Protein AF-0000000084839692 (afdb_homodimer)

Sequence (1144 aa):
ICRISVSCASGGKNDVKRHPESKNHLSNRKAAENSQSLKNVFVTEKEAFSVIKAETMFANFVAQHNLPFAIADHFTKMVPIMFPDSSIAKKYASRKTKTTQLVKGGLTPNLDDEVAEKCRNQPFGLMCDESNDQGNDKDFVLLVRLYNEEEMAVKTRFLDMLTCNIGSAENLFNCLDESFRKRGISWNNVVAYNSDNASVVKGRKNSVYSRIVQRQPNVVDMGCICHLANLTVGAALKTFLLPVEDLLVDIYHNFHHSAKRKEEYKEFQKFTNIDPLKILKHCLTRWLSLQKCIGRTLQQWPALQAYFNSHEDMEKMGQLLADPEMRLYFKFLQFILVPLAPFNTAFQSEDIKLATMHSNTVDIQGDLNIGNDARVLLITHETGRHFFKSVRRFFETVTKKMLRTFPIEDQLLNDIDHIVSKGKAQTVINVAKRFPQVIQEKELDKLIEEFTDYQLTEPGELPSKEKLDLYWGKVSQMKAAGEPRFPTLSSLMKTLLVIPHSNASSERTFSMIRQIDTDFRGDLGKDTIHSLLSCKINNDRCCHDTMLSTKALRDCKSPIWSYNQNHSSKACICRISVSCASGGKNDVKRHPESKNHLSNRKAAENSQSLKNVFVTEKEAFSVIKAETMFANFVAQHNLPFAIADHFTKMVPIMFPDSSIAKKYASRKTKTTQLVKGGLTPNLDDEVAEKCRNQPFGLMCDESNDQGNDKDFVLLVRLYNEEEMAVKTRFLDMLTCNIGSAENLFNCLDESFRKRGISWNNVVAYNSDNASVVKGRKNSVYSRIVQRQPNVVDMGCICHLANLTVGAALKTFLLPVEDLLVDIYHNFHHSAKRKEEYKEFQKFTNIDPLKILKHCLTRWLSLQKCIGRTLQQWPALQAYFNSHEDMEKMGQLLADPEMRLYFKFLQFILVPLAPFNTAFQSEDIKLATMHSNTVDIQGDLNIGNDARVLLITHETGRHFFKSVRRFFETVTKKMLRTFPIEDQLLNDIDHIVSKGKAQTVINVAKRFPQVIQEKELDKLIEEFTDYQLTEPGELPSKEKLDLYWGKVSQMKAAGEPRFPTLSSLMKTLLVIPHSNASSERTFSMIRQIDTDFRGDLGKDTIHSLLSCKINNDRCCHDTMLSTKALRDCKSPIWSYNQNHSSKAC

Structure (mmCIF, N/CA/C/O backbone):
data_AF-0000000084839692-model_v1
#
loop_
_entity.id
_entity.type
_entity.pdbx_description
1 polymer 'HAT C-terminal dimerisation domain-containing protein'
#
loop_
_atom_site.group_PDB
_atom_site.id
_atom_site.type_symbol
_atom_site.label_atom_id
_atom_site.label_alt_id
_atom_site.label_comp_id
_atom_site.label_asym_id
_atom_site.label_entity_id
_atom_site.label_seq_id
_atom_site.pdbx_PDB_ins_code
_atom_site.Cartn_x
_atom_site.Cartn_y
_atom_site.Cartn_z
_atom_site.occupancy
_atom_site.B_iso_or_equiv
_atom_site.auth_seq_id
_atom_site.auth_comp_id
_atom_site.auth_asym_id
_atom_site.auth_atom_id
_atom_site.pdbx_PDB_model_num
ATOM 1 N N . ILE A 1 1 ? -59.438 -18.062 18.125 1 54.31 1 ILE A N 1
ATOM 2 C CA . ILE A 1 1 ? -58.531 -19.172 18.344 1 54.31 1 ILE A CA 1
ATOM 3 C C . ILE A 1 1 ? -59.156 -20.484 17.875 1 54.31 1 ILE A C 1
ATOM 5 O O . ILE A 1 1 ? -58.562 -21.25 17.141 1 54.31 1 ILE A O 1
ATOM 9 N N . CYS A 1 2 ? -60.281 -20.906 18.25 1 55.62 2 CYS A N 1
ATOM 10 C CA . CYS A 1 2 ? -60.938 -22.156 17.859 1 55.62 2 CYS A CA 1
ATOM 11 C C . CYS A 1 2 ? -61.906 -21.922 16.703 1 55.62 2 CYS A C 1
ATOM 13 O O . CYS A 1 2 ? -62.406 -22.875 16.094 1 55.62 2 CYS A O 1
ATOM 15 N N . ARG A 1 3 ? -61.938 -20.828 15.891 1 56.88 3 ARG A N 1
ATOM 16 C CA . ARG A 1 3 ? -62.844 -20.438 14.797 1 56.88 3 ARG A CA 1
ATOM 17 C C . ARG A 1 3 ? -64.188 -21.172 14.875 1 56.88 3 ARG A C 1
ATOM 19 O O . ARG A 1 3 ? -64.75 -21.531 13.844 1 56.88 3 ARG A O 1
ATOM 26 N N . ILE A 1 4 ? -64.438 -21.844 15.844 1 53.62 4 ILE A N 1
ATOM 27 C CA . ILE A 1 4 ? -65.75 -22.531 15.961 1 53.62 4 ILE A CA 1
ATOM 28 C C . ILE A 1 4 ? -66.75 -21.547 16.469 1 53.62 4 ILE A C 1
ATOM 30 O O . ILE A 1 4 ? -66.5 -20.688 17.312 1 53.62 4 ILE A O 1
ATOM 34 N N . SER A 1 5 ? -67.812 -21.234 15.703 1 57.06 5 SER A N 1
ATOM 35 C CA . SER A 1 5 ? -69 -20.5 16.156 1 57.06 5 SER A CA 1
ATOM 36 C C . SER A 1 5 ? -69.75 -21.281 17.203 1 57.06 5 SER A C 1
ATOM 38 O O . SER A 1 5 ? -70.188 -22.406 16.969 1 57.06 5 SER A O 1
ATOM 40 N N . VAL A 1 6 ? -69.5 -21.062 18.469 1 53.25 6 VAL A N 1
ATOM 41 C CA . VAL A 1 6 ? -70.25 -21.719 19.547 1 53.25 6 VAL A CA 1
ATOM 42 C C . VAL A 1 6 ? -71.625 -21.078 19.703 1 53.25 6 VAL A C 1
ATOM 44 O O . VAL A 1 6 ? -71.75 -19.859 19.812 1 53.25 6 VAL A O 1
ATOM 47 N N . SER A 1 7 ? -72.688 -21.656 19.078 1 51.97 7 SER A N 1
ATOM 48 C CA . SER A 1 7 ? -74.062 -21.156 19.156 1 51.97 7 SER A CA 1
ATOM 49 C C . SER A 1 7 ? -74.625 -21.328 20.562 1 51.97 7 SER A C 1
ATOM 51 O O . SER A 1 7 ? -74.312 -22.328 21.234 1 51.97 7 SER A O 1
ATOM 53 N N . CYS A 1 8 ? -75 -20.25 21.234 1 50.56 8 CYS A N 1
ATOM 54 C CA . CYS A 1 8 ? -75.688 -20.219 22.531 1 50.56 8 CYS A CA 1
ATOM 55 C C . CYS A 1 8 ? -77 -20.969 22.469 1 50.56 8 CYS A C 1
ATOM 57 O O . CYS A 1 8 ? -77.812 -20.875 23.406 1 50.56 8 CYS A O 1
ATOM 59 N N . ALA A 1 9 ? -77.438 -21.469 21.328 1 50.19 9 ALA A N 1
ATOM 60 C CA . ALA A 1 9 ? -78.812 -21.953 21.297 1 50.19 9 ALA A CA 1
ATOM 61 C C . ALA A 1 9 ? -79.062 -22.969 22.406 1 50.19 9 ALA A C 1
ATOM 63 O O . ALA A 1 9 ? -80.188 -23.016 23 1 50.19 9 ALA A O 1
ATOM 64 N N . SER A 1 10 ? -78.438 -24.156 22.344 1 48.09 10 SER A N 1
ATOM 65 C CA . SER A 1 10 ? -78.938 -25.156 23.297 1 48.09 10 SER A CA 1
ATOM 66 C C . SER A 1 10 ? -78.375 -24.875 24.703 1 48.09 10 SER A C 1
ATOM 68 O O . SER A 1 10 ? -79.188 -24.922 25.672 1 48.09 10 SER A O 1
ATOM 70 N N . GLY A 1 11 ? -77.25 -24.938 25.031 1 51.41 11 GLY A N 1
ATOM 71 C CA . GLY A 1 11 ? -76.75 -25.016 26.406 1 51.41 11 GLY A CA 1
ATOM 72 C C . GLY A 1 11 ? -76.312 -23.672 26.969 1 51.41 11 GLY A C 1
ATOM 73 O O . GLY A 1 11 ? -75.688 -23.594 28.031 1 51.41 11 GLY A O 1
ATOM 74 N N . GLY A 1 12 ? -77.062 -22.547 26.531 1 52.5 12 GLY A N 1
ATOM 75 C CA . GLY A 1 12 ? -77.062 -21.172 27.016 1 52.5 12 GLY A CA 1
ATOM 76 C C . GLY A 1 12 ? -75.688 -20.547 27.094 1 52.5 12 GLY A C 1
ATOM 77 O O . GLY A 1 12 ? -74.75 -21 26.406 1 52.5 12 GLY A O 1
ATOM 78 N N . LYS A 1 13 ? -75.688 -19.375 28.016 1 59.34 13 LYS A N 1
ATOM 79 C CA . LYS A 1 13 ? -74.5 -18.531 28.234 1 59.34 13 LYS A CA 1
ATOM 80 C C . LYS A 1 13 ? -73.312 -19.344 28.766 1 59.34 13 LYS A C 1
ATOM 82 O O . LYS A 1 13 ? -72.188 -18.938 28.625 1 59.34 13 LYS A O 1
ATOM 87 N N . ASN A 1 14 ? -73.688 -20.406 29.422 1 59.31 14 ASN A N 1
ATOM 88 C CA . ASN A 1 14 ? -72.625 -21.188 30.062 1 59.31 14 ASN A CA 1
ATOM 89 C C . ASN A 1 14 ? -71.75 -21.859 29.016 1 59.31 14 ASN A C 1
ATOM 91 O O . ASN A 1 14 ? -70.562 -22.047 29.25 1 59.31 14 ASN A O 1
ATOM 95 N N . ASP A 1 15 ? -72.312 -22.203 27.891 1 57.97 15 ASP A N 1
ATOM 96 C CA . ASP A 1 15 ? -71.5 -22.859 26.859 1 57.97 15 ASP A CA 1
ATOM 97 C C . ASP A 1 15 ? -70.438 -21.875 26.266 1 57.97 15 ASP A C 1
ATOM 99 O O . ASP A 1 15 ? -69.312 -22.266 25.984 1 57.97 15 ASP A O 1
ATOM 103 N N . VAL A 1 16 ? -70.875 -20.594 26.234 1 60.28 16 VAL A N 1
ATOM 104 C CA . VAL A 1 16 ? -70 -19.578 25.734 1 60.28 16 VAL A CA 1
ATOM 105 C C . VAL A 1 16 ? -68.875 -19.328 26.75 1 60.28 16 VAL A C 1
ATOM 107 O O . VAL A 1 16 ? -67.688 -19.172 26.391 1 60.28 16 VAL A O 1
ATOM 110 N N . LYS A 1 17 ? -69.25 -19.375 28.047 1 65.56 17 LYS A N 1
ATOM 111 C CA . LYS A 1 17 ? -68.25 -19.094 29.094 1 65.56 17 LYS A CA 1
ATOM 112 C C . LYS A 1 17 ? -67.25 -20.25 29.234 1 65.56 17 LYS A C 1
ATOM 114 O O . LYS A 1 17 ? -66.125 -20.047 29.594 1 65.56 17 LYS A O 1
ATOM 119 N N . ARG A 1 18 ? -67.688 -21.5 28.969 1 65 18 ARG A N 1
ATOM 120 C CA . ARG A 1 18 ? -66.875 -22.656 29.188 1 65 18 ARG A CA 1
ATOM 121 C C . ARG A 1 18 ? -66 -22.922 27.969 1 65 18 ARG A C 1
ATOM 123 O O . ARG A 1 18 ? -65 -23.656 28.047 1 65 18 ARG A O 1
ATOM 130 N N . HIS A 1 19 ? -66.375 -22.328 26.844 1 66.75 19 HIS A N 1
ATOM 131 C CA . HIS A 1 19 ? -65.625 -22.609 25.625 1 66.75 19 HIS A CA 1
ATOM 132 C C . HIS A 1 19 ? -64.188 -22.188 25.781 1 66.75 19 HIS A C 1
ATOM 134 O O . HIS A 1 19 ? -63.281 -22.938 25.375 1 66.75 19 HIS A O 1
ATOM 140 N N . PRO A 1 20 ? -64 -21.016 26.453 1 69.81 20 PRO A N 1
ATOM 141 C CA . PRO A 1 20 ? -62.594 -20.625 26.594 1 69.81 20 PRO A CA 1
ATOM 142 C C . PRO A 1 20 ? -61.781 -21.578 27.484 1 69.81 20 PRO A C 1
ATOM 144 O O . PRO A 1 20 ? -60.562 -21.688 27.344 1 69.81 20 PRO A O 1
ATOM 147 N N . GLU A 1 21 ? -62.469 -22.391 28.328 1 68.12 21 GLU A N 1
ATOM 148 C CA . GLU A 1 21 ? -61.812 -23.344 29.234 1 68.12 21 GLU A CA 1
ATOM 149 C C . GLU A 1 21 ? -61.812 -24.75 28.656 1 68.12 21 GLU A C 1
ATOM 151 O O . GLU A 1 21 ? -61.312 -25.688 29.281 1 68.12 21 GLU A O 1
ATOM 156 N N . SER A 1 22 ? -62.531 -24.938 27.578 1 68.44 22 SER A N 1
ATOM 157 C CA . SER A 1 22 ? -62.594 -26.281 27 1 68.44 22 SER A CA 1
ATOM 158 C C . SER A 1 22 ? -61.25 -26.719 26.453 1 68.44 22 SER A C 1
ATOM 160 O O . SER A 1 22 ? -60.406 -25.875 26.078 1 68.44 22 SER A O 1
ATOM 162 N N . LYS A 1 23 ? -61 -28.094 26.453 1 66.5 23 LYS A N 1
ATOM 163 C CA . LYS A 1 23 ? -59.719 -28.703 26.031 1 66.5 23 LYS A CA 1
ATOM 164 C C . LYS A 1 23 ? -59.406 -28.344 24.594 1 66.5 23 LYS A C 1
ATOM 166 O O . LYS A 1 23 ? -58.25 -28.062 24.266 1 66.5 23 LYS A O 1
ATOM 171 N N . ASN A 1 24 ? -60.469 -28.328 23.828 1 64.06 24 ASN A N 1
ATOM 172 C CA . ASN A 1 24 ? -60.219 -28.016 22.422 1 64.06 24 ASN A CA 1
ATOM 173 C C . ASN A 1 24 ? -59.781 -26.562 22.234 1 64.06 24 ASN A C 1
ATOM 175 O O . ASN A 1 24 ? -58.906 -26.25 21.438 1 64.06 24 ASN A O 1
ATOM 179 N N . HIS A 1 25 ? -60.406 -25.578 22.938 1 64.75 25 HIS A N 1
ATOM 180 C CA . HIS A 1 25 ? -60.031 -24.188 22.859 1 64.75 25 HIS A CA 1
ATOM 181 C C . HIS A 1 25 ? -58.625 -23.969 23.438 1 64.75 25 HIS A C 1
ATOM 183 O O . HIS A 1 25 ? -57.812 -23.266 22.844 1 64.75 25 HIS A O 1
ATOM 189 N N . LEU A 1 26 ? -58.406 -24.625 24.609 1 66.94 26 LEU A N 1
ATOM 190 C CA . LEU A 1 26 ? -57.094 -24.516 25.234 1 66.94 26 LEU A CA 1
ATOM 191 C C . LEU A 1 26 ? -56.031 -25.172 24.359 1 66.94 26 LEU A C 1
ATOM 193 O O . LEU A 1 26 ? -54.906 -24.641 24.219 1 66.94 26 LEU A O 1
ATOM 197 N N . SER A 1 27 ? -56.375 -26.297 23.734 1 66.31 27 SER A N 1
ATOM 198 C CA . SER A 1 27 ? -55.469 -26.938 22.797 1 66.31 27 SER A CA 1
ATOM 199 C C . SER A 1 27 ? -55.25 -26.094 21.547 1 66.31 27 SER A C 1
ATOM 201 O O . SER A 1 27 ? -54.125 -25.953 21.078 1 66.31 27 SER A O 1
ATOM 203 N N . ASN A 1 28 ? -56.344 -25.5 21.031 1 63.16 28 ASN A N 1
ATOM 204 C CA . ASN A 1 28 ? -56.188 -24.625 19.875 1 63.16 28 ASN A CA 1
ATOM 205 C C . ASN A 1 28 ? -55.469 -23.328 20.219 1 63.16 28 ASN A C 1
ATOM 207 O O . ASN A 1 28 ? -54.688 -22.812 19.422 1 63.16 28 ASN A O 1
ATOM 211 N N . ARG A 1 29 ? -55.719 -22.766 21.422 1 61.16 29 ARG A N 1
ATOM 212 C CA . ARG A 1 29 ? -54.938 -21.625 21.906 1 61.16 29 ARG A CA 1
ATOM 213 C C . ARG A 1 29 ? -53.469 -22.016 22.078 1 61.16 29 ARG A C 1
ATOM 215 O O . ARG A 1 29 ? -52.594 -21.25 21.703 1 61.16 29 ARG A O 1
ATOM 222 N N . LYS A 1 30 ? -53.25 -23.156 22.719 1 60.5 30 LYS A N 1
ATOM 223 C CA . LYS A 1 30 ? -51.875 -23.625 22.844 1 60.5 30 LYS A CA 1
ATOM 224 C C . LYS A 1 30 ? -51.281 -23.922 21.484 1 60.5 30 LYS A C 1
ATOM 226 O O . LYS A 1 30 ? -50.094 -23.594 21.234 1 60.5 30 LYS A O 1
ATOM 231 N N . ALA A 1 31 ? -52.031 -24.484 20.641 1 58.72 31 ALA A N 1
ATOM 232 C CA . ALA A 1 31 ? -51.562 -24.719 19.281 1 58.72 31 ALA A CA 1
ATOM 233 C C . ALA A 1 31 ? -51.344 -23.406 18.531 1 58.72 31 ALA A C 1
ATOM 235 O O . ALA A 1 31 ? -50.375 -23.234 17.812 1 58.72 31 ALA A O 1
ATOM 236 N N . ALA A 1 32 ? -52.25 -22.5 18.656 1 56.28 32 ALA A N 1
ATOM 237 C CA . ALA A 1 32 ? -52.094 -21.172 18.078 1 56.28 32 ALA A CA 1
ATOM 238 C C . ALA A 1 32 ? -50.969 -20.406 18.734 1 56.28 32 ALA A C 1
ATOM 240 O O . ALA A 1 32 ? -50.188 -19.734 18.062 1 56.28 32 ALA A O 1
ATOM 241 N N . GLU A 1 33 ? -50.844 -20.484 20.016 1 55.38 33 GLU A N 1
ATOM 242 C CA . GLU A 1 33 ? -49.719 -19.922 20.719 1 55.38 33 GLU A CA 1
ATOM 243 C C . GLU A 1 33 ? -48.438 -20.656 20.359 1 55.38 33 GLU A C 1
ATOM 245 O O . GLU A 1 33 ? -47.375 -20.031 20.156 1 55.38 33 GLU A O 1
ATOM 250 N N . ASN A 1 34 ? -48.562 -21.953 20.328 1 53.19 34 ASN A N 1
ATOM 251 C CA . ASN A 1 34 ? -47.406 -22.734 19.891 1 53.19 34 ASN A CA 1
ATOM 252 C C . ASN A 1 34 ? -47.156 -22.531 18.391 1 53.19 34 ASN A C 1
ATOM 254 O O . ASN A 1 34 ? -46 -22.484 17.969 1 53.19 34 ASN A O 1
ATOM 258 N N . SER A 1 35 ? -48.156 -22.453 17.578 1 52.62 35 SER A N 1
ATOM 259 C CA . SER A 1 35 ? -47.969 -22.125 16.172 1 52.62 35 SER A CA 1
ATOM 260 C C . SER A 1 35 ? -47.469 -20.688 15.992 1 52.62 35 SER A C 1
ATOM 262 O O . SER A 1 35 ? -46.656 -20.422 15.117 1 52.62 35 SER A O 1
ATOM 264 N N . GLN A 1 36 ? -48.062 -19.766 16.734 1 50.25 36 GLN A N 1
ATOM 265 C CA . GLN A 1 36 ? -47.469 -18.422 16.734 1 50.25 36 GLN A CA 1
ATOM 266 C C . GLN A 1 36 ? -46.062 -18.422 17.312 1 50.25 36 GLN A C 1
ATOM 268 O O . GLN A 1 36 ? -45.188 -17.734 16.797 1 50.25 36 GLN A O 1
ATOM 273 N N . SER A 1 37 ? -45.875 -19.188 18.344 1 48.88 37 SER A N 1
ATOM 274 C CA . SER A 1 37 ? -44.531 -19.359 18.891 1 48.88 37 SER A CA 1
ATOM 275 C C . SER A 1 37 ? -43.625 -20.078 17.906 1 48.88 37 SER A C 1
ATOM 277 O O . SER A 1 37 ? -42.469 -19.703 17.703 1 48.88 37 SER A O 1
ATOM 279 N N . LEU A 1 38 ? -44.125 -21.109 17.281 1 46.72 38 LEU A N 1
ATOM 280 C CA . LEU A 1 38 ? -43.375 -21.797 16.25 1 46.72 38 LEU A CA 1
ATOM 281 C C . LEU A 1 38 ? -43.156 -20.891 15.039 1 46.72 38 LEU A C 1
ATOM 283 O O . LEU A 1 38 ? -42.094 -20.859 14.445 1 46.72 38 LEU A O 1
ATOM 287 N N . LYS A 1 39 ? -44.156 -20.203 14.547 1 45.62 39 LYS A N 1
ATOM 288 C CA . LYS A 1 39 ? -44 -19.188 13.5 1 45.62 39 LYS A CA 1
ATOM 289 C C . LYS A 1 39 ? -43.031 -18.094 13.938 1 45.62 39 LYS A C 1
ATOM 291 O O . LYS A 1 39 ? -42.219 -17.625 13.148 1 45.62 39 LYS A O 1
ATOM 296 N N . ASN A 1 40 ? -43.219 -17.625 15.141 1 45.62 40 ASN A N 1
ATOM 297 C CA . ASN A 1 40 ? -42.312 -16.641 15.695 1 45.62 40 ASN A CA 1
ATOM 298 C C . ASN A 1 40 ? -40.875 -17.203 15.797 1 45.62 40 ASN A C 1
ATOM 300 O O . ASN A 1 40 ? -39.906 -16.5 15.531 1 45.62 40 ASN A O 1
ATOM 304 N N . VAL A 1 41 ? -40.844 -18.469 16.188 1 44.28 41 VAL A N 1
ATOM 305 C CA . VAL A 1 41 ? -3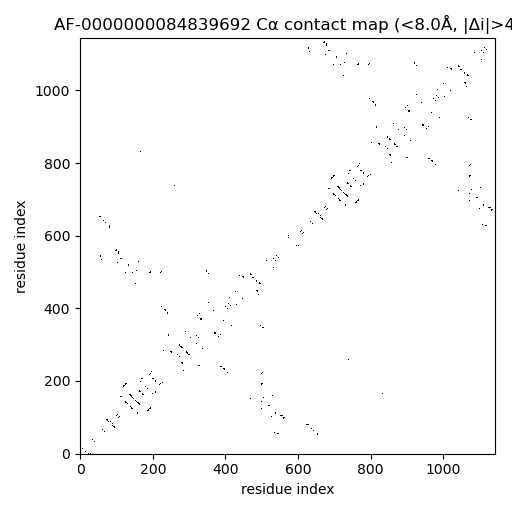9.531 -19.141 16.266 1 44.28 41 VAL A CA 1
ATOM 306 C C . VAL A 1 41 ? -39 -19.344 14.852 1 44.28 41 VAL A C 1
ATOM 308 O O . VAL A 1 41 ? -37.812 -19.141 14.602 1 44.28 41 VAL A O 1
ATOM 311 N N . PHE A 1 42 ? -39.906 -19.781 13.953 1 45.19 42 PHE A N 1
ATOM 312 C CA . PHE A 1 42 ? -39.5 -19.969 12.57 1 45.19 42 PHE A CA 1
ATOM 313 C C . PHE A 1 42 ? -39.156 -18.625 11.914 1 45.19 42 PHE A C 1
ATOM 315 O O . PHE A 1 42 ? -38.219 -18.516 11.141 1 45.19 42 PHE A O 1
ATOM 322 N N . VAL A 1 43 ? -40.094 -17.656 12.109 1 49.16 43 VAL A N 1
ATOM 323 C CA . VAL A 1 43 ? -39.844 -16.312 11.609 1 49.16 43 VAL A CA 1
ATOM 324 C C . VAL A 1 43 ? -38.531 -15.797 12.219 1 49.16 43 VAL A C 1
ATOM 326 O O . VAL A 1 43 ? -37.719 -15.195 11.516 1 49.16 43 VAL A O 1
ATOM 329 N N . THR A 1 44 ? -38.375 -16.125 13.484 1 57.56 44 THR A N 1
ATOM 330 C CA . THR A 1 44 ? -37.188 -15.688 14.188 1 57.56 44 THR A CA 1
ATOM 331 C C . THR A 1 44 ? -35.938 -16.391 13.641 1 57.56 44 THR A C 1
ATOM 333 O O . THR A 1 44 ? -34.875 -15.773 13.477 1 57.56 44 THR A O 1
ATOM 336 N N . GLU A 1 45 ? -36.219 -17.656 13.25 1 63.16 45 GLU A N 1
ATOM 337 C CA . GLU A 1 45 ? -35.062 -18.391 12.727 1 63.16 45 GLU A CA 1
ATOM 338 C C . GLU A 1 45 ? -34.719 -17.938 11.312 1 63.16 45 GLU A C 1
ATOM 340 O O . GLU A 1 45 ? -33.531 -17.812 10.969 1 63.16 45 GLU A O 1
ATOM 345 N N . LYS A 1 46 ? -35.844 -17.75 10.508 1 72 46 LYS A N 1
ATOM 346 C CA . LYS A 1 46 ? -35.625 -17.266 9.148 1 72 46 LYS A CA 1
ATOM 347 C C . LYS A 1 46 ? -34.938 -15.891 9.156 1 72 46 LYS A C 1
ATOM 349 O O . LYS A 1 46 ? -34.062 -15.625 8.344 1 72 46 LYS A O 1
ATOM 354 N N . GLU A 1 47 ? -35.469 -15.141 10.078 1 77.06 47 GLU A N 1
ATOM 355 C CA . GLU A 1 47 ? -34.906 -13.812 10.188 1 77.06 47 GLU A CA 1
ATOM 356 C C . GLU A 1 47 ? -33.438 -13.883 10.625 1 77.06 47 GLU A C 1
ATOM 358 O O . GLU A 1 47 ? -32.594 -13.133 10.125 1 77.06 47 GLU A O 1
ATOM 363 N N . ALA A 1 48 ? -33.25 -14.75 11.5 1 79.56 48 ALA A N 1
ATOM 364 C CA . ALA A 1 48 ? -31.875 -14.93 11.977 1 79.56 48 ALA A CA 1
ATOM 365 C C . ALA A 1 48 ? -30.953 -15.383 10.852 1 79.56 48 ALA A C 1
ATOM 367 O O . ALA A 1 48 ? -29.812 -14.938 10.766 1 79.56 48 ALA A O 1
ATOM 368 N N . PHE A 1 49 ? -31.516 -16.109 10.016 1 84.5 49 PHE A N 1
ATOM 369 C CA . PHE A 1 49 ? -30.734 -16.594 8.883 1 84.5 49 PHE A CA 1
ATOM 370 C C . PHE A 1 49 ? -30.5 -15.469 7.879 1 84.5 49 PHE A C 1
ATOM 372 O O . PHE A 1 49 ? -29.438 -15.406 7.254 1 84.5 49 PHE A O 1
ATOM 379 N N . SER A 1 50 ? -31.484 -14.656 7.785 1 89.06 50 SER A N 1
ATOM 380 C CA . SER A 1 50 ? -31.328 -13.539 6.859 1 89.06 50 SER A CA 1
ATOM 381 C C . SER A 1 50 ? -30.281 -12.547 7.355 1 89.06 50 SER A C 1
ATOM 383 O O . SER A 1 50 ? -29.547 -11.961 6.559 1 89.06 50 SER A O 1
ATOM 385 N N . VAL A 1 51 ? -30.25 -12.391 8.633 1 92.69 51 VAL A N 1
ATOM 386 C CA . VAL A 1 51 ? -29.266 -11.484 9.219 1 92.69 51 VAL A CA 1
ATOM 387 C C . VAL A 1 51 ? -27.859 -12.055 9.039 1 92.69 51 VAL A C 1
ATOM 389 O O . VAL A 1 51 ? -26.953 -11.352 8.602 1 92.69 51 VAL A O 1
ATOM 392 N N . ILE A 1 52 ? -27.719 -13.32 9.289 1 90.5 52 ILE A N 1
ATOM 393 C CA . ILE A 1 52 ? -26.406 -13.953 9.172 1 90.5 52 ILE A CA 1
ATOM 394 C C . ILE A 1 52 ? -25.984 -13.977 7.703 1 90.5 52 ILE A C 1
ATOM 396 O O . ILE A 1 52 ? -24.797 -13.852 7.395 1 90.5 52 ILE A O 1
ATOM 400 N N . LYS A 1 53 ? -26.922 -14.156 6.891 1 91.94 53 LYS A N 1
ATOM 401 C CA . LYS A 1 53 ? -26.625 -14.117 5.461 1 91.94 53 LYS A CA 1
ATOM 402 C C . LYS A 1 53 ? -26.062 -12.75 5.051 1 91.94 53 LYS A C 1
ATOM 404 O O . LYS A 1 53 ? -25.078 -12.68 4.328 1 91.94 53 LYS A O 1
ATOM 409 N N . ALA A 1 54 ? -26.703 -11.703 5.512 1 94.31 54 ALA A N 1
ATOM 410 C CA . ALA A 1 54 ? -26.25 -10.352 5.211 1 94.31 54 ALA A CA 1
ATOM 411 C C . ALA A 1 54 ? -24.844 -10.109 5.766 1 94.31 54 ALA A C 1
ATOM 413 O O . ALA A 1 54 ? -23.984 -9.562 5.078 1 94.31 54 ALA A O 1
ATOM 414 N N . GLU A 1 55 ? -24.609 -10.562 6.953 1 94.75 55 GLU A N 1
ATOM 415 C CA . GLU A 1 55 ? -23.312 -10.398 7.605 1 94.75 55 GLU A CA 1
ATOM 416 C C . GLU A 1 55 ? -22.219 -11.188 6.879 1 94.75 55 GLU A C 1
ATOM 418 O O . GLU A 1 55 ? -21.109 -10.688 6.684 1 94.75 55 GLU A O 1
ATOM 423 N N . THR A 1 56 ? -22.531 -12.375 6.457 1 92.81 56 THR A N 1
ATOM 424 C CA . THR A 1 56 ? -21.562 -13.234 5.77 1 92.81 56 THR A CA 1
ATOM 425 C C . THR A 1 56 ? -21.25 -12.68 4.383 1 92.81 56 THR A C 1
ATOM 427 O O . THR A 1 56 ? -20.109 -12.758 3.93 1 92.81 56 THR A O 1
ATOM 430 N N . MET A 1 57 ? -22.234 -12.156 3.789 1 93.75 57 MET A N 1
ATOM 431 C CA . MET A 1 57 ? -22.016 -11.562 2.475 1 93.75 57 MET A CA 1
ATOM 432 C C . MET A 1 57 ? -21.062 -10.375 2.566 1 93.75 57 MET A C 1
ATOM 434 O O . MET A 1 57 ? -20.156 -10.227 1.737 1 93.75 57 MET A O 1
ATOM 438 N N . PHE A 1 58 ? -21.281 -9.555 3.572 1 95.75 58 PHE A N 1
ATOM 439 C CA . PHE A 1 58 ? -20.375 -8.43 3.76 1 95.75 58 PHE A CA 1
ATOM 440 C C . PHE A 1 58 ? -18.969 -8.914 4.09 1 95.75 58 PHE A C 1
ATOM 442 O O . PHE A 1 58 ? -17.984 -8.344 3.623 1 95.75 58 PHE A O 1
ATOM 449 N N . ALA A 1 59 ? -18.891 -9.961 4.895 1 95.06 59 ALA A N 1
ATOM 450 C CA . ALA A 1 59 ? -17.594 -10.539 5.227 1 95.06 59 ALA A CA 1
ATOM 451 C C . ALA A 1 59 ? -16.875 -11.023 3.971 1 95.06 59 ALA A C 1
ATOM 453 O O . ALA A 1 59 ? -15.672 -10.797 3.805 1 95.06 59 ALA A O 1
ATOM 454 N N . ASN A 1 60 ? -17.562 -11.664 3.111 1 94.56 60 ASN A N 1
ATOM 455 C CA . ASN A 1 60 ? -17 -12.125 1.846 1 94.56 60 ASN A CA 1
ATOM 456 C C . ASN A 1 60 ? -16.578 -10.953 0.966 1 94.56 60 ASN A C 1
ATOM 458 O O . ASN A 1 60 ? -15.555 -11.031 0.279 1 94.56 60 ASN A O 1
ATOM 462 N N . PHE A 1 61 ? -17.391 -9.906 1.027 1 96 61 PHE A N 1
ATOM 463 C CA . PHE A 1 61 ? -17.078 -8.672 0.311 1 96 61 PHE A CA 1
ATOM 464 C C . PHE A 1 61 ? -15.75 -8.094 0.786 1 96 61 PHE A C 1
ATOM 466 O O . PHE A 1 61 ? -14.906 -7.727 -0.028 1 96 61 PHE A O 1
ATOM 473 N N . VAL A 1 62 ? -15.555 -8.055 2.064 1 96.69 62 VAL A N 1
ATOM 474 C CA . VAL A 1 62 ? -14.336 -7.547 2.684 1 96.69 62 VAL A CA 1
ATOM 475 C C . VAL A 1 62 ? -13.141 -8.406 2.266 1 96.69 62 VAL A C 1
ATOM 477 O O . VAL A 1 62 ? -12.086 -7.883 1.897 1 96.69 62 VAL A O 1
ATOM 480 N N . ALA A 1 63 ? -13.289 -9.648 2.229 1 95.38 63 ALA A N 1
ATOM 481 C CA . ALA A 1 63 ? -12.227 -10.594 1.894 1 95.38 63 ALA A CA 1
ATOM 482 C C . ALA A 1 63 ? -11.836 -10.484 0.422 1 95.38 63 ALA A C 1
ATOM 484 O O . ALA A 1 63 ? -10.656 -10.352 0.093 1 95.38 63 ALA A O 1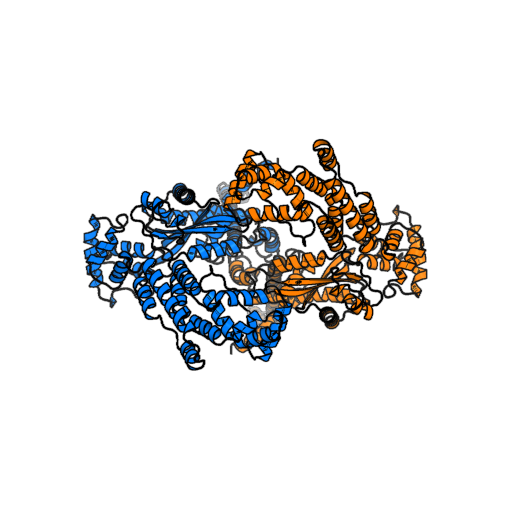
ATOM 485 N N . GLN A 1 64 ? -12.773 -10.453 -0.425 1 94.69 64 GLN A N 1
ATOM 486 C CA . GLN A 1 64 ? -12.516 -10.5 -1.86 1 94.69 64 GLN A CA 1
ATOM 487 C C . GLN A 1 64 ? -11.891 -9.195 -2.35 1 94.69 64 GLN A C 1
ATOM 489 O O . GLN A 1 64 ? -11.125 -9.195 -3.312 1 94.69 64 GLN A O 1
ATOM 494 N N . HIS A 1 65 ? -12.188 -8.148 -1.688 1 95.19 65 HIS A N 1
ATOM 495 C CA . HIS A 1 65 ? -11.672 -6.859 -2.135 1 95.19 65 HIS A CA 1
ATOM 496 C C . HIS A 1 65 ? -10.484 -6.418 -1.291 1 95.19 65 HIS A C 1
ATOM 498 O O . HIS A 1 65 ? -10.016 -5.281 -1.418 1 95.19 65 HIS A O 1
ATOM 504 N N . ASN A 1 66 ? -10.047 -7.262 -0.405 1 94 66 ASN A N 1
ATOM 505 C CA . ASN A 1 66 ? -8.875 -7 0.436 1 94 66 ASN A CA 1
ATOM 506 C C . ASN A 1 66 ? -9.086 -5.781 1.325 1 94 66 ASN A C 1
ATOM 508 O O . ASN A 1 66 ? -8.188 -4.957 1.481 1 94 66 ASN A O 1
ATOM 512 N N . LEU A 1 67 ? -10.281 -5.59 1.854 1 95.75 67 LEU A N 1
ATOM 513 C CA . LEU A 1 67 ? -10.562 -4.441 2.711 1 95.75 67 LEU A CA 1
ATOM 514 C C . LEU A 1 67 ? -10.141 -4.727 4.148 1 95.75 67 LEU A C 1
ATOM 516 O O . LEU A 1 67 ? -10.148 -5.879 4.586 1 95.75 67 LEU A O 1
ATOM 520 N N . PRO A 1 68 ? -9.711 -3.652 4.879 1 94.5 68 PRO A N 1
ATOM 521 C CA . PRO A 1 68 ? -9.445 -3.873 6.305 1 94.5 68 PRO A CA 1
ATOM 522 C C . PRO A 1 68 ? -10.695 -4.305 7.074 1 94.5 68 PRO A C 1
ATOM 524 O O . PRO A 1 68 ? -11.781 -3.768 6.844 1 94.5 68 PRO A O 1
ATOM 527 N N . PHE A 1 69 ? -10.547 -5.203 8.008 1 95.38 69 PHE A N 1
ATOM 528 C CA . PHE A 1 69 ? -11.68 -5.676 8.797 1 95.38 69 PHE A CA 1
ATOM 529 C C . PHE A 1 69 ? -12.227 -4.566 9.688 1 95.38 69 PHE A C 1
ATOM 531 O O . PHE A 1 69 ? -13.398 -4.582 10.062 1 95.38 69 PHE A O 1
ATOM 538 N N . ALA A 1 70 ? -11.438 -3.588 9.984 1 94.69 70 ALA A N 1
ATOM 539 C CA . ALA A 1 70 ? -11.789 -2.502 10.891 1 94.69 70 ALA A CA 1
ATOM 540 C C . ALA A 1 70 ? -12.945 -1.676 10.344 1 94.69 70 ALA A C 1
ATOM 542 O O . ALA A 1 70 ? -13.656 -1.013 11.094 1 94.69 70 ALA A O 1
ATOM 543 N N . ILE A 1 71 ? -13.148 -1.682 9.031 1 96.31 71 ILE A N 1
ATOM 544 C CA . ILE A 1 71 ? -14.211 -0.875 8.445 1 96.31 71 ILE A CA 1
ATOM 545 C C . ILE A 1 71 ? -15.57 -1.39 8.906 1 96.31 71 ILE A C 1
ATOM 547 O O . ILE A 1 71 ? -16.562 -0.663 8.859 1 96.31 71 ILE A O 1
ATOM 551 N N . ALA A 1 72 ? -15.586 -2.676 9.312 1 97 72 ALA A N 1
ATOM 552 C CA . ALA A 1 72 ? -16.828 -3.295 9.75 1 97 72 ALA A CA 1
ATOM 553 C C . ALA A 1 72 ? -17.391 -2.592 10.984 1 97 72 ALA A C 1
ATOM 555 O O . ALA A 1 72 ? -18.609 -2.588 11.211 1 97 72 ALA A O 1
ATOM 556 N N . ASP A 1 73 ? -16.516 -1.986 11.789 1 96.5 73 ASP A N 1
ATOM 557 C CA . ASP A 1 73 ? -16.938 -1.27 12.992 1 96.5 73 ASP A CA 1
ATOM 558 C C . ASP A 1 73 ? -17.828 -0.079 12.633 1 96.5 73 ASP A C 1
ATOM 560 O O . ASP A 1 73 ? -18.734 0.272 13.391 1 96.5 73 ASP A O 1
ATOM 564 N N . HIS A 1 74 ? -17.547 0.563 11.578 1 96.38 74 HIS A N 1
ATOM 565 C CA . HIS A 1 74 ? -18.344 1.698 11.125 1 96.38 74 HIS A CA 1
ATOM 566 C C . HIS A 1 74 ? -19.531 1.238 10.289 1 96.38 74 HIS A C 1
ATOM 568 O O . HIS A 1 74 ? -20.625 1.792 10.398 1 96.38 74 HIS A O 1
ATOM 574 N N . PHE A 1 75 ? -19.312 0.18 9.477 1 97.12 75 PHE A N 1
ATOM 575 C CA . PHE A 1 75 ? -20.359 -0.293 8.586 1 97.12 75 PHE A CA 1
ATOM 576 C C . PHE A 1 75 ? -21.578 -0.774 9.391 1 97.12 75 PHE A C 1
ATOM 578 O O . PHE A 1 75 ? -22.719 -0.508 9.016 1 97.12 75 PHE A O 1
ATOM 585 N N . THR A 1 76 ? -21.25 -1.463 10.469 1 96.75 76 THR A N 1
ATOM 586 C CA . THR A 1 76 ? -22.312 -1.993 11.32 1 96.75 76 THR A CA 1
ATOM 587 C C . THR A 1 76 ? -23.203 -0.869 11.836 1 96.75 76 THR A C 1
ATOM 589 O O . THR A 1 76 ? -24.406 -1.051 11.992 1 96.75 76 THR A O 1
ATOM 592 N N . LYS A 1 77 ? -22.672 0.274 12.125 1 95.19 77 LYS A N 1
ATOM 593 C CA . LYS A 1 77 ? -23.422 1.424 12.625 1 95.19 77 LYS A CA 1
ATOM 594 C C . LYS A 1 77 ? -24.156 2.135 11.5 1 95.19 77 LYS A C 1
ATOM 596 O O . LYS A 1 77 ? -25.219 2.715 11.727 1 95.19 77 LYS A O 1
ATOM 601 N N . MET A 1 78 ? -23.719 2.014 10.297 1 95.31 78 MET A N 1
ATOM 602 C CA . MET A 1 78 ? -24.25 2.742 9.148 1 95.31 78 MET A CA 1
ATOM 603 C C . MET A 1 78 ? -25.453 2.018 8.562 1 95.31 78 MET A C 1
ATOM 605 O O . MET A 1 78 ? -26.375 2.654 8.031 1 95.31 78 MET A O 1
ATOM 609 N N . VAL A 1 79 ? -25.453 0.68 8.68 1 96.62 79 VAL A N 1
ATOM 610 C CA . VAL A 1 79 ? -26.422 -0.163 7.988 1 96.62 79 VAL A CA 1
ATOM 611 C C . VAL A 1 79 ? -27.844 0.232 8.398 1 96.62 79 VAL A C 1
ATOM 613 O O . VAL A 1 79 ? -28.688 0.527 7.551 1 96.62 79 VAL A O 1
ATOM 616 N N . PRO A 1 80 ? -28.172 0.409 9.711 1 95.5 80 PRO A N 1
ATOM 617 C CA . PRO A 1 80 ? -29.547 0.772 10.086 1 95.5 80 PRO A CA 1
ATOM 618 C C . PRO A 1 80 ? -29.906 2.193 9.664 1 95.5 80 PRO A C 1
ATOM 620 O O . PRO A 1 80 ? -31.094 2.502 9.492 1 95.5 80 PRO A O 1
ATOM 623 N N . ILE A 1 81 ? -28.922 3.012 9.492 1 93.94 81 ILE A N 1
ATOM 624 C CA . ILE A 1 81 ? -29.156 4.391 9.086 1 93.94 81 ILE A CA 1
ATOM 625 C C . ILE A 1 81 ? -29.438 4.441 7.582 1 93.94 81 ILE A C 1
ATOM 627 O O . ILE A 1 81 ? -30.297 5.199 7.129 1 93.94 81 ILE A O 1
ATOM 631 N N . MET A 1 82 ? -28.766 3.607 6.816 1 94.44 82 MET A N 1
ATOM 632 C CA . MET A 1 82 ? -28.922 3.568 5.363 1 94.44 82 MET A CA 1
ATOM 633 C C . MET A 1 82 ? -30.25 2.932 4.973 1 94.44 82 MET A C 1
ATOM 635 O O . MET A 1 82 ? -30.875 3.35 4.004 1 94.44 82 MET A O 1
ATOM 639 N N . PHE A 1 83 ? -30.625 1.888 5.777 1 96.25 83 PHE A N 1
ATOM 640 C CA . PHE A 1 83 ? -31.828 1.134 5.457 1 96.25 83 PHE A CA 1
ATOM 641 C C . PHE A 1 83 ? -32.75 1.011 6.676 1 96.25 83 PHE A C 1
ATOM 643 O O . PHE A 1 83 ? -33 -0.096 7.156 1 96.25 83 PHE A O 1
ATOM 650 N N . PRO A 1 84 ? -33.344 2.123 7.051 1 94.25 84 PRO A N 1
ATOM 651 C CA . PRO A 1 84 ? -34.156 2.121 8.258 1 94.25 84 PRO A CA 1
ATOM 652 C C . PRO A 1 84 ? -35.438 1.313 8.094 1 94.25 84 PRO A C 1
ATOM 654 O O . PRO A 1 84 ? -36.062 0.932 9.086 1 94.25 84 PRO A O 1
ATOM 657 N N . ASP A 1 85 ? -35.844 0.998 6.895 1 94.88 85 ASP A N 1
ATOM 658 C CA . ASP A 1 85 ? -37.094 0.287 6.609 1 94.88 85 ASP A CA 1
ATOM 659 C C . ASP A 1 85 ? -36.875 -1.225 6.629 1 94.88 85 ASP A C 1
ATOM 661 O O . ASP A 1 85 ? -37.812 -1.991 6.352 1 94.88 85 ASP A O 1
ATOM 665 N N . SER A 1 86 ? -35.656 -1.669 6.922 1 95.81 86 SER A N 1
ATOM 666 C CA . SER A 1 86 ? -35.344 -3.09 6.918 1 95.81 86 SER A CA 1
ATOM 667 C C . SER A 1 86 ? -35.188 -3.629 8.336 1 95.81 86 SER A C 1
ATOM 669 O O . SER A 1 86 ? -34.406 -3.1 9.133 1 95.81 86 SER A O 1
ATOM 671 N N . SER A 1 87 ? -35.875 -4.688 8.586 1 95.5 87 SER A N 1
ATOM 672 C CA . SER A 1 87 ? -35.719 -5.363 9.867 1 95.5 87 SER A CA 1
ATOM 673 C C . SER A 1 87 ? -34.375 -6.074 9.953 1 95.5 87 SER A C 1
ATOM 675 O O . SER A 1 87 ? -33.75 -6.141 11.023 1 95.5 87 SER A O 1
ATOM 677 N N . ILE A 1 88 ? -33.906 -6.562 8.852 1 95.94 88 ILE A N 1
ATOM 678 C CA . ILE A 1 88 ? -32.594 -7.219 8.781 1 95.94 88 ILE A CA 1
ATOM 679 C C . ILE A 1 88 ? -31.5 -6.215 9.102 1 95.94 88 ILE A C 1
ATOM 681 O O . ILE A 1 88 ? -30.594 -6.504 9.891 1 95.94 88 ILE A O 1
ATOM 685 N N . ALA A 1 89 ? -31.641 -5.027 8.555 1 97 89 ALA A N 1
ATOM 686 C CA . ALA A 1 89 ? -30.641 -3.975 8.758 1 97 89 ALA A CA 1
ATOM 687 C C . ALA A 1 89 ? -30.594 -3.539 10.219 1 97 89 ALA A C 1
ATOM 689 O O . ALA A 1 89 ? -29.516 -3.264 10.75 1 97 89 ALA A O 1
ATOM 690 N N . LYS A 1 90 ? -31.703 -3.475 10.836 1 95.94 90 LYS A N 1
ATOM 691 C CA . LYS A 1 90 ? -31.781 -3.043 12.234 1 95.94 90 LYS A CA 1
ATOM 692 C C . LYS A 1 90 ? -31.094 -4.043 13.156 1 95.94 90 LYS A C 1
ATOM 694 O O . LYS A 1 90 ? -30.547 -3.66 14.195 1 95.94 90 LYS A O 1
ATOM 699 N N . LYS A 1 91 ? -31.109 -5.25 12.703 1 95.31 91 LYS A N 1
ATOM 700 C CA . LYS A 1 91 ? -30.531 -6.305 13.539 1 95.31 91 LYS A CA 1
ATOM 701 C C . LYS A 1 91 ? -29.109 -6.637 13.109 1 95.31 91 LYS A C 1
ATOM 703 O O . LYS A 1 91 ? -28.438 -7.445 13.75 1 95.31 91 LYS A O 1
ATOM 708 N N . TYR A 1 92 ? -28.672 -6.055 12.031 1 95.81 92 TYR A N 1
ATOM 709 C CA . TYR A 1 92 ? -27.312 -6.281 11.531 1 95.81 92 TYR A CA 1
ATOM 710 C C . TYR A 1 92 ? -26.281 -5.891 12.578 1 95.81 92 TYR A C 1
ATOM 712 O O . TYR A 1 92 ? -26.312 -4.777 13.109 1 95.81 92 TYR A O 1
ATOM 720 N N . ALA A 1 93 ? -25.406 -6.785 12.93 1 93.81 93 ALA A N 1
ATOM 721 C CA . ALA A 1 93 ? -24.359 -6.523 13.914 1 93.81 93 ALA A CA 1
ATOM 722 C C . ALA A 1 93 ? -23.109 -7.34 13.617 1 93.81 93 ALA A C 1
ATOM 724 O O . ALA A 1 93 ? -23.016 -8.5 14.016 1 93.81 93 ALA A O 1
ATOM 725 N N . SER A 1 94 ? -22.234 -6.805 12.938 1 94.62 94 SER A N 1
ATOM 726 C CA . SER A 1 94 ? -20.969 -7.465 12.602 1 94.62 94 SER A CA 1
ATOM 727 C C . SER A 1 94 ? -19.812 -6.484 12.633 1 94.62 94 SER A C 1
ATOM 729 O O . SER A 1 94 ? -19.469 -5.883 11.617 1 94.62 94 SER A O 1
ATOM 731 N N . ARG A 1 95 ? -19.188 -6.457 13.734 1 95.06 95 ARG A N 1
ATOM 732 C CA . ARG A 1 95 ? -18.031 -5.594 13.891 1 95.06 95 ARG A CA 1
ATOM 733 C C . ARG A 1 95 ? -16.766 -6.293 13.406 1 95.06 95 ARG A C 1
ATOM 735 O O . ARG A 1 95 ? -16.828 -7.273 12.664 1 95.06 95 ARG A O 1
ATOM 742 N N . LYS A 1 96 ? -15.68 -5.785 13.703 1 94.94 96 LYS A N 1
ATOM 743 C CA . LYS A 1 96 ? -14.383 -6.254 13.203 1 94.94 96 LYS A CA 1
ATOM 744 C C . LYS A 1 96 ? -14.156 -7.715 13.57 1 94.94 96 LYS A C 1
ATOM 746 O O . LYS A 1 96 ? -13.859 -8.539 12.695 1 94.94 96 LYS A O 1
ATOM 751 N N . THR A 1 97 ? -14.312 -8.031 14.789 1 92.12 97 THR A N 1
ATOM 752 C CA . THR A 1 97 ? -14 -9.367 15.289 1 92.12 97 THR A CA 1
ATOM 753 C C . THR A 1 97 ? -14.938 -10.406 14.68 1 92.12 97 THR A C 1
ATOM 755 O O . THR A 1 97 ? -14.492 -11.453 14.211 1 92.12 97 THR A O 1
ATOM 758 N N . LYS A 1 98 ? -16.234 -10.102 14.75 1 92.81 98 LYS A N 1
ATOM 759 C CA . LYS A 1 98 ? -17.203 -11.039 14.188 1 92.81 98 LYS A CA 1
ATOM 760 C C . LYS A 1 98 ? -16.969 -11.227 12.695 1 92.81 98 LYS A C 1
ATOM 762 O O . LYS A 1 98 ? -17.016 -12.352 12.188 1 92.81 98 LYS A O 1
ATOM 767 N N . THR A 1 99 ? -16.781 -10.156 11.938 1 95.12 99 THR A N 1
ATOM 768 C CA . THR A 1 99 ? -16.531 -10.227 10.508 1 95.12 99 THR A CA 1
ATOM 769 C C . THR A 1 99 ? -15.289 -11.078 10.219 1 95.12 99 THR A C 1
ATOM 771 O O . THR A 1 99 ? -15.297 -11.891 9.289 1 95.12 99 THR A O 1
ATOM 774 N N . THR A 1 100 ? -14.25 -10.914 10.992 1 94 100 THR A N 1
ATOM 775 C CA . THR A 1 100 ? -13.031 -11.703 10.852 1 94 100 THR A CA 1
ATOM 776 C C . THR A 1 100 ? -13.32 -13.188 11.055 1 94 100 THR A C 1
ATOM 778 O O . THR A 1 100 ? -12.836 -14.031 10.297 1 94 100 THR A O 1
ATOM 781 N N . GLN A 1 101 ? -14.148 -13.477 12.016 1 91.88 101 GLN A N 1
ATOM 782 C CA . GLN A 1 101 ? -14.461 -14.867 12.328 1 91.88 101 GLN A CA 1
ATOM 783 C C . GLN A 1 101 ? -15.344 -15.484 11.25 1 91.88 101 GLN A C 1
ATOM 785 O O . GLN A 1 101 ? -15.227 -16.672 10.945 1 91.88 101 GLN A O 1
ATOM 790 N N . LEU A 1 102 ? -16.234 -14.711 10.695 1 93.06 102 LEU A N 1
ATOM 791 C CA . LEU A 1 102 ? -17.031 -15.203 9.594 1 93.06 102 LEU A CA 1
ATOM 792 C C . LEU A 1 102 ? -16.156 -15.648 8.43 1 93.06 102 LEU A C 1
ATOM 794 O O . LEU A 1 102 ? -16.422 -16.672 7.789 1 93.06 102 LEU A O 1
ATOM 798 N N . VAL A 1 103 ? -15.086 -14.914 8.195 1 93.56 103 VAL A N 1
ATOM 799 C CA . VAL A 1 103 ? -14.172 -15.258 7.105 1 93.56 103 VAL A CA 1
ATOM 800 C C . VAL A 1 103 ? -13.32 -16.453 7.504 1 93.56 103 VAL A C 1
ATOM 802 O O . VAL A 1 103 ? -13.305 -17.469 6.805 1 93.56 103 VAL A O 1
ATOM 805 N N . LYS A 1 104 ? -12.672 -16.422 8.664 1 93.06 104 LYS A N 1
ATOM 806 C CA . LYS A 1 104 ? -11.688 -17.422 9.086 1 93.06 104 LYS A CA 1
ATOM 807 C C . LYS A 1 104 ? -12.359 -18.719 9.508 1 93.06 104 LYS A C 1
ATOM 809 O O . LYS A 1 104 ? -11.867 -19.812 9.203 1 93.06 104 LYS A O 1
ATOM 814 N N . GLY A 1 105 ? -13.398 -18.562 10.258 1 89.38 105 GLY A N 1
ATOM 815 C CA . GLY A 1 105 ? -14.047 -19.719 10.852 1 89.38 105 GLY A CA 1
ATOM 816 C C . GLY A 1 105 ? -15.25 -20.203 10.062 1 89.38 105 GLY A C 1
ATOM 817 O O . GLY A 1 105 ? -15.68 -21.359 10.211 1 89.38 105 GLY A O 1
ATOM 818 N N . GLY A 1 106 ? -15.805 -19.391 9.312 1 89.06 106 GLY A N 1
ATOM 819 C CA . GLY A 1 106 ? -17 -19.75 8.562 1 89.06 106 GLY A CA 1
ATOM 820 C C . GLY A 1 106 ? -16.719 -20.078 7.113 1 89.06 106 GLY A C 1
ATOM 821 O O . GLY A 1 106 ? -16.766 -21.25 6.719 1 89.06 106 GLY A O 1
ATOM 822 N N . LEU A 1 107 ? -16.25 -19.156 6.328 1 90.62 107 LEU A N 1
ATOM 823 C CA . LEU A 1 107 ? -16.078 -19.297 4.887 1 90.62 107 LEU A CA 1
ATOM 824 C C . LEU A 1 107 ? -14.867 -20.156 4.562 1 90.62 107 LEU A C 1
ATOM 826 O O . LEU A 1 107 ? -14.953 -21.109 3.771 1 90.62 107 LEU A O 1
ATOM 830 N N . THR A 1 108 ? -13.75 -19.938 5.156 1 93.38 108 THR A N 1
ATOM 831 C CA . THR A 1 108 ? -12.445 -20.5 4.797 1 93.38 108 THR A CA 1
ATOM 832 C C . THR A 1 108 ? -12.438 -22.016 4.996 1 93.38 108 THR A C 1
ATOM 834 O O . THR A 1 108 ? -12.031 -22.766 4.102 1 93.38 108 THR A O 1
ATOM 837 N N . PRO A 1 109 ? -12.922 -22.5 6.16 1 91.69 109 PRO A N 1
ATOM 838 C CA . PRO A 1 109 ? -12.859 -23.953 6.348 1 91.69 109 PRO A CA 1
ATOM 839 C C . PRO A 1 109 ? -13.609 -24.719 5.262 1 91.69 109 PRO A C 1
ATOM 841 O O . PRO A 1 109 ? -13.148 -25.766 4.812 1 91.69 109 PRO A O 1
ATOM 844 N N . ASN A 1 110 ? -14.672 -24.203 4.824 1 89.56 110 ASN A N 1
ATOM 845 C CA . ASN A 1 110 ? -15.445 -24.859 3.775 1 89.56 110 ASN A CA 1
ATOM 846 C C . ASN A 1 110 ? -14.695 -24.859 2.445 1 89.56 110 ASN A C 1
ATOM 848 O O . ASN A 1 110 ? -14.672 -25.859 1.736 1 89.56 110 ASN A O 1
ATOM 852 N N . LEU A 1 111 ? -14.148 -23.812 2.148 1 92.62 111 LEU A N 1
ATOM 853 C CA . LEU A 1 111 ? -13.406 -23.672 0.901 1 92.62 111 LEU A CA 1
ATOM 854 C C . LEU A 1 111 ? -12.164 -24.547 0.909 1 92.62 111 LEU A C 1
ATOM 856 O O . LEU A 1 111 ? -11.875 -25.234 -0.078 1 92.62 111 LEU A O 1
ATOM 860 N N . ASP A 1 112 ? -11.477 -24.562 2.008 1 95.19 112 ASP A N 1
ATOM 861 C CA . ASP A 1 112 ? -10.266 -25.359 2.141 1 95.19 112 ASP A CA 1
ATOM 862 C C . ASP A 1 112 ? -10.578 -26.844 2.066 1 95.19 112 ASP A C 1
ATOM 864 O O . ASP A 1 112 ? -9.852 -27.609 1.438 1 95.19 112 ASP A O 1
ATOM 868 N N . ASP A 1 113 ? -11.633 -27.203 2.693 1 94.25 113 ASP A N 1
ATOM 869 C CA . ASP A 1 113 ? -12.023 -28.609 2.719 1 94.25 113 ASP A CA 1
ATOM 870 C C . ASP A 1 113 ? -12.406 -29.094 1.323 1 94.25 113 ASP A C 1
ATOM 872 O O . ASP A 1 113 ? -12.141 -30.25 0.966 1 94.25 113 ASP A O 1
ATOM 876 N N . GLU A 1 114 ? -13.023 -28.281 0.647 1 93.75 114 GLU A N 1
ATOM 877 C CA . GLU A 1 114 ? -13.391 -28.641 -0.72 1 93.75 114 GLU A CA 1
ATOM 878 C C . GLU A 1 114 ? -12.148 -28.922 -1.568 1 93.75 114 GLU A C 1
ATOM 880 O O . GLU A 1 114 ? -12.102 -29.891 -2.322 1 93.75 114 GLU A O 1
ATOM 885 N N . VAL A 1 115 ? -11.156 -28.109 -1.457 1 97.44 115 VAL A N 1
ATOM 886 C CA . VAL A 1 115 ? -9.922 -28.281 -2.213 1 97.44 115 VAL A CA 1
ATOM 887 C C . VAL A 1 115 ? -9.219 -29.562 -1.766 1 97.44 115 VAL A C 1
ATOM 889 O O . VAL A 1 115 ? -8.773 -30.359 -2.598 1 97.44 115 VAL A O 1
ATOM 892 N N . ALA A 1 116 ? -9.148 -29.75 -0.501 1 98 116 ALA A N 1
ATOM 893 C CA . ALA A 1 116 ? -8.492 -30.938 0.039 1 98 116 ALA A CA 1
ATOM 894 C C . ALA A 1 116 ? -9.203 -32.219 -0.428 1 98 116 ALA A C 1
ATOM 896 O O . ALA A 1 116 ? -8.547 -33.188 -0.771 1 98 116 ALA A O 1
ATOM 897 N N . GLU A 1 117 ? -10.484 -32.125 -0.409 1 97.31 117 GLU A N 1
ATOM 898 C CA . GLU A 1 117 ? -11.266 -33.281 -0.843 1 97.31 117 GLU A CA 1
ATOM 899 C C . GLU A 1 117 ? -10.977 -33.625 -2.303 1 97.31 117 GLU A C 1
ATOM 901 O O . GLU A 1 117 ? -10.82 -34.812 -2.648 1 97.31 117 GLU A O 1
ATOM 906 N N . LYS A 1 118 ? -10.914 -32.688 -3.07 1 97.25 118 LYS A N 1
ATOM 907 C CA . LYS A 1 118 ? -10.594 -32.906 -4.477 1 97.25 118 LYS A CA 1
ATOM 908 C C . LYS A 1 118 ? -9.188 -33.5 -4.637 1 97.25 118 LYS A C 1
ATOM 910 O O . LYS A 1 118 ? -8.969 -34.375 -5.465 1 97.25 118 LYS A O 1
ATOM 915 N N . CYS A 1 119 ? -8.266 -33.062 -3.879 1 97.94 119 CYS A N 1
ATOM 916 C CA . CYS A 1 119 ? -6.891 -33.531 -3.941 1 97.94 119 CYS A CA 1
ATOM 917 C C . CYS A 1 119 ? -6.805 -35 -3.457 1 97.94 119 CYS A C 1
ATOM 919 O O . CYS A 1 119 ? -5.93 -35.75 -3.891 1 97.94 119 CYS A O 1
ATOM 921 N N . ARG A 1 120 ? -7.73 -35.375 -2.57 1 97.62 120 ARG A N 1
ATOM 922 C CA . ARG A 1 120 ? -7.738 -36.719 -2.047 1 97.62 120 ARG A CA 1
ATOM 923 C C . ARG A 1 120 ? -8.312 -37.688 -3.068 1 97.62 120 ARG A C 1
ATOM 925 O O . ARG A 1 120 ? -7.953 -38.875 -3.074 1 97.62 120 ARG A O 1
ATOM 932 N N . ASN A 1 121 ? -9.062 -37.156 -4.02 1 96.12 121 ASN A N 1
ATOM 933 C CA . ASN A 1 121 ? -9.883 -38.094 -4.801 1 96.12 121 ASN A CA 1
ATOM 934 C C . ASN A 1 121 ? -9.492 -38.062 -6.277 1 96.12 121 ASN A C 1
ATOM 936 O O . ASN A 1 121 ? -10.078 -38.781 -7.086 1 96.12 121 ASN A O 1
ATOM 940 N N . GLN A 1 122 ? -8.562 -37.25 -6.656 1 96.5 122 GLN A N 1
ATOM 941 C CA . GLN A 1 122 ? -8.172 -37.188 -8.062 1 96.5 122 GLN A CA 1
ATOM 942 C C . GLN A 1 122 ? -6.727 -36.75 -8.211 1 96.5 122 GLN A C 1
ATOM 944 O O . GLN A 1 122 ? -6.16 -36.125 -7.301 1 96.5 122 GLN A O 1
ATOM 949 N N . PRO A 1 123 ? -6.125 -37.031 -9.359 1 97.06 123 PRO A N 1
ATOM 950 C CA . PRO A 1 123 ? -4.773 -36.531 -9.633 1 97.06 123 PRO A CA 1
ATOM 951 C C . PRO A 1 123 ? -4.723 -35 -9.789 1 97.06 123 PRO A C 1
ATOM 953 O O . PRO A 1 123 ? -5.684 -34.406 -10.273 1 97.06 123 PRO A O 1
ATOM 956 N N . PHE A 1 124 ? -3.633 -34.406 -9.406 1 97.69 124 PHE A N 1
ATOM 957 C CA . PHE A 1 124 ? -3.506 -32.969 -9.523 1 97.69 124 PHE A CA 1
ATOM 958 C C . PHE A 1 124 ? -2.049 -32.562 -9.711 1 97.69 124 PHE A C 1
ATOM 960 O O . PHE A 1 124 ? -1.143 -33.375 -9.5 1 97.69 124 PHE A O 1
ATOM 967 N N . GLY A 1 125 ? -1.849 -31.406 -10.281 1 96.94 125 GLY A N 1
ATOM 968 C CA . GLY A 1 125 ? -0.529 -30.797 -10.352 1 96.94 125 GLY A CA 1
ATOM 969 C C . GLY A 1 125 ? -0.229 -29.891 -9.172 1 96.94 125 GLY A C 1
ATOM 970 O O . GLY A 1 125 ? -1.103 -29.156 -8.711 1 96.94 125 GLY A O 1
ATOM 971 N N . LEU A 1 126 ? 0.991 -29.984 -8.688 1 97.5 126 LEU A N 1
ATOM 972 C CA . LEU A 1 126 ? 1.427 -29.188 -7.543 1 97.5 126 LEU A CA 1
ATOM 973 C C . LEU A 1 126 ? 2.322 -28.031 -7.996 1 97.5 126 LEU A C 1
ATOM 975 O O . LEU A 1 126 ? 3.258 -28.234 -8.773 1 97.5 126 LEU A O 1
ATOM 979 N N . MET A 1 127 ? 2.002 -26.859 -7.555 1 95.94 127 MET A N 1
ATOM 980 C CA . MET A 1 127 ? 2.826 -25.688 -7.797 1 95.94 127 MET A CA 1
ATOM 981 C C . MET A 1 127 ? 3.217 -25.016 -6.484 1 95.94 127 MET A C 1
ATOM 983 O O . MET A 1 127 ? 2.387 -24.859 -5.586 1 95.94 127 MET A O 1
ATOM 987 N N . CYS A 1 128 ? 4.438 -24.672 -6.34 1 94.69 128 CYS A N 1
ATOM 988 C CA . CYS A 1 128 ? 4.852 -23.984 -5.117 1 94.69 128 CYS A CA 1
ATOM 989 C C . CYS A 1 128 ? 5.973 -23 -5.402 1 94.69 128 CYS A C 1
ATOM 991 O O . CYS A 1 128 ? 6.688 -23.125 -6.395 1 94.69 128 CYS A O 1
ATOM 993 N N . ASP A 1 129 ? 6.059 -22 -4.645 1 93.44 129 ASP A N 1
ATOM 994 C CA . ASP A 1 129 ? 7.102 -20.984 -4.719 1 93.44 129 ASP A CA 1
ATOM 995 C C . ASP A 1 129 ? 7.219 -20.219 -3.402 1 93.44 129 ASP A C 1
ATOM 997 O O . ASP A 1 129 ? 6.352 -20.328 -2.533 1 93.44 129 ASP A O 1
ATOM 1001 N N . GLU A 1 130 ? 8.359 -19.562 -3.264 1 92.5 130 GLU A N 1
ATOM 1002 C CA . GLU A 1 130 ? 8.609 -18.781 -2.059 1 92.5 130 GLU A CA 1
ATOM 1003 C C . GLU A 1 130 ? 8.773 -17.297 -2.387 1 92.5 130 GLU A C 1
ATOM 1005 O O . GLU A 1 130 ? 9.227 -16.953 -3.477 1 92.5 130 GLU A O 1
ATOM 1010 N N . SER A 1 131 ? 8.336 -16.484 -1.497 1 90.38 131 SER A N 1
ATOM 1011 C CA . SER A 1 131 ? 8.562 -15.047 -1.627 1 90.38 131 SER A CA 1
ATOM 1012 C C . SER A 1 131 ? 8.57 -14.359 -0.264 1 90.38 131 SER A C 1
ATOM 1014 O O . SER A 1 131 ? 7.938 -14.836 0.68 1 90.38 131 SER A O 1
ATOM 1016 N N . ASN A 1 132 ? 9.297 -13.344 -0.152 1 87.5 132 ASN A N 1
ATOM 1017 C CA . ASN A 1 132 ? 9.312 -12.547 1.071 1 87.5 132 ASN A CA 1
ATOM 1018 C C . ASN A 1 132 ? 8.047 -11.703 1.205 1 87.5 132 ASN A C 1
ATOM 1020 O O . ASN A 1 132 ? 7.539 -11.172 0.215 1 87.5 132 ASN A O 1
ATOM 1024 N N . ASP A 1 133 ? 7.629 -11.641 2.354 1 84.62 133 ASP A N 1
ATOM 1025 C CA . ASP A 1 133 ? 6.496 -10.75 2.607 1 84.62 133 ASP A CA 1
ATOM 1026 C C . ASP A 1 133 ? 6.965 -9.414 3.17 1 84.62 133 ASP A C 1
ATOM 1028 O O . ASP A 1 133 ? 8.156 -9.109 3.158 1 84.62 133 ASP A O 1
ATOM 1032 N N . GLN A 1 134 ? 6.016 -8.562 3.549 1 77.38 134 GLN A N 1
ATOM 1033 C CA . GLN A 1 134 ? 6.32 -7.215 4.027 1 77.38 134 GLN A CA 1
ATOM 1034 C C . GLN A 1 134 ? 7.121 -7.262 5.324 1 77.38 134 GLN A C 1
ATOM 1036 O O . GLN A 1 134 ? 7.934 -6.375 5.594 1 77.38 134 GLN A O 1
ATOM 1041 N N . GLY A 1 135 ? 6.906 -8.258 6.168 1 74.12 135 GLY A N 1
ATOM 1042 C CA . GLY A 1 135 ? 7.645 -8.414 7.406 1 74.12 135 GLY A CA 1
ATOM 1043 C C . GLY A 1 135 ? 8.961 -9.141 7.227 1 74.12 135 GLY A C 1
ATOM 1044 O O . GLY A 1 135 ? 9.656 -9.445 8.203 1 74.12 135 GLY A O 1
ATOM 1045 N N . ASN A 1 136 ? 9.219 -9.484 5.961 1 75.94 136 ASN A N 1
ATOM 1046 C CA . ASN A 1 136 ? 10.445 -10.148 5.551 1 75.94 136 ASN A CA 1
ATOM 1047 C C . ASN A 1 136 ? 10.461 -11.617 5.98 1 75.94 136 ASN A C 1
ATOM 1049 O O . ASN A 1 136 ? 11.516 -12.164 6.297 1 75.94 136 ASN A O 1
ATOM 1053 N N . ASP A 1 137 ? 9.359 -12.086 6.191 1 86.81 137 ASP A N 1
ATOM 1054 C CA . ASP A 1 137 ? 9.211 -13.539 6.27 1 86.81 137 ASP A CA 1
ATOM 1055 C C . ASP A 1 137 ? 9.055 -14.148 4.879 1 86.81 137 ASP A C 1
ATOM 1057 O O . ASP A 1 137 ? 8.555 -13.492 3.959 1 86.81 137 ASP A O 1
ATOM 1061 N N . LYS A 1 138 ? 9.516 -15.312 4.766 1 91.69 138 LYS A N 1
ATOM 1062 C CA . LYS A 1 138 ? 9.383 -16 3.482 1 91.69 138 LYS A CA 1
ATOM 1063 C C . LYS A 1 138 ? 8.133 -16.875 3.453 1 91.69 138 LYS A C 1
ATOM 1065 O O . LYS A 1 138 ? 8.039 -17.859 4.195 1 91.69 138 LYS A O 1
ATOM 1070 N N . ASP A 1 139 ? 7.285 -16.469 2.654 1 93.31 139 ASP A N 1
ATOM 1071 C CA . ASP A 1 139 ? 6.055 -17.219 2.469 1 93.31 139 ASP A CA 1
ATOM 1072 C C . ASP A 1 139 ? 6.242 -18.328 1.43 1 93.31 139 ASP A C 1
ATOM 1074 O O . ASP A 1 139 ? 6.891 -18.125 0.403 1 93.31 139 ASP A O 1
ATOM 1078 N N . PHE A 1 140 ? 5.816 -19.5 1.763 1 95.88 140 PHE A N 1
ATOM 1079 C CA . PHE A 1 140 ? 5.809 -20.656 0.871 1 95.88 140 PHE A CA 1
ATOM 1080 C C . PHE A 1 140 ? 4.387 -21.016 0.474 1 95.88 140 PHE A C 1
ATOM 1082 O O . PHE A 1 140 ? 3.641 -21.594 1.273 1 95.88 140 PHE A O 1
ATOM 1089 N N . VAL A 1 141 ? 4.047 -20.703 -0.781 1 97.06 141 VAL A N 1
ATOM 1090 C CA . VAL A 1 141 ? 2.672 -20.875 -1.24 1 97.06 141 VAL A CA 1
ATOM 1091 C C . VAL A 1 141 ? 2.537 -22.203 -1.974 1 97.06 141 VAL A C 1
ATOM 1093 O O . VAL A 1 141 ? 3.414 -22.578 -2.754 1 97.06 141 VAL A O 1
ATOM 1096 N N . LEU A 1 142 ? 1.483 -22.891 -1.671 1 97.94 142 LEU A N 1
ATOM 1097 C CA . LEU A 1 142 ? 1.147 -24.156 -2.312 1 97.94 142 LEU A CA 1
ATOM 1098 C C . LEU A 1 142 ? -0.146 -24.031 -3.109 1 97.94 142 LEU A C 1
ATOM 1100 O O . LEU A 1 142 ? -1.197 -23.719 -2.551 1 97.94 142 LEU A O 1
ATOM 1104 N N . LEU A 1 143 ? -0.05 -24.281 -4.379 1 98.12 143 LEU A N 1
ATOM 1105 C CA . LEU A 1 143 ? -1.208 -24.297 -5.266 1 98.12 143 LEU A CA 1
ATOM 1106 C C . LEU A 1 143 ? -1.392 -25.656 -5.902 1 98.12 143 LEU A C 1
ATOM 1108 O O . LEU A 1 143 ? -0.426 -26.422 -6.055 1 98.12 143 LEU A O 1
ATOM 1112 N N . VAL A 1 144 ? -2.582 -25.938 -6.227 1 98.19 144 VAL A N 1
ATOM 1113 C CA . VAL A 1 144 ? -2.879 -27.203 -6.887 1 98.19 144 VAL A CA 1
ATOM 1114 C C . VAL A 1 144 ? -3.691 -26.953 -8.156 1 98.19 144 VAL A C 1
ATOM 1116 O O . VAL A 1 144 ? -4.551 -26.062 -8.18 1 98.19 144 VAL A O 1
ATOM 1119 N N . ARG A 1 145 ? -3.334 -27.609 -9.141 1 96.44 145 ARG A N 1
ATOM 1120 C CA . ARG A 1 145 ? -4.059 -27.562 -10.406 1 96.44 145 ARG A CA 1
ATOM 1121 C C . ARG A 1 145 ? -4.895 -28.828 -10.594 1 96.44 145 ARG A C 1
ATOM 1123 O O . ARG A 1 145 ? -4.355 -29.938 -10.609 1 96.44 145 ARG A O 1
ATOM 1130 N N . LEU A 1 146 ? -6.238 -28.641 -10.734 1 96.12 146 LEU A N 1
ATOM 1131 C CA . LEU A 1 146 ? -7.184 -29.75 -10.742 1 96.12 146 LEU A CA 1
ATOM 1132 C C . LEU A 1 146 ? -8.164 -29.609 -11.906 1 96.12 146 LEU A C 1
ATOM 1134 O O . LEU A 1 146 ? -8.406 -28.516 -12.391 1 96.12 146 LEU A O 1
ATOM 1138 N N . TYR A 1 147 ? -8.625 -30.781 -12.281 1 96.19 147 TYR A N 1
ATOM 1139 C CA . TYR A 1 147 ? -9.727 -30.766 -13.234 1 96.19 147 TYR A CA 1
ATOM 1140 C C . TYR A 1 147 ? -11.07 -30.719 -12.516 1 96.19 147 TYR A C 1
ATOM 1142 O O . TYR A 1 147 ? -11.375 -31.594 -11.703 1 96.19 147 TYR A O 1
ATOM 1150 N N . ASN A 1 148 ? -11.805 -29.719 -12.742 1 94.06 148 ASN A N 1
ATOM 1151 C CA . ASN A 1 148 ? -13.141 -29.578 -12.172 1 94.06 148 ASN A CA 1
ATOM 1152 C C . ASN A 1 148 ? -14.203 -30.188 -13.086 1 94.06 148 ASN A C 1
ATOM 1154 O O . ASN A 1 148 ? -14.5 -29.641 -14.148 1 94.06 148 ASN A O 1
ATOM 1158 N N . GLU A 1 149 ? -14.812 -31.219 -12.641 1 92.62 149 GLU A N 1
ATOM 1159 C CA . GLU A 1 149 ? -15.766 -31.953 -13.461 1 92.62 149 GLU A CA 1
ATOM 1160 C C . GLU A 1 149 ? -17.031 -31.156 -13.703 1 92.62 149 GLU A C 1
ATOM 1162 O O . GLU A 1 149 ? -17.625 -31.219 -14.781 1 92.62 149 GLU A O 1
ATOM 1167 N N . GLU A 1 150 ? -17.422 -30.391 -12.711 1 88.19 150 GLU A N 1
ATOM 1168 C CA . GLU A 1 150 ? -18.656 -29.625 -12.812 1 88.19 150 GLU A CA 1
ATOM 1169 C C . GLU A 1 150 ? -18.562 -28.547 -13.883 1 88.19 150 GLU A C 1
ATOM 1171 O O . GLU A 1 150 ? -19.469 -28.359 -14.688 1 88.19 150 GLU A O 1
ATOM 1176 N N . GLU A 1 151 ? -17.484 -27.984 -13.922 1 90 151 GLU A N 1
ATOM 1177 C CA . GLU A 1 151 ? -17.297 -26.875 -14.859 1 90 151 GLU A CA 1
ATOM 1178 C C . GLU A 1 151 ? -16.547 -27.328 -16.109 1 90 151 GLU A C 1
ATOM 1180 O O . GLU A 1 151 ? -16.438 -26.578 -17.078 1 90 151 GLU A O 1
ATOM 1185 N N . MET A 1 152 ? -16 -28.516 -16.125 1 92.81 152 MET A N 1
ATOM 1186 C CA . MET A 1 152 ? -15.219 -29.094 -17.219 1 92.81 152 MET A CA 1
ATOM 1187 C C . MET A 1 152 ? -14.062 -28.188 -17.594 1 92.81 152 MET A C 1
ATOM 1189 O O . MET A 1 152 ? -13.891 -27.828 -18.766 1 92.81 152 MET A O 1
ATOM 1193 N N . ALA A 1 153 ? -13.367 -27.828 -16.578 1 93.31 153 ALA A N 1
ATOM 1194 C CA . ALA A 1 153 ? -12.25 -26.906 -16.766 1 93.31 153 ALA A CA 1
ATOM 1195 C C . ALA A 1 153 ? -11.133 -27.188 -15.766 1 93.31 153 ALA A C 1
ATOM 1197 O O . ALA A 1 153 ? -11.375 -27.703 -14.672 1 93.31 153 ALA A O 1
ATOM 1198 N N . VAL A 1 154 ? -9.961 -26.875 -16.172 1 94.56 154 VAL A N 1
ATOM 1199 C CA . VAL A 1 154 ? -8.828 -26.922 -15.25 1 94.56 154 VAL A CA 1
ATOM 1200 C C . VAL A 1 154 ? -8.805 -25.672 -14.375 1 94.56 154 VAL A C 1
ATOM 1202 O O . VAL A 1 154 ? -8.961 -24.562 -14.875 1 94.56 154 VAL A O 1
ATOM 1205 N N . LYS A 1 155 ? -8.711 -25.906 -13.102 1 94.12 155 LYS A N 1
ATOM 1206 C CA . LYS A 1 155 ? -8.695 -24.781 -12.156 1 94.12 155 LYS A CA 1
ATOM 1207 C C . LYS A 1 155 ? -7.477 -24.875 -11.234 1 94.12 155 LYS A C 1
ATOM 1209 O O . LYS A 1 155 ? -7.102 -25.953 -10.789 1 94.12 155 LYS A O 1
ATOM 1214 N N . THR A 1 156 ? -6.883 -23.734 -11.039 1 95.94 156 THR A N 1
ATOM 1215 C CA . THR A 1 156 ? -5.84 -23.625 -10.023 1 95.94 156 THR A CA 1
ATOM 1216 C C . THR A 1 156 ? -6.422 -23.172 -8.695 1 95.94 156 THR A C 1
ATOM 1218 O O . THR A 1 156 ? -7.176 -22.188 -8.641 1 95.94 156 THR A O 1
ATOM 1221 N N . ARG A 1 157 ? -6.141 -23.906 -7.648 1 97.81 157 ARG A N 1
ATOM 1222 C CA . ARG A 1 157 ? -6.676 -23.625 -6.32 1 97.81 157 ARG A CA 1
ATOM 1223 C C . ARG A 1 157 ? -5.555 -23.406 -5.312 1 97.81 157 ARG A C 1
ATOM 1225 O O . ARG A 1 157 ? -4.434 -23.891 -5.508 1 97.81 157 ARG A O 1
ATOM 1232 N N . PHE A 1 158 ? -5.93 -22.688 -4.328 1 98.12 158 PHE A N 1
ATOM 1233 C CA . PHE A 1 158 ? -5.027 -22.422 -3.215 1 98.12 158 PHE A CA 1
ATOM 1234 C C . PHE A 1 158 ? -5.148 -23.5 -2.146 1 98.12 158 PHE A C 1
ATOM 1236 O O . PHE A 1 158 ? -6.238 -23.75 -1.622 1 98.12 158 PHE A O 1
ATOM 1243 N N . LEU A 1 159 ? -4 -24.062 -1.818 1 98.38 159 LEU A N 1
ATOM 1244 C CA . LEU A 1 159 ? -4.027 -25.125 -0.824 1 98.38 159 LEU A CA 1
ATOM 1245 C C . LEU A 1 159 ? -3.543 -24.625 0.531 1 98.38 159 LEU A C 1
ATOM 1247 O O . LEU A 1 159 ? -4.188 -24.859 1.555 1 98.38 159 LEU A O 1
ATOM 1251 N N . ASP A 1 160 ? -2.383 -23.938 0.488 1 97.69 160 ASP A N 1
ATOM 1252 C CA . ASP A 1 160 ? -1.784 -23.547 1.763 1 97.69 160 ASP A CA 1
ATOM 1253 C C . ASP A 1 160 ? -0.736 -22.453 1.568 1 97.69 160 ASP A C 1
ATOM 1255 O O . ASP A 1 160 ? -0.317 -22.172 0.441 1 97.69 160 ASP A O 1
ATOM 1259 N N . MET A 1 161 ? -0.42 -21.844 2.619 1 96.38 161 MET A N 1
ATOM 1260 C CA . MET A 1 161 ? 0.693 -20.906 2.711 1 96.38 161 MET A CA 1
ATOM 1261 C C . MET A 1 161 ? 1.443 -21.078 4.027 1 96.38 161 MET A C 1
ATOM 1263 O O . MET A 1 161 ? 0.878 -20.859 5.102 1 96.38 161 MET A O 1
ATOM 1267 N N . LEU A 1 162 ? 2.645 -21.406 3.939 1 95.12 162 LEU A N 1
ATOM 1268 C CA . LEU A 1 162 ? 3.457 -21.656 5.125 1 95.12 162 LEU A CA 1
ATOM 1269 C C . LEU A 1 162 ? 4.637 -20.688 5.188 1 95.12 162 LEU A C 1
ATOM 1271 O O . LEU A 1 162 ? 5.004 -20.078 4.18 1 95.12 162 LEU A O 1
ATOM 1275 N N . THR A 1 163 ? 5.102 -20.484 6.367 1 92.69 163 THR A N 1
ATOM 1276 C CA . THR A 1 163 ? 6.305 -19.688 6.547 1 92.69 163 THR A CA 1
ATOM 1277 C C . THR A 1 163 ? 7.547 -20.578 6.59 1 92.69 163 THR A C 1
ATOM 1279 O O . THR A 1 163 ? 7.629 -21.484 7.406 1 92.69 163 THR A O 1
ATOM 1282 N N . CYS A 1 164 ? 8.398 -20.375 5.625 1 93.06 164 CYS A N 1
ATOM 1283 C CA . CYS A 1 164 ? 9.672 -21.094 5.586 1 93.06 164 CYS A CA 1
ATOM 1284 C C . CYS A 1 164 ? 10.828 -20.125 5.402 1 93.06 164 CYS A C 1
ATOM 1286 O O . CYS A 1 164 ? 11.312 -19.922 4.281 1 93.06 164 CYS A O 1
ATOM 1288 N N . ASN A 1 165 ? 11.359 -19.625 6.465 1 90.25 165 ASN A N 1
ATOM 1289 C CA . ASN A 1 165 ? 12.375 -18.578 6.414 1 90.25 165 ASN A CA 1
ATOM 1290 C C . ASN A 1 165 ? 13.734 -19.125 5.996 1 90.25 165 ASN A C 1
ATOM 1292 O O . ASN A 1 165 ? 14.562 -18.406 5.445 1 90.25 165 ASN A O 1
ATOM 1296 N N . ILE A 1 166 ? 13.977 -20.391 6.422 1 90.12 166 ILE A N 1
ATOM 1297 C CA . ILE A 1 166 ? 15.148 -21.094 5.902 1 90.12 166 ILE A CA 1
ATOM 1298 C C . ILE A 1 166 ? 14.75 -21.953 4.711 1 90.12 166 ILE A C 1
ATOM 1300 O O . ILE A 1 166 ? 14.25 -23.062 4.883 1 90.12 166 ILE A O 1
ATOM 1304 N N . GLY A 1 167 ? 15.016 -21.516 3.568 1 88.81 167 GLY A N 1
ATOM 1305 C CA . GLY A 1 167 ? 14.516 -22.094 2.332 1 88.81 167 GLY A CA 1
ATOM 1306 C C . GLY A 1 167 ? 15.375 -23.219 1.812 1 88.81 167 GLY A C 1
ATOM 1307 O O . GLY A 1 167 ? 15.758 -23.234 0.638 1 88.81 167 GLY A O 1
ATOM 1308 N N . SER A 1 168 ? 15.773 -24.156 2.736 1 91.06 168 SER A N 1
ATOM 1309 C CA . SER A 1 168 ? 16.469 -25.344 2.277 1 91.06 168 SER A CA 1
ATOM 1310 C C . SER A 1 168 ? 15.508 -26.344 1.662 1 91.06 168 SER A C 1
ATOM 1312 O O . SER A 1 168 ? 14.305 -26.312 1.931 1 91.06 168 SER A O 1
ATOM 1314 N N . ALA A 1 169 ? 16.078 -27.25 0.846 1 94.06 169 ALA A N 1
ATOM 1315 C CA . ALA A 1 169 ? 15.266 -28.281 0.203 1 94.06 169 ALA A CA 1
ATOM 1316 C C . ALA A 1 169 ? 14.5 -29.109 1.238 1 94.06 169 ALA A C 1
ATOM 1318 O O . ALA A 1 169 ? 13.32 -29.406 1.059 1 94.06 169 ALA A O 1
ATOM 1319 N N . GLU A 1 170 ? 15.156 -29.375 2.281 1 94.88 170 GLU A N 1
ATOM 1320 C CA . GLU A 1 170 ? 14.57 -30.203 3.334 1 94.88 170 GLU A CA 1
ATOM 1321 C C . GLU A 1 170 ? 13.414 -29.484 4.02 1 94.88 170 GLU A C 1
ATOM 1323 O O . GLU A 1 170 ? 12.336 -30.062 4.195 1 94.88 170 GLU A O 1
ATOM 1328 N N . ASN A 1 171 ? 13.648 -28.266 4.371 1 94.94 171 ASN A N 1
ATOM 1329 C CA . ASN A 1 171 ? 12.625 -27.5 5.082 1 94.94 171 ASN A CA 1
ATOM 1330 C C . ASN A 1 171 ? 11.398 -27.266 4.207 1 94.94 171 ASN A C 1
ATOM 1332 O O . ASN A 1 171 ? 10.266 -27.375 4.684 1 94.94 171 ASN A O 1
ATOM 1336 N N . LEU A 1 172 ? 11.625 -26.984 2.982 1 95.75 172 LEU A N 1
ATOM 1337 C CA . LEU A 1 172 ? 10.523 -26.75 2.053 1 95.75 172 LEU A CA 1
ATOM 1338 C C . LEU A 1 172 ? 9.703 -28.016 1.859 1 95.75 172 LEU A C 1
ATOM 1340 O O . LEU A 1 172 ? 8.477 -27.984 1.879 1 95.75 172 LEU A O 1
ATOM 1344 N N . PHE A 1 173 ? 10.391 -29.094 1.68 1 96.69 173 PHE A N 1
ATOM 1345 C CA . PHE A 1 173 ? 9.695 -30.359 1.522 1 96.69 173 PHE A CA 1
ATOM 1346 C C . PHE A 1 173 ? 8.898 -30.703 2.777 1 96.69 173 PHE A C 1
ATOM 1348 O O . PHE A 1 173 ? 7.777 -31.203 2.689 1 96.69 173 PHE A O 1
ATOM 1355 N N . ASN A 1 174 ? 9.5 -30.469 3.92 1 96.44 174 ASN A N 1
ATOM 1356 C CA . ASN A 1 174 ? 8.805 -30.75 5.172 1 96.44 174 ASN A CA 1
ATOM 1357 C C . ASN A 1 174 ? 7.516 -29.938 5.281 1 96.44 174 ASN A C 1
ATOM 1359 O O . ASN A 1 174 ? 6.512 -30.438 5.801 1 96.44 174 ASN A O 1
ATOM 1363 N N . CYS A 1 175 ? 7.602 -28.734 4.855 1 95.56 175 CYS A N 1
ATOM 1364 C CA . CYS A 1 175 ? 6.402 -27.906 4.832 1 95.56 175 CYS A CA 1
ATOM 1365 C C . CYS A 1 175 ? 5.324 -28.531 3.949 1 95.56 175 CYS A C 1
ATOM 1367 O O . CYS A 1 175 ? 4.156 -28.594 4.336 1 95.56 175 CYS A O 1
ATOM 1369 N N . LEU A 1 176 ? 5.715 -28.984 2.766 1 96.38 176 LEU A N 1
ATOM 1370 C CA . LEU A 1 176 ? 4.801 -29.641 1.835 1 96.38 176 LEU A CA 1
ATOM 1371 C C . LEU A 1 176 ? 4.188 -30.891 2.465 1 96.38 176 LEU A C 1
ATOM 1373 O O . LEU A 1 176 ? 2.967 -31.062 2.432 1 96.38 176 LEU A O 1
ATOM 1377 N N . ASP A 1 177 ? 5.051 -31.672 3.004 1 97.12 177 ASP A N 1
ATOM 1378 C CA . ASP A 1 177 ? 4.629 -32.938 3.588 1 97.12 177 ASP A CA 1
ATOM 1379 C C . ASP A 1 177 ? 3.662 -32.719 4.75 1 97.12 177 ASP A C 1
ATOM 1381 O O . ASP A 1 177 ? 2.688 -33.438 4.906 1 97.12 177 ASP A O 1
ATOM 1385 N N . GLU A 1 178 ? 3.998 -31.719 5.504 1 96.38 178 GLU A N 1
ATOM 1386 C CA . GLU A 1 178 ? 3.135 -31.375 6.633 1 96.38 178 GLU A CA 1
ATOM 1387 C C . GLU A 1 178 ? 1.75 -30.938 6.156 1 96.38 178 GLU A C 1
ATOM 1389 O O . GLU A 1 178 ? 0.736 -31.359 6.723 1 96.38 178 GLU A O 1
ATOM 1394 N N . SER A 1 179 ? 1.713 -30.141 5.176 1 97 179 SER A N 1
ATOM 1395 C CA . SER A 1 179 ? 0.443 -29.672 4.633 1 97 179 SER A CA 1
ATOM 1396 C C . SER A 1 179 ? -0.402 -30.828 4.113 1 97 179 SER A C 1
ATOM 1398 O O . SER A 1 179 ? -1.613 -30.875 4.34 1 97 179 SER A O 1
ATOM 1400 N N . PHE A 1 180 ? 0.208 -31.828 3.438 1 98 180 PHE A N 1
ATOM 1401 C CA . PHE A 1 180 ? -0.485 -33 2.914 1 98 180 PHE A CA 1
ATOM 1402 C C . PHE A 1 180 ? -1.002 -33.875 4.051 1 98 180 PHE A C 1
ATOM 1404 O O . PHE A 1 180 ? -2.162 -34.281 4.039 1 98 180 PHE A O 1
ATOM 1411 N N . ARG A 1 181 ? -0.165 -34.031 5.039 1 97.19 181 ARG A N 1
ATOM 1412 C CA . ARG A 1 181 ? -0.529 -34.875 6.168 1 97.19 181 ARG A CA 1
ATOM 1413 C C . ARG A 1 181 ? -1.723 -34.312 6.922 1 97.19 181 ARG A C 1
ATOM 1415 O O . ARG A 1 181 ? -2.672 -35.031 7.234 1 97.19 181 ARG A O 1
ATOM 1422 N N . LYS A 1 182 ? -1.687 -33.094 7.148 1 95.81 182 LYS A N 1
ATOM 1423 C CA . LYS A 1 182 ? -2.752 -32.406 7.883 1 95.81 182 LYS A CA 1
ATOM 1424 C C . LYS A 1 182 ? -4.086 -32.531 7.152 1 95.81 182 LYS A C 1
ATOM 1426 O O . LYS A 1 182 ? -5.145 -32.531 7.785 1 95.81 182 LYS A O 1
ATOM 1431 N N . ARG A 1 183 ? -4.051 -32.719 5.859 1 96.94 183 ARG A N 1
ATOM 1432 C CA . ARG A 1 183 ? -5.262 -32.688 5.047 1 96.94 183 ARG A CA 1
ATOM 1433 C C . ARG A 1 183 ? -5.598 -34.094 4.512 1 96.94 183 ARG A C 1
ATOM 1435 O O . ARG A 1 183 ? -6.582 -34.25 3.789 1 96.94 183 ARG A O 1
ATOM 1442 N N . GLY A 1 184 ? -4.758 -35 4.793 1 97.06 184 GLY A N 1
ATOM 1443 C CA . GLY A 1 184 ? -4.984 -36.375 4.367 1 97.06 184 GLY A CA 1
ATOM 1444 C C . GLY A 1 184 ? -4.785 -36.562 2.877 1 97.06 184 GLY A C 1
ATOM 1445 O O . GLY A 1 184 ? -5.477 -37.375 2.258 1 97.06 184 GLY A O 1
ATOM 1446 N N . ILE A 1 185 ? -3.951 -35.844 2.299 1 98.19 185 ILE A N 1
ATOM 1447 C CA . ILE A 1 185 ? -3.705 -35.938 0.864 1 98.19 185 ILE A CA 1
ATOM 1448 C C . ILE A 1 185 ? -2.549 -36.906 0.598 1 98.19 185 ILE A C 1
ATOM 1450 O O . ILE A 1 185 ? -1.486 -36.781 1.213 1 98.19 185 ILE A O 1
ATOM 1454 N N . SER A 1 186 ? -2.779 -37.75 -0.277 1 97.25 186 SER A N 1
ATOM 1455 C CA . SER A 1 186 ? -1.757 -38.75 -0.619 1 97.25 186 SER A CA 1
ATOM 1456 C C . SER A 1 186 ? -0.815 -38.219 -1.694 1 97.25 186 SER A C 1
ATOM 1458 O O . SER A 1 186 ? -1.256 -37.562 -2.652 1 97.25 186 SER A O 1
ATOM 1460 N N . TRP A 1 187 ? 0.448 -38.531 -1.567 1 97.44 187 TRP A N 1
ATOM 1461 C CA . TRP A 1 187 ? 1.432 -38.156 -2.582 1 97.44 187 TRP A CA 1
ATOM 1462 C C . TRP A 1 187 ? 1.149 -38.875 -3.898 1 97.44 187 TRP A C 1
ATOM 1464 O O . TRP A 1 187 ? 1.566 -38.406 -4.965 1 97.44 187 TRP A O 1
ATOM 1474 N N . ASN A 1 188 ? 0.444 -39.969 -3.877 1 95.69 188 ASN A N 1
ATOM 1475 C CA . ASN A 1 188 ? 0.136 -40.75 -5.062 1 95.69 188 ASN A CA 1
ATOM 1476 C C . ASN A 1 188 ? -0.712 -39.969 -6.059 1 95.69 188 ASN A C 1
ATOM 1478 O O . ASN A 1 188 ? -0.719 -40.25 -7.254 1 95.69 188 ASN A O 1
ATOM 1482 N N . ASN A 1 189 ? -1.367 -38.938 -5.559 1 97.19 189 ASN A N 1
ATOM 1483 C CA . ASN A 1 189 ? -2.26 -38.188 -6.418 1 97.19 189 ASN A CA 1
ATOM 1484 C C . ASN A 1 189 ? -1.531 -37.031 -7.094 1 97.19 189 ASN A C 1
ATOM 1486 O O . ASN A 1 189 ? -2.098 -36.344 -7.953 1 97.19 189 ASN A O 1
ATOM 1490 N N . VAL A 1 190 ? -0.253 -36.812 -6.746 1 97.94 190 VAL A N 1
ATOM 1491 C CA . VAL A 1 190 ? 0.545 -35.75 -7.383 1 97.94 190 VAL A CA 1
ATOM 1492 C C . VAL A 1 190 ? 1.127 -36.281 -8.695 1 97.94 190 VAL A C 1
ATOM 1494 O O . VAL A 1 190 ? 1.945 -37.219 -8.695 1 97.94 190 VAL A O 1
ATOM 1497 N N . VAL A 1 191 ? 0.747 -35.688 -9.766 1 97.06 191 VAL A N 1
ATOM 1498 C CA . VAL A 1 191 ? 1.197 -36.188 -11.055 1 97.06 191 VAL A CA 1
ATOM 1499 C C . VAL A 1 191 ? 2.266 -35.281 -11.633 1 97.06 191 VAL A C 1
ATOM 1501 O O . VAL A 1 191 ? 3.033 -35.688 -12.508 1 97.06 191 VAL A O 1
ATOM 1504 N N . ALA A 1 192 ? 2.238 -34.062 -11.141 1 95.5 192 ALA A N 1
ATOM 1505 C CA . ALA A 1 192 ? 3.197 -33.094 -11.664 1 95.5 192 ALA A CA 1
ATOM 1506 C C . ALA A 1 192 ? 3.605 -32.094 -10.586 1 95.5 192 ALA A C 1
ATOM 1508 O O . ALA A 1 192 ? 2.873 -31.859 -9.617 1 95.5 192 ALA A O 1
ATOM 1509 N N . TYR A 1 193 ? 4.777 -31.578 -10.758 1 94.19 193 TYR A N 1
ATOM 1510 C CA . TYR A 1 193 ? 5.355 -30.594 -9.852 1 94.19 193 TYR A CA 1
ATOM 1511 C C . TYR A 1 193 ? 5.961 -29.438 -10.633 1 94.19 193 TYR A C 1
ATOM 1513 O O . TYR A 1 193 ? 6.574 -29.625 -11.688 1 94.19 193 TYR A O 1
ATOM 1521 N N . ASN A 1 194 ? 5.648 -28.234 -10.133 1 91.94 194 ASN A N 1
ATOM 1522 C CA . ASN A 1 194 ? 6.199 -27.047 -10.781 1 91.94 194 ASN A CA 1
ATOM 1523 C C . ASN A 1 194 ? 6.672 -26.016 -9.766 1 91.94 194 ASN A C 1
ATOM 1525 O O . ASN A 1 194 ? 6.008 -25.781 -8.75 1 91.94 194 ASN A O 1
ATOM 1529 N N . SER A 1 195 ? 7.828 -25.469 -9.93 1 90.44 195 SER A N 1
ATOM 1530 C CA . SER A 1 195 ? 8.422 -24.391 -9.156 1 90.44 195 SER A CA 1
ATOM 1531 C C . SER A 1 195 ? 9.398 -23.578 -10 1 90.44 195 SER A C 1
ATOM 1533 O O . SER A 1 195 ? 9.516 -23.797 -11.203 1 90.44 195 SER A O 1
ATOM 1535 N N . ASP A 1 196 ? 9.914 -22.625 -9.383 1 83.38 196 ASP A N 1
ATOM 1536 C CA . ASP A 1 196 ? 10.938 -21.891 -10.141 1 83.38 196 ASP A CA 1
ATOM 1537 C C . ASP A 1 196 ? 12.141 -22.797 -10.43 1 83.38 196 ASP A C 1
ATOM 1539 O O . ASP A 1 196 ? 12.148 -23.969 -10.062 1 83.38 196 ASP A O 1
ATOM 1543 N N . ASN A 1 197 ? 13.086 -22.406 -11.133 1 77 197 ASN A N 1
ATOM 1544 C CA . ASN A 1 197 ? 14.148 -23.281 -11.625 1 77 197 ASN A CA 1
ATOM 1545 C C . ASN A 1 197 ? 15.383 -23.234 -10.727 1 77 197 ASN A C 1
ATOM 1547 O O . ASN A 1 197 ? 16.469 -23.672 -11.125 1 77 197 ASN A O 1
ATOM 1551 N N . ALA A 1 198 ? 15.227 -22.797 -9.492 1 80.88 198 ALA A N 1
ATOM 1552 C CA . ALA A 1 198 ? 16.359 -22.734 -8.578 1 80.88 198 ALA A CA 1
ATOM 1553 C C . ALA A 1 198 ? 16.828 -24.125 -8.18 1 80.88 198 ALA A C 1
ATOM 1555 O O . ALA A 1 198 ? 16.047 -25.078 -8.164 1 80.88 198 ALA A O 1
ATOM 1556 N N . SER A 1 199 ? 18.047 -24.266 -7.887 1 82.94 199 SER A N 1
ATOM 1557 C CA . SER A 1 199 ? 18.656 -25.562 -7.582 1 82.94 199 SER A CA 1
ATOM 1558 C C . SER A 1 199 ? 18.047 -26.188 -6.332 1 82.94 199 SER A C 1
ATOM 1560 O O . SER A 1 199 ? 17.906 -27.406 -6.246 1 82.94 199 SER A O 1
ATOM 1562 N N . VAL A 1 200 ? 17.625 -25.375 -5.453 1 88.38 200 VAL A N 1
ATOM 1563 C CA . VAL A 1 200 ? 17.078 -25.844 -4.188 1 88.38 200 VAL A CA 1
ATOM 1564 C C . VAL A 1 200 ? 15.758 -26.562 -4.43 1 88.38 200 VAL A C 1
ATOM 1566 O O . VAL A 1 200 ? 15.438 -27.531 -3.738 1 88.38 200 VAL A O 1
ATOM 1569 N N . VAL A 1 201 ? 15.047 -26.141 -5.426 1 88.94 201 VAL A N 1
ATOM 1570 C CA . VAL A 1 201 ? 13.695 -26.672 -5.613 1 88.94 201 VAL A CA 1
ATOM 1571 C C . VAL A 1 201 ? 13.695 -27.688 -6.742 1 88.94 201 VAL A C 1
ATOM 1573 O O . VAL A 1 201 ? 12.852 -28.594 -6.766 1 88.94 201 VAL A O 1
ATOM 1576 N N . LYS A 1 202 ? 14.664 -27.578 -7.715 1 85.25 202 LYS A N 1
ATOM 1577 C CA . LYS A 1 202 ? 14.586 -28.453 -8.883 1 85.25 202 LYS A CA 1
ATOM 1578 C C . LYS A 1 202 ? 15.891 -29.219 -9.078 1 85.25 202 LYS A C 1
ATOM 1580 O O . LYS A 1 202 ? 16.016 -30.031 -10 1 85.25 202 LYS A O 1
ATOM 1585 N N . GLY A 1 203 ? 16.75 -29.062 -8.25 1 79.56 203 GLY A N 1
ATOM 1586 C CA . GLY A 1 203 ? 18.016 -29.734 -8.414 1 79.56 203 GLY A CA 1
ATOM 1587 C C . GLY A 1 203 ? 17.891 -31.25 -8.414 1 79.56 203 GLY A C 1
ATOM 1588 O O . GLY A 1 203 ? 16.922 -31.797 -7.883 1 79.56 203 GLY A O 1
ATOM 1589 N N . ARG A 1 204 ? 18.797 -31.953 -8.977 1 77.69 204 ARG A N 1
ATOM 1590 C CA . ARG A 1 204 ? 18.719 -33.406 -9.172 1 77.69 204 ARG A CA 1
ATOM 1591 C C . ARG A 1 204 ? 19.125 -34.125 -7.898 1 77.69 204 ARG A C 1
ATOM 1593 O O . ARG A 1 204 ? 18.594 -35.219 -7.613 1 77.69 204 ARG A O 1
ATOM 1600 N N . LYS A 1 205 ? 19.938 -33.562 -7.121 1 82.81 205 LYS A N 1
ATOM 1601 C CA . LYS A 1 205 ? 20.5 -34.312 -6.02 1 82.81 205 LYS A CA 1
ATOM 1602 C C . LYS A 1 205 ? 19.812 -33.969 -4.699 1 82.81 205 LYS A C 1
ATOM 1604 O O . LYS A 1 205 ? 19.312 -34.875 -4.012 1 82.81 205 LYS A O 1
ATOM 1609 N N . ASN A 1 206 ? 19.828 -32.812 -4.324 1 88.75 206 ASN A N 1
ATOM 1610 C CA . ASN A 1 206 ? 19.266 -32.375 -3.053 1 88.75 206 ASN A CA 1
ATOM 1611 C C . ASN A 1 206 ? 18.312 -31.188 -3.232 1 88.75 206 ASN A C 1
ATOM 1613 O O . ASN A 1 206 ? 18.656 -30.047 -2.885 1 88.75 206 ASN A O 1
ATOM 1617 N N . SER A 1 207 ? 17.141 -31.578 -3.725 1 93.06 207 SER A N 1
ATOM 1618 C CA . SER A 1 207 ? 16.141 -30.547 -3.984 1 93.06 207 SER A CA 1
ATOM 1619 C C . SER A 1 207 ? 14.758 -30.969 -3.49 1 93.06 207 SER A C 1
ATOM 1621 O O . SER A 1 207 ? 14.578 -32.094 -3.035 1 93.06 207 SER A O 1
ATOM 1623 N N . VAL A 1 208 ? 13.883 -30.078 -3.482 1 94.69 208 VAL A N 1
ATOM 1624 C CA . VAL A 1 208 ? 12.5 -30.406 -3.146 1 94.69 208 VAL A CA 1
ATOM 1625 C C . VAL A 1 208 ? 11.969 -31.484 -4.098 1 94.69 208 VAL A C 1
ATOM 1627 O O . VAL A 1 208 ? 11.32 -32.438 -3.67 1 94.69 208 VAL A O 1
ATOM 1630 N N . TYR A 1 209 ? 12.289 -31.344 -5.359 1 93.56 209 TYR A N 1
ATOM 1631 C CA . TYR A 1 209 ? 11.859 -32.312 -6.379 1 93.56 209 TYR A CA 1
ATOM 1632 C C . TYR A 1 209 ? 12.398 -33.688 -6.09 1 93.56 209 TYR A C 1
ATOM 1634 O O . TYR A 1 209 ? 11.664 -34.688 -6.172 1 93.56 209 TYR A O 1
ATOM 1642 N N . SER A 1 210 ? 13.703 -33.781 -5.777 1 94.5 210 SER A N 1
ATOM 1643 C CA . SER A 1 210 ? 14.289 -35.062 -5.504 1 94.5 210 SER A CA 1
ATOM 1644 C C . SER A 1 210 ? 13.594 -35.75 -4.328 1 94.5 210 SER A C 1
ATOM 1646 O O . SER A 1 210 ? 13.445 -36.969 -4.316 1 94.5 210 SER A O 1
ATOM 1648 N N . ARG A 1 211 ? 13.172 -35.031 -3.436 1 95.75 211 ARG A N 1
ATOM 1649 C CA . ARG A 1 211 ? 12.469 -35.562 -2.277 1 95.75 211 ARG A CA 1
ATOM 1650 C C . ARG A 1 211 ? 11.047 -35.969 -2.641 1 95.75 211 ARG A C 1
ATOM 1652 O O . ARG A 1 211 ? 10.516 -36.969 -2.119 1 95.75 211 ARG A O 1
ATOM 1659 N N . ILE A 1 212 ? 10.414 -35.219 -3.473 1 95.81 212 ILE A N 1
ATOM 1660 C CA . ILE A 1 212 ? 9.078 -35.594 -3.963 1 95.81 212 ILE A CA 1
ATOM 1661 C C . ILE A 1 212 ? 9.141 -36.906 -4.723 1 95.81 212 ILE A C 1
ATOM 1663 O O . ILE A 1 212 ? 8.273 -37.75 -4.559 1 95.81 212 ILE A O 1
ATOM 1667 N N . VAL A 1 213 ? 10.172 -37.094 -5.508 1 94.81 213 VAL A N 1
ATOM 1668 C CA . VAL A 1 213 ? 10.344 -38.281 -6.32 1 94.81 213 VAL A CA 1
ATOM 1669 C C . VAL A 1 213 ? 10.492 -39.5 -5.422 1 94.81 213 VAL A C 1
ATOM 1671 O O . VAL A 1 213 ? 10.07 -40.594 -5.781 1 94.81 213 VAL A O 1
ATOM 1674 N N . GLN A 1 214 ? 11.039 -39.312 -4.266 1 94.56 214 GLN A N 1
ATOM 1675 C CA . GLN A 1 214 ? 11.156 -40.406 -3.309 1 94.56 214 GLN A CA 1
ATOM 1676 C C . GLN A 1 214 ? 9.781 -40.844 -2.822 1 94.56 214 GLN A C 1
ATOM 1678 O O . GLN A 1 214 ? 9.578 -42.031 -2.523 1 94.56 214 GLN A O 1
ATOM 1683 N N . ARG A 1 215 ? 8.844 -39.938 -2.787 1 94.69 215 ARG A N 1
ATOM 1684 C CA . ARG A 1 215 ? 7.492 -40.25 -2.344 1 94.69 215 ARG A CA 1
ATOM 1685 C C . ARG A 1 215 ? 6.621 -40.688 -3.516 1 94.69 215 ARG A C 1
ATOM 1687 O O . ARG A 1 215 ? 5.738 -41.531 -3.352 1 94.69 215 ARG A O 1
ATOM 1694 N N . GLN A 1 216 ? 6.852 -40.062 -4.617 1 95.12 216 GLN A N 1
ATOM 1695 C CA . GLN A 1 216 ? 6.125 -40.344 -5.855 1 95.12 216 GLN A CA 1
ATOM 1696 C C . GLN A 1 216 ? 7.066 -40.312 -7.059 1 95.12 216 GLN A C 1
ATOM 1698 O O . GLN A 1 216 ? 7.203 -39.281 -7.73 1 95.12 216 GLN A O 1
ATOM 1703 N N . PRO A 1 217 ? 7.512 -41.406 -7.453 1 93.69 217 PRO A N 1
ATOM 1704 C CA . PRO A 1 217 ? 8.586 -41.5 -8.445 1 93.69 217 PRO A CA 1
ATOM 1705 C C . PRO A 1 217 ? 8.133 -41.062 -9.844 1 93.69 217 PRO A C 1
ATOM 1707 O O . PRO A 1 217 ? 8.969 -40.75 -10.688 1 93.69 217 PRO A O 1
ATOM 1710 N N . ASN A 1 218 ? 6.871 -41.031 -10.117 1 92.81 218 ASN A N 1
ATOM 1711 C CA . ASN A 1 218 ? 6.402 -40.781 -11.477 1 92.81 218 ASN A CA 1
ATOM 1712 C C . ASN A 1 218 ? 5.949 -39.344 -11.664 1 92.81 218 ASN A C 1
ATOM 1714 O O . ASN A 1 218 ? 5.309 -39 -12.656 1 92.81 218 ASN A O 1
ATOM 1718 N N . VAL A 1 219 ? 6.324 -38.5 -10.711 1 94.69 219 VAL A N 1
ATOM 1719 C CA . VAL A 1 219 ? 5.934 -37.094 -10.797 1 94.69 219 VAL A CA 1
ATOM 1720 C C . VAL A 1 219 ? 6.684 -36.406 -11.938 1 94.69 219 VAL A C 1
ATOM 1722 O O . VAL A 1 219 ? 7.879 -36.656 -12.133 1 94.69 219 VAL A O 1
ATOM 1725 N N . VAL A 1 220 ? 5.984 -35.625 -12.727 1 91.12 220 VAL A N 1
ATOM 1726 C CA . VAL A 1 220 ? 6.574 -34.938 -13.875 1 91.12 220 VAL A CA 1
ATOM 1727 C C . VAL A 1 220 ? 6.941 -33.531 -13.492 1 91.12 220 VAL A C 1
ATOM 1729 O O . VAL A 1 220 ? 6.172 -32.844 -12.812 1 91.12 220 VAL A O 1
ATOM 1732 N N . ASP A 1 221 ? 8.102 -33.094 -13.852 1 88.81 221 ASP A N 1
ATOM 1733 C CA . ASP A 1 221 ? 8.555 -31.703 -13.664 1 88.81 221 ASP A CA 1
ATOM 1734 C C . ASP A 1 221 ? 8.914 -31.062 -15 1 88.81 221 ASP A C 1
ATOM 1736 O O . ASP A 1 221 ? 9.883 -31.469 -15.648 1 88.81 221 ASP A O 1
ATOM 1740 N N . MET A 1 222 ? 8.195 -30.078 -15.383 1 79 222 MET A N 1
ATOM 1741 C CA . MET A 1 222 ? 8.469 -29.406 -16.656 1 79 222 MET A CA 1
ATOM 1742 C C . MET A 1 222 ? 9.242 -28.125 -16.453 1 79 222 MET A C 1
ATOM 1744 O O . MET A 1 222 ? 9.664 -27.484 -17.422 1 79 222 MET A O 1
ATOM 1748 N N . GLY A 1 223 ? 9.438 -27.812 -15.141 1 79.75 223 GLY A N 1
ATOM 1749 C CA . GLY A 1 223 ? 10.094 -26.531 -14.883 1 79.75 223 GLY A CA 1
ATOM 1750 C C . GLY A 1 223 ? 9.258 -25.344 -15.273 1 79.75 223 GLY A C 1
ATOM 1751 O O . GLY A 1 223 ? 8.109 -25.484 -15.711 1 79.75 223 GLY A O 1
ATOM 1752 N N . CYS A 1 224 ? 9.852 -24.109 -15.094 1 84.94 224 CYS A N 1
ATOM 1753 C CA . CYS A 1 224 ? 9.133 -22.906 -15.469 1 84.94 224 CYS A CA 1
ATOM 1754 C C . CYS A 1 224 ? 9.734 -22.281 -16.719 1 84.94 224 CYS A C 1
ATOM 1756 O O . CYS A 1 224 ? 10.773 -21.625 -16.672 1 84.94 224 CYS A O 1
ATOM 1758 N N . ILE A 1 225 ? 9.023 -22.375 -17.734 1 78.5 225 ILE A N 1
ATOM 1759 C CA . ILE A 1 225 ? 9.477 -21.938 -19.047 1 78.5 225 ILE A CA 1
ATOM 1760 C C . ILE A 1 225 ? 9.602 -20.406 -19.078 1 78.5 225 ILE A C 1
ATOM 1762 O O . ILE A 1 225 ? 10.484 -19.859 -19.734 1 78.5 225 ILE A O 1
ATOM 1766 N N . CYS A 1 226 ? 8.742 -19.781 -18.359 1 81.25 226 CYS A N 1
ATOM 1767 C CA . CYS A 1 226 ? 8.781 -18.328 -18.312 1 81.25 226 CYS A CA 1
ATOM 1768 C C . CYS A 1 226 ? 10.086 -17.828 -17.703 1 81.25 226 CYS A C 1
ATOM 1770 O O . CYS A 1 226 ? 10.703 -16.906 -18.219 1 81.25 226 CYS A O 1
ATOM 1772 N N . HIS A 1 227 ? 10.539 -18.438 -16.672 1 81.94 227 HIS A N 1
ATOM 1773 C CA . HIS A 1 227 ? 11.805 -18.062 -16.031 1 81.94 227 HIS A CA 1
ATOM 1774 C C . HIS A 1 227 ? 12.984 -18.391 -16.938 1 81.94 227 HIS A C 1
ATOM 1776 O O . HIS A 1 227 ? 13.953 -17.625 -17.016 1 81.94 227 HIS A O 1
ATOM 1782 N N . LEU A 1 228 ? 12.922 -19.531 -17.578 1 81.94 228 LEU A N 1
ATOM 1783 C CA . LEU A 1 228 ? 14 -19.938 -18.469 1 81.94 228 LEU A CA 1
ATOM 1784 C C . LEU A 1 228 ? 14.156 -18.953 -19.625 1 81.94 228 LEU A C 1
ATOM 1786 O O . LEU A 1 228 ? 15.281 -18.594 -19.984 1 81.94 228 LEU A O 1
ATOM 1790 N N . ALA A 1 229 ? 13.008 -18.547 -20.141 1 80.5 229 ALA A N 1
ATOM 1791 C CA . ALA A 1 229 ? 13.039 -17.578 -21.234 1 80.5 229 ALA A CA 1
ATOM 1792 C C . ALA A 1 229 ? 13.688 -16.266 -20.781 1 80.5 229 ALA A C 1
ATOM 1794 O O . ALA A 1 229 ? 14.523 -15.711 -21.5 1 80.5 229 ALA A O 1
ATOM 1795 N N . ASN A 1 230 ? 13.328 -15.828 -19.656 1 82.38 230 ASN A N 1
ATOM 1796 C CA . ASN A 1 230 ? 13.867 -14.578 -19.125 1 82.38 230 ASN A CA 1
ATOM 1797 C C . ASN A 1 230 ? 15.367 -14.688 -18.859 1 82.38 230 ASN A C 1
ATOM 1799 O O . ASN A 1 230 ? 16.125 -13.75 -19.141 1 82.38 230 ASN A O 1
ATOM 1803 N N . LEU A 1 231 ? 15.758 -15.75 -18.312 1 83.06 231 LEU A N 1
ATOM 1804 C CA . LEU A 1 231 ? 17.172 -15.969 -18.016 1 83.06 231 LEU A CA 1
ATOM 1805 C C . LEU A 1 231 ? 17.984 -16.031 -19.297 1 83.06 231 LEU A C 1
ATOM 1807 O O . LEU A 1 231 ? 19.141 -15.562 -19.328 1 83.06 231 LEU A O 1
ATOM 1811 N N . THR A 1 232 ? 17.453 -16.594 -20.25 1 84.69 232 THR A N 1
ATOM 1812 C CA . THR A 1 232 ? 18.109 -16.703 -21.547 1 84.69 232 THR A CA 1
ATOM 1813 C C . THR A 1 232 ? 18.359 -15.328 -22.141 1 84.69 232 THR A C 1
ATOM 1815 O O . THR A 1 232 ? 19.469 -15.031 -22.594 1 84.69 232 THR A O 1
ATOM 1818 N N . VAL A 1 233 ? 17.359 -14.531 -22.078 1 84.25 233 VAL A N 1
ATOM 1819 C CA . VAL A 1 233 ? 17.484 -13.172 -22.594 1 84.25 233 VAL A CA 1
ATOM 1820 C C . VAL A 1 233 ? 18.5 -12.391 -21.781 1 84.25 233 VAL A C 1
ATOM 1822 O O . VAL A 1 233 ? 19.328 -11.656 -22.328 1 84.25 233 VAL A O 1
ATOM 1825 N N . GLY A 1 234 ? 18.406 -12.539 -20.469 1 86.62 234 GLY A N 1
ATOM 1826 C CA . GLY A 1 234 ? 19.359 -11.867 -19.609 1 86.62 234 GLY A CA 1
ATOM 1827 C C . GLY A 1 234 ? 20.797 -12.242 -19.891 1 86.62 234 GLY A C 1
ATOM 1828 O O . GLY A 1 234 ? 21.688 -11.383 -19.906 1 86.62 234 GLY A O 1
ATOM 1829 N N . ALA A 1 235 ? 21.031 -13.484 -20.156 1 89.06 235 ALA A N 1
ATOM 1830 C CA . ALA A 1 235 ? 22.375 -13.961 -20.469 1 89.06 235 ALA A CA 1
ATOM 1831 C C . ALA A 1 235 ? 22.859 -13.414 -21.812 1 89.06 235 ALA A C 1
ATOM 1833 O O . ALA A 1 235 ? 24.031 -13.07 -21.969 1 89.06 235 ALA A O 1
ATOM 1834 N N . ALA A 1 236 ? 22 -13.375 -22.75 1 89.56 236 ALA A N 1
ATOM 1835 C CA . ALA A 1 236 ? 22.344 -12.906 -24.078 1 89.56 236 ALA A CA 1
ATOM 1836 C C . ALA A 1 236 ? 22.672 -11.414 -24.062 1 89.56 236 ALA A C 1
ATOM 1838 O O . ALA A 1 236 ? 23.594 -10.969 -24.75 1 89.56 236 ALA A O 1
ATOM 1839 N N . LEU A 1 237 ? 21.969 -10.656 -23.281 1 89.25 237 LEU A N 1
ATOM 1840 C CA . LEU A 1 237 ? 22.172 -9.211 -23.188 1 89.25 237 LEU A CA 1
ATOM 1841 C C . LEU A 1 237 ? 23.562 -8.891 -22.656 1 89.25 237 LEU A C 1
ATOM 1843 O O . LEU A 1 237 ? 24.156 -7.887 -23.047 1 89.25 237 LEU A O 1
ATOM 1847 N N . LYS A 1 238 ? 24.047 -9.727 -21.812 1 90.38 238 LYS A N 1
ATOM 1848 C CA . LYS A 1 238 ? 25.344 -9.508 -21.188 1 90.38 238 LYS A CA 1
ATOM 1849 C C . LYS A 1 238 ? 26.484 -9.633 -22.203 1 90.38 238 LYS A C 1
ATOM 1851 O O . LYS A 1 238 ? 27.594 -9.188 -21.953 1 90.38 238 LYS A O 1
ATOM 1856 N N . THR A 1 239 ? 26.219 -10.195 -23.344 1 91.75 239 THR A N 1
ATOM 1857 C CA . THR A 1 239 ? 27.25 -10.398 -24.359 1 91.75 239 THR A CA 1
ATOM 1858 C C . THR A 1 239 ? 27.422 -9.148 -25.203 1 91.75 239 THR A C 1
ATOM 1860 O O . THR A 1 239 ? 28.375 -9.055 -25.984 1 91.75 239 THR A O 1
ATOM 1863 N N . PHE A 1 240 ? 26.578 -8.148 -25.094 1 92.38 240 PHE A N 1
ATOM 1864 C CA . PHE A 1 240 ? 26.656 -6.926 -25.891 1 92.38 240 PHE A CA 1
ATOM 1865 C C . PHE A 1 240 ? 27.906 -6.145 -25.562 1 92.38 240 PHE A C 1
ATOM 1867 O O . PHE A 1 240 ? 28.328 -6.086 -24.406 1 92.38 240 PHE A O 1
ATOM 1874 N N . LEU A 1 241 ? 28.453 -5.594 -26.562 1 91.81 241 LEU A N 1
ATOM 1875 C CA . LEU A 1 241 ? 29.672 -4.797 -26.375 1 91.81 241 LEU A CA 1
ATOM 1876 C C . LEU A 1 241 ? 29.328 -3.418 -25.812 1 91.81 241 LEU A C 1
ATOM 1878 O O . LEU A 1 241 ? 30.156 -2.787 -25.172 1 91.81 241 LEU A O 1
ATOM 1882 N N . LEU A 1 242 ? 28.125 -2.904 -26.094 1 92.56 242 LEU A N 1
ATOM 1883 C CA . LEU A 1 242 ? 27.656 -1.636 -25.531 1 92.56 242 LEU A CA 1
ATOM 1884 C C . LEU A 1 242 ? 26.734 -1.865 -24.344 1 92.56 242 LEU A C 1
ATOM 1886 O O . LEU A 1 242 ? 26.016 -2.859 -24.297 1 92.56 242 LEU A O 1
ATOM 1890 N N . PRO A 1 243 ? 26.734 -0.958 -23.344 1 92.94 243 PRO A N 1
ATOM 1891 C CA . PRO A 1 243 ? 26 -1.155 -22.094 1 92.94 243 PRO A CA 1
ATOM 1892 C C . PRO A 1 243 ? 24.516 -0.763 -22.234 1 92.94 243 PRO A C 1
ATOM 1894 O O . PRO A 1 243 ? 24.062 0.167 -21.562 1 92.94 243 PRO A O 1
ATOM 1897 N N . VAL A 1 244 ? 23.797 -1.529 -22.938 1 92.44 244 VAL A N 1
ATOM 1898 C CA . VAL A 1 244 ? 22.391 -1.228 -23.219 1 92.44 244 VAL A CA 1
ATOM 1899 C C . VAL A 1 244 ? 21.578 -1.247 -21.938 1 92.44 244 VAL A C 1
ATOM 1901 O O . VAL A 1 244 ? 20.812 -0.32 -21.656 1 92.44 244 VAL A O 1
ATOM 1904 N N . GLU A 1 245 ? 21.75 -2.254 -21.109 1 90.94 245 GLU A N 1
ATOM 1905 C CA . GLU A 1 245 ? 20.984 -2.395 -19.875 1 90.94 245 GLU A CA 1
ATOM 1906 C C . GLU A 1 245 ? 21.328 -1.286 -18.875 1 90.94 245 GLU A C 1
ATOM 1908 O O . GLU A 1 245 ? 20.438 -0.741 -18.219 1 90.94 245 GLU A O 1
ATOM 1913 N N . ASP A 1 246 ? 22.531 -0.96 -18.828 1 92.19 246 ASP A N 1
ATOM 1914 C CA . ASP A 1 246 ? 22.969 0.099 -17.922 1 92.19 246 ASP A CA 1
ATOM 1915 C C . ASP A 1 246 ? 22.359 1.442 -18.312 1 92.19 246 ASP A C 1
ATOM 1917 O O . ASP A 1 246 ? 21.969 2.229 -17.453 1 92.19 246 ASP A O 1
ATOM 1921 N N . LEU A 1 247 ? 22.359 1.637 -19.594 1 94.69 247 LEU A N 1
ATOM 1922 C CA . LEU A 1 247 ? 21.781 2.887 -20.078 1 94.69 247 LEU A CA 1
ATOM 1923 C C . LEU A 1 247 ? 20.297 2.984 -19.688 1 94.69 247 LEU A C 1
ATOM 1925 O O . LEU A 1 247 ? 19.844 4.043 -19.25 1 94.69 247 LEU A O 1
ATOM 1929 N N . LEU A 1 248 ? 19.578 1.855 -19.828 1 94.44 248 LEU A N 1
ATOM 1930 C CA . LEU A 1 248 ? 18.172 1.819 -19.453 1 94.44 248 LEU A CA 1
ATOM 1931 C C . LEU A 1 248 ? 18 2.148 -17.969 1 94.44 248 LEU A C 1
ATOM 1933 O O . LEU A 1 248 ? 17.125 2.947 -17.609 1 94.44 248 LEU A O 1
ATOM 1937 N N . VAL A 1 249 ? 18.797 1.583 -17.141 1 93 249 VAL A N 1
ATOM 1938 C CA . VAL A 1 249 ? 18.719 1.756 -15.703 1 93 249 VAL A CA 1
ATOM 1939 C C . VAL A 1 249 ? 19.078 3.191 -15.328 1 93 249 VAL A C 1
ATOM 1941 O O . VAL A 1 249 ? 18.406 3.82 -14.516 1 93 249 VAL A O 1
ATOM 1944 N N . ASP A 1 250 ? 20.109 3.711 -15.961 1 94.19 250 ASP A N 1
ATOM 1945 C CA . ASP A 1 250 ? 20.594 5.059 -15.672 1 94.19 250 ASP A CA 1
ATOM 1946 C C . ASP A 1 250 ? 19.547 6.105 -16.047 1 94.19 250 ASP A C 1
ATOM 1948 O O . ASP A 1 250 ? 19.328 7.07 -15.32 1 94.19 250 ASP A O 1
ATOM 1952 N N . ILE A 1 251 ? 18.938 5.875 -17.188 1 94.88 251 ILE A N 1
ATOM 1953 C CA . ILE A 1 251 ? 17.906 6.809 -17.641 1 94.88 251 ILE A CA 1
ATOM 1954 C C . ILE A 1 251 ? 16.766 6.844 -16.625 1 94.88 251 ILE A C 1
ATOM 1956 O O . ILE A 1 251 ? 16.297 7.922 -16.234 1 94.88 251 ILE A O 1
ATOM 1960 N N . TYR A 1 252 ? 16.312 5.715 -16.203 1 93.81 252 TYR A N 1
ATOM 1961 C CA . TYR A 1 252 ? 15.211 5.652 -15.25 1 93.81 252 TYR A CA 1
ATOM 1962 C C . TYR A 1 252 ? 15.578 6.359 -13.945 1 93.81 252 TYR A C 1
ATOM 1964 O O . TYR A 1 252 ? 14.797 7.164 -13.43 1 93.81 252 TYR A O 1
ATOM 1972 N N . HIS A 1 253 ? 16.734 6.16 -13.516 1 92.81 253 HIS A N 1
ATOM 1973 C CA . HIS A 1 253 ? 17.125 6.664 -12.203 1 92.81 253 HIS A CA 1
ATOM 1974 C C . HIS A 1 253 ? 17.391 8.164 -12.25 1 92.81 253 HIS A C 1
ATOM 1976 O O . HIS A 1 253 ? 17.328 8.836 -11.219 1 92.81 253 HIS A O 1
ATOM 1982 N N . ASN A 1 254 ? 17.766 8.625 -13.438 1 93.44 254 ASN A N 1
ATOM 1983 C CA . ASN A 1 254 ? 17.906 10.07 -13.578 1 93.44 254 ASN A CA 1
ATOM 1984 C C . ASN A 1 254 ? 16.609 10.797 -13.258 1 93.44 254 ASN A C 1
ATOM 1986 O O . ASN A 1 254 ? 16.641 11.914 -12.727 1 93.44 254 ASN A O 1
ATOM 1990 N N . PHE A 1 255 ? 15.57 10.18 -13.57 1 91.75 255 PHE A N 1
ATOM 1991 C CA . PHE A 1 255 ? 14.289 10.859 -13.43 1 91.75 255 PHE A CA 1
ATOM 1992 C C . PHE A 1 255 ? 13.555 10.375 -12.188 1 91.75 255 PHE A C 1
ATOM 1994 O O . PHE A 1 255 ? 12.695 11.078 -11.648 1 91.75 255 PHE A O 1
ATOM 2001 N N . HIS A 1 256 ? 13.984 9.156 -11.766 1 88.31 256 HIS A N 1
ATOM 2002 C CA . HIS A 1 256 ? 13.281 8.539 -10.656 1 88.31 256 HIS A CA 1
ATOM 2003 C C . HIS A 1 256 ? 13.43 9.352 -9.375 1 88.31 256 HIS A C 1
ATOM 2005 O O . HIS A 1 256 ? 14.547 9.711 -9 1 88.31 256 HIS A O 1
ATOM 2011 N N . HIS A 1 257 ? 12.414 9.812 -8.734 1 80.75 257 HIS A N 1
ATOM 2012 C CA . HIS A 1 257 ? 12.281 10.516 -7.457 1 80.75 257 HIS A CA 1
ATOM 2013 C C . HIS A 1 257 ? 12.625 11.992 -7.605 1 80.75 257 HIS A C 1
ATOM 2015 O O . HIS A 1 257 ? 12.836 12.688 -6.609 1 80.75 257 HIS A O 1
ATOM 2021 N N . SER A 1 258 ? 12.906 12.477 -8.859 1 86.81 258 SER A N 1
ATOM 2022 C CA . SER A 1 258 ? 13.133 13.906 -9.078 1 86.81 258 SER A CA 1
ATOM 2023 C C . SER A 1 258 ? 11.969 14.547 -9.828 1 86.81 258 SER A C 1
ATOM 2025 O O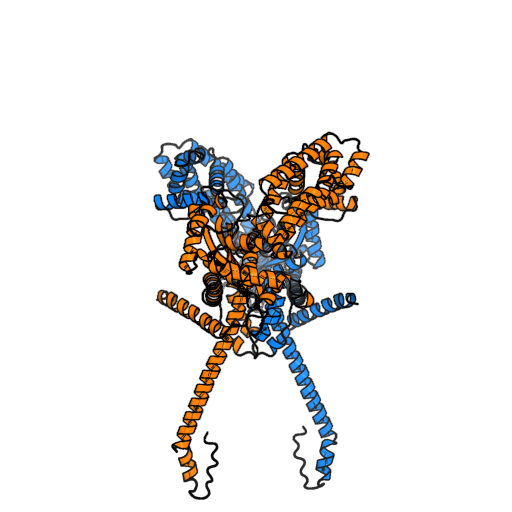 . SER A 1 258 ? 11.961 14.578 -11.062 1 86.81 258 SER A O 1
ATOM 2027 N N . ALA A 1 259 ? 11.164 15.117 -9.031 1 86.5 259 ALA A N 1
ATOM 2028 C CA . ALA A 1 259 ? 10.016 15.797 -9.617 1 86.5 259 ALA A CA 1
ATOM 2029 C C . ALA A 1 259 ? 10.461 16.922 -10.539 1 86.5 259 ALA A C 1
ATOM 2031 O O . ALA A 1 259 ? 9.852 17.156 -11.586 1 86.5 259 ALA A O 1
ATOM 2032 N N . LYS A 1 260 ? 11.508 17.594 -10.219 1 87.06 260 LYS A N 1
ATOM 2033 C CA . LYS A 1 260 ? 12.039 18.703 -11.008 1 87.06 260 LYS A CA 1
ATOM 2034 C C . LYS A 1 260 ? 12.508 18.219 -12.383 1 87.06 260 LYS A C 1
ATOM 2036 O O . LYS A 1 260 ? 12.141 18.812 -13.406 1 87.06 260 LYS A O 1
ATOM 2041 N N . ARG A 1 261 ? 13.281 17.141 -12.422 1 90.69 261 ARG A N 1
ATOM 2042 C CA . ARG A 1 261 ? 13.82 16.625 -13.672 1 90.69 261 ARG A CA 1
ATOM 2043 C C . ARG A 1 261 ? 12.703 16.109 -14.578 1 90.69 261 ARG A C 1
ATOM 2045 O O . ARG A 1 261 ? 12.766 16.25 -15.797 1 90.69 261 ARG A O 1
ATOM 2052 N N . LYS A 1 262 ? 11.719 15.562 -13.938 1 90.31 262 LYS A N 1
ATOM 2053 C CA . LYS A 1 262 ? 10.57 15.086 -14.711 1 90.31 262 LYS A CA 1
ATOM 2054 C C . LYS A 1 262 ? 9.844 16.25 -15.383 1 90.31 262 LYS A C 1
ATOM 2056 O O . LYS A 1 262 ? 9.43 16.141 -16.531 1 90.31 262 LYS A O 1
ATOM 2061 N N . GLU A 1 263 ? 9.695 17.266 -14.562 1 89.38 263 GLU A N 1
ATOM 2062 C CA . GLU A 1 263 ? 9.008 18.438 -15.102 1 89.38 263 GLU A CA 1
ATOM 2063 C C . GLU A 1 263 ? 9.797 19.062 -16.234 1 89.38 263 GLU A C 1
ATOM 2065 O O . GLU A 1 263 ? 9.227 19.453 -17.266 1 89.38 263 GLU A O 1
ATOM 2070 N N . GLU A 1 264 ? 11.055 19.156 -16.078 1 91.56 264 GLU A N 1
ATOM 2071 C CA . GLU A 1 264 ? 11.914 19.672 -17.141 1 91.56 264 GLU A CA 1
ATOM 2072 C C . GLU A 1 264 ? 11.844 18.797 -18.391 1 91.56 264 GLU A C 1
ATOM 2074 O O . GLU A 1 264 ? 11.828 19.297 -19.516 1 91.56 264 GLU A O 1
ATOM 2079 N N . TYR A 1 265 ? 11.852 17.531 -18.141 1 93.56 265 TYR A N 1
ATOM 2080 C CA . TYR A 1 265 ? 11.82 16.578 -19.25 1 93.56 265 TYR A CA 1
ATOM 2081 C C . TYR A 1 265 ? 10.547 16.734 -20.078 1 93.56 265 TYR A C 1
ATOM 2083 O O . TYR A 1 265 ? 10.57 16.578 -21.297 1 93.56 265 TYR A O 1
ATOM 2091 N N . LYS A 1 266 ? 9.438 17.078 -19.453 1 92.19 266 LYS A N 1
ATOM 2092 C CA . LYS A 1 266 ? 8.188 17.281 -20.156 1 92.19 266 LYS A CA 1
ATOM 2093 C C . LYS A 1 266 ? 8.328 18.391 -21.203 1 92.19 266 LYS A C 1
ATOM 2095 O O . LYS A 1 266 ? 7.715 18.312 -22.281 1 92.19 266 LYS A O 1
ATOM 2100 N N . GLU A 1 267 ? 9.086 19.375 -20.906 1 92.94 267 GLU A N 1
ATOM 2101 C CA . GLU A 1 267 ? 9.32 20.453 -21.859 1 92.94 267 GLU A CA 1
ATOM 2102 C C . GLU A 1 267 ? 10.047 19.953 -23.094 1 92.94 267 GLU A C 1
ATOM 2104 O O . GLU A 1 267 ? 9.766 20.406 -24.203 1 92.94 267 GLU A O 1
ATOM 2109 N N . PHE A 1 268 ? 10.922 19.047 -22.875 1 94.94 268 PHE A N 1
ATOM 2110 C CA . PHE A 1 268 ? 11.656 18.484 -24 1 94.94 268 PHE A CA 1
ATOM 2111 C C . PHE A 1 268 ? 10.758 17.578 -24.828 1 94.94 268 PHE A C 1
ATOM 2113 O O . PHE A 1 268 ? 10.898 17.5 -26.047 1 94.94 268 PHE A O 1
ATOM 2120 N N . GLN A 1 269 ? 9.883 16.875 -24.141 1 95 269 GLN A N 1
ATOM 2121 C CA . GLN A 1 269 ? 8.898 16.078 -24.859 1 95 269 GLN A CA 1
ATOM 2122 C C . GLN A 1 269 ? 8.008 16.938 -25.734 1 95 269 GLN A C 1
ATOM 2124 O O . GLN A 1 269 ? 7.758 16.609 -26.906 1 95 269 GLN A O 1
ATOM 2129 N N . LYS A 1 270 ? 7.59 18.062 -25.234 1 93.5 270 LYS A N 1
ATOM 2130 C CA . LYS A 1 270 ? 6.789 19 -26 1 93.5 270 LYS A CA 1
ATOM 2131 C C . LYS A 1 270 ? 7.59 19.578 -27.156 1 93.5 270 LYS A C 1
ATOM 2133 O O . LYS A 1 270 ? 7.082 19.672 -28.281 1 93.5 270 LYS A O 1
ATOM 2138 N N . PHE A 1 271 ? 8.766 19.953 -26.875 1 93.12 271 PHE A N 1
ATOM 2139 C CA . PHE A 1 271 ? 9.664 20.547 -27.859 1 93.12 271 PHE A CA 1
ATOM 2140 C C . PHE A 1 271 ? 9.883 19.609 -29.031 1 93.12 271 PHE A C 1
ATOM 2142 O O . PHE A 1 271 ? 9.93 20.047 -30.188 1 93.12 271 PHE A O 1
ATOM 2149 N N . THR A 1 272 ? 9.992 18.328 -28.75 1 95.44 272 THR A N 1
ATOM 2150 C CA . THR A 1 272 ? 10.281 17.344 -29.797 1 95.44 272 THR A CA 1
ATOM 2151 C C . THR A 1 272 ? 8.992 16.703 -30.312 1 95.44 272 THR A C 1
ATOM 2153 O O . THR A 1 272 ? 9.031 15.766 -31.109 1 95.44 272 THR A O 1
ATOM 2156 N N . ASN A 1 273 ? 7.867 17.125 -29.812 1 93.88 273 ASN A N 1
ATOM 2157 C CA . ASN A 1 273 ? 6.551 16.656 -30.219 1 93.88 273 ASN A CA 1
ATOM 2158 C C . ASN A 1 273 ? 6.383 15.156 -29.953 1 93.88 273 ASN A C 1
ATOM 2160 O O . ASN A 1 273 ? 5.996 14.406 -30.844 1 93.88 273 ASN A O 1
ATOM 2164 N N . ILE A 1 274 ? 6.832 14.797 -28.781 1 93.19 274 ILE A N 1
ATOM 2165 C CA . ILE A 1 274 ? 6.703 13.406 -28.344 1 93.19 274 ILE A CA 1
ATOM 2166 C C . ILE A 1 274 ? 5.648 13.312 -27.25 1 93.19 274 ILE A C 1
ATOM 2168 O O . ILE A 1 274 ? 5.516 14.227 -26.422 1 93.19 274 ILE A O 1
ATOM 2172 N N . ASP A 1 275 ? 4.867 12.273 -27.25 1 91.81 275 ASP A N 1
ATOM 2173 C CA . ASP A 1 275 ? 3.844 12.062 -26.234 1 91.81 275 ASP A CA 1
ATOM 2174 C C . ASP A 1 275 ? 4.453 12.023 -24.844 1 91.81 275 ASP A C 1
ATOM 2176 O O . ASP A 1 275 ? 5.531 11.461 -24.641 1 91.81 275 ASP A O 1
ATOM 2180 N N . PRO A 1 276 ? 3.822 12.664 -23.922 1 89.88 276 PRO A N 1
ATOM 2181 C CA . PRO A 1 276 ? 4.348 12.719 -22.562 1 89.88 276 PRO A CA 1
ATOM 2182 C C . PRO A 1 276 ? 4.188 11.398 -21.812 1 89.88 276 PRO A C 1
ATOM 2184 O O . PRO A 1 276 ? 3.35 11.289 -20.906 1 89.88 276 PRO A O 1
ATOM 2187 N N . LEU A 1 277 ? 5.062 10.492 -22.078 1 90.44 277 LEU A N 1
ATOM 2188 C CA . LEU A 1 277 ? 5.027 9.18 -21.422 1 90.44 277 LEU A CA 1
ATOM 2189 C C . LEU A 1 277 ? 6.098 9.078 -20.344 1 90.44 277 LEU A C 1
ATOM 2191 O O . LEU A 1 277 ? 7.18 9.656 -20.484 1 90.44 277 LEU A O 1
ATOM 2195 N N . LYS A 1 278 ? 5.82 8.344 -19.375 1 87.69 278 LYS A N 1
ATOM 2196 C CA . LYS A 1 278 ? 6.777 8.117 -18.281 1 87.69 278 LYS A CA 1
ATOM 2197 C C . LYS A 1 278 ? 7.832 7.094 -18.688 1 87.69 278 LYS A C 1
ATOM 2199 O O . LYS A 1 278 ? 7.543 6.164 -19.453 1 87.69 278 LYS A O 1
ATOM 2204 N N . ILE A 1 279 ? 9.016 7.277 -18.156 1 91.69 279 ILE A N 1
ATOM 2205 C CA . ILE A 1 279 ? 10.086 6.316 -18.375 1 91.69 279 ILE A CA 1
ATOM 2206 C C . ILE A 1 279 ? 9.875 5.102 -17.469 1 91.69 279 ILE A C 1
ATOM 2208 O O . ILE A 1 279 ? 9.516 5.246 -16.297 1 91.69 279 ILE A O 1
ATOM 2212 N N . LEU A 1 280 ? 10.109 3.939 -17.984 1 90.75 280 LEU A N 1
ATOM 2213 C CA . LEU A 1 280 ? 9.82 2.707 -17.25 1 90.75 280 LEU A CA 1
ATOM 2214 C C . LEU A 1 280 ? 11.086 2.15 -16.609 1 90.75 280 LEU A C 1
ATOM 2216 O O . LEU A 1 280 ? 12.18 2.289 -17.156 1 90.75 280 LEU A O 1
ATOM 2220 N N . LYS A 1 281 ? 10.883 1.549 -15.453 1 89.44 281 LYS A N 1
ATOM 2221 C CA . LYS A 1 281 ? 11.984 0.903 -14.742 1 89.44 281 LYS A CA 1
ATOM 2222 C C . LYS A 1 281 ? 12.227 -0.508 -15.273 1 89.44 281 LYS A C 1
ATOM 2224 O O . LYS A 1 281 ? 11.305 -1.325 -15.32 1 89.44 281 LYS A O 1
ATOM 2229 N N . HIS A 1 282 ? 13.398 -0.736 -15.68 1 88.06 282 HIS A N 1
ATOM 2230 C CA . HIS A 1 282 ? 13.773 -2.088 -16.078 1 88.06 282 HIS A CA 1
ATOM 2231 C C . HIS A 1 282 ? 14.078 -2.959 -14.859 1 88.06 282 HIS A C 1
ATOM 2233 O O . HIS A 1 282 ? 14.844 -2.559 -13.984 1 88.06 282 HIS A O 1
ATOM 2239 N N . CYS A 1 283 ? 13.344 -4.039 -14.688 1 78.31 283 CYS A N 1
ATOM 2240 C CA . CYS A 1 283 ? 13.586 -5.039 -13.648 1 78.31 283 CYS A CA 1
ATOM 2241 C C . CYS A 1 283 ? 13.914 -6.391 -14.266 1 78.31 283 CYS A C 1
ATOM 2243 O O . CYS A 1 283 ? 13.078 -6.996 -14.938 1 78.31 283 CYS A O 1
ATOM 2245 N N . LEU A 1 284 ? 15.078 -6.809 -14 1 69.62 284 LEU A N 1
ATOM 2246 C CA . LEU A 1 284 ? 15.594 -8.023 -14.625 1 69.62 284 LEU A CA 1
ATOM 2247 C C . LEU A 1 284 ? 14.742 -9.227 -14.25 1 69.62 284 LEU A C 1
ATOM 2249 O O . LEU A 1 284 ? 14.562 -10.141 -15.062 1 69.62 284 LEU A O 1
ATOM 2253 N N . THR A 1 285 ? 14.227 -9.156 -13.086 1 64.81 285 THR A N 1
ATOM 2254 C CA . THR A 1 285 ? 13.516 -10.328 -12.594 1 64.81 285 THR A CA 1
ATOM 2255 C C . THR A 1 285 ? 12.078 -10.352 -13.109 1 64.81 285 THR A C 1
ATOM 2257 O O . THR A 1 285 ? 11.398 -11.375 -13.031 1 64.81 285 THR A O 1
ATOM 2260 N N . ARG A 1 286 ? 11.672 -9.18 -13.617 1 65.56 286 ARG A N 1
ATOM 2261 C CA . ARG A 1 286 ? 10.297 -9.109 -14.109 1 65.56 286 ARG A CA 1
ATOM 2262 C C . ARG A 1 286 ? 10.227 -9.43 -15.602 1 65.56 286 ARG A C 1
ATOM 2264 O O . ARG A 1 286 ? 10.828 -8.727 -16.422 1 65.56 286 ARG A O 1
ATOM 2271 N N . TRP A 1 287 ? 9.391 -10.328 -15.789 1 65.31 287 TRP A N 1
ATOM 2272 C CA . TRP A 1 287 ? 9.188 -10.781 -17.172 1 65.31 287 TRP A CA 1
ATOM 2273 C C . TRP A 1 287 ? 8.703 -9.641 -18.047 1 65.31 287 TRP A C 1
ATOM 2275 O O . TRP A 1 287 ? 7.969 -8.758 -17.594 1 65.31 287 TRP A O 1
ATOM 2285 N N . LEU A 1 288 ? 9.133 -9.438 -19.203 1 70.06 288 LEU A N 1
ATOM 2286 C CA . LEU A 1 288 ? 8.625 -8.555 -20.25 1 70.06 288 LEU A CA 1
ATOM 2287 C C . LEU A 1 288 ? 9.047 -7.109 -19.984 1 70.06 288 LEU A C 1
ATOM 2289 O O . LEU A 1 288 ? 8.766 -6.223 -20.797 1 70.06 288 LEU A O 1
ATOM 2293 N N . SER A 1 289 ? 9.641 -6.859 -18.797 1 81.44 289 SER A N 1
ATOM 2294 C CA . SER A 1 289 ? 10.07 -5.508 -18.453 1 81.44 289 SER A CA 1
ATOM 2295 C C . SER A 1 289 ? 11.008 -4.938 -19.516 1 81.44 289 SER A C 1
ATOM 2297 O O . SER A 1 289 ? 10.875 -3.777 -19.906 1 81.44 289 SER A O 1
ATOM 2299 N N . LEU A 1 290 ? 11.812 -5.75 -20.031 1 86.38 290 LEU A N 1
ATOM 2300 C CA . LEU A 1 290 ? 12.844 -5.285 -20.953 1 86.38 290 LEU A CA 1
ATOM 2301 C C . LEU A 1 290 ? 12.227 -4.781 -22.25 1 86.38 290 LEU A C 1
ATOM 2303 O O . LEU A 1 290 ? 12.57 -3.697 -22.734 1 86.38 290 LEU A O 1
ATOM 2307 N N . GLN A 1 291 ? 11.367 -5.547 -22.766 1 85.88 291 GLN A N 1
ATOM 2308 C CA . GLN A 1 291 ? 10.742 -5.172 -24.031 1 85.88 291 GLN A CA 1
ATOM 2309 C C . GLN A 1 291 ? 9.992 -3.85 -23.906 1 85.88 291 GLN A C 1
ATOM 2311 O O . GLN A 1 291 ? 10.094 -2.986 -24.781 1 85.88 291 GLN A O 1
ATOM 2316 N N . LYS A 1 292 ? 9.273 -3.729 -22.875 1 88.75 292 LYS A N 1
ATOM 2317 C CA . LYS A 1 292 ? 8.516 -2.502 -22.656 1 88.75 292 LYS A CA 1
ATOM 2318 C C . LYS A 1 292 ? 9.445 -1.305 -22.484 1 88.75 292 LYS A C 1
ATOM 2320 O O . LYS A 1 292 ? 9.18 -0.226 -23.016 1 88.75 292 LYS A O 1
ATOM 2325 N N . CYS A 1 293 ? 10.461 -1.547 -21.781 1 93 293 CYS A N 1
ATOM 2326 C CA . CYS A 1 293 ? 11.414 -0.471 -21.531 1 93 293 CYS A CA 1
ATOM 2327 C C . CYS A 1 293 ? 12.117 -0.047 -22.812 1 93 293 CYS A C 1
ATOM 2329 O O . CYS A 1 293 ? 12.32 1.146 -23.047 1 93 293 CYS A O 1
ATOM 2331 N N . ILE A 1 294 ? 12.5 -0.991 -23.625 1 93.25 294 ILE A N 1
ATOM 2332 C CA . ILE A 1 294 ? 13.164 -0.718 -24.891 1 93.25 294 ILE A CA 1
ATOM 2333 C C . ILE A 1 294 ? 12.227 0.074 -25.797 1 93.25 294 ILE A C 1
ATO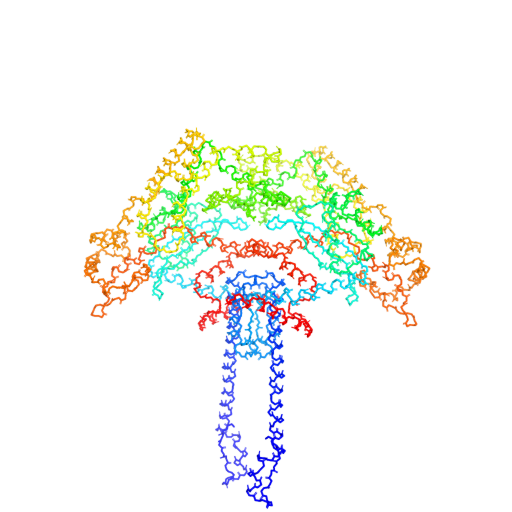M 2335 O O . ILE A 1 294 ? 12.617 1.099 -26.359 1 93.25 294 ILE A O 1
ATOM 2339 N N . GLY A 1 295 ? 11.039 -0.437 -25.891 1 92.56 295 GLY A N 1
ATOM 2340 C CA . GLY A 1 295 ? 10.062 0.252 -26.719 1 92.56 295 GLY A CA 1
ATOM 2341 C C . GLY A 1 295 ? 9.797 1.678 -26.266 1 92.56 295 GLY A C 1
ATOM 2342 O O . GLY A 1 295 ? 9.766 2.596 -27.094 1 92.56 295 GLY A O 1
ATOM 2343 N N . ARG A 1 296 ? 9.641 1.87 -25 1 95 296 ARG A N 1
ATOM 2344 C CA . ARG A 1 296 ? 9.391 3.193 -24.438 1 95 296 ARG A CA 1
ATOM 2345 C C . ARG A 1 296 ? 10.578 4.121 -24.688 1 95 296 ARG A C 1
ATOM 2347 O O . ARG A 1 296 ? 10.398 5.289 -25.031 1 95 296 ARG A O 1
ATOM 2354 N N . THR A 1 297 ? 11.766 3.637 -24.5 1 96.06 297 THR A N 1
ATOM 2355 C CA . THR A 1 297 ? 12.969 4.441 -24.688 1 96.06 297 THR A CA 1
ATOM 2356 C C . THR A 1 297 ? 13.117 4.871 -26.141 1 96.06 297 THR A C 1
ATOM 2358 O O . THR A 1 297 ? 13.469 6.023 -26.422 1 96.06 297 THR A O 1
ATOM 2361 N N . LEU A 1 298 ? 12.836 3.986 -27.047 1 95.31 298 LEU A N 1
ATOM 2362 C CA . LEU A 1 298 ? 12.922 4.309 -28.469 1 95.31 298 LEU A CA 1
ATOM 2363 C C . LEU A 1 298 ? 11.898 5.375 -28.844 1 95.31 298 LEU A C 1
ATOM 2365 O O . LEU A 1 298 ? 12.203 6.285 -29.609 1 95.31 298 LEU A O 1
ATOM 2369 N N . GLN A 1 299 ? 10.727 5.234 -28.281 1 95.69 299 GLN A N 1
ATOM 2370 C CA . GLN A 1 299 ? 9.688 6.227 -28.516 1 95.69 299 GLN A CA 1
ATOM 2371 C C . GLN A 1 299 ? 10.094 7.598 -27.984 1 95.69 299 GLN A C 1
ATOM 2373 O O . GLN A 1 299 ? 9.758 8.625 -28.578 1 95.69 299 GLN A O 1
ATOM 2378 N N . GLN A 1 300 ? 10.805 7.59 -26.938 1 97.19 300 GLN A N 1
ATOM 2379 C CA . GLN A 1 300 ? 11.172 8.828 -26.25 1 97.19 300 GLN A CA 1
ATOM 2380 C C . GLN A 1 300 ? 12.562 9.289 -26.672 1 97.19 300 GLN A C 1
ATOM 2382 O O . GLN A 1 300 ? 13.086 10.273 -26.125 1 97.19 300 GLN A O 1
ATOM 2387 N N . TRP A 1 301 ? 13.195 8.641 -27.625 1 96.25 301 TRP A N 1
ATOM 2388 C CA . TRP A 1 301 ? 14.609 8.797 -27.953 1 96.25 301 TRP A CA 1
ATOM 2389 C C . TRP A 1 301 ? 14.93 10.25 -28.281 1 96.25 301 TRP A C 1
ATOM 2391 O O . TRP A 1 301 ? 15.883 10.82 -27.75 1 96.25 301 TRP A O 1
ATOM 2401 N N . PRO A 1 302 ? 14.094 10.961 -29.094 1 95.31 302 PRO A N 1
ATOM 2402 C CA . PRO A 1 302 ? 14.43 12.344 -29.438 1 95.31 302 PRO A CA 1
ATOM 2403 C C . PRO A 1 302 ? 14.414 13.266 -28.219 1 95.31 302 PRO A C 1
ATOM 2405 O O . PRO A 1 302 ? 15.305 14.102 -28.062 1 95.31 302 PRO A O 1
ATOM 2408 N N . ALA A 1 303 ? 13.469 13.07 -27.375 1 96.44 303 ALA A N 1
ATOM 2409 C CA . ALA A 1 303 ? 13.359 13.906 -26.188 1 96.44 303 ALA A CA 1
ATOM 2410 C C . ALA A 1 303 ? 14.492 13.617 -25.203 1 96.44 303 ALA A C 1
ATOM 2412 O O . ALA A 1 303 ? 15.047 14.531 -24.594 1 96.44 303 ALA A O 1
ATOM 2413 N N . LEU A 1 304 ? 14.805 12.359 -25.062 1 97.12 304 LEU A N 1
ATOM 2414 C CA . LEU A 1 304 ? 15.883 11.961 -24.172 1 97.12 304 LEU A CA 1
ATOM 2415 C C . LEU A 1 304 ? 17.219 12.516 -24.656 1 97.12 304 LEU A C 1
ATOM 2417 O O . LEU A 1 304 ? 18 13.039 -23.859 1 97.12 304 LEU A O 1
ATOM 2421 N N . GLN A 1 305 ? 17.453 12.406 -25.906 1 95.19 305 GLN A N 1
ATOM 2422 C CA . GLN A 1 305 ? 18.688 12.914 -26.484 1 95.19 305 GLN A CA 1
ATOM 2423 C C . GLN A 1 305 ? 18.812 14.422 -26.281 1 95.19 305 GLN A C 1
ATOM 2425 O O . GLN A 1 305 ? 19.859 14.922 -25.891 1 95.19 305 GLN A O 1
ATOM 2430 N N . ALA A 1 306 ? 17.734 15.133 -26.547 1 95.06 306 ALA A N 1
ATOM 2431 C CA . ALA A 1 306 ? 17.719 16.578 -26.375 1 95.06 306 ALA A CA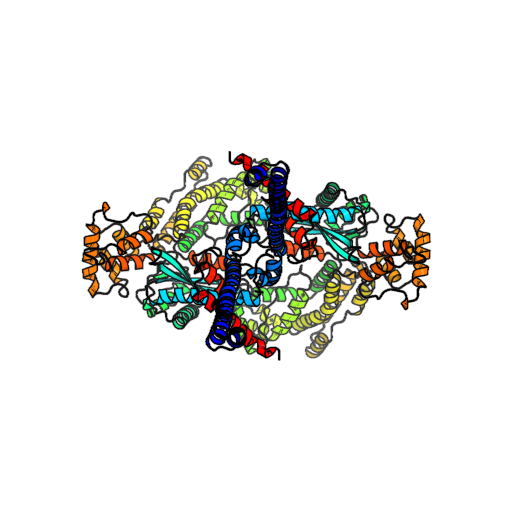 1
ATOM 2432 C C . ALA A 1 306 ? 17.953 16.953 -24.922 1 95.06 306 ALA A C 1
ATOM 2434 O O . ALA A 1 306 ? 18.719 17.875 -24.625 1 95.06 306 ALA A O 1
ATOM 2435 N N . TYR A 1 307 ? 17.312 16.266 -24 1 95.88 307 TYR A N 1
ATOM 2436 C CA . TYR A 1 307 ? 17.422 16.531 -22.562 1 95.88 307 TYR A CA 1
ATOM 2437 C C . TYR A 1 307 ? 18.844 16.312 -22.078 1 95.88 307 TYR A C 1
ATOM 2439 O O . TYR A 1 307 ? 19.438 17.203 -21.453 1 95.88 307 TYR A O 1
ATOM 2447 N N . PHE A 1 308 ? 19.406 15.211 -22.359 1 95.62 308 PHE A N 1
ATOM 2448 C CA . PHE A 1 308 ? 20.719 14.859 -21.828 1 95.62 308 PHE A CA 1
ATOM 2449 C C . PHE A 1 308 ? 21.828 15.648 -22.5 1 95.62 308 PHE A C 1
ATOM 2451 O O . PHE A 1 308 ? 22.859 15.93 -21.906 1 95.62 308 PHE A O 1
ATOM 2458 N N . ASN A 1 309 ? 21.609 16.047 -23.734 1 92.31 309 ASN A N 1
ATOM 2459 C CA . ASN A 1 309 ? 22.562 16.906 -24.422 1 92.31 309 ASN A CA 1
ATOM 2460 C C . ASN A 1 309 ? 22.609 18.297 -23.812 1 92.31 309 ASN A C 1
ATOM 2462 O O . ASN A 1 309 ? 23.625 18.984 -23.906 1 92.31 309 ASN A O 1
ATOM 2466 N N . SER A 1 310 ? 21.516 18.688 -23.25 1 91.69 310 SER A N 1
ATOM 2467 C CA . SER A 1 310 ? 21.406 20.031 -22.703 1 91.69 310 SER A CA 1
ATOM 2468 C C . SER A 1 310 ? 21.938 20.094 -21.266 1 91.69 310 SER A C 1
ATOM 2470 O O . SER A 1 310 ? 22.109 21.172 -20.703 1 91.69 310 SER A O 1
ATOM 2472 N N . HIS A 1 311 ? 22.172 18.969 -20.656 1 90.44 311 HIS A N 1
ATOM 2473 C CA . HIS A 1 311 ? 22.641 18.938 -19.281 1 90.44 311 HIS A CA 1
ATOM 2474 C C . HIS A 1 311 ? 24.094 18.453 -19.203 1 90.44 311 HIS A C 1
ATOM 2476 O O . HIS A 1 311 ? 24.359 17.266 -19.359 1 90.44 311 HIS A O 1
ATOM 2482 N N . GLU A 1 312 ? 24.938 19.266 -18.797 1 84.75 312 GLU A N 1
ATOM 2483 C CA . GLU A 1 312 ? 26.375 19.031 -18.844 1 84.75 312 GLU A CA 1
ATOM 2484 C C . GLU A 1 312 ? 26.781 17.938 -17.859 1 84.75 312 GLU A C 1
ATOM 2486 O O . GLU A 1 312 ? 27.703 17.156 -18.125 1 84.75 312 GLU A O 1
ATOM 2491 N N . ASP A 1 313 ? 26.094 17.844 -16.766 1 84.69 313 ASP A N 1
ATOM 2492 C CA . ASP A 1 313 ? 26.438 16.891 -15.711 1 84.69 313 ASP A CA 1
ATOM 2493 C C . ASP A 1 313 ? 26.078 15.469 -16.109 1 84.69 313 ASP A C 1
ATOM 2495 O O . ASP A 1 313 ? 26.469 14.508 -15.438 1 84.69 313 ASP A O 1
ATOM 2499 N N . MET A 1 314 ? 25.484 15.375 -17.266 1 88.5 314 MET A N 1
ATOM 2500 C CA . MET A 1 314 ? 25.031 14.07 -17.719 1 88.5 314 MET A CA 1
ATOM 2501 C C . MET A 1 314 ? 25.578 13.758 -19.109 1 88.5 314 MET A C 1
ATOM 2503 O O . MET A 1 314 ? 24.891 13.148 -19.938 1 88.5 314 MET A O 1
ATOM 2507 N N . GLU A 1 315 ? 26.719 14.055 -19.344 1 87.56 315 GLU A N 1
ATOM 2508 C CA . GLU A 1 315 ? 27.359 13.984 -20.656 1 87.56 315 GLU A CA 1
ATOM 2509 C C . GLU A 1 315 ? 27.469 12.547 -21.141 1 87.56 315 GLU A C 1
ATOM 2511 O O . GLU A 1 315 ? 27.312 12.273 -22.344 1 87.56 315 GLU A O 1
ATOM 2516 N N . LYS A 1 316 ? 27.719 11.688 -20.219 1 91.19 316 LYS A N 1
ATOM 2517 C CA . LYS A 1 316 ? 27.875 10.289 -20.594 1 91.19 316 LYS A CA 1
ATOM 2518 C C . LYS A 1 316 ? 26.609 9.742 -21.234 1 91.19 316 LYS A C 1
ATOM 2520 O O . LYS A 1 316 ? 26.672 9.078 -22.266 1 91.19 316 LYS A O 1
ATOM 2525 N N . MET A 1 317 ? 25.469 10.031 -20.672 1 93.44 317 MET A N 1
ATOM 2526 C CA . MET A 1 317 ? 24.203 9.57 -21.219 1 93.44 317 MET A CA 1
ATOM 2527 C C . MET A 1 317 ? 23.906 10.242 -22.562 1 93.44 317 MET A C 1
ATOM 2529 O O . MET A 1 317 ? 23.406 9.586 -23.484 1 93.44 317 MET A O 1
ATOM 2533 N N . GLY A 1 318 ? 24.266 11.484 -22.625 1 93.94 318 GLY A N 1
ATOM 2534 C CA . GLY A 1 318 ? 24.094 12.195 -23.875 1 93.94 318 GLY A CA 1
ATOM 2535 C C . GLY A 1 318 ? 24.922 11.602 -25.016 1 93.94 318 GLY A C 1
ATOM 2536 O O . GLY A 1 318 ? 24.422 11.461 -26.125 1 93.94 318 GLY A O 1
ATOM 2537 N N . GLN A 1 319 ? 26.062 11.188 -24.719 1 94.25 319 GLN A N 1
ATOM 2538 C CA . GLN A 1 319 ? 26.953 10.602 -25.703 1 94.25 319 GLN A CA 1
ATOM 2539 C C . GLN A 1 319 ? 26.438 9.25 -26.188 1 94.25 319 GLN A C 1
ATOM 2541 O O . GLN A 1 319 ? 26.469 8.945 -27.375 1 94.25 319 GLN A O 1
ATOM 2546 N N . LEU A 1 320 ? 25.984 8.484 -25.266 1 95 320 LEU A N 1
ATOM 2547 C CA . LEU A 1 320 ? 25.469 7.16 -25.609 1 95 320 LEU A CA 1
ATOM 2548 C C . LEU A 1 320 ? 24.234 7.27 -26.484 1 95 320 LEU A C 1
ATOM 2550 O O . LEU A 1 320 ? 24.062 6.496 -27.438 1 95 320 LEU A O 1
ATOM 2554 N N . LEU A 1 321 ? 23.422 8.195 -26.203 1 95.38 321 LEU A N 1
ATOM 2555 C CA . LEU A 1 321 ? 22.188 8.367 -26.953 1 95.38 321 LEU A CA 1
ATOM 2556 C C . LEU A 1 321 ? 22.453 8.961 -28.328 1 95.38 321 LEU A C 1
ATOM 2558 O O . LEU A 1 321 ? 21.656 8.789 -29.25 1 95.38 321 LEU A O 1
ATOM 2562 N N . ALA A 1 322 ? 23.547 9.648 -28.406 1 92.62 322 ALA A N 1
ATOM 2563 C CA . ALA A 1 322 ? 23.922 10.258 -29.688 1 92.62 322 ALA A CA 1
ATOM 2564 C C . ALA A 1 322 ? 24.625 9.25 -30.578 1 92.62 322 ALA A C 1
ATOM 2566 O O . ALA A 1 322 ? 24.75 9.461 -31.797 1 92.62 322 ALA A O 1
ATOM 2567 N N . ASP A 1 323 ? 25.094 8.148 -30.031 1 90.44 323 ASP A N 1
ATOM 2568 C CA . ASP A 1 323 ? 25.797 7.105 -30.766 1 90.44 323 ASP A CA 1
ATOM 2569 C C . ASP A 1 323 ? 24.828 6.297 -31.625 1 90.44 323 ASP A C 1
ATOM 2571 O O . ASP A 1 323 ? 23.953 5.594 -31.094 1 90.44 323 ASP A O 1
ATOM 2575 N N . PRO A 1 324 ? 24.984 6.305 -32.906 1 88.38 324 PRO A N 1
ATOM 2576 C CA . PRO A 1 324 ? 24.078 5.559 -33.781 1 88.38 324 PRO A CA 1
ATOM 2577 C C . PRO A 1 324 ? 24.125 4.051 -33.531 1 88.38 324 PRO A C 1
ATOM 2579 O O . PRO A 1 324 ? 23.125 3.357 -33.719 1 88.38 324 PRO A O 1
ATOM 2582 N N . GLU A 1 325 ? 25.234 3.643 -33.125 1 88.69 325 GLU A N 1
ATOM 2583 C CA . GLU A 1 325 ? 25.344 2.215 -32.844 1 88.69 325 GLU A CA 1
ATOM 2584 C C . GLU A 1 325 ? 24.469 1.824 -31.656 1 88.69 325 GLU A C 1
ATOM 2586 O O . GLU A 1 325 ? 23.891 0.736 -31.641 1 88.69 325 GLU A O 1
ATOM 2591 N N . MET A 1 326 ? 24.422 2.637 -30.672 1 92.44 326 MET A N 1
ATOM 2592 C CA . MET A 1 326 ? 23.547 2.373 -29.531 1 92.44 326 MET A CA 1
ATOM 2593 C C . MET A 1 326 ? 22.094 2.26 -29.969 1 92.44 326 MET A C 1
ATOM 2595 O O . MET A 1 326 ? 21.375 1.366 -29.531 1 92.44 326 MET A O 1
ATOM 2599 N N . ARG A 1 327 ? 21.75 3.115 -30.828 1 91.31 327 ARG A N 1
ATOM 2600 C CA . ARG A 1 327 ? 20.391 3.096 -31.328 1 91.31 327 ARG A CA 1
ATOM 2601 C C . ARG A 1 327 ? 20.109 1.81 -32.094 1 91.31 327 ARG A C 1
ATOM 2603 O O . ARG A 1 327 ? 18.984 1.288 -32.062 1 91.31 327 ARG A O 1
ATOM 2610 N N . LEU A 1 328 ? 21.125 1.327 -32.75 1 89.5 328 LEU A N 1
ATOM 2611 C CA . LEU A 1 328 ? 21 0.07 -33.469 1 89.5 328 LEU A CA 1
ATOM 2612 C C . LEU A 1 328 ? 20.703 -1.084 -32.531 1 89.5 328 LEU A C 1
ATOM 2614 O O . LEU A 1 328 ? 19.875 -1.95 -32.844 1 89.5 328 LEU A O 1
ATOM 2618 N N . TYR A 1 329 ? 21.391 -1.075 -31.438 1 91.19 329 TYR A N 1
ATOM 2619 C CA . TYR A 1 329 ? 21.141 -2.115 -30.438 1 91.19 329 TYR A CA 1
ATOM 2620 C C . TYR A 1 329 ? 19.703 -2.086 -29.953 1 91.19 329 TYR A C 1
ATOM 2622 O O . TYR A 1 329 ? 19.062 -3.135 -29.828 1 91.19 329 TYR A O 1
ATOM 2630 N N . PHE A 1 330 ? 19.203 -0.918 -29.734 1 93 330 PHE A N 1
ATOM 2631 C CA . PHE A 1 330 ? 17.828 -0.778 -29.266 1 93 330 PHE A CA 1
ATOM 2632 C C . PHE A 1 330 ? 16.844 -1.236 -30.328 1 93 330 PHE A C 1
ATOM 2634 O O . PHE A 1 330 ? 15.859 -1.912 -30.016 1 93 330 PHE A O 1
ATOM 2641 N N . LYS A 1 331 ? 17.062 -0.956 -31.484 1 89.31 331 LYS A N 1
ATOM 2642 C CA . LYS A 1 331 ? 16.188 -1.368 -32.562 1 89.31 331 LYS A CA 1
ATOM 2643 C C . LYS A 1 331 ? 16.219 -2.881 -32.781 1 89.31 331 LYS A C 1
ATOM 2645 O O . LYS A 1 331 ? 15.195 -3.504 -33.062 1 89.31 331 LYS A O 1
ATOM 2650 N N . PHE A 1 332 ? 17.406 -3.393 -32.625 1 88.31 332 PHE A N 1
ATOM 2651 C CA . PHE A 1 332 ? 17.547 -4.84 -32.688 1 88.31 332 PHE A CA 1
ATOM 2652 C C . PHE A 1 332 ? 16.734 -5.527 -31.609 1 88.31 332 PHE A C 1
ATOM 2654 O O . PHE A 1 332 ? 15.992 -6.469 -31.875 1 88.31 332 PHE A O 1
ATOM 2661 N N . LEU A 1 333 ? 16.906 -4.996 -30.422 1 89.38 333 LEU A N 1
ATOM 2662 C CA . LEU A 1 333 ? 16.219 -5.59 -29.281 1 89.38 333 LEU A CA 1
ATOM 2663 C C . LEU A 1 333 ? 14.711 -5.43 -29.422 1 89.38 333 LEU A C 1
ATOM 2665 O O . LEU A 1 333 ? 13.945 -6.309 -29.016 1 89.38 333 LEU A O 1
ATOM 2669 N N . GLN A 1 334 ? 14.242 -4.348 -29.906 1 88.5 334 GLN A N 1
ATOM 2670 C CA . GLN A 1 334 ? 12.82 -4.137 -30.141 1 88.5 334 GLN A CA 1
ATOM 2671 C C . GLN A 1 334 ? 12.25 -5.219 -31.062 1 88.5 334 GLN A C 1
ATOM 2673 O O . GLN A 1 334 ? 11.109 -5.656 -30.875 1 88.5 334 GLN A O 1
ATOM 2678 N N . PHE A 1 335 ? 13.07 -5.598 -31.938 1 83.19 335 PHE A N 1
ATOM 2679 C CA . PHE A 1 335 ? 12.641 -6.586 -32.906 1 83.19 335 PHE A CA 1
ATOM 2680 C C . PHE A 1 335 ? 12.711 -7.992 -32.344 1 83.19 335 PHE A C 1
ATOM 2682 O O . PHE A 1 335 ? 11.742 -8.75 -32.406 1 83.19 335 PHE A O 1
ATOM 2689 N N . ILE A 1 336 ? 13.844 -8.344 -31.781 1 79.81 336 ILE A N 1
ATOM 2690 C CA . ILE A 1 336 ? 14.125 -9.727 -31.422 1 79.81 336 ILE A CA 1
ATOM 2691 C C . ILE A 1 336 ? 13.328 -10.109 -30.188 1 79.81 336 ILE A C 1
ATOM 2693 O O . ILE A 1 336 ? 13.062 -11.297 -29.953 1 79.81 336 ILE A O 1
ATOM 2697 N N . LEU A 1 337 ? 12.977 -9.18 -29.328 1 81.62 337 LEU A N 1
ATOM 2698 C CA . LEU A 1 337 ? 12.25 -9.469 -28.094 1 81.62 337 LEU A CA 1
ATOM 2699 C C . LEU A 1 337 ? 10.781 -9.734 -28.391 1 81.62 337 LEU A C 1
ATOM 2701 O O . LEU A 1 337 ? 10.07 -10.297 -27.547 1 81.62 337 LEU A O 1
ATOM 2705 N N . VAL A 1 338 ? 10.305 -9.43 -29.547 1 71.44 338 VAL A N 1
ATOM 2706 C CA . VAL A 1 338 ? 8.906 -9.609 -29.922 1 71.44 338 VAL A CA 1
ATOM 2707 C C . VAL A 1 338 ? 8.578 -11.094 -29.984 1 71.44 338 VAL A C 1
ATOM 2709 O O . VAL A 1 338 ? 7.582 -11.547 -29.422 1 71.44 338 VAL A O 1
ATOM 2712 N N . PRO A 1 339 ? 9.438 -11.867 -30.594 1 66.06 339 PRO A N 1
ATOM 2713 C CA . PRO A 1 339 ? 9.117 -13.297 -30.609 1 66.06 339 PRO A CA 1
ATOM 2714 C C . PRO A 1 339 ? 9.281 -13.945 -29.234 1 66.06 339 PRO A C 1
ATOM 2716 O O . PRO A 1 339 ? 8.547 -14.883 -28.906 1 66.06 339 PRO A O 1
ATOM 2719 N N . LEU A 1 340 ? 10.086 -13.445 -28.422 1 71.06 340 LEU A N 1
ATOM 2720 C CA . LEU A 1 340 ? 10.359 -14.055 -27.141 1 71.06 340 LEU A CA 1
ATOM 2721 C C . LEU A 1 340 ? 9.32 -13.633 -26.109 1 71.06 340 LEU A C 1
ATOM 2723 O O . LEU A 1 340 ? 8.945 -14.422 -25.234 1 71.06 340 LEU A O 1
ATOM 2727 N N . ALA A 1 341 ? 8.758 -12.461 -26.266 1 72.94 341 ALA A N 1
ATOM 2728 C CA . ALA A 1 341 ? 7.789 -11.922 -25.312 1 72.94 341 ALA A CA 1
ATOM 2729 C C . ALA A 1 341 ? 6.434 -12.602 -25.453 1 72.94 341 ALA A C 1
ATOM 2731 O O . ALA A 1 341 ? 5.84 -13.039 -24.469 1 72.94 341 ALA A O 1
ATOM 2732 N N . PRO A 1 342 ? 6 -12.789 -26.656 1 68.19 342 PRO A N 1
ATOM 2733 C CA . PRO A 1 342 ? 4.742 -13.523 -26.797 1 68.19 342 PRO A CA 1
ATOM 2734 C C . PRO A 1 342 ? 4.832 -14.961 -26.297 1 68.19 342 PRO A C 1
ATOM 2736 O O . PRO A 1 342 ? 3.857 -15.492 -25.75 1 68.19 342 PRO A O 1
ATOM 2739 N N . PHE A 1 343 ? 6.008 -15.508 -26.5 1 72.38 343 PHE A N 1
ATOM 2740 C CA . PHE A 1 343 ? 6.25 -16.844 -25.969 1 72.38 343 PHE A CA 1
ATOM 2741 C C . PHE A 1 343 ? 6.07 -16.875 -24.453 1 72.38 343 PHE A C 1
ATOM 2743 O O . PHE A 1 343 ? 5.359 -17.719 -23.922 1 72.38 343 PHE A O 1
ATOM 2750 N N . ASN A 1 344 ? 6.633 -15.953 -23.828 1 75.62 344 ASN A N 1
ATOM 2751 C CA . ASN A 1 344 ? 6.523 -15.844 -22.375 1 75.62 344 ASN A CA 1
ATOM 2752 C C . ASN A 1 344 ? 5.09 -15.555 -21.938 1 75.62 344 ASN A C 1
ATOM 2754 O O . ASN A 1 344 ? 4.59 -16.172 -21 1 75.62 344 ASN A O 1
ATOM 2758 N N . THR A 1 345 ? 4.414 -14.703 -22.609 1 77.31 345 THR A N 1
ATOM 2759 C CA . THR A 1 345 ? 3.039 -14.336 -22.297 1 77.31 345 THR A CA 1
ATOM 2760 C C . THR A 1 345 ? 2.102 -15.531 -22.484 1 77.31 345 THR A C 1
ATOM 2762 O O . THR A 1 345 ? 1.184 -15.734 -21.688 1 77.31 345 THR A O 1
ATOM 2765 N N . ALA A 1 346 ? 2.373 -16.25 -23.5 1 74.56 346 ALA A N 1
ATOM 2766 C CA . ALA A 1 346 ? 1.554 -17.422 -23.781 1 74.56 346 ALA A CA 1
ATOM 2767 C C . ALA A 1 346 ? 1.634 -18.438 -22.641 1 74.56 346 ALA A C 1
ATOM 2769 O O . ALA A 1 346 ? 0.625 -19.031 -22.266 1 74.56 346 ALA A O 1
ATOM 2770 N N . PHE A 1 347 ? 2.766 -18.484 -22.125 1 76.81 347 PHE A N 1
ATOM 2771 C CA . PHE A 1 347 ? 2.965 -19.516 -21.125 1 76.81 347 PHE A CA 1
ATOM 2772 C C . PHE A 1 347 ? 2.59 -19.016 -19.734 1 76.81 347 PHE A C 1
ATOM 2774 O O . PHE A 1 347 ? 2.555 -19.797 -18.766 1 76.81 347 PHE A O 1
ATOM 2781 N N . GLN A 1 348 ? 2.314 -17.781 -19.641 1 78.38 348 GLN A N 1
ATOM 2782 C CA . GLN A 1 348 ? 1.79 -17.25 -18.375 1 78.38 348 GLN A CA 1
ATOM 2783 C C . GLN A 1 348 ? 0.288 -17.484 -18.266 1 78.38 348 GLN A C 1
ATOM 2785 O O . GLN A 1 348 ? -0.285 -17.359 -17.188 1 78.38 348 GLN A O 1
ATOM 2790 N N . SER A 1 349 ? -0.25 -17.828 -19.359 1 78.31 349 SER A N 1
ATOM 2791 C CA . SER A 1 349 ? -1.688 -18.078 -19.375 1 78.31 349 SER A CA 1
ATOM 2792 C C . SER A 1 349 ? -2.043 -19.344 -18.594 1 78.31 349 SER A C 1
ATOM 2794 O O . SER A 1 349 ? -1.21 -20.234 -18.453 1 78.31 349 SER A O 1
ATOM 2796 N N . GLU A 1 350 ? -3.203 -19.375 -18.156 1 75 350 GLU A N 1
ATOM 2797 C CA . GLU A 1 350 ? -3.699 -20.547 -17.438 1 75 350 GLU A CA 1
ATOM 2798 C C . GLU A 1 350 ? -4.164 -21.625 -18.406 1 75 350 GLU A C 1
ATOM 2800 O O . GLU A 1 350 ? -4.363 -22.781 -18.016 1 75 350 GLU A O 1
ATOM 2805 N N . ASP A 1 351 ? -4.121 -21.188 -19.609 1 75.75 351 ASP A N 1
ATOM 2806 C CA . ASP A 1 351 ? -4.539 -22.156 -20.625 1 75.75 351 ASP A CA 1
ATOM 2807 C C . ASP A 1 351 ? -3.486 -23.25 -20.797 1 75.75 351 ASP A C 1
ATOM 2809 O O . ASP A 1 351 ? -2.297 -23.016 -20.578 1 75.75 351 ASP A O 1
ATOM 2813 N N . ILE A 1 352 ? -4 -24.344 -21.188 1 73.81 352 ILE A N 1
ATOM 2814 C CA . ILE A 1 352 ? -3.123 -25.5 -21.344 1 73.81 352 ILE A CA 1
ATOM 2815 C C . ILE A 1 352 ? -2.295 -25.344 -22.609 1 73.81 352 ILE A C 1
ATOM 2817 O O . ILE A 1 352 ? -2.846 -25.281 -23.719 1 73.81 352 ILE A O 1
ATOM 2821 N N . LYS A 1 353 ? -1.045 -25.141 -22.422 1 73.38 353 LYS A N 1
ATOM 2822 C CA . LYS A 1 353 ? -0.187 -24.953 -23.594 1 73.38 353 LYS A CA 1
ATOM 2823 C C . LYS A 1 353 ? 0.771 -26.125 -23.766 1 73.38 353 LYS A C 1
ATOM 2825 O O . LYS A 1 353 ? 1.681 -26.062 -24.594 1 73.38 353 LYS A O 1
ATOM 2830 N N . LEU A 1 354 ? 0.531 -27.078 -23.047 1 71.12 354 LEU A N 1
ATOM 2831 C CA . LEU A 1 354 ? 1.427 -28.219 -23.078 1 71.12 354 LEU A CA 1
ATOM 2832 C C . LEU A 1 354 ? 1.491 -28.828 -24.469 1 71.12 354 LEU A C 1
ATOM 2834 O O . LEU A 1 354 ? 2.562 -29.25 -24.922 1 71.12 354 LEU A O 1
ATOM 2838 N N . ALA A 1 355 ? 0.319 -28.766 -25.094 1 67.56 355 ALA A N 1
ATOM 2839 C CA . ALA A 1 355 ? 0.208 -29.438 -26.391 1 67.56 355 ALA A CA 1
ATOM 2840 C C . ALA A 1 355 ? 0.974 -28.672 -27.469 1 67.56 355 ALA A C 1
ATOM 2842 O O . ALA A 1 355 ? 1.301 -29.234 -28.516 1 67.56 355 ALA A O 1
ATOM 2843 N N . THR A 1 356 ? 1.258 -27.469 -27.156 1 70.06 356 THR A N 1
ATOM 2844 C CA . THR A 1 356 ? 1.916 -26.656 -28.172 1 70.06 356 THR A CA 1
ATOM 2845 C C . THR A 1 356 ? 3.312 -26.25 -27.719 1 70.06 356 THR A C 1
ATOM 2847 O O . THR A 1 356 ? 3.996 -25.484 -28.422 1 70.06 356 THR A O 1
ATOM 2850 N N . MET A 1 357 ? 3.664 -26.734 -26.656 1 71.06 357 MET A N 1
ATOM 2851 C CA . MET A 1 357 ? 4.926 -26.297 -26.078 1 71.06 357 MET A CA 1
ATOM 2852 C C . MET A 1 357 ? 6.105 -26.703 -26.938 1 71.06 357 MET A C 1
ATOM 2854 O O . MET A 1 357 ? 7.02 -25.922 -27.172 1 71.06 357 MET A O 1
ATOM 2858 N N . HIS A 1 358 ? 6.004 -27.891 -27.359 1 68.06 358 HIS A N 1
ATOM 2859 C CA . HIS A 1 358 ? 7.098 -28.406 -28.172 1 68.06 358 HIS A CA 1
ATOM 2860 C C . HIS A 1 358 ? 7.227 -27.625 -29.484 1 68.06 358 HIS A C 1
ATOM 2862 O O . HIS A 1 358 ? 8.312 -27.141 -29.812 1 68.06 358 HIS A O 1
ATOM 2868 N N . SER A 1 359 ? 6.133 -27.469 -30.094 1 69.81 359 SER A N 1
ATOM 2869 C CA . SER A 1 359 ? 6.141 -26.766 -31.375 1 69.81 359 SER A CA 1
ATOM 2870 C C . SER A 1 359 ? 6.547 -25.297 -31.203 1 69.81 359 SER A C 1
ATOM 2872 O O . SER A 1 359 ? 7.312 -24.766 -32 1 69.81 359 SER A O 1
ATOM 2874 N N . ASN A 1 360 ? 6.129 -24.734 -30.188 1 69.81 360 ASN A N 1
ATOM 2875 C CA . ASN A 1 360 ? 6.441 -23.344 -29.922 1 69.81 360 ASN A CA 1
ATOM 2876 C C . ASN A 1 360 ? 7.926 -23.141 -29.625 1 69.81 360 ASN A C 1
ATOM 2878 O O . ASN A 1 360 ? 8.523 -22.156 -30.047 1 69.81 360 ASN A O 1
ATOM 2882 N N . THR A 1 361 ? 8.469 -24.109 -28.953 1 68.44 361 THR A N 1
ATOM 2883 C CA . THR A 1 361 ? 9.883 -24.016 -28.594 1 68.44 361 THR A CA 1
ATOM 2884 C C . THR A 1 361 ? 10.766 -24.188 -29.828 1 68.44 361 THR A C 1
ATOM 2886 O O . THR A 1 361 ? 11.789 -23.516 -29.969 1 68.44 361 THR A O 1
ATOM 2889 N N . VAL A 1 362 ? 10.258 -24.953 -30.703 1 66.31 362 VAL A N 1
ATOM 2890 C CA . VAL A 1 362 ? 11.008 -25.203 -31.938 1 66.31 362 VAL A CA 1
ATOM 2891 C C . VAL A 1 362 ? 10.891 -24 -32.875 1 66.31 362 VAL A C 1
ATOM 2893 O O . VAL A 1 362 ? 11.867 -23.609 -33.531 1 66.31 362 VAL A O 1
ATOM 2896 N N . ASP A 1 363 ? 9.836 -23.344 -32.844 1 68.56 363 ASP A N 1
ATOM 2897 C CA . ASP A 1 363 ? 9.57 -22.219 -33.719 1 68.56 363 ASP A CA 1
ATOM 2898 C C . ASP A 1 363 ? 10.422 -21.016 -33.312 1 68.56 363 ASP A C 1
ATOM 2900 O O . ASP A 1 363 ? 10.891 -20.266 -34.188 1 68.56 363 ASP A O 1
ATOM 2904 N N . ILE A 1 364 ? 10.688 -20.875 -32.125 1 65.81 364 ILE A N 1
ATOM 2905 C CA . ILE A 1 364 ? 11.445 -19.703 -31.672 1 65.81 364 ILE A CA 1
ATOM 2906 C C . ILE A 1 364 ? 12.859 -19.766 -32.25 1 65.81 364 ILE A C 1
ATOM 2908 O O . ILE A 1 364 ? 13.445 -18.719 -32.562 1 65.81 364 ILE A O 1
ATOM 2912 N N . GLN A 1 365 ? 13.312 -20.891 -32.562 1 63.16 365 GLN A N 1
ATOM 2913 C CA . GLN A 1 365 ? 14.648 -21.031 -33.094 1 63.16 365 GLN A CA 1
ATOM 2914 C C . GLN A 1 365 ? 14.711 -20.516 -34.531 1 63.16 365 GLN A C 1
ATOM 2916 O O . GLN A 1 365 ? 15.727 -19.969 -34.969 1 63.16 365 GLN A O 1
ATOM 2921 N N . GLY A 1 366 ? 13.617 -20.609 -35.125 1 62 366 GLY A N 1
ATOM 2922 C CA . GLY A 1 366 ? 13.586 -20.188 -36.531 1 62 366 GLY A CA 1
ATOM 2923 C C . GLY A 1 366 ? 13.445 -18.688 -36.688 1 62 366 GLY A C 1
ATOM 2924 O O . GLY A 1 366 ? 13.812 -18.141 -37.75 1 62 366 GLY A O 1
ATOM 2925 N N . ASP A 1 367 ? 13 -17.984 -35.812 1 63.88 367 ASP A N 1
ATOM 2926 C CA . ASP A 1 367 ? 12.672 -16.562 -35.938 1 63.88 367 ASP A CA 1
ATOM 2927 C C . ASP A 1 367 ? 13.844 -15.688 -35.5 1 63.88 367 ASP A C 1
ATOM 2929 O O . ASP A 1 367 ? 13.719 -14.469 -35.438 1 63.88 367 ASP A O 1
ATOM 2933 N N . LEU A 1 368 ? 14.977 -16.234 -35.344 1 61.72 368 LEU A N 1
ATOM 2934 C CA . LEU A 1 368 ? 16.125 -15.453 -34.875 1 61.72 368 LEU A CA 1
ATOM 2935 C C . LEU A 1 368 ? 16.797 -14.711 -36 1 61.72 368 LEU A C 1
ATOM 2937 O O . LEU A 1 368 ? 17.516 -15.32 -36.812 1 61.72 368 LEU A O 1
ATOM 2941 N N . ASN A 1 369 ? 16.328 -13.461 -36.25 1 65.88 369 ASN A N 1
ATOM 2942 C CA . ASN A 1 369 ? 16.953 -12.555 -37.219 1 65.88 369 ASN A CA 1
ATOM 2943 C C . ASN A 1 369 ? 17.125 -11.156 -36.656 1 65.88 369 ASN A C 1
ATOM 2945 O O . ASN A 1 369 ? 16.797 -10.914 -35.5 1 65.88 369 ASN A O 1
ATOM 2949 N N . ILE A 1 370 ? 17.781 -10.25 -37.344 1 64.38 370 ILE A N 1
ATOM 2950 C CA . ILE A 1 370 ? 18.156 -8.953 -36.812 1 64.38 370 ILE A CA 1
ATOM 2951 C C . ILE A 1 370 ? 17.031 -7.953 -37.031 1 64.38 370 ILE A C 1
ATOM 2953 O O . ILE A 1 370 ? 17.031 -6.871 -36.438 1 64.38 370 ILE A O 1
ATOM 2957 N N . GLY A 1 371 ? 15.914 -8.156 -37.656 1 62.44 371 GLY A N 1
ATOM 2958 C CA . GLY A 1 371 ? 14.773 -7.27 -37.875 1 62.44 371 GLY A CA 1
ATOM 2959 C C . GLY A 1 371 ? 15.031 -6.215 -38.938 1 62.44 371 GLY A C 1
ATOM 2960 O O . GLY A 1 371 ? 16.188 -5.855 -39.188 1 62.44 371 GLY A O 1
ATOM 2961 N N . ASN A 1 372 ? 14.047 -5.668 -39.5 1 65.38 372 ASN A N 1
ATOM 2962 C CA . ASN A 1 372 ? 14.148 -4.734 -40.594 1 65.38 372 ASN A CA 1
ATOM 2963 C C . ASN A 1 372 ? 14.688 -3.379 -40.156 1 65.38 372 ASN A C 1
ATOM 2965 O O . ASN A 1 372 ? 15.539 -2.795 -40.844 1 65.38 372 ASN A O 1
ATOM 2969 N N . ASP A 1 373 ? 14.234 -2.891 -39.094 1 66.62 373 ASP A N 1
ATOM 2970 C CA . ASP A 1 373 ? 14.633 -1.559 -38.656 1 66.62 373 ASP A CA 1
ATOM 2971 C C . ASP A 1 373 ? 16.125 -1.497 -38.344 1 66.62 373 ASP A C 1
ATOM 2973 O O . ASP A 1 373 ? 16.797 -0.518 -38.688 1 66.62 373 ASP A O 1
ATOM 2977 N N . ALA A 1 374 ? 16.625 -2.49 -37.719 1 68.62 374 ALA A N 1
ATOM 2978 C CA . ALA A 1 374 ? 18.062 -2.553 -37.438 1 68.62 374 ALA A CA 1
ATOM 2979 C C . ALA A 1 374 ? 18.859 -2.627 -38.75 1 68.62 374 ALA A C 1
ATOM 2981 O O . ALA A 1 374 ? 19.922 -2.006 -38.875 1 68.62 374 ALA A O 1
ATOM 2982 N N . ARG A 1 375 ? 18.375 -3.301 -39.688 1 67.38 375 ARG A N 1
ATOM 2983 C CA . ARG A 1 375 ? 19.047 -3.434 -40.969 1 67.38 375 ARG A CA 1
ATOM 2984 C C . ARG A 1 375 ? 19.188 -2.078 -41.656 1 67.38 375 ARG A C 1
ATOM 2986 O O . ARG A 1 375 ? 20.234 -1.762 -42.219 1 67.38 375 ARG A O 1
ATOM 2993 N N . VAL A 1 376 ? 18.094 -1.365 -41.594 1 65.5 376 VAL A N 1
ATOM 2994 C CA . VAL A 1 376 ? 18.078 -0.044 -42.219 1 65.5 376 VAL A CA 1
ATOM 2995 C C . VAL A 1 376 ? 19.141 0.84 -41.562 1 65.5 376 VAL A C 1
ATOM 2997 O O . VAL A 1 376 ? 19.891 1.535 -42.25 1 65.5 376 VAL A O 1
ATOM 3000 N N . LEU A 1 377 ? 19.156 0.761 -40.344 1 68.06 377 LEU A N 1
ATOM 3001 C CA . LEU A 1 377 ? 20.125 1.586 -39.625 1 68.06 377 LEU A CA 1
ATOM 3002 C C . LEU A 1 377 ? 21.547 1.147 -39.938 1 68.06 377 LEU A C 1
ATOM 3004 O O . LEU A 1 377 ? 22.453 1.98 -40 1 68.06 377 LEU A O 1
ATOM 3008 N N . LEU A 1 378 ? 21.812 -0.054 -40.125 1 67.62 378 LEU A N 1
ATOM 3009 C CA . LEU A 1 378 ? 23.125 -0.616 -40.438 1 67.62 378 LEU A CA 1
ATOM 3010 C C . LEU A 1 378 ? 23.609 -0.096 -41.781 1 67.62 378 LEU A C 1
ATOM 3012 O O . LEU A 1 378 ? 24.797 0.208 -41.938 1 67.62 378 LEU A O 1
ATOM 3016 N N . ILE A 1 379 ? 22.781 0.005 -42.656 1 65.69 379 ILE A N 1
ATOM 3017 C CA . ILE A 1 379 ? 23.125 0.466 -44 1 65.69 379 ILE A CA 1
ATOM 3018 C C . ILE A 1 379 ? 23.469 1.952 -43.938 1 65.69 379 ILE A C 1
ATOM 3020 O O . ILE A 1 379 ? 24.422 2.391 -44.594 1 65.69 379 ILE A O 1
ATOM 3024 N N . THR A 1 380 ? 22.75 2.602 -43.156 1 64.56 380 THR A N 1
ATOM 3025 C CA . THR A 1 380 ? 22.891 4.055 -43.156 1 64.56 380 THR A CA 1
ATOM 3026 C C . THR A 1 380 ? 24.172 4.473 -42.438 1 64.56 380 THR A C 1
ATOM 3028 O O . THR A 1 380 ? 24.797 5.461 -42.812 1 64.56 380 THR A O 1
ATOM 3031 N N . HIS A 1 381 ? 24.609 3.865 -41.375 1 63.72 381 HIS A N 1
ATOM 3032 C CA . HIS A 1 381 ? 25.703 4.391 -40.562 1 63.72 381 HIS A CA 1
ATOM 3033 C C . HIS A 1 381 ? 26.969 3.543 -40.719 1 63.72 381 HIS A C 1
ATOM 3035 O O . HIS A 1 381 ? 28 3.846 -40.125 1 63.72 381 HIS A O 1
ATOM 3041 N N . GLU A 1 382 ? 27.188 2.836 -41.688 1 55.84 382 GLU A N 1
ATOM 3042 C CA . GLU A 1 382 ? 28.344 2.016 -42 1 55.84 382 GLU A CA 1
ATOM 3043 C C . GLU A 1 382 ? 28.953 1.413 -40.75 1 55.84 382 GLU A C 1
ATOM 3045 O O . GLU A 1 382 ? 30.172 1.237 -40.656 1 55.84 382 GLU A O 1
ATOM 3050 N N . THR A 1 383 ? 28.422 1.542 -39.594 1 61.44 383 THR A N 1
ATOM 3051 C CA . THR A 1 383 ? 28.984 1.123 -38.312 1 61.44 383 THR A CA 1
ATOM 3052 C C . THR A 1 383 ? 28.422 -0.233 -37.875 1 61.44 383 THR A C 1
ATOM 3054 O O . THR A 1 383 ? 27.203 -0.395 -37.75 1 61.44 383 THR A O 1
ATOM 3057 N N . GLY A 1 384 ? 29.078 -1.327 -38.5 1 66.31 384 GLY A N 1
ATOM 3058 C CA . GLY A 1 384 ? 28.234 -2.496 -38.312 1 66.31 384 GLY A CA 1
ATOM 3059 C C . GLY A 1 384 ? 29.016 -3.697 -37.781 1 66.31 384 GLY A C 1
ATOM 3060 O O . GLY A 1 384 ? 28.406 -4.68 -37.344 1 66.31 384 GLY A O 1
ATOM 3061 N N . ARG A 1 385 ? 30.297 -3.455 -37.75 1 73.81 385 ARG A N 1
ATOM 3062 C CA . ARG A 1 385 ? 31.031 -4.676 -37.438 1 73.81 385 ARG A CA 1
ATOM 3063 C C . ARG A 1 385 ? 30.844 -5.078 -35.969 1 73.81 385 ARG A C 1
ATOM 3065 O O . ARG A 1 385 ? 30.594 -6.25 -35.656 1 73.81 385 ARG A O 1
ATOM 3072 N N . HIS A 1 386 ? 31.016 -4.09 -35.094 1 83.31 386 HIS A N 1
ATOM 3073 C CA . HIS A 1 386 ? 30.828 -4.371 -33.656 1 83.31 386 HIS A CA 1
ATOM 3074 C C . HIS A 1 386 ? 29.406 -4.809 -33.375 1 83.31 386 HIS A C 1
ATOM 3076 O O . HIS A 1 386 ? 29.188 -5.719 -32.562 1 83.31 386 HIS A O 1
ATOM 3082 N N . PHE A 1 387 ? 28.547 -4.289 -34.031 1 87.19 387 PHE A N 1
ATOM 3083 C CA . PHE A 1 387 ? 27.141 -4.621 -33.844 1 87.19 387 PHE A CA 1
ATOM 3084 C C . PHE A 1 387 ? 26.859 -6.051 -34.281 1 87.19 387 PHE A C 1
ATOM 3086 O O . PHE A 1 387 ? 26.219 -6.816 -33.562 1 87.19 387 PHE A O 1
ATOM 3093 N N . PHE A 1 388 ? 27.469 -6.379 -35.438 1 84.88 388 PHE A N 1
ATOM 3094 C CA . PHE A 1 388 ? 27.234 -7.719 -35.969 1 84.88 388 PHE A CA 1
ATOM 3095 C C . PHE A 1 388 ? 27.859 -8.773 -35.062 1 84.88 388 PHE A C 1
ATOM 3097 O O . PHE A 1 388 ? 27.297 -9.859 -34.875 1 84.88 388 PHE A O 1
ATOM 3104 N N . LYS A 1 389 ? 28.969 -8.406 -34.562 1 86.44 389 LYS A N 1
ATOM 3105 C CA . LYS A 1 389 ? 29.609 -9.312 -33.594 1 86.44 389 LYS A CA 1
ATOM 3106 C C . LYS A 1 389 ? 28.734 -9.516 -32.375 1 86.44 389 LYS A C 1
ATOM 3108 O O . LYS A 1 389 ? 28.594 -10.641 -31.891 1 86.44 389 LYS A O 1
ATOM 3113 N N . SER A 1 390 ? 28.172 -8.539 -31.875 1 89.94 390 SER A N 1
ATOM 3114 C CA . SER A 1 390 ? 27.281 -8.609 -30.719 1 89.94 390 SER A CA 1
ATOM 3115 C C . SER A 1 390 ? 26.047 -9.43 -31.031 1 89.94 390 SER A C 1
ATOM 3117 O O . SER A 1 390 ? 25.625 -10.25 -30.203 1 89.94 390 SER A O 1
ATOM 3119 N N . VAL A 1 391 ? 25.5 -9.227 -32.156 1 87.06 391 VAL A N 1
ATOM 3120 C CA . VAL A 1 391 ? 24.266 -9.906 -32.562 1 87.06 391 VAL A CA 1
ATOM 3121 C C . VAL A 1 391 ? 24.531 -11.406 -32.688 1 87.06 391 VAL A C 1
ATOM 3123 O O . VAL A 1 391 ? 23.719 -12.227 -32.281 1 87.06 391 VAL A O 1
ATOM 3126 N N . ARG A 1 392 ? 25.625 -11.672 -33.281 1 85.81 392 ARG A N 1
ATOM 3127 C CA . ARG A 1 392 ? 26 -13.078 -33.406 1 85.81 392 ARG A CA 1
ATOM 3128 C C . ARG A 1 392 ? 26.156 -13.75 -32.062 1 85.81 392 ARG A C 1
ATOM 3130 O O . ARG A 1 392 ? 25.641 -14.852 -31.844 1 85.81 392 ARG A O 1
ATOM 3137 N N . ARG A 1 393 ? 26.844 -13.117 -31.25 1 90.06 393 ARG A N 1
ATOM 3138 C CA . ARG A 1 393 ? 27.031 -13.656 -29.906 1 90.06 393 ARG A CA 1
ATOM 3139 C C . ARG A 1 393 ? 25.703 -13.797 -29.172 1 90.06 393 ARG A C 1
ATOM 3141 O O . ARG A 1 393 ? 25.5 -14.742 -28.406 1 90.06 393 ARG A O 1
ATOM 3148 N N . PHE A 1 394 ? 24.875 -12.836 -29.391 1 90.56 394 PHE A N 1
ATOM 3149 C CA . PHE A 1 394 ? 23.531 -12.867 -28.812 1 90.56 394 PHE A CA 1
ATOM 3150 C C . PHE A 1 394 ? 22.781 -14.117 -29.25 1 90.56 394 PHE A C 1
ATOM 3152 O O . PHE A 1 394 ? 22.281 -14.867 -28.422 1 90.56 394 PHE A O 1
ATOM 3159 N N . PHE A 1 395 ? 22.812 -14.43 -30.5 1 84.5 395 PHE A N 1
ATOM 3160 C CA . PHE A 1 395 ? 22.094 -15.578 -31.047 1 84.5 395 PHE A CA 1
ATOM 3161 C C . PHE A 1 395 ? 22.734 -16.891 -30.578 1 84.5 395 PHE A C 1
ATOM 3163 O O . PHE A 1 395 ? 22.031 -17.844 -30.266 1 84.5 395 PHE A O 1
ATOM 3170 N N . GLU A 1 396 ? 23.938 -16.891 -30.562 1 86.94 396 GLU A N 1
ATOM 3171 C CA . GLU A 1 396 ? 24.641 -18.078 -30.109 1 86.94 396 GLU A CA 1
ATOM 3172 C C . GLU A 1 396 ? 24.297 -18.406 -28.656 1 86.94 396 GLU A C 1
ATOM 3174 O O . GLU A 1 396 ? 24.031 -19.562 -28.312 1 86.94 396 GLU A O 1
ATOM 3179 N N . THR A 1 397 ? 24.266 -17.422 -27.906 1 90.81 397 THR A N 1
ATOM 3180 C CA . THR A 1 397 ? 23.984 -17.609 -26.484 1 90.81 397 THR A CA 1
ATOM 3181 C C . THR A 1 397 ? 22.531 -18.047 -26.281 1 90.81 397 THR A C 1
ATOM 3183 O O . THR A 1 397 ? 22.266 -18.953 -25.484 1 90.81 397 THR A O 1
ATOM 3186 N N . VAL A 1 398 ? 21.625 -17.453 -26.969 1 85.44 398 VAL A N 1
ATOM 3187 C CA . VAL A 1 398 ? 20.219 -17.797 -26.875 1 85.44 398 VAL A CA 1
ATOM 3188 C C . VAL A 1 398 ? 20.016 -19.266 -27.281 1 85.44 398 VAL A C 1
ATOM 3190 O O . VAL A 1 398 ? 19.375 -20.031 -26.562 1 85.44 398 VAL A O 1
ATOM 3193 N N . THR A 1 399 ? 20.578 -19.578 -28.344 1 82.56 399 THR A N 1
ATOM 3194 C CA . THR A 1 399 ? 20.406 -20.922 -28.875 1 82.56 399 THR A CA 1
ATOM 3195 C C . THR A 1 399 ? 21.031 -21.953 -27.938 1 82.56 399 THR A C 1
ATOM 3197 O O . THR A 1 399 ? 20.406 -22.969 -27.625 1 82.56 399 THR A O 1
ATOM 3200 N N . LYS A 1 400 ? 22.188 -21.688 -27.547 1 86 400 LYS A N 1
ATOM 3201 C CA . LYS A 1 400 ? 22.891 -22.609 -26.656 1 86 400 LYS A CA 1
ATOM 3202 C C . LYS A 1 400 ? 22.109 -22.797 -25.344 1 86 400 LYS A C 1
ATOM 3204 O O . LYS A 1 400 ? 21.969 -23.922 -24.875 1 86 400 LYS A O 1
ATOM 3209 N N . LYS A 1 401 ? 21.672 -21.75 -24.797 1 86.88 401 LYS A N 1
ATOM 3210 C CA . LYS A 1 401 ? 20.953 -21.828 -23.531 1 86.88 401 LYS A CA 1
ATOM 3211 C C . LYS A 1 401 ? 19.594 -22.516 -23.688 1 86.88 401 LYS A C 1
ATOM 3213 O O . LYS A 1 401 ? 19.188 -23.297 -22.828 1 86.88 401 LYS A O 1
ATOM 3218 N N . MET A 1 402 ? 18.906 -22.281 -24.719 1 81.19 402 MET A N 1
ATOM 3219 C CA . MET A 1 402 ? 17.625 -22.922 -24.984 1 81.19 402 MET A CA 1
ATOM 3220 C C . MET A 1 402 ? 17.797 -24.422 -25.156 1 81.19 402 MET A C 1
ATOM 3222 O O . MET A 1 402 ? 17.047 -25.203 -24.562 1 81.19 402 MET A O 1
ATOM 3226 N N . LEU A 1 403 ? 18.75 -24.766 -25.891 1 79.38 403 LEU A N 1
ATOM 3227 C CA . LEU A 1 403 ? 19 -26.188 -26.156 1 79.38 403 LEU A CA 1
ATOM 3228 C C . LEU A 1 403 ? 19.375 -26.906 -24.875 1 79.38 403 LEU A C 1
ATOM 3230 O O . LEU A 1 403 ? 19.031 -28.078 -24.688 1 79.38 403 LEU A O 1
ATOM 3234 N N . ARG A 1 404 ? 19.922 -26.188 -24.062 1 82.56 404 ARG A N 1
ATOM 3235 C CA . ARG A 1 404 ? 20.438 -26.797 -22.844 1 82.56 404 ARG A CA 1
ATOM 3236 C C . ARG A 1 404 ? 19.344 -26.875 -21.781 1 82.56 404 ARG A C 1
ATOM 3238 O O . ARG A 1 404 ? 19.281 -27.828 -21 1 82.56 404 ARG A O 1
ATOM 3245 N N . THR A 1 405 ? 18.531 -25.891 -21.766 1 81.94 405 THR A N 1
ATOM 3246 C CA . THR A 1 405 ? 17.703 -25.766 -20.562 1 81.94 405 THR A CA 1
ATOM 3247 C C . THR A 1 405 ? 16.234 -26 -20.891 1 81.94 405 THR A C 1
ATOM 3249 O O . THR A 1 405 ? 15.461 -26.391 -20.016 1 81.94 405 THR A O 1
ATOM 3252 N N . PHE A 1 406 ? 15.781 -25.781 -22.125 1 78.5 406 PHE A N 1
ATOM 3253 C CA . PHE A 1 406 ? 14.375 -25.938 -22.484 1 78.5 406 PHE A CA 1
ATOM 3254 C C . PHE A 1 406 ? 14.039 -27.406 -22.719 1 78.5 406 PHE A C 1
ATOM 3256 O O . PHE A 1 406 ? 14.906 -28.188 -23.109 1 78.5 406 PHE A O 1
ATOM 3263 N N . PRO A 1 407 ? 12.805 -27.766 -22.391 1 77.56 407 PRO A N 1
ATOM 3264 C CA . PRO A 1 407 ? 12.414 -29.172 -22.594 1 77.56 407 PRO A CA 1
ATOM 3265 C C . PRO A 1 407 ? 12.094 -29.484 -24.062 1 77.56 407 PRO A C 1
ATOM 3267 O O . PRO A 1 407 ? 11.039 -30.031 -24.359 1 77.56 407 PRO A O 1
ATOM 3270 N N . ILE A 1 408 ? 13.008 -29.234 -24.922 1 72.06 408 ILE A N 1
ATOM 3271 C CA . ILE A 1 408 ? 12.828 -29.406 -26.359 1 72.06 408 ILE A CA 1
ATOM 3272 C C . ILE A 1 408 ? 12.828 -30.906 -26.703 1 72.06 408 ILE A C 1
ATOM 3274 O O . ILE A 1 408 ? 12.039 -31.344 -27.547 1 72.06 408 ILE A O 1
ATOM 3278 N N . GLU A 1 409 ? 13.586 -31.609 -26.031 1 72.56 409 GLU A N 1
ATOM 3279 C CA . GLU A 1 409 ? 13.711 -33.031 -26.359 1 72.56 409 GLU A CA 1
ATOM 3280 C C . GLU A 1 409 ? 12.969 -33.906 -25.344 1 72.56 409 GLU A C 1
ATOM 3282 O O . GLU A 1 409 ? 13.219 -35.094 -25.234 1 72.56 409 GLU A O 1
ATOM 3287 N N . ASP A 1 410 ? 12.062 -33.25 -24.734 1 78.5 410 ASP A N 1
ATOM 3288 C CA . ASP A 1 410 ? 11.312 -34 -23.734 1 78.5 410 ASP A CA 1
ATOM 3289 C C . ASP A 1 410 ? 10.336 -34.969 -24.406 1 78.5 410 ASP A C 1
ATOM 3291 O O . ASP A 1 410 ? 9.469 -34.562 -25.172 1 78.5 410 ASP A O 1
ATOM 3295 N N . GLN A 1 411 ? 10.406 -36.156 -24.141 1 80.88 411 GLN A N 1
ATOM 3296 C CA . GLN A 1 411 ? 9.625 -37.188 -24.781 1 80.88 411 GLN A CA 1
ATOM 3297 C C . GLN A 1 411 ? 8.148 -37.094 -24.422 1 80.88 411 GLN A C 1
ATOM 3299 O O . GLN A 1 411 ? 7.277 -37.312 -25.266 1 80.88 411 GLN A O 1
ATOM 3304 N N . LEU A 1 412 ? 7.934 -36.781 -23.266 1 83.56 412 LEU A N 1
ATOM 3305 C CA . LEU A 1 412 ? 6.543 -36.656 -22.828 1 83.56 412 LEU A CA 1
ATOM 3306 C C . LEU A 1 412 ? 5.824 -35.562 -23.609 1 83.56 412 LEU A C 1
ATOM 3308 O O . LEU A 1 412 ? 4.707 -35.75 -24.094 1 83.56 412 LEU A O 1
ATOM 3312 N N . LEU A 1 413 ? 6.473 -34.469 -23.75 1 81.56 413 LEU A N 1
ATOM 3313 C CA . LEU A 1 413 ? 5.875 -33.344 -24.469 1 81.56 413 LEU A CA 1
ATOM 3314 C C . LEU A 1 413 ? 5.652 -33.719 -25.938 1 81.56 413 LEU A C 1
ATOM 3316 O O . LEU A 1 413 ? 4.621 -33.375 -26.516 1 81.56 413 LEU A O 1
ATOM 3320 N N . ASN A 1 414 ? 6.559 -34.344 -26.406 1 79.69 414 ASN A N 1
ATOM 3321 C CA . ASN A 1 414 ? 6.434 -34.812 -27.797 1 79.69 414 ASN A CA 1
ATOM 3322 C C . ASN A 1 414 ? 5.273 -35.781 -27.953 1 79.69 414 ASN A C 1
ATOM 3324 O O . ASN A 1 414 ? 4.523 -35.719 -28.938 1 79.69 414 ASN A O 1
ATOM 3328 N N . ASP A 1 415 ? 5.191 -36.656 -27.062 1 83 415 ASP A N 1
ATOM 3329 C CA . ASP A 1 415 ? 4.125 -37.625 -27.125 1 83 415 ASP A CA 1
ATOM 3330 C C . ASP A 1 415 ? 2.754 -36.969 -26.953 1 83 415 ASP A C 1
ATOM 3332 O O . ASP A 1 415 ? 1.787 -37.375 -27.609 1 83 415 ASP A O 1
ATOM 3336 N N . ILE A 1 416 ? 2.691 -36.031 -26.125 1 81.94 416 ILE A N 1
ATOM 3337 C CA . ILE A 1 416 ? 1.434 -35.344 -25.891 1 81.94 416 ILE A CA 1
ATOM 3338 C C . ILE A 1 416 ? 0.993 -34.625 -27.172 1 81.94 416 ILE A C 1
ATOM 3340 O O . ILE A 1 416 ? -0.185 -34.688 -27.531 1 81.94 416 ILE A O 1
ATOM 3344 N N . ASP A 1 417 ? 1.912 -34.031 -27.797 1 77.75 417 ASP A N 1
ATOM 3345 C CA . ASP A 1 417 ? 1.621 -33.375 -29.062 1 77.75 417 ASP A CA 1
ATOM 3346 C C . ASP A 1 417 ? 1.056 -34.375 -30.078 1 77.75 417 ASP A C 1
ATOM 3348 O O . ASP A 1 417 ? 0.122 -34.062 -30.812 1 77.75 417 ASP A O 1
ATOM 3352 N N . HIS A 1 418 ? 1.524 -35.531 -30.047 1 77.56 418 HIS A N 1
ATOM 3353 C CA . HIS A 1 418 ? 1.094 -36.562 -30.984 1 77.56 418 HIS A CA 1
ATOM 3354 C C . HIS A 1 418 ? -0.305 -37.062 -30.625 1 77.56 418 HIS A C 1
ATOM 3356 O O . HIS A 1 418 ? -1.088 -37.406 -31.531 1 77.56 418 HIS A O 1
ATOM 3362 N N . ILE A 1 419 ? -0.568 -37.156 -29.422 1 79.44 419 ILE A N 1
ATOM 3363 C CA . ILE A 1 419 ? -1.886 -37.594 -29 1 79.44 419 ILE A CA 1
ATOM 3364 C C . ILE A 1 419 ? -2.949 -36.594 -29.438 1 79.44 419 ILE A C 1
ATOM 3366 O O . ILE A 1 419 ? -3.996 -36.969 -29.969 1 79.44 419 ILE A O 1
ATOM 3370 N N . VAL A 1 420 ? -2.639 -35.406 -29.281 1 75.94 420 VAL A N 1
ATOM 3371 C CA . VAL A 1 420 ? -3.594 -34.375 -29.609 1 75.94 420 VAL A CA 1
ATOM 3372 C C . VAL A 1 420 ? -3.785 -34.312 -31.125 1 75.94 420 VAL A C 1
ATOM 3374 O O . VAL A 1 420 ? -4.887 -34.031 -31.609 1 75.94 420 VAL A O 1
ATOM 3377 N N . SER A 1 421 ? -2.725 -34.688 -31.797 1 74.38 421 SER A N 1
ATOM 3378 C CA . SER A 1 421 ? -2.783 -34.688 -33.25 1 74.38 421 SER A CA 1
ATOM 3379 C C . SER A 1 421 ? -3.246 -36 -33.812 1 74.38 421 SER A C 1
ATOM 3381 O O . SER A 1 421 ? -3.205 -36.25 -35.031 1 74.38 421 SER A O 1
ATOM 3383 N N . LYS A 1 422 ? -3.713 -36.938 -32.969 1 73.88 422 LYS A N 1
ATOM 3384 C CA . LYS A 1 422 ? -4.207 -38.25 -33.312 1 73.88 422 LYS A CA 1
ATOM 3385 C C . LYS A 1 422 ? -3.133 -39.062 -34.031 1 73.88 422 LYS A C 1
ATOM 3387 O O . LYS A 1 422 ? -3.396 -39.688 -35.062 1 73.88 422 LYS A O 1
ATOM 3392 N N . GLY A 1 423 ? -1.992 -39.031 -33.406 1 74.62 423 GLY A N 1
ATOM 3393 C CA . GLY A 1 423 ? -0.875 -39.75 -34 1 74.62 423 GLY A CA 1
ATOM 3394 C C . GLY A 1 423 ? -0.933 -41.25 -33.719 1 74.62 423 GLY A C 1
ATOM 3395 O O . GLY A 1 423 ? -2.016 -41.844 -33.656 1 74.62 423 GLY A O 1
ATOM 3396 N N . LYS A 1 424 ? 0.184 -41.906 -33.531 1 78.62 424 LYS A N 1
ATOM 3397 C CA . LYS A 1 424 ? 0.292 -43.344 -33.406 1 78.62 424 LYS A CA 1
ATOM 3398 C C . LYS A 1 424 ? -0.259 -43.812 -32.062 1 78.62 424 LYS A C 1
ATOM 3400 O O . LYS A 1 424 ? -0.033 -43.156 -31.031 1 78.62 424 LYS A O 1
ATOM 3405 N N . ALA A 1 425 ? -0.925 -44.875 -32.156 1 80.38 425 ALA A N 1
ATOM 3406 C CA . ALA A 1 425 ? -1.581 -45.438 -30.969 1 80.38 425 ALA A CA 1
ATOM 3407 C C . ALA A 1 425 ? -0.563 -45.781 -29.891 1 80.38 425 ALA A C 1
ATOM 3409 O O . ALA A 1 425 ? -0.857 -45.688 -28.688 1 80.38 425 ALA A O 1
ATOM 3410 N N . GLN A 1 426 ? 0.594 -46.031 -30.344 1 83.19 426 GLN A N 1
ATOM 3411 C CA . GLN A 1 426 ? 1.628 -46.438 -29.391 1 83.19 426 GLN A CA 1
ATOM 3412 C C . GLN A 1 426 ? 2.025 -45.281 -28.5 1 83.19 426 GLN A C 1
ATOM 3414 O O . GLN A 1 426 ? 2.447 -45.5 -27.359 1 83.19 426 GLN A O 1
ATOM 3419 N N . THR A 1 427 ? 1.852 -44.125 -28.938 1 87.19 427 THR A N 1
ATOM 3420 C CA . THR A 1 427 ? 2.229 -42.938 -28.203 1 87.19 427 THR A CA 1
ATOM 3421 C C . THR A 1 427 ? 1.395 -42.812 -26.922 1 87.19 427 THR A C 1
ATOM 3423 O O . THR A 1 427 ? 1.898 -42.375 -25.891 1 87.19 427 THR A O 1
ATOM 3426 N N . VAL A 1 428 ? 0.193 -43.25 -26.969 1 91.25 428 VAL A N 1
ATOM 3427 C CA . VAL A 1 428 ? -0.701 -43.125 -25.828 1 91.25 428 VAL A CA 1
ATOM 3428 C C . VAL A 1 428 ? -0.256 -44.062 -24.719 1 91.25 428 VAL A C 1
ATOM 3430 O O . VAL A 1 428 ? -0.354 -43.75 -23.531 1 91.25 428 VAL A O 1
ATOM 3433 N N . ILE A 1 429 ? 0.266 -45.188 -25.125 1 90.94 429 ILE A N 1
ATOM 3434 C CA . ILE A 1 429 ? 0.75 -46.156 -24.156 1 90.94 429 ILE A CA 1
ATOM 3435 C C . ILE A 1 429 ? 1.994 -45.625 -23.453 1 90.94 429 ILE A C 1
ATOM 3437 O O . ILE A 1 429 ? 2.133 -45.75 -22.234 1 90.94 429 ILE A O 1
ATOM 3441 N N . ASN A 1 430 ? 2.838 -45.062 -24.25 1 90.44 430 ASN A N 1
ATOM 3442 C CA . ASN A 1 430 ? 4.055 -44.469 -23.688 1 90.44 430 ASN A CA 1
ATOM 3443 C C . ASN A 1 430 ? 3.742 -43.406 -22.641 1 90.44 430 ASN A C 1
ATOM 3445 O O . ASN A 1 430 ? 4.387 -43.375 -21.594 1 90.44 430 ASN A O 1
ATOM 3449 N N . VAL A 1 431 ? 2.783 -42.625 -22.891 1 92.12 431 VAL A N 1
ATOM 3450 C CA . VAL A 1 431 ? 2.393 -41.562 -21.984 1 92.12 431 VAL A CA 1
ATOM 3451 C C . VAL A 1 431 ? 1.746 -42.156 -20.734 1 92.12 431 VAL A C 1
ATOM 3453 O O . VAL A 1 431 ? 2.039 -41.75 -19.609 1 92.12 431 VAL A O 1
ATOM 3456 N N . ALA A 1 432 ? 0.896 -43.125 -20.938 1 94.56 432 ALA A N 1
ATOM 3457 C CA . ALA A 1 432 ? 0.193 -43.781 -19.828 1 94.56 432 ALA A CA 1
ATOM 3458 C C . ALA A 1 432 ? 1.175 -44.438 -18.859 1 94.56 432 ALA A C 1
ATOM 3460 O O . ALA A 1 432 ? 0.957 -44.438 -17.641 1 94.56 432 ALA A O 1
ATOM 3461 N N . LYS A 1 433 ? 2.209 -44.938 -19.391 1 92.44 433 LYS A N 1
ATOM 3462 C CA . LYS A 1 433 ? 3.207 -45.625 -18.578 1 92.44 433 LYS A CA 1
ATOM 3463 C C . LYS A 1 433 ? 3.92 -44.656 -17.641 1 92.44 433 LYS A C 1
ATOM 3465 O O . LYS A 1 433 ? 4.496 -45.062 -16.625 1 92.44 433 LYS A O 1
ATOM 3470 N N . ARG A 1 434 ? 3.854 -43.438 -17.953 1 92.69 434 ARG A N 1
ATOM 3471 C CA . ARG A 1 434 ? 4.461 -42.406 -17.094 1 92.69 434 ARG A CA 1
ATOM 3472 C C . ARG A 1 434 ? 3.58 -42.125 -15.891 1 92.69 434 ARG A C 1
ATOM 3474 O O . ARG A 1 434 ? 4.039 -41.5 -14.914 1 92.69 434 ARG A O 1
ATOM 3481 N N . PHE A 1 435 ? 2.352 -42.562 -15.969 1 95.69 435 PHE A N 1
ATOM 3482 C CA . PHE A 1 435 ? 1.402 -42.312 -14.891 1 95.69 435 PHE A CA 1
ATOM 3483 C C . PHE A 1 435 ? 0.722 -43.594 -14.438 1 95.69 435 PHE A C 1
ATOM 3485 O O . PHE A 1 435 ? -0.504 -43.688 -14.492 1 95.69 435 PHE A O 1
ATOM 3492 N N . PRO A 1 436 ? 1.435 -44.469 -13.883 1 94.38 436 PRO A N 1
ATOM 3493 C CA . PRO A 1 436 ? 0.859 -45.75 -13.484 1 94.38 436 PRO A CA 1
ATOM 3494 C C . PRO A 1 436 ? -0.172 -45.594 -12.367 1 94.38 436 PRO A C 1
ATOM 3496 O O . PRO A 1 436 ? -1.015 -46.5 -12.188 1 94.38 436 PRO A O 1
ATOM 3499 N N . GLN A 1 437 ? -0.097 -44.562 -11.664 1 91.94 437 GLN A N 1
ATOM 3500 C CA . GLN A 1 437 ? -1.046 -44.344 -10.578 1 91.94 437 GLN A CA 1
ATOM 3501 C C . GLN A 1 437 ? -2.422 -43.969 -11.117 1 91.94 437 GLN A C 1
ATOM 3503 O O . GLN A 1 437 ? -3.422 -44.062 -10.406 1 91.94 437 GLN A O 1
ATOM 3508 N N . VAL A 1 438 ? -2.473 -43.531 -12.359 1 94.88 438 VAL A N 1
ATOM 3509 C CA . VAL A 1 438 ? -3.723 -43.125 -12.977 1 94.88 438 VAL A CA 1
ATOM 3510 C C . VAL A 1 438 ? -4.254 -44.219 -13.891 1 94.88 438 VAL A C 1
ATOM 3512 O O . VAL A 1 438 ? -5.441 -44.562 -13.836 1 94.88 438 VAL A O 1
ATOM 3515 N N . ILE A 1 439 ? -3.338 -44.719 -14.703 1 95.44 439 ILE A N 1
ATOM 3516 C CA . ILE A 1 439 ? -3.674 -45.812 -15.609 1 95.44 439 ILE A CA 1
ATOM 3517 C C . ILE A 1 439 ? -2.859 -47.062 -15.234 1 95.44 439 ILE A C 1
ATOM 3519 O O . ILE A 1 439 ? -1.658 -47.125 -15.508 1 95.44 439 ILE A O 1
ATOM 3523 N N . GLN A 1 440 ? -3.564 -48.031 -14.852 1 93.5 440 GLN A N 1
ATOM 3524 C CA . GLN A 1 440 ? -2.895 -49.25 -14.453 1 93.5 440 GLN A CA 1
ATOM 3525 C C . GLN A 1 440 ? -2.518 -50.094 -15.68 1 93.5 440 GLN A C 1
ATOM 3527 O O . GLN A 1 440 ? -3.086 -49.906 -16.75 1 93.5 440 GLN A O 1
ATOM 3532 N N . GLU A 1 441 ? -1.644 -50.969 -15.43 1 92.88 441 GLU A N 1
ATOM 3533 C CA . GLU A 1 441 ? -1.133 -51.812 -16.516 1 92.88 441 GLU A CA 1
ATOM 3534 C C . GLU A 1 441 ? -2.252 -52.625 -17.156 1 92.88 441 GLU A C 1
ATOM 3536 O O . GLU A 1 441 ? -2.271 -52.781 -18.375 1 92.88 441 GLU A O 1
ATOM 3541 N N . LYS A 1 442 ? -3.197 -53.031 -16.422 1 93.19 442 LYS A N 1
ATOM 3542 C CA . LYS A 1 442 ? -4.289 -53.875 -16.891 1 93.19 442 LYS A CA 1
ATOM 3543 C C . LYS A 1 442 ? -5.234 -53.094 -17.797 1 93.19 442 LYS A C 1
ATOM 3545 O O . LYS A 1 442 ? -5.984 -53.656 -18.578 1 93.19 442 LYS A O 1
ATOM 3550 N N . GLU A 1 443 ? -5.082 -51.781 -17.703 1 94.62 443 GLU A N 1
ATOM 3551 C CA . GLU A 1 443 ? -6.016 -50.938 -18.438 1 94.62 443 GLU A CA 1
ATOM 3552 C C . GLU A 1 443 ? -5.406 -50.469 -19.766 1 94.62 443 GLU A C 1
ATOM 3554 O O . GLU A 1 443 ? -6.07 -49.781 -20.547 1 94.62 443 GLU A O 1
ATOM 3559 N N . LEU A 1 444 ? -4.23 -50.844 -20.078 1 94.81 444 LEU A N 1
ATOM 3560 C CA . LEU A 1 444 ? -3.514 -50.344 -21.234 1 94.81 444 LEU A CA 1
ATOM 3561 C C . LEU A 1 444 ? -4.168 -50.812 -22.531 1 94.81 444 LEU A C 1
ATOM 3563 O O . LEU A 1 444 ? -4.246 -50.062 -23.5 1 94.81 444 LEU A O 1
ATOM 3567 N N . ASP A 1 445 ? -4.633 -52.031 -22.484 1 94.31 445 ASP A N 1
ATOM 3568 C CA . ASP A 1 445 ? -5.305 -52.562 -23.672 1 94.31 445 ASP A CA 1
ATOM 3569 C C . ASP A 1 445 ? -6.594 -51.781 -23.953 1 94.31 445 ASP A C 1
ATOM 3571 O O . ASP A 1 445 ? -6.879 -51.438 -25.109 1 94.31 445 ASP A O 1
ATOM 3575 N N . LYS A 1 446 ? -7.203 -51.625 -22.938 1 94.62 446 LYS A N 1
ATOM 3576 C CA . LYS A 1 446 ? -8.438 -50.875 -23.047 1 94.62 446 LYS A CA 1
ATOM 3577 C C . LYS A 1 446 ? -8.156 -49.438 -23.562 1 94.62 446 LYS A C 1
ATOM 3579 O O . LYS A 1 446 ? -8.922 -48.906 -24.359 1 94.62 446 LYS A O 1
ATOM 3584 N N . LEU A 1 447 ? -7.113 -48.875 -23.109 1 95.94 447 LEU A N 1
ATOM 3585 C CA . LEU A 1 447 ? -6.711 -47.531 -23.516 1 95.94 447 LEU A CA 1
ATOM 3586 C C . LEU A 1 447 ? -6.445 -47.5 -25.016 1 95.94 447 LEU A C 1
ATOM 3588 O O . LEU A 1 447 ? -6.875 -46.562 -25.703 1 95.94 447 LEU A O 1
ATOM 3592 N N . ILE A 1 448 ? -5.82 -48.469 -25.547 1 93.5 448 ILE A N 1
ATOM 3593 C CA . ILE A 1 448 ? -5.5 -48.531 -26.969 1 93.5 448 ILE A CA 1
ATOM 3594 C C . ILE A 1 448 ? -6.781 -48.656 -27.781 1 93.5 448 ILE A C 1
ATOM 3596 O O . ILE A 1 448 ? -6.922 -48.031 -28.844 1 93.5 448 ILE A O 1
ATOM 3600 N N . GLU A 1 449 ? -7.637 -49.5 -27.297 1 94.25 449 GLU A N 1
ATOM 3601 C CA . GLU A 1 449 ? -8.914 -49.656 -27.969 1 94.25 449 GLU A CA 1
ATOM 3602 C C . GLU A 1 449 ? -9.703 -48.344 -28.031 1 94.25 449 GLU A C 1
ATOM 3604 O O . GLU A 1 449 ? -10.234 -48 -29.078 1 94.25 449 GLU A O 1
ATOM 3609 N N . GLU A 1 450 ? -9.68 -47.75 -26.891 1 94.62 450 GLU A N 1
ATOM 3610 C CA . GLU A 1 450 ? -10.406 -46.5 -26.828 1 94.62 450 GLU A CA 1
ATOM 3611 C C . GLU A 1 450 ? -9.766 -45.438 -27.734 1 94.62 450 GLU A C 1
ATOM 3613 O O . GLU A 1 450 ? -10.461 -44.688 -28.391 1 94.62 450 GLU A O 1
ATOM 3618 N N . PHE A 1 451 ? -8.492 -45.406 -27.75 1 94.81 451 PHE A N 1
ATOM 3619 C CA . PHE A 1 451 ? -7.789 -44.406 -28.562 1 94.81 451 PHE A CA 1
ATOM 3620 C C . PHE A 1 451 ? -8.016 -44.688 -30.047 1 94.81 451 PHE A C 1
ATOM 3622 O O . PHE A 1 451 ? -8.203 -43.75 -30.812 1 94.81 451 PHE A O 1
ATOM 3629 N N . THR A 1 452 ? -7.996 -45.875 -30.406 1 92.81 452 THR A N 1
ATOM 3630 C CA . THR A 1 452 ? -8.273 -46.25 -31.797 1 92.81 452 THR A CA 1
ATOM 3631 C C . THR A 1 452 ? -9.688 -45.844 -32.188 1 92.81 452 THR A C 1
ATOM 3633 O O . THR A 1 452 ? -9.906 -45.312 -33.281 1 92.81 452 THR A O 1
ATOM 3636 N N . ASP A 1 453 ? -10.539 -46.156 -31.312 1 92.81 453 ASP A N 1
ATOM 3637 C CA . ASP A 1 453 ? -11.922 -45.75 -31.547 1 92.81 453 ASP A CA 1
ATOM 3638 C C . ASP A 1 453 ? -12.023 -44.25 -31.688 1 92.81 453 ASP A C 1
ATOM 3640 O O . ASP A 1 453 ? -12.75 -43.75 -32.531 1 92.81 453 ASP A O 1
ATOM 3644 N N . TYR A 1 454 ? -11.359 -43.562 -30.844 1 93.06 454 TYR A N 1
ATOM 3645 C CA . TYR A 1 454 ? -11.328 -42.094 -30.875 1 93.06 454 TYR A CA 1
ATOM 3646 C C . TYR A 1 454 ? -10.789 -41.594 -32.219 1 93.06 454 TYR A C 1
ATOM 3648 O O . TYR A 1 454 ? -11.344 -40.656 -32.781 1 93.06 454 TYR A O 1
ATOM 3656 N N . GLN A 1 455 ? -9.773 -42.188 -32.75 1 90.62 455 GLN A N 1
ATOM 3657 C CA . GLN A 1 455 ? -9.156 -41.812 -34 1 90.62 455 GLN A CA 1
ATOM 3658 C C . GLN A 1 455 ? -10.117 -42.031 -35.188 1 90.62 455 GLN A C 1
ATOM 3660 O O . GLN A 1 455 ? -10.109 -41.281 -36.156 1 90.62 455 GLN A O 1
ATOM 3665 N N . LEU A 1 456 ? -10.891 -43.031 -35 1 89.69 456 LEU A N 1
ATOM 3666 C CA . LEU A 1 456 ? -11.773 -43.438 -36.094 1 89.69 456 LEU A CA 1
ATOM 3667 C C . LEU A 1 456 ? -13.102 -42.688 -36.031 1 89.69 456 LEU A C 1
ATOM 3669 O O . LEU A 1 456 ? -13.867 -42.656 -36.969 1 89.69 456 LEU A O 1
ATOM 3673 N N . THR A 1 457 ? -13.312 -42.094 -34.906 1 90.56 457 THR A N 1
ATOM 3674 C CA . THR A 1 457 ? -14.57 -41.375 -34.75 1 90.56 457 THR A CA 1
ATOM 3675 C C . THR A 1 457 ? -14.648 -40.188 -35.719 1 90.56 457 THR A C 1
ATOM 3677 O O . THR A 1 457 ? -13.695 -39.406 -35.844 1 90.56 457 THR A O 1
ATOM 3680 N N . GLU A 1 458 ? -15.758 -40 -36.344 1 88.94 458 GLU A N 1
ATOM 3681 C CA . GLU A 1 458 ? -15.961 -38.906 -37.281 1 88.94 458 GLU A CA 1
ATOM 3682 C C . GLU A 1 458 ? -15.883 -37.531 -36.594 1 88.94 458 GLU A C 1
ATOM 3684 O O . GLU A 1 458 ? -16.391 -37.375 -35.5 1 88.94 458 GLU A O 1
ATOM 3689 N N . PRO A 1 459 ? -15.266 -36.656 -37.219 1 85.25 459 PRO A N 1
ATOM 3690 C CA . PRO A 1 459 ? -15.109 -35.312 -36.625 1 85.25 459 PRO A CA 1
ATOM 3691 C C . PRO A 1 459 ? -16.438 -34.688 -36.281 1 85.25 459 PRO A C 1
ATOM 3693 O O . PRO A 1 459 ? -16.516 -33.906 -35.281 1 85.25 459 PRO A O 1
ATOM 3696 N N . GLY A 1 460 ? -17.406 -34.969 -36.969 1 86.88 460 GLY A N 1
ATOM 3697 C CA . GLY A 1 460 ? -18.719 -34.406 -36.688 1 86.88 460 GLY A CA 1
ATOM 3698 C C . GLY A 1 460 ? -19.328 -34.938 -35.406 1 86.88 460 GLY A C 1
ATOM 3699 O O . GLY A 1 460 ? -20.203 -34.281 -34.844 1 86.88 460 GLY A O 1
ATOM 3700 N N . GLU A 1 461 ? -18.828 -36.062 -34.938 1 89.69 461 GLU A N 1
ATOM 3701 C CA . GLU A 1 461 ? -19.359 -36.688 -33.719 1 89.69 461 GLU A CA 1
ATOM 3702 C C . GLU A 1 461 ? -18.625 -36.156 -32.469 1 89.69 461 GLU A C 1
ATOM 3704 O O . GLU A 1 461 ? -19.125 -36.281 -31.359 1 89.69 461 GLU A O 1
ATOM 3709 N N . LEU A 1 462 ? -17.531 -35.656 -32.719 1 90.62 462 LEU A N 1
ATOM 3710 C CA . LEU A 1 462 ? -16.734 -35.125 -31.609 1 90.62 462 LEU A CA 1
ATOM 3711 C C . LEU A 1 462 ? -17.141 -33.688 -31.281 1 90.62 462 LEU A C 1
ATOM 3713 O O . LEU A 1 462 ? -17.625 -32.969 -32.156 1 90.62 462 LEU A O 1
ATOM 3717 N N . PRO A 1 463 ? -16.938 -33.344 -29.984 1 90.69 463 PRO A N 1
ATOM 3718 C CA . PRO A 1 463 ? -17.266 -31.953 -29.594 1 90.69 463 PRO A CA 1
ATOM 3719 C C . PRO A 1 463 ? -16.391 -30.922 -30.297 1 90.69 463 PRO A C 1
ATOM 3721 O O . PRO A 1 463 ? -15.344 -31.281 -30.859 1 90.69 463 PRO A O 1
ATOM 3724 N N . SER A 1 464 ? -16.812 -29.609 -30.297 1 84.88 464 SER A N 1
ATOM 3725 C CA . SER A 1 464 ? -16.031 -28.516 -30.859 1 84.88 464 SER A CA 1
ATOM 3726 C C . SER A 1 464 ? -14.773 -28.25 -30.031 1 84.88 464 SER A C 1
ATOM 3728 O O . SER A 1 464 ? -14.812 -28.312 -28.812 1 84.88 464 SER A O 1
ATOM 3730 N N . LYS A 1 465 ? -13.711 -27.984 -30.828 1 75.06 465 LYS A N 1
ATOM 3731 C CA . LYS A 1 465 ? -12.422 -27.781 -30.172 1 75.06 465 LYS A CA 1
ATOM 3732 C C . LYS A 1 465 ? -12.242 -26.328 -29.75 1 75.06 465 LYS A C 1
ATOM 3734 O O . LYS A 1 465 ? -11.602 -25.547 -30.453 1 75.06 465 LYS A O 1
ATOM 3739 N N . GLU A 1 466 ? -12.922 -25.859 -28.812 1 77.31 466 GLU A N 1
ATOM 3740 C CA . GLU A 1 466 ? -12.766 -24.484 -28.328 1 77.31 466 GLU A CA 1
ATOM 3741 C C . GLU A 1 466 ? -11.633 -24.391 -27.312 1 77.31 466 GLU A C 1
ATOM 3743 O O . GLU A 1 466 ? -10.586 -23.797 -27.609 1 77.31 466 GLU A O 1
ATOM 3748 N N . LYS A 1 467 ? -11.766 -25 -26.219 1 85.25 467 LYS A N 1
ATOM 3749 C CA . LYS A 1 467 ? -10.773 -25.125 -25.156 1 85.25 467 LYS A CA 1
ATOM 3750 C C . LYS A 1 467 ? -10.484 -26.578 -24.844 1 85.25 467 LYS A C 1
ATOM 3752 O O . LYS A 1 467 ? -11.398 -27.406 -24.766 1 85.25 467 LYS A O 1
ATOM 3757 N N . LEU A 1 468 ? -9.211 -26.875 -24.75 1 86.69 468 LEU A N 1
ATOM 3758 C CA . LEU A 1 468 ? -8.797 -28.281 -24.625 1 86.69 468 LEU A CA 1
ATOM 3759 C C . LEU A 1 468 ? -9.438 -28.922 -23.422 1 86.69 468 LEU A C 1
ATOM 3761 O O . LEU A 1 468 ? -9.805 -30.109 -23.453 1 86.69 468 LEU A O 1
ATOM 3765 N N . ASP A 1 469 ? -9.516 -28.172 -22.297 1 90.62 469 ASP A N 1
ATOM 3766 C CA . ASP A 1 469 ? -10.109 -28.75 -21.094 1 90.62 469 ASP A CA 1
ATOM 3767 C C . ASP A 1 469 ? -11.602 -29 -21.281 1 90.62 469 ASP A C 1
ATOM 3769 O O . ASP A 1 469 ? -12.109 -30.078 -20.953 1 90.62 469 ASP A O 1
ATOM 3773 N N . LEU A 1 470 ? -12.266 -28.062 -21.844 1 91.94 470 LEU A N 1
ATOM 3774 C CA . LEU A 1 470 ? -13.68 -28.234 -22.141 1 91.94 470 LEU A CA 1
ATOM 3775 C C . LEU A 1 470 ? -13.906 -29.375 -23.109 1 91.94 470 LEU A C 1
ATOM 3777 O O . LEU A 1 470 ? -14.852 -30.156 -22.969 1 91.94 470 LEU A O 1
ATOM 3781 N N . TYR A 1 471 ? -13.047 -29.469 -24.109 1 91.44 471 TYR A N 1
ATOM 3782 C CA . TYR A 1 471 ? -13.133 -30.516 -25.125 1 91.44 471 TYR A CA 1
ATOM 3783 C C . TYR A 1 471 ? -13.078 -31.906 -24.469 1 91.44 471 TYR A C 1
ATOM 3785 O O . TYR A 1 471 ? -13.945 -32.75 -24.719 1 91.44 471 TYR A O 1
ATOM 3793 N N . TRP A 1 472 ? -12.188 -32.094 -23.672 1 92.25 472 TRP A N 1
ATOM 3794 C CA . TRP A 1 472 ? -12.016 -33.406 -23.094 1 92.25 472 TRP A CA 1
ATOM 3795 C C . TRP A 1 472 ? -13.062 -33.688 -22.016 1 92.25 472 TRP A C 1
ATOM 3797 O O . TRP A 1 472 ? -13.359 -34.844 -21.719 1 92.25 472 TRP A O 1
ATOM 3807 N N . GLY A 1 473 ? -13.555 -32.562 -21.422 1 93.5 473 GLY A N 1
ATOM 3808 C CA . GLY A 1 473 ? -14.719 -32.75 -20.562 1 93.5 473 GLY A CA 1
ATOM 3809 C C . GLY A 1 473 ? -15.922 -33.281 -21.297 1 93.5 473 GLY A C 1
ATOM 3810 O O . GLY A 1 473 ? -16.594 -34.188 -20.812 1 93.5 473 GLY A O 1
ATOM 3811 N N . LYS A 1 474 ? -16.172 -32.812 -22.453 1 94.38 474 LYS A N 1
ATOM 3812 C CA . LYS A 1 474 ? -17.297 -33.25 -23.281 1 94.38 474 LYS A CA 1
ATOM 3813 C C . LYS A 1 474 ? -17.078 -34.688 -23.797 1 94.38 474 LYS A C 1
ATOM 3815 O O . LYS A 1 474 ? -18.016 -35.469 -23.859 1 94.38 474 LYS A O 1
ATOM 3820 N N . VAL A 1 475 ? -15.852 -34.938 -24.172 1 93.94 475 VAL A N 1
ATOM 3821 C CA . VAL A 1 475 ? -15.523 -36.281 -24.656 1 93.94 475 VAL A CA 1
ATOM 3822 C C . VAL A 1 475 ? -15.75 -37.312 -23.547 1 93.94 475 VAL A C 1
ATOM 3824 O O . VAL A 1 475 ? -16.234 -38.406 -23.812 1 93.94 475 VAL A O 1
ATOM 3827 N N . SER A 1 476 ? -15.445 -36.906 -22.375 1 94.81 476 SER A N 1
ATOM 3828 C CA . SER A 1 476 ? -15.594 -37.812 -21.234 1 94.81 476 SER A CA 1
ATOM 3829 C C . SER A 1 476 ? -17.062 -38.125 -20.969 1 94.81 476 SER A C 1
ATOM 3831 O O . SER A 1 476 ? -17.375 -39.156 -20.344 1 94.81 476 SER A O 1
ATOM 3833 N N . GLN A 1 477 ? -17.922 -37.344 -21.438 1 93.81 477 GLN A N 1
ATOM 3834 C CA . GLN A 1 477 ? -19.344 -37.531 -21.203 1 93.81 477 GLN A CA 1
ATOM 3835 C C . GLN A 1 477 ? -20 -38.312 -22.344 1 93.81 477 GLN A C 1
ATOM 3837 O O . GLN A 1 477 ? -21.156 -38.719 -22.25 1 93.81 477 GLN A O 1
ATOM 3842 N N . MET A 1 478 ? -19.266 -38.562 -23.375 1 94.44 478 MET A N 1
ATOM 3843 C CA . MET A 1 478 ? -19.797 -39.312 -24.5 1 94.44 478 MET A CA 1
ATOM 3844 C C . MET A 1 478 ? -20.125 -40.75 -24.062 1 94.44 478 MET A C 1
ATOM 3846 O O . MET A 1 478 ? -19.391 -41.344 -23.297 1 94.44 478 MET A O 1
ATOM 3850 N N . LYS A 1 479 ? -21.234 -41.219 -24.578 1 93.25 479 LYS A N 1
ATOM 3851 C CA . LYS A 1 479 ? -21.688 -42.562 -24.219 1 93.25 479 LYS A CA 1
ATOM 3852 C C . LYS A 1 479 ? -21.938 -43.406 -25.453 1 93.25 479 LYS A C 1
ATOM 3854 O O . LYS A 1 479 ? -22.297 -42.875 -26.516 1 93.25 479 LYS A O 1
ATOM 3859 N N . ALA A 1 480 ? -21.547 -44.625 -25.344 1 89.5 480 ALA A N 1
ATOM 3860 C CA . ALA A 1 480 ? -21.906 -45.656 -26.312 1 89.5 480 ALA A CA 1
ATOM 3861 C C . ALA A 1 480 ? -22.703 -46.781 -25.656 1 89.5 480 ALA A C 1
ATOM 3863 O O . ALA A 1 480 ? -22.188 -47.469 -24.75 1 89.5 480 ALA A O 1
ATOM 3864 N N . ALA A 1 481 ? -23.938 -47 -26.062 1 90.69 481 ALA A N 1
ATOM 3865 C CA . ALA A 1 481 ? -24.828 -48 -25.484 1 90.69 481 ALA A CA 1
ATOM 3866 C C . ALA A 1 481 ? -25 -47.781 -23.984 1 90.69 481 ALA A C 1
ATOM 3868 O O . ALA A 1 481 ? -24.922 -48.75 -23.219 1 90.69 481 ALA A O 1
ATOM 3869 N N . GLY A 1 482 ? -25 -46.531 -23.469 1 90.06 482 GLY A N 1
ATOM 3870 C CA . GLY A 1 482 ? -25.312 -46.188 -22.094 1 90.06 482 GLY A CA 1
ATOM 3871 C C . GLY A 1 482 ? -24.078 -46.125 -21.203 1 90.06 482 GLY A C 1
ATOM 3872 O O . GLY A 1 482 ? -24.172 -45.719 -20.047 1 90.06 482 GLY A O 1
ATOM 3873 N N . GLU A 1 483 ? -22.984 -46.562 -21.734 1 92.31 483 GLU A N 1
ATOM 3874 C CA . GLU A 1 483 ? -21.75 -46.531 -20.953 1 92.31 483 GLU A CA 1
ATOM 3875 C C . GLU A 1 483 ? -20.766 -45.5 -21.5 1 92.31 483 GLU A C 1
ATOM 3877 O O . GLU A 1 483 ? -20.812 -45.156 -22.688 1 92.31 483 GLU A O 1
ATOM 3882 N N . PRO A 1 484 ? -19.906 -45.125 -20.609 1 94 484 PRO A N 1
ATOM 3883 C CA . PRO A 1 484 ? -18.906 -44.188 -21.109 1 94 484 PRO A CA 1
ATOM 3884 C C . PRO A 1 484 ? -18.078 -44.75 -22.25 1 94 484 PRO A C 1
ATOM 3886 O O . PRO A 1 484 ? -17.578 -45.875 -22.141 1 94 484 PRO A O 1
ATOM 3889 N N . ARG A 1 485 ? -17.922 -44 -23.25 1 95.81 485 ARG A N 1
ATOM 3890 C CA . ARG A 1 485 ? -17.281 -44.469 -24.484 1 95.81 485 ARG A CA 1
ATOM 3891 C C . ARG A 1 485 ? -15.766 -44.469 -24.344 1 95.81 485 ARG A C 1
ATOM 3893 O O . ARG A 1 485 ? -15.078 -45.375 -24.828 1 95.81 485 ARG A O 1
ATOM 3900 N N . PHE A 1 486 ? -15.242 -43.344 -23.688 1 95.69 486 PHE A N 1
ATOM 3901 C CA . PHE A 1 486 ? -13.797 -43.156 -23.609 1 95.69 486 PHE A CA 1
ATOM 3902 C C . PHE A 1 486 ? -13.359 -42.906 -22.172 1 95.69 486 PHE A C 1
ATOM 3904 O O . PHE A 1 486 ? -12.641 -41.938 -21.906 1 95.69 486 PHE A O 1
ATOM 3911 N N . PRO A 1 487 ? -13.617 -43.75 -21.188 1 95.5 487 PRO A N 1
ATOM 3912 C CA . PRO A 1 487 ? -13.32 -43.438 -19.781 1 95.5 487 PRO A CA 1
ATOM 3913 C C . PRO A 1 487 ? -11.82 -43.438 -19.484 1 95.5 487 PRO A C 1
ATOM 3915 O O . PRO A 1 487 ? -11.328 -42.531 -18.797 1 95.5 487 PRO A O 1
ATOM 3918 N N . THR A 1 488 ? -11.109 -44.375 -20 1 96.19 488 THR A N 1
ATOM 3919 C CA . THR A 1 488 ? -9.68 -44.5 -19.719 1 96.19 488 THR A CA 1
ATOM 3920 C C . THR A 1 488 ? -8.898 -43.406 -20.438 1 96.19 488 THR A C 1
ATOM 3922 O O . THR A 1 488 ? -8 -42.781 -19.859 1 96.19 488 THR A O 1
ATOM 3925 N N . LEU A 1 489 ? -9.273 -43.156 -21.672 1 94.94 489 LEU A N 1
ATOM 3926 C CA . LEU A 1 489 ? -8.625 -42.125 -22.469 1 94.94 489 LEU A CA 1
ATOM 3927 C C . LEU A 1 489 ? -8.859 -40.75 -21.844 1 94.94 489 LEU A C 1
ATOM 3929 O O . LEU A 1 489 ? -7.93 -39.938 -21.75 1 94.94 489 LEU A O 1
ATOM 3933 N N . SER A 1 490 ? -10.062 -40.531 -21.406 1 95.12 490 SER A N 1
ATOM 3934 C CA . SER A 1 490 ? -10.398 -39.25 -20.797 1 95.12 490 SER A CA 1
ATOM 3935 C C . SER A 1 490 ? -9.641 -39.031 -19.484 1 95.12 490 SER A C 1
ATOM 3937 O O . SER A 1 490 ? -9.219 -37.938 -19.188 1 95.12 490 SER A O 1
ATOM 3939 N N . SER A 1 491 ? -9.5 -40.062 -18.766 1 95.69 491 SER A N 1
ATOM 3940 C CA . SER A 1 491 ? -8.75 -40 -17.516 1 95.69 491 SER A CA 1
ATOM 3941 C C . SER A 1 491 ? -7.297 -39.625 -17.75 1 95.69 491 SER A C 1
ATOM 3943 O O . SER A 1 491 ? -6.742 -38.781 -17.047 1 95.69 491 SER A O 1
ATOM 3945 N N . LEU A 1 492 ? -6.73 -40.188 -18.75 1 95.12 492 LEU A N 1
ATOM 3946 C CA . LEU A 1 492 ? -5.348 -39.875 -19.109 1 95.12 492 LEU A CA 1
ATOM 3947 C C . LEU A 1 492 ? -5.219 -38.438 -19.562 1 95.12 492 LEU A C 1
ATOM 3949 O O . LEU A 1 492 ? -4.332 -37.719 -19.109 1 95.12 492 LEU A O 1
ATOM 3953 N N . MET A 1 493 ? -6.141 -38.031 -20.406 1 92.88 493 MET A N 1
ATOM 3954 C CA . MET A 1 493 ? -6.062 -36.688 -20.953 1 92.88 493 MET A CA 1
ATOM 3955 C C . MET A 1 493 ? -6.262 -35.656 -19.859 1 92.88 493 MET A C 1
ATOM 3957 O O . MET A 1 493 ? -5.57 -34.625 -19.844 1 92.88 493 MET A O 1
ATOM 3961 N N . LYS A 1 494 ? -7.191 -35.844 -18.984 1 94.38 494 LYS A N 1
ATOM 3962 C CA . LYS A 1 494 ? -7.422 -34.938 -17.875 1 94.38 494 LYS A CA 1
ATOM 3963 C C . LYS A 1 494 ? -6.191 -34.844 -16.984 1 94.38 494 LYS A C 1
ATOM 3965 O O . LYS A 1 494 ? -5.891 -33.781 -16.438 1 94.38 494 LYS A O 1
ATOM 3970 N N . THR A 1 495 ? -5.512 -35.906 -16.859 1 95.06 495 THR A N 1
ATOM 3971 C CA . THR A 1 495 ? -4.277 -35.938 -16.078 1 95.06 495 THR A CA 1
ATOM 3972 C C . THR A 1 495 ? -3.217 -35.062 -16.734 1 95.06 495 THR A C 1
ATOM 3974 O O . THR A 1 495 ? -2.512 -34.312 -16.047 1 95.06 495 THR A O 1
ATOM 3977 N N . LEU A 1 496 ? -3.148 -35.125 -18 1 92.19 496 LEU A N 1
ATOM 3978 C CA . LEU A 1 496 ? -2.176 -34.312 -18.734 1 92.19 496 LEU A CA 1
ATOM 3979 C C . LEU A 1 496 ? -2.516 -32.812 -18.641 1 92.19 496 LEU A C 1
ATOM 3981 O O . LEU A 1 496 ? -1.619 -31.984 -18.609 1 92.19 496 LEU A O 1
ATOM 3985 N N . LEU A 1 497 ? -3.785 -32.531 -18.547 1 92.12 497 LEU A N 1
ATOM 3986 C CA . LEU A 1 497 ? -4.254 -31.156 -18.547 1 92.12 497 LEU A CA 1
ATOM 3987 C C . LEU A 1 497 ? -3.869 -30.453 -17.25 1 92.12 497 LEU A C 1
ATOM 3989 O O . LEU A 1 497 ? -3.775 -29.219 -17.219 1 92.12 497 LEU A O 1
ATOM 3993 N N . VAL A 1 498 ? -3.627 -31.125 -16.188 1 94.75 498 VAL A N 1
ATOM 3994 C CA . VAL A 1 498 ? -3.398 -30.5 -14.891 1 94.75 498 VAL A CA 1
ATOM 3995 C C . VAL A 1 498 ? -1.9 -30.312 -14.656 1 94.75 498 VAL A C 1
ATOM 3997 O O . VAL A 1 498 ? -1.483 -29.828 -13.602 1 94.75 498 VAL A O 1
ATOM 4000 N N . ILE A 1 499 ? -1.067 -30.672 -15.625 1 92.19 499 ILE A N 1
ATOM 4001 C CA . ILE A 1 499 ? 0.372 -30.453 -15.539 1 92.19 499 ILE A CA 1
ATOM 4002 C C . ILE A 1 499 ? 0.682 -28.969 -15.742 1 92.19 499 ILE A C 1
ATOM 4004 O O . ILE A 1 499 ? 0.413 -28.422 -16.812 1 92.19 499 ILE A O 1
ATOM 4008 N N . PRO A 1 500 ? 1.269 -28.328 -14.727 1 90.44 500 PRO A N 1
ATOM 4009 C CA . PRO A 1 500 ? 1.594 -26.906 -14.891 1 90.44 500 PRO A CA 1
ATOM 4010 C C . PRO A 1 500 ? 2.814 -26.688 -15.781 1 90.44 500 PRO A C 1
ATOM 4012 O O . PRO A 1 500 ? 3.768 -27.469 -15.734 1 90.44 500 PRO A O 1
ATOM 4015 N N . HIS A 1 501 ? 2.77 -25.609 -16.562 1 81.69 501 HIS A N 1
ATOM 4016 C CA . HIS A 1 501 ? 3.887 -25.344 -17.453 1 81.69 501 HIS A CA 1
ATOM 4017 C C . HIS A 1 501 ? 4.621 -24.078 -17.062 1 81.69 501 HIS A C 1
ATOM 4019 O O . HIS A 1 501 ? 5.59 -23.688 -17.719 1 81.69 501 HIS A O 1
ATOM 4025 N N . SER A 1 502 ? 4.086 -23.422 -16.047 1 85.19 502 SER A N 1
ATOM 4026 C CA . SER A 1 502 ? 4.758 -22.219 -15.586 1 85.19 502 SER A CA 1
ATOM 4027 C C . SER A 1 502 ? 4.441 -21.938 -14.125 1 85.19 502 SER A C 1
ATOM 4029 O O . SER A 1 502 ? 3.523 -22.531 -13.555 1 85.19 502 SER A O 1
ATOM 4031 N N . ASN A 1 503 ? 5.234 -21.047 -13.617 1 87.06 503 ASN A N 1
ATOM 4032 C CA . ASN A 1 503 ? 5.062 -20.625 -12.234 1 87.06 503 ASN A CA 1
ATOM 4033 C C . ASN A 1 503 ? 4.258 -19.344 -12.125 1 87.06 503 ASN A C 1
ATOM 4035 O O . ASN A 1 503 ? 4.301 -18.656 -11.102 1 87.06 503 ASN A O 1
ATOM 4039 N N . ALA A 1 504 ? 3.5 -18.984 -13.117 1 88.38 504 ALA A N 1
ATOM 4040 C CA . ALA A 1 504 ? 2.77 -17.719 -13.195 1 88.38 504 ALA A CA 1
ATOM 4041 C C . ALA A 1 504 ? 1.702 -17.641 -12.109 1 88.38 504 ALA A C 1
ATOM 4043 O O . ALA A 1 504 ? 1.444 -16.562 -11.57 1 88.38 504 ALA A O 1
ATOM 4044 N N . SER A 1 505 ? 1.075 -18.766 -11.797 1 92.62 505 SER A N 1
ATOM 4045 C CA . SER A 1 505 ? 0.026 -18.781 -10.781 1 92.62 505 SER A CA 1
ATOM 4046 C C . SER A 1 505 ? 0.583 -18.422 -9.406 1 92.62 505 SER A C 1
ATOM 4048 O O . SER A 1 505 ? -0.064 -17.703 -8.641 1 92.62 505 SER A O 1
ATOM 4050 N N . SER A 1 506 ? 1.753 -18.922 -9.125 1 92.94 506 SER A N 1
ATOM 4051 C CA . SER A 1 506 ? 2.396 -18.578 -7.863 1 92.94 506 SER A CA 1
ATOM 4052 C C . SER A 1 506 ? 2.719 -17.078 -7.797 1 92.94 506 SER A C 1
ATOM 4054 O O . SER A 1 506 ? 2.496 -16.438 -6.773 1 92.94 506 SER A O 1
ATOM 4056 N N . GLU A 1 507 ? 3.225 -16.547 -8.867 1 90.12 507 GLU A N 1
ATOM 4057 C CA . GLU A 1 507 ? 3.545 -15.133 -8.922 1 90.12 507 GLU A CA 1
ATOM 4058 C C . GLU A 1 507 ? 2.293 -14.273 -8.742 1 90.12 507 GLU A C 1
ATOM 4060 O O . GLU A 1 507 ? 2.334 -13.234 -8.078 1 90.12 507 GLU A O 1
ATOM 4065 N N . ARG A 1 508 ? 1.251 -14.734 -9.375 1 92 508 ARG A N 1
ATOM 4066 C CA . ARG A 1 508 ? -0.016 -14.031 -9.203 1 92 508 ARG A CA 1
ATOM 4067 C C . ARG A 1 508 ? -0.467 -14.062 -7.746 1 92 508 ARG A C 1
ATOM 4069 O O . ARG A 1 508 ? -1.016 -13.078 -7.242 1 92 508 ARG A O 1
ATOM 4076 N N . THR A 1 509 ? -0.299 -15.164 -7.16 1 95.75 509 THR A N 1
ATOM 4077 C CA . THR A 1 509 ? -0.672 -15.289 -5.758 1 95.75 509 THR A CA 1
ATOM 4078 C C . THR A 1 509 ? 0.156 -14.344 -4.891 1 95.75 509 THR A C 1
ATOM 4080 O O . THR A 1 509 ? -0.369 -13.719 -3.969 1 95.75 509 THR A O 1
ATOM 4083 N N . PHE A 1 510 ? 1.462 -14.25 -5.188 1 93.62 510 PHE A N 1
ATOM 4084 C CA . PHE A 1 510 ? 2.305 -13.32 -4.441 1 93.62 510 PHE A CA 1
ATOM 4085 C C . PHE A 1 510 ? 1.839 -11.883 -4.648 1 93.62 510 PHE A C 1
ATOM 4087 O O . PHE A 1 510 ? 1.909 -11.062 -3.73 1 93.62 510 PHE A O 1
ATOM 4094 N N . SER A 1 511 ? 1.389 -11.617 -5.824 1 91.62 511 SER A N 1
ATOM 4095 C CA . SER A 1 511 ? 0.806 -10.305 -6.074 1 91.62 511 SER A CA 1
ATOM 4096 C C . SER A 1 511 ? -0.419 -10.062 -5.199 1 91.62 511 SER A C 1
ATOM 4098 O O . SER A 1 511 ? -0.609 -8.969 -4.672 1 91.62 511 SER A O 1
ATOM 4100 N N . MET A 1 512 ? -1.198 -11.078 -5.043 1 94.94 512 MET A N 1
ATOM 4101 C CA . MET A 1 512 ? -2.371 -10.992 -4.176 1 94.94 512 MET A CA 1
ATOM 4102 C C . MET A 1 512 ? -1.958 -10.758 -2.727 1 94.94 512 MET A C 1
ATOM 4104 O O . MET A 1 512 ? -2.584 -9.961 -2.018 1 94.94 512 MET A O 1
ATOM 4108 N N . ILE A 1 513 ? -0.969 -11.453 -2.346 1 95 513 ILE A N 1
ATOM 4109 C CA . ILE A 1 513 ? -0.486 -11.305 -0.977 1 95 513 ILE A CA 1
ATOM 4110 C C . ILE A 1 513 ? -0.022 -9.875 -0.742 1 95 513 ILE A C 1
ATOM 4112 O O . ILE A 1 513 ? -0.325 -9.281 0.296 1 95 513 ILE A O 1
ATOM 4116 N N . ARG A 1 514 ? 0.621 -9.312 -1.7 1 91.69 514 ARG A N 1
ATOM 4117 C CA . ARG A 1 514 ? 1.098 -7.938 -1.592 1 91.69 514 ARG A CA 1
ATOM 4118 C C . ARG A 1 514 ? -0.069 -6.961 -1.466 1 91.69 514 ARG A C 1
ATOM 4120 O O . ARG A 1 514 ? 0.047 -5.93 -0.802 1 91.69 514 ARG A O 1
ATOM 4127 N N . GLN A 1 515 ? -1.106 -7.289 -2.062 1 92.38 515 GLN A N 1
ATOM 4128 C CA . GLN A 1 515 ? -2.295 -6.445 -2.004 1 92.38 515 GLN A CA 1
ATOM 4129 C C . GLN A 1 515 ? -2.994 -6.574 -0.654 1 92.38 515 GLN A C 1
ATOM 4131 O O . GLN A 1 515 ? -3.65 -5.637 -0.194 1 92.38 515 GLN A O 1
ATOM 4136 N N . ILE A 1 516 ? -2.877 -7.715 -0.107 1 93.88 516 ILE A N 1
ATOM 4137 C CA . ILE A 1 516 ? -3.514 -7.996 1.175 1 93.88 516 ILE A CA 1
ATOM 4138 C C . ILE A 1 516 ? -2.656 -7.441 2.311 1 93.88 516 ILE A C 1
ATOM 4140 O O . ILE A 1 516 ? -3.154 -6.715 3.174 1 93.88 516 ILE A O 1
ATOM 4144 N N . ASP A 1 517 ? -1.428 -7.816 2.227 1 91.19 517 ASP A N 1
ATOM 4145 C CA . ASP A 1 517 ? -0.469 -7.453 3.264 1 91.19 517 ASP A CA 1
ATOM 4146 C C . ASP A 1 517 ? 0.269 -6.164 2.904 1 91.19 517 ASP A C 1
ATOM 4148 O O . ASP A 1 517 ? 1.432 -6.203 2.496 1 91.19 517 ASP A O 1
ATOM 4152 N N . THR A 1 518 ? -0.386 -5.109 3.154 1 86.69 518 THR A N 1
ATOM 4153 C CA . THR A 1 518 ? 0.183 -3.809 2.828 1 86.69 518 THR A CA 1
ATOM 4154 C C . THR A 1 518 ? 0.922 -3.225 4.031 1 86.69 518 THR A C 1
ATOM 4156 O O . THR A 1 518 ? 0.835 -3.76 5.137 1 86.69 518 THR A O 1
ATOM 4159 N N . ASP A 1 519 ? 1.563 -2.096 3.865 1 80.31 519 ASP A N 1
ATOM 4160 C CA . ASP A 1 519 ? 2.301 -1.411 4.922 1 80.31 519 ASP A CA 1
ATOM 4161 C C . ASP A 1 519 ? 1.364 -0.943 6.035 1 80.31 519 ASP A C 1
ATOM 4163 O O . ASP A 1 519 ? 1.791 -0.75 7.172 1 80.31 519 ASP A O 1
ATOM 4167 N N . PHE A 1 520 ? 0.175 -0.861 5.684 1 80.81 520 PHE A N 1
ATOM 4168 C CA . PHE A 1 520 ? -0.777 -0.302 6.637 1 80.81 520 PHE A CA 1
ATOM 4169 C C . PHE A 1 520 ? -1.503 -1.409 7.391 1 80.81 520 PHE A C 1
ATOM 4171 O O . PHE A 1 520 ? -2.297 -1.136 8.297 1 80.81 520 PHE A O 1
ATOM 4178 N N . ARG A 1 521 ? -1.172 -2.654 6.973 1 82.44 521 ARG A N 1
ATOM 4179 C CA . ARG A 1 521 ? -1.769 -3.811 7.633 1 82.44 521 ARG A CA 1
ATOM 4180 C C . ARG A 1 521 ? -0.695 -4.738 8.195 1 82.44 521 ARG A C 1
ATOM 4182 O O . ARG A 1 521 ? -0.759 -5.953 8.008 1 82.44 521 ARG A O 1
ATOM 4189 N N . GLY A 1 522 ? 0.258 -4.191 8.773 1 71.94 522 GLY A N 1
ATOM 4190 C CA . GLY A 1 522 ? 1.419 -4.941 9.227 1 71.94 522 GLY A CA 1
ATOM 4191 C C . GLY A 1 522 ? 1.094 -5.945 10.32 1 71.94 522 GLY A C 1
ATOM 4192 O O . GLY A 1 522 ? 1.846 -6.898 10.539 1 71.94 522 GLY A O 1
ATOM 4193 N N . ASP A 1 523 ? -0.057 -5.82 10.883 1 75.5 523 ASP A N 1
ATOM 4194 C CA . ASP A 1 523 ? -0.39 -6.676 12.016 1 75.5 523 ASP A CA 1
ATOM 4195 C C . ASP A 1 523 ? -1.251 -7.859 11.578 1 75.5 523 ASP A C 1
ATOM 4197 O O . ASP A 1 523 ? -1.729 -8.625 12.414 1 75.5 523 ASP A O 1
ATOM 4201 N N . LEU A 1 524 ? -1.42 -7.996 10.344 1 86.94 524 LEU A N 1
ATOM 4202 C CA . LEU A 1 524 ? -2.24 -9.094 9.852 1 86.94 524 LEU A CA 1
ATOM 4203 C C . LEU A 1 524 ? -1.539 -10.43 10.047 1 86.94 524 LEU A C 1
ATOM 4205 O O . LEU A 1 524 ? -0.404 -10.617 9.602 1 86.94 524 LEU A O 1
ATOM 4209 N N . GLY A 1 525 ? -2.193 -11.297 10.703 1 89.31 525 GLY A N 1
ATOM 4210 C CA . GLY A 1 525 ? -1.628 -12.617 10.938 1 89.31 525 GLY A CA 1
ATOM 4211 C C . GLY A 1 525 ? -1.61 -13.484 9.688 1 89.31 525 GLY A C 1
ATOM 4212 O O . GLY A 1 525 ? -2.428 -13.297 8.789 1 89.31 525 GLY A O 1
ATOM 4213 N N . LYS A 1 526 ? -0.718 -14.461 9.656 1 91.81 526 LYS A N 1
ATOM 4214 C CA . LYS A 1 526 ? -0.573 -15.367 8.516 1 91.81 526 LYS A CA 1
ATOM 4215 C C . LYS A 1 526 ? -1.844 -16.172 8.297 1 91.81 526 LYS A C 1
ATOM 4217 O O . LYS A 1 526 ? -2.197 -16.484 7.156 1 91.81 526 LYS A O 1
ATOM 4222 N N . ASP A 1 527 ? -2.506 -16.484 9.367 1 93.38 527 ASP A N 1
ATOM 4223 C CA . ASP A 1 527 ? -3.75 -17.234 9.258 1 93.38 527 ASP A CA 1
ATOM 4224 C C . ASP A 1 527 ? -4.832 -16.406 8.562 1 93.38 527 ASP A C 1
ATOM 4226 O O . ASP A 1 527 ? -5.652 -16.953 7.82 1 93.38 527 ASP A O 1
ATOM 4230 N N . THR A 1 528 ? -4.836 -15.164 8.898 1 94.69 528 THR A N 1
ATOM 4231 C CA . THR A 1 528 ? -5.801 -14.281 8.25 1 94.69 528 THR A CA 1
ATOM 4232 C C . THR A 1 528 ? -5.492 -14.141 6.762 1 94.69 528 THR A C 1
ATOM 4234 O O . THR A 1 528 ? -6.398 -14.172 5.93 1 94.69 528 THR A O 1
ATOM 4237 N N . ILE A 1 529 ? -4.238 -14.023 6.418 1 95.81 529 ILE A N 1
ATOM 4238 C CA . ILE A 1 529 ? -3.83 -13.922 5.023 1 95.81 529 ILE A CA 1
ATOM 4239 C C . ILE A 1 529 ? -4.23 -15.195 4.273 1 95.81 529 ILE A C 1
ATOM 4241 O O . ILE A 1 529 ? -4.75 -15.125 3.158 1 95.81 529 ILE A O 1
ATOM 4245 N N . HIS A 1 530 ? -3.973 -16.312 4.902 1 96.88 530 HIS A N 1
ATOM 4246 C CA . HIS A 1 530 ? -4.402 -17.594 4.336 1 96.88 530 HIS A CA 1
ATOM 4247 C C . HIS A 1 530 ? -5.891 -17.578 4.012 1 96.88 530 HIS A C 1
ATOM 4249 O O . HIS A 1 530 ? -6.297 -17.984 2.92 1 96.88 530 HIS A O 1
ATOM 4255 N N . SER A 1 531 ? -6.66 -17.141 4.98 1 96.88 531 SER A N 1
ATOM 4256 C CA . SER A 1 531 ? -8.109 -17.125 4.82 1 96.88 531 SER A CA 1
ATOM 4257 C C . SER A 1 531 ? -8.539 -16.219 3.674 1 96.88 531 SER A C 1
ATOM 4259 O O . SER A 1 531 ? -9.422 -16.562 2.895 1 96.88 531 SER A O 1
ATOM 4261 N N . LEU A 1 532 ? -7.957 -15.086 3.639 1 97.12 532 LEU A N 1
ATOM 4262 C CA . LEU A 1 532 ? -8.289 -14.133 2.584 1 97.12 532 LEU A CA 1
ATOM 4263 C C . LEU A 1 532 ? -7.934 -14.703 1.212 1 97.12 532 LEU A C 1
ATOM 4265 O O . LEU A 1 532 ? -8.703 -14.555 0.257 1 97.12 532 LEU A O 1
ATOM 4269 N N . LEU A 1 533 ? -6.816 -15.359 1.048 1 97.5 533 LEU A N 1
ATOM 4270 C CA . LEU A 1 533 ? -6.41 -15.992 -0.202 1 97.5 533 LEU A CA 1
ATOM 4271 C C . LEU A 1 533 ? -7.383 -17.094 -0.593 1 97.5 533 LEU A C 1
ATOM 4273 O O . LEU A 1 533 ? -7.742 -17.234 -1.766 1 97.5 533 LEU A O 1
ATOM 4277 N N . SER A 1 534 ? -7.754 -17.891 0.42 1 97.12 534 SER A N 1
ATOM 4278 C CA . SER A 1 534 ? -8.719 -18.953 0.17 1 97.12 534 SER A CA 1
ATOM 4279 C C . SER A 1 534 ? -10.016 -18.406 -0.406 1 97.12 534 SER A C 1
ATOM 4281 O O . SER A 1 534 ? -10.547 -18.938 -1.383 1 97.12 534 SER A O 1
ATOM 4283 N N . CYS A 1 535 ? -10.484 -17.344 0.194 1 94.81 535 CYS A N 1
ATOM 4284 C CA . CYS A 1 535 ? -11.727 -16.719 -0.26 1 94.81 535 CYS A CA 1
ATOM 4285 C C . CYS A 1 535 ? -11.578 -16.172 -1.671 1 94.81 535 CYS A C 1
ATOM 4287 O O . CYS A 1 535 ? -12.531 -16.172 -2.451 1 94.81 535 CYS A O 1
ATOM 4289 N N . LYS A 1 536 ? -10.453 -15.773 -2.041 1 95.12 536 LYS A N 1
ATOM 4290 C CA . LYS A 1 536 ? -10.219 -15.133 -3.332 1 95.12 536 LYS A CA 1
ATOM 4291 C C . LYS A 1 536 ? -9.969 -16.156 -4.426 1 95.12 536 LYS A C 1
ATOM 4293 O O . LYS A 1 536 ? -10.445 -16.016 -5.551 1 95.12 536 LYS A O 1
ATOM 4298 N N . ILE A 1 537 ? -9.195 -17.172 -4.113 1 96.19 537 ILE A N 1
ATOM 4299 C CA . ILE A 1 537 ? -8.727 -18.094 -5.148 1 96.19 537 ILE A CA 1
ATOM 4300 C C . ILE A 1 537 ? -9.656 -19.297 -5.227 1 96.19 537 ILE A C 1
ATOM 4302 O O . ILE A 1 537 ? -9.914 -19.828 -6.312 1 96.19 537 ILE A O 1
ATOM 4306 N N . ASN A 1 538 ? -10.164 -19.734 -4.09 1 95.69 538 ASN A N 1
ATOM 4307 C CA . ASN A 1 538 ? -10.914 -20.984 -4.043 1 95.69 538 ASN A CA 1
ATOM 4308 C C . ASN A 1 538 ? -12.406 -20.766 -4.258 1 95.69 538 ASN A C 1
ATOM 4310 O O . ASN A 1 538 ? -13.18 -21.719 -4.34 1 95.69 538 ASN A O 1
ATOM 4314 N N . ASN A 1 539 ? -12.734 -19.469 -4.246 1 88.44 539 ASN A N 1
ATOM 4315 C CA . ASN A 1 539 ? -14.117 -19.125 -4.535 1 88.44 539 ASN A CA 1
ATOM 4316 C C . ASN A 1 539 ? -14.281 -18.594 -5.953 1 88.44 539 ASN A C 1
ATOM 4318 O O . ASN A 1 539 ? -13.859 -17.469 -6.254 1 88.44 539 ASN A O 1
ATOM 4322 N N . ASP A 1 540 ? -14.914 -19.328 -6.773 1 85.12 540 ASP A N 1
ATOM 4323 C CA . ASP A 1 540 ? -15.07 -18.953 -8.172 1 85.12 540 ASP A CA 1
ATOM 4324 C C . ASP A 1 540 ? -16.172 -17.906 -8.344 1 85.12 540 ASP A C 1
ATOM 4326 O O . ASP A 1 540 ? -16.281 -17.281 -9.398 1 85.12 540 ASP A O 1
ATOM 4330 N N . ARG A 1 541 ? -16.906 -17.734 -7.289 1 84.44 541 ARG A N 1
ATOM 4331 C CA . ARG A 1 541 ? -18.016 -16.797 -7.383 1 84.44 541 ARG A CA 1
ATOM 4332 C C . ARG A 1 541 ? -17.641 -15.438 -6.82 1 84.44 541 ARG A C 1
ATOM 4334 O O . ARG A 1 541 ? -16.859 -15.352 -5.871 1 84.44 541 ARG A O 1
ATOM 4341 N N . CYS A 1 542 ? -18.312 -14.484 -7.395 1 87 542 CYS A N 1
ATOM 4342 C CA . CYS A 1 542 ? -18.125 -13.117 -6.918 1 87 542 CYS A CA 1
ATOM 4343 C C . CYS A 1 542 ? -18.844 -12.891 -5.594 1 87 542 CYS A C 1
ATOM 4345 O O . CYS A 1 542 ? -19.75 -13.648 -5.242 1 87 542 CYS A O 1
ATOM 4347 N N . CYS A 1 543 ? -18.484 -11.914 -4.887 1 85.69 543 CYS A N 1
ATOM 4348 C CA . CYS A 1 543 ? -19.016 -11.648 -3.555 1 85.69 543 CYS A CA 1
ATOM 4349 C C . CYS A 1 543 ? -20.516 -11.414 -3.605 1 85.69 543 CYS A C 1
ATOM 4351 O O . CYS A 1 543 ? -21.219 -11.711 -2.645 1 85.69 543 CYS A O 1
ATOM 4353 N N . HIS A 1 544 ? -21.062 -10.914 -4.719 1 85.44 544 HIS A N 1
ATOM 4354 C CA . HIS A 1 544 ? -22.484 -10.625 -4.789 1 85.44 544 HIS A CA 1
ATOM 4355 C C . HIS A 1 544 ? -23.266 -11.82 -5.328 1 85.44 544 HIS A C 1
ATOM 4357 O O . HIS A 1 544 ? -24.5 -11.828 -5.301 1 85.44 544 HIS A O 1
ATOM 4363 N N . ASP A 1 545 ? -22.562 -12.82 -5.77 1 78.06 545 ASP A N 1
ATOM 4364 C CA . ASP A 1 545 ? -23.203 -14.008 -6.328 1 78.06 545 ASP A CA 1
ATOM 4365 C C . ASP A 1 545 ? -23.047 -15.211 -5.391 1 78.06 545 ASP A C 1
ATOM 4367 O O . ASP A 1 545 ? -23.328 -16.344 -5.773 1 78.06 545 ASP A O 1
ATOM 4371 N N . THR A 1 546 ? -22.594 -14.969 -4.293 1 67.69 546 THR A N 1
ATOM 4372 C CA . THR A 1 546 ? -22.266 -16.094 -3.424 1 67.69 546 THR A CA 1
ATOM 4373 C C . THR A 1 546 ? -23.547 -16.75 -2.893 1 67.69 546 THR A C 1
ATOM 4375 O O . THR A 1 546 ? -24.406 -16.078 -2.318 1 67.69 546 THR A O 1
ATOM 4378 N N . MET A 1 547 ? -23.766 -17.859 -3.48 1 65.5 547 MET A N 1
ATOM 4379 C CA . MET A 1 547 ? -24.844 -18.688 -2.939 1 65.5 547 MET A CA 1
ATOM 4380 C C . MET A 1 547 ? -24.359 -19.484 -1.721 1 65.5 547 MET A C 1
ATOM 4382 O O . MET A 1 547 ? -23.516 -20.359 -1.841 1 65.5 547 MET A O 1
ATOM 4386 N N . LEU A 1 548 ? -24.688 -18.922 -0.634 1 73.25 548 LEU A N 1
ATOM 4387 C CA . LEU A 1 548 ? -24.266 -19.609 0.58 1 73.25 548 LEU A CA 1
ATOM 4388 C C . LEU A 1 548 ? -25.266 -20.719 0.941 1 73.25 548 LEU A C 1
ATOM 4390 O O . LEU A 1 548 ? -26.453 -20.453 1.124 1 73.25 548 LEU A O 1
ATOM 4394 N N . SER A 1 549 ? -24.734 -21.828 0.86 1 70.38 549 SER A N 1
ATOM 4395 C CA . SER A 1 549 ? -25.578 -22.953 1.263 1 70.38 549 SER A CA 1
ATOM 4396 C C . SER A 1 549 ? -26 -22.828 2.723 1 70.38 549 SER A C 1
ATOM 4398 O O . SER A 1 549 ? -25.391 -22.078 3.492 1 70.38 549 SER A O 1
ATOM 4400 N N . THR A 1 550 ? -27.094 -23.406 3.025 1 70.25 550 THR A N 1
ATOM 4401 C CA . THR A 1 550 ? -27.578 -23.422 4.398 1 70.25 550 THR A CA 1
ATOM 4402 C C . THR A 1 550 ? -26.516 -23.953 5.348 1 70.25 550 THR A C 1
ATOM 4404 O O . THR A 1 550 ? -26.359 -23.453 6.461 1 70.25 550 THR A O 1
ATOM 4407 N N . LYS A 1 551 ? -25.828 -24.859 4.82 1 71.75 551 LYS A N 1
ATOM 4408 C CA . LYS A 1 551 ? -24.766 -25.438 5.629 1 71.75 551 LYS A CA 1
ATOM 4409 C C . LYS A 1 551 ? -23.656 -24.406 5.895 1 71.75 551 LYS A C 1
ATOM 4411 O O . LYS A 1 551 ? -23.203 -24.266 7.027 1 71.75 551 LYS A O 1
ATOM 4416 N N . ALA A 1 552 ? -23.375 -23.75 4.859 1 75.06 552 ALA A N 1
ATOM 4417 C CA . ALA A 1 552 ? -22.328 -22.75 4.984 1 75.06 552 ALA A CA 1
ATOM 4418 C C . ALA A 1 552 ? -22.719 -21.656 5.965 1 75.06 552 ALA A C 1
ATOM 4420 O O . ALA A 1 552 ? -21.891 -21.188 6.758 1 75.06 552 ALA A O 1
ATOM 4421 N N . LEU A 1 553 ? -23.953 -21.359 5.992 1 78.62 553 LEU A N 1
ATOM 4422 C CA . LEU A 1 553 ? -24.453 -20.312 6.871 1 78.62 553 LEU A CA 1
ATOM 4423 C C . LEU A 1 553 ? -24.453 -20.766 8.328 1 78.62 553 LEU A C 1
ATOM 4425 O O . LEU A 1 553 ? -24.141 -19.984 9.227 1 78.62 553 LEU A O 1
ATOM 4429 N N . ARG A 1 554 ? -24.781 -22 8.438 1 77.12 554 ARG A N 1
ATOM 4430 C CA . ARG A 1 554 ? -24.75 -22.562 9.781 1 77.12 554 ARG A CA 1
ATOM 4431 C C . ARG A 1 554 ? -23.328 -22.594 10.328 1 77.12 554 ARG A C 1
ATOM 4433 O O . ARG A 1 554 ? -23.094 -22.312 11.508 1 77.12 554 ARG A O 1
ATOM 4440 N N . ASP A 1 555 ? -22.453 -22.875 9.477 1 78.25 555 ASP A N 1
ATOM 4441 C CA . ASP A 1 555 ? -21.047 -22.938 9.867 1 78.25 555 ASP A CA 1
ATOM 4442 C C . ASP A 1 555 ? -20.516 -21.547 10.219 1 78.25 555 ASP A C 1
ATOM 4444 O O . ASP A 1 555 ? -19.578 -21.422 11.008 1 78.25 555 ASP A O 1
ATOM 4448 N N . CYS A 1 556 ? -21.125 -20.609 9.641 1 78.5 556 CYS A N 1
ATOM 4449 C CA . CYS A 1 556 ? -20.688 -19.234 9.898 1 78.5 556 CYS A CA 1
ATOM 4450 C C . CYS A 1 556 ? -21.234 -18.734 11.227 1 78.5 556 CYS A C 1
ATOM 4452 O O . CYS A 1 556 ? -20.672 -17.812 11.828 1 78.5 556 CYS A O 1
ATOM 4454 N N . LYS A 1 557 ? -22.25 -19.266 11.641 1 74.75 557 LYS A N 1
ATOM 4455 C CA . LYS A 1 557 ? -22.828 -18.859 12.922 1 74.75 557 LYS A CA 1
ATOM 4456 C C . LYS A 1 557 ? -22.031 -19.438 14.086 1 74.75 557 LYS A C 1
ATOM 4458 O O . LYS A 1 557 ? -21.891 -18.797 15.133 1 74.75 557 LYS A O 1
ATOM 4463 N N . SER A 1 558 ? -21.359 -20.562 13.867 1 69.12 558 SER A N 1
ATOM 4464 C CA . SER A 1 558 ? -20.719 -21.344 14.93 1 69.12 558 SER A CA 1
ATOM 4465 C C . SER A 1 558 ? -19.438 -20.672 15.406 1 69.12 558 SER A C 1
ATOM 4467 O O . SER A 1 558 ? -19.219 -20.516 16.609 1 69.12 558 SER A O 1
ATOM 4469 N N . PRO A 1 559 ? -18.594 -20.281 14.555 1 61.94 559 PRO A N 1
ATOM 4470 C CA . PRO A 1 559 ? -17.297 -19.766 15.023 1 61.94 559 PRO A CA 1
ATOM 4471 C C . PRO A 1 559 ? -17.453 -18.531 15.914 1 61.94 559 PRO A C 1
ATOM 4473 O O . PRO A 1 559 ? -16.625 -18.297 16.812 1 61.94 559 PRO A O 1
ATOM 4476 N N . ILE A 1 560 ? -18.406 -17.844 15.703 1 65.06 560 ILE A N 1
ATOM 4477 C CA . ILE A 1 560 ? -18.688 -16.672 16.516 1 65.06 560 ILE A CA 1
ATOM 4478 C C . ILE A 1 560 ? -18.938 -17.078 17.969 1 65.06 560 ILE A C 1
ATOM 4480 O O . ILE A 1 560 ? -18.438 -16.438 18.891 1 65.06 560 ILE A O 1
ATOM 4484 N N . TRP A 1 561 ? -19.625 -18.172 17.891 1 55.38 561 TRP A N 1
ATOM 4485 C CA . TRP A 1 561 ? -19.953 -18.688 19.219 1 55.38 561 TRP A CA 1
ATOM 4486 C C . TRP A 1 561 ? -18.703 -19.172 19.938 1 55.38 561 TRP A C 1
ATOM 4488 O O . TRP A 1 561 ? -18.484 -18.844 21.109 1 55.38 561 TRP A O 1
ATOM 4498 N N . SER A 1 562 ? -17.906 -19.875 19.203 1 57.91 562 SER A N 1
ATOM 4499 C CA . SER A 1 562 ? -16.688 -20.406 19.797 1 57.91 562 SER A CA 1
ATOM 4500 C C . SER A 1 562 ? -15.742 -19.281 20.219 1 57.91 562 SER A C 1
ATOM 4502 O O . SER A 1 562 ? -15.117 -19.344 21.281 1 57.91 562 SER A O 1
ATOM 4504 N N . TYR A 1 563 ? -15.641 -18.359 19.422 1 61.19 563 TYR A N 1
ATOM 4505 C CA . TYR A 1 563 ? -14.797 -17.219 19.75 1 61.19 563 TYR A CA 1
ATOM 4506 C C . TYR A 1 563 ? -15.297 -16.531 21.016 1 61.19 563 TYR A C 1
ATOM 4508 O O . TYR A 1 563 ? -14.5 -16.203 21.906 1 61.19 563 TYR A O 1
ATOM 4516 N N . ASN A 1 564 ? -16.562 -16.297 21.141 1 58.75 564 ASN A N 1
ATOM 4517 C CA . ASN A 1 564 ? -17.156 -15.617 22.281 1 58.75 564 ASN A CA 1
ATOM 4518 C C . ASN A 1 564 ? -16.969 -16.438 23.562 1 58.75 564 ASN A C 1
ATOM 4520 O O . ASN A 1 564 ? -16.734 -15.875 24.641 1 58.75 564 ASN A O 1
ATOM 4524 N N . GLN A 1 565 ? -17.078 -17.719 23.406 1 53.59 565 GLN A N 1
ATOM 4525 C CA . GLN A 1 565 ? -16.891 -18.594 24.547 1 53.59 565 GLN A CA 1
ATOM 4526 C C . GLN A 1 565 ? -15.445 -18.531 25.062 1 53.59 565 GLN A C 1
ATOM 4528 O O . GLN A 1 565 ? -15.219 -18.516 26.281 1 53.59 565 GLN A O 1
ATOM 4533 N N . ASN A 1 566 ? -14.594 -18.5 24.125 1 55.47 566 ASN A N 1
ATOM 4534 C CA . ASN A 1 566 ? -13.18 -18.5 24.516 1 55.47 566 ASN A CA 1
ATOM 4535 C C . ASN A 1 566 ? -12.75 -17.141 25.062 1 55.47 566 ASN A C 1
ATOM 4537 O O . ASN A 1 566 ? -11.82 -17.062 25.859 1 55.47 566 ASN A O 1
ATOM 4541 N N . HIS A 1 567 ? -13.32 -16.125 24.719 1 59.09 567 HIS A N 1
ATOM 4542 C CA . HIS A 1 567 ? -12.898 -14.805 25.172 1 59.09 567 HIS A CA 1
ATOM 4543 C C . HIS A 1 567 ? -13.852 -14.25 26.234 1 59.09 567 HIS A C 1
ATOM 4545 O O . HIS A 1 567 ? -13.641 -13.148 26.75 1 59.09 567 HIS A O 1
ATOM 4551 N N . SER A 1 568 ? -14.992 -14.727 26.484 1 50.28 568 SER A N 1
ATOM 4552 C CA . SER A 1 568 ? -15.836 -14.32 27.609 1 50.28 568 SER A CA 1
ATOM 4553 C C . SER A 1 568 ? -15.148 -14.602 28.938 1 50.28 568 SER A C 1
ATOM 4555 O O . SER A 1 568 ? -15.43 -13.945 29.953 1 50.28 568 SER A O 1
ATOM 4557 N N . SER A 1 569 ? -14.414 -15.641 29.109 1 41.94 569 SER A N 1
ATOM 4558 C CA . SER A 1 569 ? -13.93 -15.914 30.453 1 41.94 569 SER A CA 1
ATOM 4559 C C . SER A 1 569 ? -12.977 -14.82 30.938 1 41.94 569 SER A C 1
ATOM 4561 O O . SER A 1 569 ? -12.562 -14.805 32.094 1 41.94 569 SER A O 1
ATOM 4563 N N . LYS A 1 570 ? -12.172 -14.258 30.125 1 35.25 570 LYS A N 1
ATOM 4564 C CA . LYS A 1 570 ? -11.133 -13.438 30.75 1 35.25 570 LYS A CA 1
ATOM 4565 C C . LYS A 1 570 ? -11.711 -12.133 31.281 1 35.25 570 LYS A C 1
ATOM 4567 O O . LYS A 1 570 ? -10.969 -11.281 31.781 1 35.25 570 LYS A O 1
ATOM 4572 N N . ALA A 1 571 ? -12.844 -11.828 30.859 1 33.53 571 ALA A N 1
ATOM 4573 C CA . ALA A 1 571 ? -13.336 -10.602 31.469 1 33.53 571 ALA A CA 1
ATOM 4574 C C . ALA A 1 571 ? -13.797 -10.844 32.906 1 33.53 571 ALA A C 1
ATOM 4576 O O . ALA A 1 571 ? -14.352 -9.945 33.531 1 33.53 571 ALA A O 1
ATOM 4577 N N . CYS A 1 572 ? -13.68 -12.094 33.344 1 24.47 572 CYS A N 1
ATOM 4578 C CA . CYS A 1 572 ? -13.875 -12.062 34.812 1 24.47 572 CYS A CA 1
ATOM 4579 C C . CYS A 1 572 ? -12.562 -11.758 35.531 1 24.47 572 CYS A C 1
ATOM 4581 O O . CYS A 1 572 ? -11.523 -12.328 35.188 1 24.47 572 CYS A O 1
ATOM 4583 N N . ILE B 1 1 ? -64.25 6.484 -1.771 1 53.91 1 ILE B N 1
ATOM 4584 C CA . ILE B 1 1 ? -63.656 7.738 -2.26 1 53.91 1 ILE B CA 1
ATOM 4585 C C . ILE B 1 1 ? -64.375 8.914 -1.643 1 53.91 1 ILE B C 1
ATOM 4587 O O . ILE B 1 1 ? -63.781 9.852 -1.131 1 53.91 1 ILE B O 1
ATOM 4591 N N . CYS B 1 2 ? -65.688 9.055 -1.673 1 55.12 2 CYS B N 1
ATOM 4592 C CA . CYS B 1 2 ? -66.438 10.172 -1.12 1 55.12 2 CYS B CA 1
ATOM 4593 C C . CYS B 1 2 ? -66.938 9.836 0.272 1 55.12 2 CYS B C 1
ATOM 4595 O O . CYS B 1 2 ? -67.438 10.719 0.989 1 55.12 2 CYS B O 1
ATOM 4597 N N . ARG B 1 3 ? -66.562 8.781 1.066 1 56.94 3 ARG B N 1
ATOM 4598 C CA . ARG B 1 3 ? -67 8.305 2.375 1 56.94 3 ARG B CA 1
ATOM 4599 C C . ARG B 1 3 ? -68.375 8.766 2.686 1 56.94 3 ARG B C 1
ATOM 4601 O O . ARG B 1 3 ? -68.688 9.094 3.832 1 56.94 3 ARG B O 1
ATOM 4608 N N . ILE B 1 4 ? -69.062 9.273 1.827 1 52.84 4 ILE B N 1
ATOM 4609 C CA . ILE B 1 4 ? -70.438 9.672 2.088 1 52.84 4 ILE B CA 1
ATOM 4610 C C . ILE B 1 4 ? -71.375 8.469 1.917 1 52.84 4 ILE B C 1
ATOM 4612 O O . ILE B 1 4 ? -71.125 7.641 1.031 1 52.84 4 ILE B O 1
ATOM 4616 N N . SER B 1 5 ? -72 8.008 2.992 1 56.62 5 SER B N 1
ATOM 4617 C CA . SER B 1 5 ? -73.125 7.027 2.92 1 56.62 5 SER B CA 1
ATOM 4618 C C . SER B 1 5 ? -74.312 7.57 2.152 1 56.62 5 SER B C 1
ATOM 4620 O O . SER B 1 5 ? -74.875 8.602 2.52 1 56.62 5 SER B O 1
ATOM 4622 N N . VAL B 1 6 ? -74.375 7.332 0.882 1 52.31 6 VAL B N 1
ATOM 4623 C CA . VAL B 1 6 ? -75.562 7.758 0.084 1 52.31 6 VAL B CA 1
ATOM 4624 C C . VAL B 1 6 ? -76.75 6.84 0.354 1 52.31 6 VAL B C 1
ATOM 4626 O O . VAL B 1 6 ? -76.625 5.617 0.256 1 52.31 6 VAL B O 1
ATOM 4629 N N . SER B 1 7 ? -77.625 7.211 1.294 1 50.72 7 SER B N 1
ATOM 4630 C CA . SER B 1 7 ? -78.812 6.434 1.611 1 50.72 7 SER B CA 1
ATOM 4631 C C . SER B 1 7 ? -79.75 6.383 0.427 1 50.72 7 SER B C 1
ATOM 4633 O O . SER B 1 7 ? -79.938 7.383 -0.27 1 50.72 7 SER B O 1
ATOM 4635 N N . CYS B 1 8 ? -80 5.203 -0.096 1 49.34 8 CYS B N 1
ATOM 4636 C CA . CYS B 1 8 ? -81 4.93 -1.142 1 49.34 8 CYS B CA 1
ATOM 4637 C C . CYS B 1 8 ? -82.375 5.332 -0.696 1 49.34 8 CYS B C 1
ATOM 4639 O O . CYS B 1 8 ? -83.375 4.98 -1.342 1 49.34 8 CYS B O 1
ATOM 4641 N N . ALA B 1 9 ? -82.562 5.855 0.547 1 48.5 9 ALA B N 1
ATOM 4642 C CA . ALA B 1 9 ? -84 5.992 0.959 1 48.5 9 ALA B CA 1
ATOM 4643 C C . ALA B 1 9 ? -84.75 6.812 -0.056 1 48.5 9 ALA B C 1
ATOM 4645 O O . ALA B 1 9 ? -85.938 6.527 -0.31 1 48.5 9 ALA B O 1
ATOM 4646 N N . SER B 1 10 ? -84.375 8.102 -0.189 1 47.44 10 SER B N 1
ATOM 4647 C CA . SER B 1 10 ? -85.375 8.891 -0.956 1 47.44 10 SER B CA 1
ATOM 4648 C C . SER B 1 10 ? -85.25 8.594 -2.447 1 47.44 10 SER B C 1
ATOM 4650 O O . SER B 1 10 ? -86.25 8.375 -3.121 1 47.44 10 SER B O 1
ATOM 4652 N N . GLY B 1 11 ? -84.25 8.945 -3.137 1 51.09 11 GLY B N 1
ATOM 4653 C CA . GLY B 1 11 ? -84.25 9.039 -4.59 1 51.09 11 GLY B CA 1
ATOM 4654 C C . GLY B 1 11 ? -83.75 7.789 -5.27 1 51.09 11 GLY B C 1
ATOM 4655 O O . GLY B 1 11 ? -83.5 7.797 -6.473 1 51.09 11 GLY B O 1
ATOM 4656 N N . GLY B 1 12 ? -84.062 6.535 -4.617 1 51.53 12 GLY B N 1
ATOM 4657 C CA . GLY B 1 12 ? -83.875 5.168 -5.094 1 51.53 12 GLY B CA 1
ATOM 4658 C C . GLY B 1 12 ? -82.5 4.867 -5.598 1 51.53 12 GLY B C 1
ATOM 4659 O O . GLY B 1 12 ? -81.5 5.543 -5.227 1 51.53 12 GLY B O 1
ATOM 4660 N N . LYS B 1 13 ? -82.438 3.699 -6.488 1 58.84 13 LYS B N 1
ATOM 4661 C CA . LYS B 1 13 ? -81.188 3.115 -7.047 1 58.84 13 LYS B CA 1
ATOM 4662 C C . LYS B 1 13 ? -80.438 4.125 -7.91 1 58.84 13 LYS B C 1
ATOM 4664 O O . LYS B 1 13 ? -79.25 3.984 -8.133 1 58.84 13 LYS B O 1
ATOM 4669 N N . ASN B 1 14 ? -81.188 5.059 -8.422 1 59.38 14 ASN B N 1
ATOM 4670 C CA . ASN B 1 14 ? -80.625 6.008 -9.336 1 59.38 14 ASN B CA 1
ATOM 4671 C C . ASN B 1 14 ? -79.625 6.93 -8.617 1 59.38 14 ASN B C 1
ATOM 4673 O O . ASN B 1 14 ? -78.625 7.355 -9.203 1 59.38 14 ASN B O 1
ATOM 4677 N N . ASP B 1 15 ? -79.875 7.215 -7.363 1 57.59 15 ASP B N 1
ATOM 4678 C CA . ASP B 1 15 ? -78.938 8.086 -6.625 1 57.59 15 ASP B CA 1
ATOM 4679 C C . ASP B 1 15 ? -77.625 7.41 -6.379 1 57.59 15 ASP B C 1
ATOM 4681 O O . ASP B 1 15 ? -76.562 8.055 -6.438 1 57.59 15 ASP B O 1
ATOM 4685 N N . VAL B 1 16 ? -77.688 6.066 -6.254 1 59.75 16 VAL B N 1
ATOM 4686 C CA . VAL B 1 16 ? -76.5 5.309 -6.043 1 59.75 16 VAL B CA 1
ATOM 4687 C C . VAL B 1 16 ? -75.688 5.25 -7.34 1 59.75 16 VAL B C 1
ATOM 4689 O O . VAL B 1 16 ? -74.438 5.359 -7.324 1 59.75 16 VAL B O 1
ATOM 4692 N N . LYS B 1 17 ? -76.375 5.141 -8.484 1 64.81 17 LYS B N 1
ATOM 4693 C CA . LYS B 1 17 ? -75.688 5.023 -9.773 1 64.81 17 LYS B CA 1
ATOM 4694 C C . LYS B 1 17 ? -75.125 6.355 -10.188 1 64.81 17 LYS B C 1
ATOM 4696 O O . LYS B 1 17 ? -74.062 6.383 -10.852 1 64.81 17 LYS B O 1
ATOM 4701 N N . ARG B 1 18 ? -75.688 7.508 -9.758 1 64.81 18 ARG B N 1
ATOM 4702 C CA . ARG B 1 18 ? -75.25 8.812 -10.211 1 64.81 18 ARG B CA 1
ATOM 4703 C C . ARG B 1 18 ? -74.125 9.336 -9.297 1 64.81 18 ARG B C 1
ATOM 4705 O O . ARG B 1 18 ? -73.438 10.273 -9.648 1 64.81 18 ARG B O 1
ATOM 4712 N N . HIS B 1 19 ? -74.062 8.719 -8.117 1 66.12 19 HIS B N 1
ATOM 4713 C CA . HIS B 1 19 ? -73.062 9.227 -7.168 1 66.12 19 HIS B CA 1
ATOM 4714 C C . HIS B 1 19 ? -71.625 9.125 -7.734 1 66.12 19 HIS B C 1
ATOM 4716 O O . HIS B 1 19 ? -70.875 10.062 -7.602 1 66.12 19 HIS B O 1
ATOM 4722 N N . PRO B 1 20 ? -71.375 7.984 -8.461 1 69.56 20 PRO B N 1
ATOM 4723 C CA . PRO B 1 20 ? -70 7.898 -9 1 69.56 20 PRO B CA 1
ATOM 4724 C C . PRO B 1 20 ? -69.75 8.953 -10.062 1 69.56 20 PRO B C 1
ATOM 4726 O O . PRO B 1 20 ? -68.562 9.328 -10.281 1 69.56 20 PRO B O 1
ATOM 4729 N N . GLU B 1 21 ? -70.812 9.547 -10.68 1 68.12 21 GLU B N 1
ATOM 4730 C CA . GLU B 1 21 ? -70.688 10.547 -11.727 1 68.12 21 GLU B CA 1
ATOM 4731 C C . GLU B 1 21 ? -70.812 11.961 -11.172 1 68.12 21 GLU B C 1
ATOM 4733 O O . GLU B 1 21 ? -70.688 12.945 -11.906 1 68.12 21 GLU B O 1
ATOM 4738 N N . SER B 1 22 ? -71.188 12.07 -9.93 1 68.25 22 SER B N 1
ATOM 4739 C CA . SER B 1 22 ? -71.375 13.398 -9.352 1 68.25 22 SER B CA 1
ATOM 4740 C C . SER B 1 22 ? -70.062 14.133 -9.211 1 68.25 22 SER B C 1
ATOM 4742 O O . SER B 1 22 ? -69 13.508 -9.102 1 68.25 22 SER B O 1
ATOM 4744 N N . LYS B 1 23 ? -70.125 15.5 -9.258 1 65.69 23 LYS B N 1
ATOM 4745 C CA . LYS B 1 23 ? -68.938 16.375 -9.234 1 65.69 23 LYS B CA 1
ATOM 4746 C C . LYS B 1 23 ? -68.125 16.188 -7.941 1 65.69 23 LYS B C 1
ATOM 4748 O O . LYS B 1 23 ? -66.938 16.172 -7.965 1 65.69 23 LYS B O 1
ATOM 4753 N N . ASN B 1 24 ? -68.938 16 -6.906 1 63.44 24 ASN B N 1
ATOM 4754 C CA . ASN B 1 24 ? -68.188 15.836 -5.637 1 63.44 24 ASN B CA 1
ATOM 4755 C C . ASN B 1 24 ? -67.438 14.508 -5.586 1 63.44 24 ASN B C 1
ATOM 4757 O O . ASN B 1 24 ? -66.312 14.453 -5.09 1 63.44 24 ASN B O 1
ATOM 4761 N N . HIS B 1 25 ? -68 13.398 -6.102 1 64.88 25 HIS B N 1
ATOM 4762 C CA . HIS B 1 25 ? -67.312 12.125 -6.137 1 64.88 25 HIS B CA 1
ATOM 4763 C C . HIS B 1 25 ? -66.125 12.172 -7.09 1 64.88 25 HIS B C 1
ATOM 4765 O O . HIS B 1 25 ? -65.062 11.703 -6.758 1 64.88 25 HIS B O 1
ATOM 4771 N N . LEU B 1 26 ? -66.438 12.812 -8.234 1 67.62 26 LEU B N 1
ATOM 4772 C CA . LEU B 1 26 ? -65.312 12.945 -9.211 1 67.62 26 LEU B CA 1
ATOM 4773 C C . LEU B 1 26 ? -64.25 13.852 -8.68 1 67.62 26 LEU B C 1
ATOM 4775 O O . LEU B 1 26 ? -63.031 13.57 -8.867 1 67.62 26 LEU B O 1
ATOM 4779 N N . SER B 1 27 ? -64.625 14.898 -7.984 1 66.69 27 SER B N 1
ATOM 4780 C CA . SER B 1 27 ? -63.625 15.773 -7.359 1 66.69 27 SER B CA 1
ATOM 4781 C C . SER B 1 27 ? -62.906 15.055 -6.227 1 66.69 27 SER B C 1
ATOM 4783 O O . SER B 1 27 ? -61.688 15.172 -6.094 1 66.69 27 SER B O 1
ATOM 4785 N N . ASN B 1 28 ? -63.625 14.273 -5.41 1 63 28 ASN B N 1
ATOM 4786 C CA . ASN B 1 28 ? -63 13.516 -4.344 1 63 28 ASN B CA 1
ATOM 4787 C C . ASN B 1 28 ? -62.125 12.391 -4.906 1 63 28 ASN B C 1
ATOM 4789 O O . ASN B 1 28 ? -61.062 12.102 -4.363 1 63 28 ASN B O 1
ATOM 4793 N N . ARG B 1 29 ? -62.562 11.734 -5.988 1 61.59 29 ARG B N 1
ATOM 4794 C CA . ARG B 1 29 ? -61.719 10.758 -6.672 1 61.59 29 ARG B CA 1
ATOM 4795 C C . ARG B 1 29 ? -60.469 11.422 -7.25 1 61.59 29 ARG B C 1
ATOM 4797 O O . ARG B 1 29 ? -59.375 10.883 -7.152 1 61.59 29 ARG B O 1
ATOM 4804 N N . LYS B 1 30 ? -60.688 12.562 -7.906 1 60.34 30 LYS B N 1
ATOM 4805 C CA . LYS B 1 30 ? -59.531 13.305 -8.414 1 60.34 30 LYS B CA 1
ATOM 4806 C C . LYS B 1 30 ? -58.656 13.781 -7.273 1 60.34 30 LYS B C 1
ATOM 4808 O O . LYS B 1 30 ? -57.438 13.719 -7.363 1 60.34 30 LYS B O 1
ATOM 4813 N N . ALA B 1 31 ? -59.25 14.242 -6.246 1 58.78 31 ALA B N 1
ATOM 4814 C CA . ALA B 1 31 ? -58.469 14.633 -5.066 1 58.78 31 ALA B CA 1
ATOM 4815 C C . ALA B 1 31 ? -57.812 13.43 -4.418 1 58.78 31 ALA B C 1
ATOM 4817 O O . ALA B 1 31 ? -56.625 13.5 -4.008 1 58.78 31 ALA B O 1
ATOM 4818 N N . ALA B 1 32 ? -58.5 12.32 -4.316 1 56.41 32 ALA B N 1
ATOM 4819 C CA . ALA B 1 32 ? -57.906 11.086 -3.818 1 56.41 32 ALA B CA 1
ATOM 4820 C C . ALA B 1 32 ? -56.844 10.562 -4.781 1 56.41 32 ALA B C 1
ATOM 4822 O O . ALA B 1 32 ? -55.781 10.094 -4.352 1 56.41 32 ALA B O 1
ATOM 4823 N N . GLU B 1 33 ? -57.125 10.609 -6.043 1 55.19 33 GLU B N 1
ATOM 4824 C CA . GLU B 1 33 ? -56.094 10.258 -7.039 1 55.19 33 GLU B CA 1
ATOM 4825 C C . GLU B 1 33 ? -54.969 11.258 -7.039 1 55.19 33 GLU B C 1
ATOM 4827 O O . GLU B 1 33 ? -53.781 10.875 -7.141 1 55.19 33 GLU B O 1
ATOM 4832 N N . ASN B 1 34 ? -55.344 12.523 -6.945 1 52.72 34 ASN B N 1
ATOM 4833 C CA . ASN B 1 34 ? -54.281 13.539 -6.832 1 52.72 34 ASN B CA 1
ATOM 4834 C C . ASN B 1 34 ? -53.562 13.469 -5.484 1 52.72 34 ASN B C 1
ATOM 4836 O O . ASN B 1 34 ? -52.375 13.688 -5.406 1 52.72 34 ASN B O 1
ATOM 4840 N N . SER B 1 35 ? -54.281 13.219 -4.398 1 52.06 35 SER B N 1
ATOM 4841 C CA . SER B 1 35 ? -53.625 13.008 -3.105 1 52.06 35 SER B CA 1
ATOM 4842 C C . SER B 1 35 ? -52.844 11.711 -3.096 1 52.06 35 SER B C 1
ATOM 4844 O O . SER B 1 35 ? -51.75 11.656 -2.498 1 52.06 35 SER B O 1
ATOM 4846 N N . GLN B 1 36 ? -53.375 10.68 -3.699 1 49.72 36 GLN B N 1
ATOM 4847 C CA . GLN B 1 36 ? -52.531 9.484 -3.879 1 49.72 36 GLN B CA 1
ATOM 4848 C C . GLN B 1 36 ? -51.375 9.758 -4.801 1 49.72 36 GLN B C 1
ATOM 4850 O O . GLN B 1 36 ? -50.25 9.273 -4.559 1 49.72 36 GLN B O 1
ATOM 4855 N N . SER B 1 37 ? -51.625 10.523 -5.82 1 48.03 37 SER B N 1
ATOM 4856 C CA . SER B 1 37 ? -50.531 10.93 -6.699 1 48.03 37 SER B CA 1
ATOM 4857 C C . SER B 1 37 ? -49.562 11.852 -5.973 1 48.03 37 SER B C 1
ATOM 4859 O O . SER B 1 37 ? -48.344 11.695 -6.102 1 48.03 37 SER B O 1
ATOM 4861 N N . LEU B 1 38 ? -50.031 12.797 -5.242 1 45.47 38 LEU B N 1
ATOM 4862 C CA . LEU B 1 38 ? -49.156 13.648 -4.434 1 45.47 38 LEU B CA 1
ATOM 4863 C C . LEU B 1 38 ? -48.5 12.836 -3.336 1 45.47 38 LEU B C 1
ATOM 4865 O O . LEU B 1 38 ? -47.312 13.039 -3.051 1 45.47 38 LEU B O 1
ATOM 4869 N N . LYS B 1 39 ? -49.125 12 -2.594 1 44.72 39 LYS B N 1
ATOM 4870 C CA . LYS B 1 39 ? -48.531 11.07 -1.646 1 44.72 39 LYS B CA 1
ATOM 4871 C C . LYS B 1 39 ? -47.531 10.148 -2.342 1 44.72 39 LYS B C 1
ATOM 4873 O O . LYS B 1 39 ? -46.469 9.859 -1.805 1 44.72 39 LYS B O 1
ATOM 4878 N N . ASN B 1 40 ? -47.906 9.664 -3.482 1 45.12 40 ASN B N 1
ATOM 4879 C CA . ASN B 1 40 ? -47 8.859 -4.297 1 45.12 40 ASN B CA 1
ATOM 4880 C C . ASN B 1 40 ? -45.812 9.672 -4.746 1 45.12 40 ASN B C 1
ATOM 4882 O O . ASN B 1 40 ? -44.688 9.164 -4.762 1 45.12 40 ASN B O 1
ATOM 4886 N N . VAL B 1 41 ? -46.094 10.922 -5.102 1 43.97 41 VAL B N 1
ATOM 4887 C CA . VAL B 1 41 ? -45 11.805 -5.496 1 43.97 41 VAL B CA 1
ATOM 4888 C C . VAL B 1 41 ? -44.156 12.156 -4.273 1 43.97 41 VAL B C 1
ATOM 4890 O O . VAL B 1 41 ? -42.938 12.172 -4.348 1 43.97 41 VAL B O 1
ATOM 4893 N N . PHE B 1 42 ? -44.844 12.477 -3.158 1 45 42 PHE B N 1
ATOM 4894 C CA . PHE B 1 42 ? -44.125 12.781 -1.925 1 45 42 PHE B CA 1
ATOM 4895 C C . PHE B 1 42 ? -43.438 11.539 -1.394 1 45 42 PHE B C 1
ATOM 4897 O O . PHE B 1 42 ? -42.312 11.633 -0.886 1 45 42 PHE B O 1
ATOM 4904 N N . VAL B 1 43 ? -44.188 10.422 -1.333 1 49.59 43 VAL B N 1
ATOM 4905 C CA . VAL B 1 43 ? -43.531 9.156 -0.954 1 49.59 43 VAL B CA 1
ATOM 4906 C C . VAL B 1 43 ? -42.375 8.859 -1.888 1 49.59 43 VAL B C 1
ATOM 4908 O O . VAL B 1 43 ? -41.312 8.438 -1.438 1 49.59 43 VAL B O 1
ATOM 4911 N N . THR B 1 44 ? -42.625 9.234 -3.141 1 58.53 44 THR B N 1
ATOM 4912 C CA . THR B 1 44 ? -41.594 8.992 -4.141 1 58.53 44 THR B CA 1
ATOM 4913 C C . THR B 1 44 ? -40.406 9.906 -3.914 1 58.53 44 THR B C 1
ATOM 4915 O O . THR B 1 44 ? -39.25 9.477 -4.043 1 58.53 44 THR B O 1
ATOM 4918 N N . GLU B 1 45 ? -40.781 11.125 -3.416 1 63.78 45 GLU B N 1
ATOM 4919 C CA . GLU B 1 45 ? -39.656 12.055 -3.193 1 63.78 45 GLU B CA 1
ATOM 4920 C C . GLU B 1 45 ? -38.906 11.703 -1.927 1 63.78 45 GLU B C 1
ATOM 4922 O O . GLU B 1 45 ? -37.656 11.773 -1.902 1 63.78 45 GLU B O 1
ATOM 4927 N N . LYS B 1 46 ? -39.719 11.352 -0.878 1 72.5 46 LYS B N 1
ATOM 4928 C CA . LYS B 1 46 ? -39.062 10.945 0.367 1 72.5 46 LYS B CA 1
ATOM 4929 C C . LYS B 1 46 ? -38.219 9.703 0.163 1 72.5 46 LYS B C 1
ATOM 4931 O O . LYS B 1 46 ? -37.125 9.602 0.708 1 72.5 46 LYS B O 1
ATOM 4936 N N . GLU B 1 47 ? -38.844 8.867 -0.605 1 77.5 47 GLU B N 1
ATOM 4937 C CA . GLU B 1 47 ? -38.094 7.641 -0.891 1 77.5 47 GLU B CA 1
ATOM 4938 C C . GLU B 1 47 ? -36.844 7.938 -1.692 1 77.5 47 GLU B C 1
ATOM 4940 O O . GLU B 1 47 ? -35.781 7.352 -1.437 1 77.5 47 GLU B O 1
ATOM 4945 N N . ALA B 1 48 ? -37.031 8.797 -2.562 1 79.75 48 ALA B N 1
ATOM 4946 C CA . ALA B 1 48 ? -35.875 9.195 -3.371 1 79.75 48 ALA B CA 1
ATOM 4947 C C . ALA B 1 48 ? -34.781 9.812 -2.506 1 79.75 48 ALA B C 1
ATOM 4949 O O . ALA B 1 48 ? -33.594 9.57 -2.729 1 79.75 48 ALA B O 1
ATOM 4950 N N . PHE B 1 49 ? -35.219 10.469 -1.548 1 84.38 49 PHE B N 1
ATOM 4951 C CA . PHE B 1 49 ? -34.281 11.094 -0.635 1 84.38 49 PHE B CA 1
ATOM 4952 C C . PHE B 1 49 ? -33.594 10.047 0.244 1 84.38 49 PHE B C 1
ATOM 4954 O O . PHE B 1 49 ? -32.406 10.172 0.571 1 84.38 49 PHE B O 1
ATOM 4961 N N . SER B 1 50 ? -34.375 9.086 0.573 1 88.94 50 SER B N 1
ATOM 4962 C CA . SER B 1 50 ? -33.781 8.031 1.406 1 88.94 50 SER B CA 1
ATOM 4963 C C . SER B 1 50 ? -32.75 7.211 0.637 1 88.94 50 SER B C 1
ATOM 4965 O O . SER B 1 50 ? -31.766 6.77 1.206 1 88.94 50 SER B O 1
ATOM 4967 N N . VAL B 1 51 ? -33.031 7.035 -0.616 1 92.62 51 VAL B N 1
ATOM 4968 C CA . VAL B 1 51 ? -32.094 6.285 -1.452 1 92.62 51 VAL B CA 1
ATOM 4969 C C . VAL B 1 51 ? -30.797 7.074 -1.627 1 92.62 51 VAL B C 1
ATOM 4971 O O . VAL B 1 51 ? -29.703 6.535 -1.452 1 92.62 51 VAL B O 1
ATOM 4974 N N . ILE B 1 52 ? -30.922 8.352 -1.881 1 90.44 52 ILE B N 1
ATOM 4975 C CA . ILE B 1 52 ? -29.75 9.188 -2.086 1 90.44 52 ILE B CA 1
ATOM 4976 C C . ILE B 1 52 ? -28.969 9.312 -0.779 1 90.44 52 ILE B C 1
ATOM 4978 O O . ILE B 1 52 ? -27.734 9.383 -0.788 1 90.44 52 ILE B O 1
ATOM 4982 N N . LYS B 1 53 ? -29.703 9.344 0.256 1 91.88 53 LYS B N 1
ATOM 4983 C CA . LYS B 1 53 ? -29.047 9.383 1.561 1 91.88 53 LYS B CA 1
ATOM 4984 C C . LYS B 1 53 ? -28.188 8.133 1.783 1 91.88 53 LYS B C 1
ATOM 4986 O O . LYS B 1 53 ? -27.047 8.234 2.223 1 91.88 53 LYS B O 1
ATOM 4991 N N . ALA B 1 54 ? -28.75 6.984 1.472 1 94.25 54 ALA B N 1
ATOM 4992 C CA . ALA B 1 54 ? -28.016 5.73 1.612 1 94.25 54 ALA B CA 1
ATOM 4993 C C . ALA B 1 54 ? -26.781 5.711 0.71 1 94.25 54 ALA B C 1
ATOM 4995 O O . ALA B 1 54 ? -25.688 5.324 1.143 1 94.25 54 ALA B O 1
ATOM 4996 N N . GLU B 1 55 ? -26.938 6.164 -0.49 1 94.69 55 GLU B N 1
ATOM 4997 C CA . GLU B 1 55 ? -25.844 6.195 -1.456 1 94.69 55 GLU B CA 1
ATOM 4998 C C . GLU B 1 55 ? -24.734 7.164 -1.018 1 94.69 55 GLU B C 1
ATOM 5000 O O . GLU B 1 55 ? -23.547 6.852 -1.128 1 94.69 55 GLU B O 1
ATOM 5005 N N . THR B 1 56 ? -25.109 8.305 -0.5 1 92.75 56 THR B N 1
ATOM 5006 C CA . THR B 1 56 ? -24.156 9.312 -0.062 1 92.75 56 THR B CA 1
ATOM 5007 C C . THR B 1 56 ? -23.406 8.852 1.182 1 92.75 56 THR B C 1
ATOM 5009 O O . THR B 1 56 ? -22.203 9.117 1.329 1 92.75 56 THR B O 1
ATOM 5012 N N . MET B 1 57 ? -24.109 8.188 2 1 93.69 57 MET B N 1
ATOM 5013 C CA . MET B 1 57 ? -23.469 7.656 3.201 1 93.69 57 MET B CA 1
ATOM 5014 C C . MET B 1 57 ? -22.391 6.637 2.84 1 93.69 57 MET B C 1
ATOM 5016 O O . MET B 1 57 ? -21.297 6.656 3.406 1 93.69 57 MET B O 1
ATOM 5020 N N . PHE B 1 58 ? -22.719 5.777 1.897 1 95.75 58 PHE B N 1
ATOM 5021 C CA . PHE B 1 58 ? -21.734 4.805 1.46 1 95.75 58 PHE B CA 1
ATOM 5022 C C . PHE B 1 58 ? -20.547 5.504 0.787 1 95.75 58 PHE B C 1
ATOM 5024 O O . PHE B 1 58 ? -19.406 5.105 0.972 1 95.75 58 PHE B O 1
ATOM 5031 N N . ALA B 1 59 ? -20.844 6.531 0.012 1 95.06 59 ALA B N 1
ATOM 5032 C CA . ALA B 1 59 ? -19.781 7.305 -0.628 1 95.06 59 ALA B CA 1
ATOM 5033 C C . ALA B 1 59 ? -18.859 7.922 0.412 1 95.06 59 ALA B C 1
ATOM 5035 O O . ALA B 1 59 ? -17.641 7.887 0.256 1 95.06 59 ALA B O 1
ATOM 5036 N N . ASN B 1 60 ? -19.406 8.461 1.445 1 94.5 60 ASN B N 1
ATOM 5037 C CA . ASN B 1 60 ? -18.625 9.023 2.531 1 94.5 60 ASN B CA 1
ATOM 5038 C C . ASN B 1 60 ? -17.797 7.957 3.246 1 94.5 60 ASN B C 1
ATOM 5040 O O . ASN B 1 60 ? -16.656 8.211 3.648 1 94.5 60 ASN B O 1
ATOM 5044 N N . PHE B 1 61 ? -18.422 6.789 3.363 1 96 61 PHE B N 1
ATOM 5045 C CA . PHE B 1 61 ? -17.75 5.637 3.949 1 96 61 PHE B CA 1
ATOM 5046 C C . PHE B 1 61 ? -16.516 5.266 3.135 1 96 61 PHE B C 1
ATOM 5048 O O . PHE B 1 61 ? -15.438 5.051 3.695 1 96 61 PHE B O 1
ATOM 5055 N N . VAL B 1 62 ? -16.641 5.238 1.842 1 96.69 62 VAL B N 1
ATOM 5056 C CA . VAL B 1 62 ? -15.555 4.914 0.917 1 96.69 62 VAL B CA 1
ATOM 5057 C C . VAL B 1 62 ? -14.453 5.961 1.033 1 96.69 62 VAL B C 1
ATOM 5059 O O . VAL B 1 62 ? -13.266 5.613 1.106 1 96.69 62 VAL B O 1
ATOM 5062 N N . ALA B 1 63 ? -14.781 7.168 1.142 1 95.31 63 ALA B N 1
ATOM 5063 C CA . ALA B 1 63 ? -13.82 8.273 1.21 1 95.31 63 ALA B CA 1
ATOM 5064 C C . ALA B 1 63 ? -13.055 8.25 2.529 1 95.31 63 ALA B C 1
ATOM 5066 O O . ALA B 1 63 ? -11.828 8.312 2.541 1 95.31 63 ALA B O 1
ATOM 5067 N N . GLN B 1 64 ? -13.727 8.094 3.584 1 94.69 64 GLN B N 1
ATOM 5068 C CA . GLN B 1 64 ? -13.125 8.203 4.906 1 94.69 64 GLN B CA 1
ATOM 5069 C C . GLN B 1 64 ? -12.195 7.027 5.191 1 94.69 64 GLN B C 1
ATOM 5071 O O . GLN B 1 64 ? -11.211 7.164 5.922 1 94.69 64 GLN B O 1
ATOM 5076 N N . HIS B 1 65 ? -12.484 5.934 4.605 1 95.12 65 HIS B N 1
ATOM 5077 C CA . HIS B 1 65 ? -11.68 4.75 4.875 1 95.12 65 HIS B CA 1
ATOM 5078 C C . HIS B 1 65 ? -10.688 4.484 3.746 1 95.12 65 HIS B C 1
ATOM 5080 O O . HIS B 1 65 ? -10.023 3.443 3.729 1 95.12 65 HIS B O 1
ATOM 5086 N N . ASN B 1 66 ? -10.633 5.363 2.791 1 93.94 66 ASN B N 1
ATOM 5087 C CA . ASN B 1 66 ? -9.703 5.27 1.673 1 93.94 66 ASN B CA 1
ATOM 5088 C C . ASN B 1 66 ? -9.945 4.012 0.843 1 93.94 66 ASN B C 1
ATOM 5090 O O . ASN B 1 66 ? -8.992 3.336 0.445 1 93.94 66 ASN B O 1
ATOM 5094 N N . LEU B 1 67 ? -11.18 3.633 0.641 1 95.69 67 LEU B N 1
ATOM 5095 C CA . LEU B 1 67 ? -11.484 2.438 -0.139 1 95.69 67 LEU B CA 1
ATOM 5096 C C . LEU B 1 67 ? -11.5 2.752 -1.631 1 95.69 67 LEU B C 1
ATOM 5098 O O . LEU B 1 67 ? -11.805 3.877 -2.031 1 95.69 67 LEU B O 1
ATOM 5102 N N . PRO B 1 68 ? -11.109 1.739 -2.473 1 94.5 68 PRO B N 1
ATOM 5103 C CA . PRO B 1 68 ? -11.258 1.966 -3.912 1 94.5 68 PRO B CA 1
ATOM 5104 C C . PRO B 1 68 ? -12.711 2.176 -4.328 1 94.5 68 PRO B C 1
ATOM 5106 O O . PRO B 1 68 ? -13.609 1.479 -3.838 1 94.5 68 PRO B O 1
ATOM 5109 N N . PHE B 1 69 ? -12.961 3.064 -5.246 1 95.38 69 PHE B N 1
ATOM 5110 C CA . PHE B 1 69 ? -14.312 3.34 -5.703 1 95.38 69 PHE B CA 1
ATOM 5111 C C . PHE B 1 69 ? -14.891 2.141 -6.445 1 95.38 69 PHE B C 1
ATOM 5113 O O . PHE B 1 69 ? -16.109 1.967 -6.512 1 95.38 69 PHE B O 1
ATOM 5120 N N . ALA B 1 70 ? -14.055 1.278 -6.957 1 94.69 70 ALA B N 1
ATOM 5121 C CA . ALA B 1 70 ? -14.461 0.134 -7.77 1 94.69 70 ALA B CA 1
ATOM 5122 C C . ALA B 1 70 ? -15.289 -0.851 -6.953 1 94.69 70 ALA B C 1
ATOM 5124 O O . ALA B 1 70 ? -16.062 -1.635 -7.512 1 94.69 70 ALA B O 1
ATOM 5125 N N . ILE B 1 71 ? -15.148 -0.839 -5.645 1 96.19 71 ILE B N 1
ATOM 5126 C CA . ILE B 1 71 ? -15.883 -1.789 -4.816 1 96.19 71 ILE B CA 1
ATOM 5127 C C . ILE B 1 71 ? -17.375 -1.504 -4.906 1 96.19 71 ILE B C 1
ATOM 5129 O O . ILE B 1 71 ? -18.203 -2.377 -4.617 1 96.19 71 ILE B O 1
ATOM 5133 N N . ALA B 1 72 ? -17.703 -0.236 -5.246 1 97 72 ALA B N 1
ATOM 5134 C CA . ALA B 1 72 ? -19.094 0.172 -5.336 1 97 72 ALA B CA 1
ATOM 5135 C C . ALA B 1 72 ? -19.844 -0.633 -6.402 1 97 72 ALA B C 1
ATOM 5137 O O . ALA B 1 72 ? -21.047 -0.832 -6.309 1 97 72 ALA B O 1
ATOM 5138 N N . ASP B 1 73 ? -19.141 -1.117 -7.422 1 96.44 73 ASP B N 1
ATOM 5139 C CA . ASP B 1 73 ? -19.734 -1.916 -8.484 1 96.44 73 ASP B CA 1
ATOM 5140 C C . ASP B 1 73 ? -20.297 -3.225 -7.941 1 96.44 73 ASP B C 1
ATOM 5142 O O . ASP B 1 73 ? -21.312 -3.73 -8.445 1 96.44 73 ASP B O 1
ATOM 5146 N N . HIS B 1 74 ? -19.656 -3.781 -7.016 1 96.38 74 HIS B N 1
ATOM 5147 C CA . HIS B 1 74 ? -20.125 -5.023 -6.402 1 96.38 74 HIS B CA 1
ATOM 5148 C C . HIS B 1 74 ? -21.094 -4.742 -5.27 1 96.38 74 HIS B C 1
ATOM 5150 O O . HIS B 1 74 ? -22.078 -5.469 -5.102 1 96.38 74 HIS B O 1
ATOM 5156 N N . PHE B 1 75 ? -20.828 -3.65 -4.52 1 97.12 75 PHE B N 1
ATOM 5157 C CA . PHE B 1 75 ? -21.688 -3.336 -3.381 1 97.12 75 PHE B CA 1
ATOM 5158 C C . PHE B 1 75 ? -23.125 -3.064 -3.832 1 97.12 75 PHE B C 1
ATOM 5160 O O . PHE B 1 75 ? -24.078 -3.502 -3.186 1 97.12 75 PHE B O 1
ATOM 5167 N N . THR B 1 76 ? -23.203 -2.35 -4.941 1 96.81 76 THR B N 1
ATOM 5168 C CA . THR B 1 76 ? -24.531 -2.006 -5.473 1 96.81 76 THR B CA 1
ATOM 5169 C C . THR B 1 76 ? -25.328 -3.264 -5.766 1 96.81 76 THR B C 1
ATOM 5171 O O . THR B 1 76 ? -26.562 -3.275 -5.594 1 96.81 76 THR B O 1
ATOM 5174 N N . LYS B 1 77 ? -24.719 -4.32 -6.211 1 95.25 77 LYS B N 1
ATOM 5175 C CA . LYS B 1 77 ? -25.391 -5.582 -6.531 1 95.25 77 LYS B CA 1
ATOM 5176 C C . LYS B 1 77 ? -25.688 -6.379 -5.266 1 95.25 77 LYS B C 1
ATOM 5178 O O . LYS B 1 77 ? -26.672 -7.129 -5.215 1 95.25 77 LYS B O 1
ATOM 5183 N N . MET B 1 78 ? -24.969 -6.176 -4.215 1 95.38 78 MET B N 1
ATOM 5184 C CA . MET B 1 78 ? -25.078 -6.961 -2.99 1 95.38 78 MET B CA 1
ATOM 5185 C C . MET B 1 78 ? -26.188 -6.426 -2.088 1 95.38 78 MET B C 1
ATOM 5187 O O . MET B 1 78 ? -26.812 -7.188 -1.359 1 95.38 78 MET B O 1
ATOM 5191 N N . VAL B 1 79 ? -26.406 -5.094 -2.162 1 96.69 79 VAL B N 1
ATOM 5192 C CA . VAL B 1 79 ? -27.297 -4.402 -1.225 1 96.69 79 VAL B CA 1
ATOM 5193 C C . VAL B 1 79 ? -28.688 -5.023 -1.271 1 96.69 79 VAL B C 1
ATOM 5195 O O . VAL B 1 79 ? -29.234 -5.426 -0.24 1 96.69 79 VAL B O 1
ATOM 5198 N N . PRO B 1 80 ? -29.312 -5.285 -2.457 1 95.44 80 PRO B N 1
ATOM 5199 C CA . PRO B 1 80 ? -30.656 -5.863 -2.475 1 95.44 80 PRO B CA 1
ATOM 5200 C C . PRO B 1 80 ? -30.672 -7.316 -2.004 1 95.44 80 PRO B C 1
ATOM 5202 O O . PRO B 1 80 ? -31.719 -7.801 -1.536 1 95.44 80 PRO B O 1
ATOM 5205 N N . ILE B 1 81 ? -29.578 -7.973 -2.105 1 93.94 81 ILE B N 1
ATOM 5206 C CA . ILE B 1 81 ? -29.484 -9.367 -1.676 1 93.94 81 ILE B CA 1
ATOM 5207 C C . ILE B 1 81 ? -29.344 -9.43 -0.157 1 93.94 81 ILE B C 1
ATOM 5209 O O . ILE B 1 81 ? -29.922 -10.305 0.49 1 93.94 81 ILE B O 1
ATOM 5213 N N . MET B 1 82 ? -28.641 -8.477 0.421 1 94.5 82 MET B N 1
ATOM 5214 C CA . MET B 1 82 ? -28.422 -8.43 1.863 1 94.5 82 MET B CA 1
ATOM 5215 C C . MET B 1 82 ? -29.688 -8.008 2.598 1 94.5 82 MET B C 1
ATOM 5217 O O . MET B 1 82 ? -29.969 -8.5 3.688 1 94.5 82 MET B O 1
ATOM 5221 N N . PHE B 1 83 ? -30.406 -7.043 1.947 1 96.31 83 PHE B N 1
ATOM 5222 C CA . PHE B 1 83 ? -31.594 -6.48 2.586 1 96.31 83 PHE B CA 1
ATOM 5223 C C . PHE B 1 83 ? -32.781 -6.527 1.644 1 96.31 83 PHE B C 1
ATOM 5225 O O . PHE B 1 83 ? -33.344 -5.484 1.272 1 96.31 83 PHE B O 1
ATOM 5232 N N . PRO B 1 84 ? -33.281 -7.723 1.413 1 94.31 84 PRO B N 1
ATOM 5233 C CA . PRO B 1 84 ? -34.375 -7.875 0.459 1 94.31 84 PRO B CA 1
ATOM 5234 C C . PRO B 1 84 ? -35.688 -7.281 0.97 1 94.31 84 PRO B C 1
ATOM 5236 O O . PRO B 1 84 ? -36.625 -7.02 0.183 1 94.31 84 PRO B O 1
ATOM 5239 N N . ASP B 1 85 ? -35.812 -7.012 2.24 1 95 85 ASP B N 1
ATOM 5240 C CA . ASP B 1 85 ? -37.031 -6.504 2.857 1 95 85 ASP B CA 1
ATOM 5241 C C . ASP B 1 85 ? -37.062 -4.977 2.814 1 95 85 ASP B C 1
ATOM 5243 O O . ASP B 1 85 ? -38 -4.363 3.338 1 95 85 ASP B O 1
ATOM 5247 N N . SER B 1 86 ? -36.062 -4.355 2.225 1 95.75 86 SER B N 1
ATOM 5248 C CA . SER B 1 86 ? -35.969 -2.902 2.17 1 95.75 86 SER B CA 1
ATOM 5249 C C . SER B 1 86 ? -36.281 -2.379 0.772 1 95.75 86 SER B C 1
ATOM 5251 O O . SER B 1 86 ? -35.656 -2.797 -0.205 1 95.75 86 SER B O 1
ATOM 5253 N N . SER B 1 87 ? -37.156 -1.449 0.729 1 95.5 87 SER B N 1
ATOM 5254 C CA . SER B 1 87 ? -37.438 -0.786 -0.541 1 95.5 87 SER B CA 1
ATOM 5255 C C . SER B 1 87 ? -36.312 0.127 -0.954 1 95.5 87 SER B C 1
ATOM 5257 O O . SER B 1 87 ? -36 0.267 -2.145 1 95.5 87 SER B O 1
ATOM 5259 N N . ILE B 1 88 ? -35.656 0.716 0.008 1 95.94 88 ILE B N 1
ATOM 5260 C CA . ILE B 1 88 ? -34.5 1.57 -0.248 1 95.94 88 ILE B CA 1
ATOM 5261 C C . ILE B 1 88 ? -33.375 0.744 -0.861 1 95.94 88 ILE B C 1
ATOM 5263 O O . ILE B 1 88 ? -32.75 1.154 -1.85 1 95.94 88 ILE B O 1
ATOM 5267 N N . ALA B 1 89 ? -33.188 -0.441 -0.312 1 97 89 ALA B N 1
ATOM 5268 C CA . ALA B 1 89 ? -32.094 -1.327 -0.781 1 97 89 ALA B CA 1
ATOM 5269 C C . ALA B 1 89 ? -32.375 -1.784 -2.213 1 97 89 ALA B C 1
ATOM 5271 O O . ALA B 1 89 ? -31.438 -1.896 -3.014 1 97 89 ALA B O 1
ATOM 5272 N N . LYS B 1 90 ? -33.594 -2.033 -2.533 1 95.94 90 LYS B N 1
ATOM 5273 C CA . LYS B 1 90 ? -33.969 -2.506 -3.865 1 95.94 90 LYS B CA 1
ATOM 5274 C C . LYS B 1 90 ? -33.688 -1.434 -4.918 1 95.94 90 LYS B C 1
ATOM 5276 O O . LYS B 1 90 ? -33.375 -1.75 -6.066 1 95.94 90 LYS B O 1
ATOM 5281 N N . LYS B 1 91 ? -33.781 -0.231 -4.461 1 95.31 91 LYS B N 1
ATOM 5282 C CA . LYS B 1 91 ? -33.625 0.879 -5.395 1 95.31 91 LYS B CA 1
ATOM 5283 C C . LYS B 1 91 ? -32.188 1.444 -5.336 1 95.31 91 LYS B C 1
ATOM 5285 O O . LYS B 1 91 ? -31.844 2.338 -6.109 1 95.31 91 LYS B O 1
ATOM 5290 N N . TYR B 1 92 ? -31.406 0.961 -4.426 1 95.81 92 TYR B N 1
ATOM 5291 C CA . TYR B 1 92 ? -30.031 1.415 -4.293 1 95.81 92 TYR B CA 1
ATOM 5292 C C . TYR B 1 92 ? -29.25 1.174 -5.578 1 95.81 92 TYR B C 1
ATOM 5294 O O . TYR B 1 92 ? -29.234 0.061 -6.109 1 95.81 92 TYR B O 1
ATOM 5302 N N . ALA B 1 93 ? -28.641 2.189 -6.121 1 93.75 93 ALA B N 1
ATOM 5303 C CA . ALA B 1 93 ? -27.875 2.078 -7.355 1 93.75 93 ALA B CA 1
ATOM 5304 C C . ALA B 1 93 ? -26.734 3.09 -7.375 1 93.75 93 ALA B C 1
ATOM 5306 O O . ALA B 1 93 ? -26.922 4.242 -7.77 1 93.75 93 ALA B O 1
ATOM 5307 N N . SER B 1 94 ? -25.641 2.721 -6.945 1 94.56 94 SER B N 1
ATOM 5308 C CA . SER B 1 94 ? -24.453 3.58 -6.938 1 94.56 94 SER B CA 1
ATOM 5309 C C . SER B 1 94 ? -23.188 2.793 -7.289 1 94.56 94 SER B C 1
ATOM 5311 O O . SER B 1 94 ? -22.516 2.281 -6.402 1 94.56 94 SER B O 1
ATOM 5313 N N . ARG B 1 95 ? -22.875 2.84 -8.523 1 95.06 95 ARG B N 1
ATOM 5314 C CA . ARG B 1 95 ? -21.672 2.166 -8.992 1 95.06 95 ARG B CA 1
ATOM 5315 C C . ARG B 1 95 ? -20.438 3.062 -8.836 1 95.06 95 ARG B C 1
ATOM 5317 O O . ARG B 1 95 ? -20.469 4.031 -8.07 1 95.06 95 ARG B O 1
ATOM 5324 N N . LYS B 1 96 ? -19.422 2.713 -9.406 1 94.94 96 LYS B N 1
ATOM 5325 C CA . LYS B 1 96 ? -18.125 3.385 -9.242 1 94.94 96 LYS B CA 1
ATOM 5326 C C . LYS B 1 96 ? -18.234 4.859 -9.625 1 94.94 96 LYS B C 1
ATOM 5328 O O . LYS B 1 96 ? -17.859 5.734 -8.844 1 94.94 96 LYS B O 1
ATOM 5333 N N . THR B 1 97 ? -18.734 5.129 -10.758 1 92.25 97 THR B N 1
ATOM 5334 C CA . THR B 1 97 ? -18.766 6.484 -11.297 1 92.25 97 THR B CA 1
ATOM 5335 C C . THR B 1 97 ? -19.672 7.375 -10.453 1 92.25 97 THR B C 1
ATOM 5337 O O . THR B 1 97 ? -19.297 8.492 -10.094 1 92.25 97 THR B O 1
ATOM 5340 N N . LYS B 1 98 ? -20.875 6.867 -10.195 1 92.81 98 LYS B N 1
ATOM 5341 C CA . LYS B 1 98 ? -21.812 7.652 -9.383 1 92.81 98 LYS B CA 1
ATOM 5342 C C . LYS B 1 98 ? -21.234 7.906 -7.988 1 92.81 98 LYS B C 1
ATOM 5344 O O . LYS B 1 98 ? -21.328 9.023 -7.473 1 92.81 98 LYS B O 1
ATOM 5349 N N . THR B 1 99 ? -20.688 6.902 -7.332 1 95.12 99 THR B N 1
ATOM 5350 C CA . THR B 1 99 ? -20.094 7.043 -6.012 1 95.12 99 THR B CA 1
ATOM 5351 C C . THR B 1 99 ? -18.969 8.078 -6.031 1 95.12 99 THR B C 1
ATOM 5353 O O . THR B 1 99 ? -18.859 8.898 -5.121 1 95.12 99 THR B O 1
ATOM 5356 N N . THR B 1 100 ? -18.141 8.07 -7.059 1 94.06 100 THR B N 1
ATOM 5357 C CA . THR B 1 100 ? -17.062 9.039 -7.223 1 94.06 100 THR B CA 1
ATOM 5358 C C . THR B 1 100 ? -17.625 10.461 -7.312 1 94.06 100 THR B C 1
ATOM 5360 O O . THR B 1 100 ? -17.094 11.383 -6.688 1 94.06 100 THR B O 1
ATOM 5363 N N . GLN B 1 101 ? -18.703 10.594 -8.023 1 91.81 101 GLN B N 1
ATOM 5364 C CA . GLN B 1 101 ? -19.297 11.914 -8.219 1 91.81 101 GLN B CA 1
ATOM 5365 C C . GLN B 1 101 ? -19.969 12.406 -6.934 1 91.81 101 GLN B C 1
ATOM 5367 O O . GLN B 1 101 ? -19.969 13.602 -6.648 1 91.81 101 GLN B O 1
ATOM 5372 N N . LEU B 1 102 ? -20.547 11.516 -6.188 1 93 102 LEU B N 1
ATOM 5373 C CA . LEU B 1 102 ? -21.109 11.898 -4.902 1 93 102 LEU B CA 1
ATOM 5374 C C . LEU B 1 102 ? -20.047 12.5 -3.992 1 93 102 LEU B C 1
ATOM 5376 O O . LEU B 1 102 ? -20.297 13.477 -3.285 1 93 102 LEU B O 1
ATOM 5380 N N . VAL B 1 103 ? -18.844 11.953 -4.066 1 93.56 103 VAL B N 1
ATOM 5381 C CA . VAL B 1 103 ? -17.75 12.453 -3.242 1 93.56 103 VAL B CA 1
ATOM 5382 C C . VAL B 1 103 ? -17.234 13.766 -3.82 1 93.56 103 VAL B C 1
ATOM 5384 O O . VAL B 1 103 ? -17.203 14.789 -3.131 1 93.56 103 VAL B O 1
ATOM 5387 N N . LYS B 1 104 ? -16.906 13.812 -5.109 1 93.06 104 LYS B N 1
ATOM 5388 C CA . LYS B 1 104 ? -16.219 14.938 -5.75 1 93.06 104 LYS B CA 1
ATOM 5389 C C . LYS B 1 104 ? -17.172 16.109 -5.961 1 93.06 104 LYS B C 1
ATOM 5391 O O . LYS B 1 104 ? -16.797 17.266 -5.785 1 93.06 104 LYS B O 1
ATOM 5396 N N . GLY B 1 105 ? -18.359 15.766 -6.398 1 89.44 105 GLY B N 1
ATOM 5397 C CA . GLY B 1 105 ? -19.312 16.797 -6.777 1 89.44 105 GLY B CA 1
ATOM 5398 C C . GLY B 1 105 ? -20.328 17.109 -5.691 1 89.44 105 GLY B C 1
ATOM 5399 O O . GLY B 1 105 ? -20.953 18.172 -5.699 1 89.44 105 GLY B O 1
ATOM 5400 N N . GLY B 1 106 ? -20.531 16.234 -4.852 1 89 106 GLY B N 1
ATOM 5401 C CA . GLY B 1 106 ? -21.531 16.406 -3.812 1 89 106 GLY B CA 1
ATOM 5402 C C . GLY B 1 106 ? -20.938 16.812 -2.475 1 89 106 GLY B C 1
ATOM 5403 O O . GLY B 1 106 ? -21.078 17.953 -2.047 1 89 106 GLY B O 1
ATOM 5404 N N . LEU B 1 107 ? -20.141 16 -1.869 1 90.56 107 LEU B N 1
ATOM 5405 C CA . LEU B 1 107 ? -19.641 16.188 -0.517 1 90.56 107 LEU B CA 1
ATOM 5406 C C . LEU B 1 107 ? -18.531 17.234 -0.499 1 90.56 107 LEU B C 1
ATOM 5408 O O . LEU B 1 107 ? -18.562 18.172 0.308 1 90.56 107 LEU B O 1
ATOM 5412 N N . THR B 1 108 ? -17.562 17.188 -1.356 1 93.31 108 THR B N 1
ATOM 5413 C CA . THR B 1 108 ? -16.328 17.953 -1.332 1 93.31 108 THR B CA 1
ATOM 5414 C C . THR B 1 108 ? -16.609 19.438 -1.501 1 93.31 108 THR B C 1
ATOM 5416 O O . THR B 1 108 ? -16.109 20.266 -0.73 1 93.31 108 THR B O 1
ATOM 5419 N N . PRO B 1 109 ? -17.453 19.828 -2.488 1 91.62 109 PRO B N 1
ATOM 5420 C CA . PRO B 1 109 ? -17.672 21.266 -2.658 1 91.62 109 PRO B CA 1
ATOM 5421 C C . PRO B 1 109 ? -18.234 21.922 -1.401 1 91.62 109 PRO B C 1
ATOM 5423 O O . PRO B 1 109 ? -17.844 23.047 -1.065 1 91.62 109 PRO B O 1
ATOM 5426 N N . ASN B 1 110 ? -19.047 21.25 -0.714 1 89.44 110 ASN B N 1
ATOM 5427 C CA . ASN B 1 110 ? -19.625 21.797 0.51 1 89.44 110 ASN B CA 1
ATOM 5428 C C . ASN B 1 110 ? -18.578 21.938 1.605 1 89.44 110 ASN B C 1
ATOM 5430 O O . ASN B 1 110 ? -18.531 22.953 2.309 1 89.44 110 ASN B O 1
ATOM 5434 N N . LEU B 1 111 ? -17.812 21 1.731 1 92.62 111 LEU B N 1
ATOM 5435 C CA . LEU B 1 111 ? -16.75 21 2.742 1 92.62 111 LEU B CA 1
ATOM 5436 C C . LEU B 1 111 ? -15.711 22.078 2.438 1 92.62 111 LEU B C 1
ATOM 5438 O O . LEU B 1 111 ? -15.289 22.812 3.332 1 92.62 111 LEU B O 1
ATOM 5442 N N . ASP B 1 112 ? -15.344 22.156 1.197 1 95.12 112 ASP B N 1
ATOM 5443 C CA . ASP B 1 112 ? -14.352 23.141 0.775 1 95.12 112 ASP B CA 1
ATOM 5444 C C . ASP B 1 112 ? -14.875 24.562 0.959 1 95.12 112 ASP B C 1
ATOM 5446 O O . ASP B 1 112 ? -14.133 25.453 1.392 1 95.12 112 ASP B O 1
ATOM 5450 N N . ASP B 1 113 ? -16.094 24.734 0.631 1 94.19 113 ASP B N 1
ATOM 5451 C CA . ASP B 1 113 ? -16.703 26.062 0.736 1 94.19 113 ASP B CA 1
ATOM 5452 C C . ASP B 1 113 ? -16.781 26.516 2.193 1 94.19 113 ASP B C 1
ATOM 5454 O O . ASP B 1 113 ? -16.625 27.703 2.492 1 94.19 113 ASP B O 1
ATOM 5458 N N . GLU B 1 114 ? -17.062 25.625 2.986 1 93.75 114 GLU B N 1
ATOM 5459 C CA . GLU B 1 114 ? -17.109 25.953 4.406 1 93.75 114 GLU B CA 1
ATOM 5460 C C . GLU B 1 114 ? -15.75 26.438 4.914 1 93.75 114 GLU B C 1
ATOM 5462 O O . GLU B 1 114 ? -15.672 27.422 5.652 1 93.75 114 GLU B O 1
ATOM 5467 N N . VAL B 1 115 ? -14.711 25.797 4.535 1 97.38 115 VAL B N 1
ATOM 5468 C CA . VAL B 1 115 ? -13.367 26.172 4.949 1 97.38 115 VAL B CA 1
ATOM 5469 C C . VAL B 1 115 ? -13.008 27.531 4.367 1 97.38 115 VAL B C 1
ATOM 5471 O O . VAL B 1 115 ? -12.5 28.406 5.074 1 97.38 115 VAL B O 1
ATOM 5474 N N . ALA B 1 116 ? -13.289 27.719 3.129 1 98 116 ALA B N 1
ATOM 5475 C CA . ALA B 1 116 ? -13 28.984 2.465 1 98 116 ALA B CA 1
ATOM 5476 C C . ALA B 1 116 ? -13.75 30.141 3.123 1 98 116 ALA B C 1
ATOM 5478 O O . ALA B 1 116 ? -13.195 31.234 3.303 1 98 116 ALA B O 1
ATOM 5479 N N . GLU B 1 117 ? -14.961 29.859 3.439 1 97.25 117 GLU B N 1
ATOM 5480 C CA . GLU B 1 117 ? -15.781 30.875 4.086 1 97.25 117 GLU B CA 1
ATOM 5481 C C . GLU B 1 117 ? -15.188 31.297 5.426 1 97.25 117 GLU B C 1
ATOM 5483 O O . GLU B 1 117 ? -15.125 32.5 5.742 1 97.25 117 GLU B O 1
ATOM 5488 N N . LYS B 1 118 ? -14.766 30.391 6.125 1 97.19 118 LYS B N 1
ATOM 5489 C CA . LYS B 1 118 ? -14.133 30.703 7.406 1 97.19 118 LYS B CA 1
ATOM 5490 C C . LYS B 1 118 ? -12.844 31.484 7.215 1 97.19 118 LYS B C 1
ATOM 5492 O O . LYS B 1 118 ? -12.562 32.406 7.977 1 97.19 118 LYS B O 1
ATOM 5497 N N . CYS B 1 119 ? -12.094 31.188 6.23 1 97.94 119 CYS B N 1
ATOM 5498 C CA . CYS B 1 119 ? -10.844 31.891 5.945 1 97.94 119 CYS B CA 1
ATOM 5499 C C . CYS B 1 119 ? -11.117 33.312 5.488 1 97.94 119 CYS B C 1
ATOM 5501 O O . CYS B 1 119 ? -10.297 34.219 5.707 1 97.94 119 CYS B O 1
ATOM 5503 N N . ARG B 1 120 ? -12.289 33.531 4.883 1 97.62 120 ARG B N 1
ATOM 5504 C CA . ARG B 1 120 ? -12.648 34.844 4.41 1 97.62 120 ARG B CA 1
ATOM 5505 C C . ARG B 1 120 ? -13.086 35.75 5.566 1 97.62 120 ARG B C 1
ATOM 5507 O O . ARG B 1 120 ? -12.93 36.969 5.512 1 97.62 120 ARG B O 1
ATOM 5514 N N . ASN B 1 121 ? -13.469 35.094 6.668 1 96.12 121 ASN B N 1
ATOM 5515 C CA . ASN B 1 121 ? -14.195 35.906 7.656 1 96.12 121 ASN B CA 1
ATOM 5516 C C . ASN B 1 121 ? -13.438 35.969 8.984 1 96.12 121 ASN B C 1
ATOM 5518 O O . ASN B 1 121 ? -13.898 36.594 9.93 1 96.12 121 ASN B O 1
ATOM 5522 N N . GLN B 1 122 ? -12.32 35.312 9.094 1 96.5 122 GLN B N 1
ATOM 5523 C CA . GLN B 1 122 ? -11.578 35.375 10.344 1 96.5 122 GLN B CA 1
ATOM 5524 C C . GLN B 1 122 ? -10.086 35.156 10.109 1 96.5 122 GLN B C 1
ATOM 5526 O O . GLN B 1 122 ? -9.688 34.625 9.07 1 96.5 122 GLN B O 1
ATOM 5531 N N . PRO B 1 123 ? -9.266 35.562 11.062 1 97.06 123 PRO B N 1
ATOM 5532 C CA . PRO B 1 123 ? -7.832 35.281 10.969 1 97.06 123 PRO B CA 1
ATOM 5533 C C . PRO B 1 123 ? -7.504 33.781 11.07 1 97.06 123 PRO B C 1
ATOM 5535 O O . PRO B 1 123 ? -8.195 33.062 11.781 1 97.06 123 PRO B O 1
ATOM 5538 N N . PHE B 1 124 ? -6.461 33.375 10.406 1 97.62 124 PHE B N 1
ATOM 5539 C CA . PHE B 1 124 ? -6.078 31.953 10.461 1 97.62 124 PHE B CA 1
ATOM 5540 C C . PHE B 1 124 ? -4.578 31.797 10.25 1 97.62 124 PHE B C 1
ATOM 5542 O O . PHE B 1 124 ? -3.902 32.719 9.82 1 97.62 124 PHE B O 1
ATOM 5549 N N . GLY B 1 125 ? -4.055 30.703 10.719 1 96.81 125 GLY B N 1
ATOM 5550 C CA . GLY B 1 125 ? -2.684 30.328 10.43 1 96.81 125 GLY B CA 1
ATOM 5551 C C . GLY B 1 125 ? -2.559 29.453 9.188 1 96.81 125 GLY B C 1
ATOM 5552 O O . GLY B 1 125 ? -3.396 28.578 8.953 1 96.81 125 GLY B O 1
ATOM 5553 N N . LEU B 1 126 ? -1.546 29.719 8.406 1 97.38 126 LEU B N 1
ATOM 5554 C CA . LEU B 1 126 ? -1.299 28.984 7.172 1 97.38 126 LEU B CA 1
ATOM 5555 C C . LEU B 1 126 ? -0.147 28 7.348 1 97.38 126 LEU B C 1
ATOM 5557 O O . LEU B 1 126 ? 0.916 28.359 7.855 1 97.38 126 LEU B O 1
ATOM 5561 N N . MET B 1 127 ? -0.373 26.781 6.98 1 95.88 127 MET B N 1
ATOM 5562 C CA . MET B 1 127 ? 0.661 25.75 6.98 1 95.88 127 MET B CA 1
ATOM 5563 C C . MET B 1 127 ? 0.8 25.125 5.598 1 95.88 127 MET B C 1
ATOM 5565 O O . MET B 1 127 ? -0.201 24.812 4.945 1 95.88 127 MET B O 1
ATOM 5569 N N . CYS B 1 128 ? 1.967 24.984 5.133 1 94.56 128 CYS B N 1
ATOM 5570 C CA . CYS B 1 128 ? 2.154 24.359 3.832 1 94.56 128 CYS B CA 1
ATOM 5571 C C . CYS B 1 128 ? 3.451 23.562 3.795 1 94.56 128 CYS B C 1
ATOM 5573 O O . CYS B 1 128 ? 4.371 23.828 4.57 1 94.56 128 CYS B O 1
ATOM 5575 N N . ASP B 1 129 ? 3.492 22.562 3.035 1 93.25 129 ASP B N 1
ATOM 5576 C CA . ASP B 1 129 ? 4.664 21.719 2.816 1 93.25 129 ASP B CA 1
ATOM 5577 C C . ASP B 1 129 ? 4.551 20.953 1.499 1 93.25 129 ASP B C 1
ATOM 5579 O O . ASP B 1 129 ? 3.486 20.922 0.88 1 93.25 129 ASP B O 1
ATOM 5583 N N . GLU B 1 130 ? 5.703 20.484 1.06 1 92.38 130 GLU B N 1
ATOM 5584 C CA . GLU B 1 130 ? 5.75 19.734 -0.187 1 92.38 130 GLU B CA 1
ATOM 5585 C C . GLU B 1 130 ? 6.227 18.297 0.056 1 92.38 130 GLU B C 1
ATOM 5587 O O . GLU B 1 130 ? 6.996 18.047 0.984 1 92.38 130 GLU B O 1
ATOM 5592 N N . SER B 1 131 ? 5.711 17.406 -0.707 1 90.06 131 SER B N 1
ATOM 5593 C CA . SER B 1 131 ? 6.18 16.016 -0.67 1 90.06 131 SER B CA 1
ATOM 5594 C C . SER B 1 131 ? 5.941 15.32 -2.004 1 90.06 131 SER B C 1
ATOM 5596 O O . SER B 1 131 ? 5.02 15.672 -2.74 1 90.06 131 SER B O 1
ATOM 5598 N N . ASN B 1 132 ? 6.773 14.414 -2.32 1 87.25 132 ASN B N 1
ATOM 5599 C CA . ASN B 1 132 ? 6.59 13.609 -3.523 1 87.25 132 ASN B CA 1
ATOM 5600 C C . ASN B 1 132 ? 5.488 12.57 -3.342 1 87.25 132 ASN B C 1
ATOM 5602 O O . ASN B 1 132 ? 5.352 11.984 -2.266 1 87.25 132 ASN B O 1
ATOM 5606 N N . ASP B 1 133 ? 4.789 12.43 -4.344 1 83.94 133 ASP B N 1
ATOM 5607 C CA . ASP B 1 133 ? 3.789 11.367 -4.316 1 83.94 133 ASP B CA 1
ATOM 5608 C C . ASP B 1 133 ? 4.305 10.102 -5 1 83.94 133 ASP B C 1
ATOM 5610 O O . ASP B 1 133 ? 5.496 9.992 -5.297 1 83.94 133 ASP B O 1
ATOM 5614 N N . GLN B 1 134 ? 3.449 9.109 -5.129 1 77.44 134 GLN B N 1
ATOM 5615 C CA . GLN B 1 134 ? 3.83 7.816 -5.695 1 77.44 134 GLN B CA 1
ATOM 5616 C C . GLN B 1 134 ? 4.254 7.961 -7.152 1 77.44 134 GLN B C 1
ATOM 5618 O O . GLN B 1 134 ? 5.105 7.211 -7.633 1 77.44 134 GLN B O 1
ATOM 5623 N N . GLY B 1 135 ? 3.658 8.883 -7.895 1 73.94 135 GLY B N 1
ATOM 5624 C CA . GLY B 1 135 ? 4.02 9.125 -9.281 1 73.94 135 GLY B CA 1
ATOM 5625 C C . GLY B 1 135 ? 5.211 10.055 -9.43 1 73.94 135 GLY B C 1
ATOM 5626 O O . GLY B 1 135 ? 5.566 10.438 -10.547 1 73.94 135 GLY B O 1
ATOM 5627 N N . ASN B 1 136 ? 5.715 10.461 -8.266 1 75.88 136 ASN B N 1
ATOM 5628 C CA . ASN B 1 136 ? 6.891 11.32 -8.172 1 75.88 136 ASN B CA 1
ATOM 5629 C C . ASN B 1 136 ? 6.566 12.758 -8.562 1 75.88 136 ASN B C 1
ATOM 5631 O O . ASN B 1 136 ? 7.414 13.461 -9.125 1 75.88 136 ASN B O 1
ATOM 5635 N N . ASP B 1 137 ? 5.395 13.055 -8.477 1 86.31 137 ASP B N 1
ATOM 5636 C CA . ASP B 1 137 ? 5.008 14.461 -8.492 1 86.31 137 ASP B CA 1
ATOM 5637 C C . ASP B 1 137 ? 5.117 15.078 -7.094 1 86.31 137 ASP B C 1
ATOM 5639 O O . ASP B 1 137 ? 4.953 14.383 -6.09 1 86.31 137 ASP B O 1
ATOM 5643 N N . LYS B 1 138 ? 5.414 16.297 -7.094 1 91.38 138 LYS B N 1
ATOM 5644 C CA . LYS B 1 138 ? 5.516 16.984 -5.805 1 91.38 138 LYS B CA 1
ATOM 5645 C C . LYS B 1 138 ? 4.195 17.656 -5.438 1 91.38 138 LYS B C 1
ATOM 5647 O O . LYS B 1 138 ? 3.762 18.594 -6.105 1 91.38 138 LYS B O 1
ATOM 5652 N N . ASP B 1 139 ? 3.65 17.141 -4.457 1 93.19 139 ASP B N 1
ATOM 5653 C CA . ASP B 1 139 ? 2.406 17.703 -3.941 1 93.19 139 ASP B CA 1
ATOM 5654 C C . ASP B 1 139 ? 2.678 18.844 -2.959 1 93.19 139 ASP B C 1
ATOM 5656 O O . ASP B 1 139 ? 3.588 18.75 -2.133 1 93.19 139 ASP B O 1
ATOM 5660 N N . PHE B 1 140 ? 2.012 19.938 -3.158 1 95.69 140 PHE B N 1
ATOM 5661 C CA . PHE B 1 140 ? 2.051 21.078 -2.266 1 95.69 140 PHE B CA 1
ATOM 5662 C C . PHE B 1 140 ? 0.737 21.234 -1.508 1 95.69 140 PHE B C 1
ATOM 5664 O O . PHE B 1 140 ? -0.271 21.656 -2.076 1 95.69 140 PHE B O 1
ATOM 5671 N N . VAL B 1 141 ? 0.787 20.875 -0.207 1 97 141 VAL B N 1
ATOM 5672 C CA . VAL B 1 141 ? -0.431 20.844 0.595 1 97 141 VAL B CA 1
ATOM 5673 C C . VAL B 1 141 ? -0.58 22.141 1.371 1 97 141 VAL B C 1
ATOM 5675 O O . VAL B 1 141 ? 0.397 22.672 1.91 1 97 141 VAL B O 1
ATOM 5678 N N . LEU B 1 142 ? -1.777 22.656 1.36 1 97.88 142 LEU B N 1
ATOM 5679 C CA . LEU B 1 142 ? -2.131 23.859 2.096 1 97.88 142 LEU B CA 1
ATOM 5680 C C . LEU B 1 142 ? -3.139 23.562 3.197 1 97.88 142 LEU B C 1
ATOM 5682 O O . LEU B 1 142 ? -4.23 23.062 2.924 1 97.88 142 LEU B O 1
ATOM 5686 N N . LEU B 1 143 ? -2.748 23.828 4.398 1 98.06 143 LEU B N 1
ATOM 5687 C CA . LEU B 1 143 ? -3.623 23.672 5.555 1 98.06 143 LEU B CA 1
ATOM 5688 C C . LEU B 1 143 ? -3.85 25.016 6.246 1 98.06 143 LEU B C 1
ATOM 5690 O O . LEU B 1 143 ? -3.01 25.922 6.16 1 98.06 143 LEU B O 1
ATOM 5694 N N . VAL B 1 144 ? -4.949 25.109 6.871 1 98.12 144 VAL B N 1
ATOM 5695 C CA . VAL B 1 144 ? -5.262 26.328 7.613 1 98.12 144 VAL B CA 1
ATOM 5696 C C . VAL B 1 144 ? -5.668 25.969 9.047 1 98.12 144 VAL B C 1
ATOM 5698 O O . VAL B 1 144 ? -6.336 24.969 9.273 1 98.12 144 VAL B O 1
ATOM 5701 N N . ARG B 1 145 ? -5.172 26.688 9.914 1 96.38 145 ARG B N 1
ATOM 5702 C CA . ARG B 1 145 ? -5.527 26.562 11.328 1 96.38 145 ARG B CA 1
ATOM 5703 C C . ARG B 1 145 ? -6.477 27.672 11.75 1 96.38 145 ARG B C 1
ATOM 5705 O O . ARG B 1 145 ? -6.137 28.859 11.656 1 96.38 145 ARG B O 1
ATOM 5712 N N . LEU B 1 146 ? -7.695 27.281 12.227 1 96 146 LEU B N 1
ATOM 5713 C CA . LEU B 1 146 ? -8.773 28.219 12.508 1 96 146 LEU B CA 1
ATOM 5714 C C . LEU B 1 146 ? -9.375 27.953 13.883 1 96 146 LEU B C 1
ATOM 5716 O O . LEU B 1 146 ? -9.312 26.844 14.398 1 96 146 LEU B O 1
ATOM 5720 N N . TYR B 1 147 ? -9.898 29.031 14.398 1 96.06 147 TYR B N 1
ATOM 5721 C CA . TYR B 1 147 ? -10.703 28.875 15.602 1 96.06 147 TYR B CA 1
ATOM 5722 C C . TYR B 1 147 ? -12.164 28.594 15.25 1 96.06 147 TYR B C 1
ATOM 5724 O O . TYR B 1 147 ? -12.805 29.406 14.578 1 96.06 147 TYR B O 1
ATOM 5732 N N . ASN B 1 148 ? -12.648 27.5 15.633 1 93.94 148 ASN B N 1
ATOM 5733 C CA . ASN B 1 148 ? -14.047 27.141 15.43 1 93.94 148 ASN B CA 1
ATOM 5734 C C . ASN B 1 148 ? -14.914 27.594 16.609 1 93.94 148 ASN B C 1
ATOM 5736 O O . ASN B 1 148 ? -14.844 27.016 17.688 1 93.94 148 ASN B O 1
ATOM 5740 N N . GLU B 1 149 ? -15.773 28.5 16.359 1 92.5 149 GLU B N 1
ATOM 5741 C CA . GLU B 1 149 ? -16.594 29.094 17.406 1 92.5 149 GLU B CA 1
ATOM 5742 C C . GLU B 1 149 ? -17.609 28.094 17.953 1 92.5 149 GLU B C 1
ATOM 5744 O O . GLU B 1 149 ? -17.906 28.094 19.156 1 92.5 149 GLU B O 1
ATOM 5749 N N . GLU B 1 150 ? -18.125 27.266 17.078 1 88 150 GLU B N 1
ATOM 5750 C CA . GLU B 1 150 ? -19.156 26.312 17.484 1 88 150 GLU B CA 1
ATOM 5751 C C . GLU B 1 150 ? -18.594 25.281 18.469 1 88 150 GLU B C 1
ATOM 5753 O O . GLU B 1 150 ? -19.234 24.984 19.484 1 88 150 GLU B O 1
ATOM 5758 N N . GLU B 1 151 ? -17.469 24.906 18.219 1 89.94 151 GLU B N 1
ATOM 5759 C CA . GLU B 1 151 ? -16.875 23.859 19.047 1 89.94 151 GLU B CA 1
ATOM 5760 C C . GLU B 1 151 ? -15.906 24.453 20.062 1 89.94 151 GLU B C 1
ATOM 5762 O O . GLU B 1 151 ? -15.438 23.75 20.969 1 89.94 151 GLU B O 1
ATOM 5767 N N . MET B 1 152 ? -15.578 25.719 19.969 1 92.69 152 MET B N 1
ATOM 5768 C CA . MET B 1 152 ? -14.641 26.438 20.828 1 92.69 152 MET B CA 1
ATOM 5769 C C . MET B 1 152 ? -13.289 25.719 20.875 1 92.69 152 MET B C 1
ATOM 5771 O O . MET B 1 152 ? -12.773 25.438 21.953 1 92.69 152 MET B O 1
ATOM 5775 N N . ALA B 1 153 ? -12.844 25.453 19.703 1 93.19 153 ALA B N 1
ATOM 5776 C CA . ALA B 1 153 ? -11.586 24.719 19.562 1 93.19 153 ALA B CA 1
ATOM 5777 C C . ALA B 1 153 ? -10.82 25.156 18.312 1 93.19 153 ALA B C 1
ATOM 5779 O O . ALA B 1 153 ? -11.43 25.609 17.344 1 93.19 153 ALA B O 1
ATOM 5780 N N . VAL B 1 154 ? -9.547 25.047 18.391 1 94.38 154 VAL B N 1
ATOM 5781 C CA . VAL B 1 154 ? -8.719 25.266 17.219 1 94.38 154 VAL B CA 1
ATOM 5782 C C . VAL B 1 154 ? -8.727 24.016 16.344 1 94.38 154 VAL B C 1
ATOM 5784 O O . VAL B 1 154 ? -8.562 22.906 16.828 1 94.38 154 VAL B O 1
ATOM 5787 N N . LYS B 1 155 ? -9 24.234 15.086 1 94 155 LYS B N 1
ATOM 5788 C CA . LYS B 1 155 ? -9.055 23.109 14.141 1 94 155 LYS B CA 1
ATOM 5789 C C . LYS B 1 155 ? -8.141 23.375 12.945 1 94 155 LYS B C 1
ATOM 5791 O O . LYS B 1 155 ? -8.07 24.5 12.445 1 94 155 LYS B O 1
ATOM 5796 N N . THR B 1 156 ? -7.441 22.328 12.578 1 95.81 156 THR B N 1
ATOM 5797 C CA . THR B 1 156 ? -6.691 22.375 11.328 1 95.81 156 THR B CA 1
ATOM 5798 C C . THR B 1 156 ? -7.52 21.812 10.18 1 95.81 156 THR B C 1
ATOM 5800 O O . THR B 1 156 ? -8.094 20.719 10.297 1 95.81 156 THR B O 1
ATOM 5803 N N . ARG B 1 157 ? -7.648 22.578 9.117 1 97.81 157 ARG B N 1
ATOM 5804 C CA . ARG B 1 157 ? -8.453 22.172 7.965 1 97.81 157 ARG B CA 1
ATOM 5805 C C . ARG B 1 157 ? -7.613 22.125 6.695 1 97.81 157 ARG B C 1
ATOM 5807 O O . ARG B 1 157 ? -6.57 22.781 6.609 1 97.81 157 ARG B O 1
ATOM 5814 N N . PHE B 1 158 ? -8.109 21.344 5.82 1 98.12 158 PHE B N 1
ATOM 5815 C CA . PHE B 1 158 ? -7.496 21.203 4.508 1 98.12 158 PHE B CA 1
ATOM 5816 C C . PHE B 1 158 ? -8.062 22.219 3.527 1 98.12 158 PHE B C 1
ATOM 5818 O O . PHE B 1 158 ? -9.273 22.266 3.307 1 98.12 158 PHE B O 1
ATOM 5825 N N . LEU B 1 159 ? -7.148 22.969 2.93 1 98.31 159 LEU B N 1
ATOM 5826 C CA . LEU B 1 159 ? -7.602 23.984 2 1 98.31 159 LEU B CA 1
ATOM 5827 C C . LEU B 1 159 ? -7.414 23.531 0.556 1 98.31 159 LEU B C 1
ATOM 5829 O O . LEU B 1 159 ? -8.328 23.656 -0.261 1 98.31 159 LEU B O 1
ATOM 5833 N N . ASP B 1 160 ? -6.188 23.031 0.285 1 97.62 160 ASP B N 1
ATOM 5834 C CA . ASP B 1 160 ? -5.887 22.719 -1.108 1 97.62 160 ASP B CA 1
ATOM 5835 C C . ASP B 1 160 ? -4.664 21.812 -1.216 1 97.62 160 ASP B C 1
ATOM 5837 O O . ASP B 1 160 ? -3.932 21.625 -0.24 1 97.62 160 ASP B O 1
ATOM 5841 N N . MET B 1 161 ? -4.531 21.234 -2.324 1 96.31 161 MET B N 1
ATOM 5842 C CA . MET B 1 161 ? -3.346 20.469 -2.723 1 96.31 161 MET B CA 1
ATOM 5843 C C . MET B 1 161 ? -2.996 20.734 -4.184 1 96.31 161 MET B C 1
ATOM 5845 O O . MET B 1 161 ? -3.783 20.422 -5.078 1 96.31 161 MET B O 1
ATOM 5849 N N . LEU B 1 162 ? -1.879 21.25 -4.398 1 95.06 162 LEU B N 1
ATOM 5850 C CA . LEU B 1 162 ? -1.449 21.609 -5.746 1 95.06 162 LEU B CA 1
ATOM 5851 C C . LEU B 1 162 ? -0.186 20.844 -6.133 1 95.06 162 LEU B C 1
ATOM 5853 O O . LEU B 1 162 ? 0.528 20.344 -5.266 1 95.06 162 LEU B O 1
ATOM 5857 N N . THR B 1 163 ? -0.014 20.688 -7.395 1 92.56 163 THR B N 1
ATOM 5858 C CA . THR B 1 163 ? 1.213 20.078 -7.898 1 92.56 163 THR B CA 1
ATOM 5859 C C . THR B 1 163 ? 2.246 21.141 -8.242 1 92.56 163 THR B C 1
ATOM 5861 O O . THR B 1 163 ? 1.97 22.047 -9.039 1 92.56 163 THR B O 1
ATOM 5864 N N . CYS B 1 164 ? 3.324 21.109 -7.531 1 92.88 164 CYS B N 1
ATOM 5865 C CA . CYS B 1 164 ? 4.434 22.016 -7.809 1 92.88 164 CYS B CA 1
ATOM 5866 C C . CYS B 1 164 ? 5.742 21.25 -7.949 1 92.88 164 CYS B C 1
ATOM 5868 O O . CYS B 1 164 ? 6.523 21.172 -7 1 92.88 164 CYS B O 1
ATOM 5870 N N . ASN B 1 165 ? 6.055 20.812 -9.125 1 89.81 165 ASN B N 1
ATOM 5871 C CA . ASN B 1 165 ? 7.195 19.938 -9.359 1 89.81 165 ASN B CA 1
ATOM 5872 C C . ASN B 1 165 ? 8.516 20.703 -9.297 1 89.81 165 ASN B C 1
ATOM 5874 O O . ASN B 1 165 ? 9.562 20.141 -8.992 1 89.81 165 ASN B O 1
ATOM 5878 N N . ILE B 1 166 ? 8.422 22 -9.75 1 89.44 166 ILE B N 1
ATOM 5879 C CA . ILE B 1 166 ? 9.562 22.875 -9.531 1 89.44 166 ILE B CA 1
ATOM 5880 C C . ILE B 1 166 ? 9.367 23.688 -8.258 1 89.44 166 ILE B C 1
ATOM 5882 O O . ILE B 1 166 ? 8.68 24.719 -8.266 1 89.44 166 ILE B O 1
ATOM 5886 N N . GLY B 1 167 ? 9.984 23.312 -7.234 1 88.25 167 GLY B N 1
ATOM 5887 C CA . GLY B 1 167 ? 9.734 23.828 -5.898 1 88.25 167 GLY B CA 1
ATOM 5888 C C . GLY B 1 167 ? 10.516 25.094 -5.594 1 88.25 167 GLY B C 1
ATOM 5889 O O . GLY B 1 167 ? 11.18 25.188 -4.559 1 88.25 167 GLY B O 1
ATOM 5890 N N . SER B 1 168 ? 10.5 26.062 -6.57 1 90.62 168 SER B N 1
ATOM 5891 C CA . SER B 1 168 ? 11.094 27.359 -6.277 1 90.62 168 SER B CA 1
ATOM 5892 C C . SER B 1 168 ? 10.172 28.203 -5.41 1 90.62 168 SER B C 1
ATOM 5894 O O . SER B 1 168 ? 8.961 27.969 -5.363 1 90.62 168 SER B O 1
ATOM 5896 N N . ALA B 1 169 ? 10.781 29.188 -4.746 1 93.81 169 ALA B N 1
ATOM 5897 C CA . ALA B 1 169 ? 10.008 30.094 -3.891 1 93.81 169 ALA B CA 1
ATOM 5898 C C . ALA B 1 169 ? 8.891 30.766 -4.676 1 93.81 169 ALA B C 1
ATOM 5900 O O . ALA B 1 169 ? 7.762 30.891 -4.188 1 93.81 169 ALA B O 1
ATOM 5901 N N . GLU B 1 170 ? 9.211 31.141 -5.848 1 94.81 170 GLU B N 1
ATOM 5902 C CA . GLU B 1 170 ? 8.25 31.844 -6.695 1 94.81 170 GLU B CA 1
ATOM 5903 C C . GLU B 1 170 ? 7.086 30.922 -7.074 1 94.81 170 GLU B C 1
ATOM 5905 O O . GLU B 1 170 ? 5.926 31.328 -6.953 1 94.81 170 GLU B O 1
ATOM 5910 N N . ASN B 1 171 ? 7.398 29.75 -7.504 1 94.69 171 ASN B N 1
ATOM 5911 C CA . ASN B 1 171 ? 6.359 28.812 -7.941 1 94.69 171 ASN B CA 1
ATOM 5912 C C . ASN B 1 171 ? 5.449 28.406 -6.785 1 94.69 171 ASN B C 1
ATOM 5914 O O . ASN B 1 171 ? 4.23 28.328 -6.949 1 94.69 171 ASN B O 1
ATOM 5918 N N . LEU B 1 172 ? 6.035 28.188 -5.668 1 95.56 172 LEU B N 1
ATOM 5919 C CA . LEU B 1 172 ? 5.266 27.812 -4.492 1 95.56 172 LEU B CA 1
ATOM 5920 C C . LEU B 1 172 ? 4.332 28.938 -4.066 1 95.56 172 LEU B C 1
ATOM 5922 O O . LEU B 1 172 ? 3.16 28.703 -3.762 1 95.56 172 LEU B O 1
ATOM 5926 N N . PHE B 1 173 ? 4.867 30.109 -4.047 1 96.62 173 PHE B N 1
ATOM 5927 C CA . PHE B 1 173 ? 4.039 31.266 -3.689 1 96.62 173 PHE B CA 1
ATOM 5928 C C . PHE B 1 173 ? 2.902 31.438 -4.688 1 96.62 173 PHE B C 1
ATOM 5930 O O . PHE B 1 173 ? 1.777 31.766 -4.301 1 96.62 173 PHE B O 1
ATOM 5937 N N . ASN B 1 174 ? 3.221 31.281 -5.953 1 96.38 174 ASN B N 1
ATOM 5938 C CA . ASN B 1 174 ? 2.189 31.422 -6.977 1 96.38 174 ASN B CA 1
ATOM 5939 C C . ASN B 1 174 ? 1.059 30.406 -6.766 1 96.38 174 ASN B C 1
ATOM 5941 O O . ASN B 1 174 ? -0.109 30.734 -6.996 1 96.38 174 ASN B O 1
ATOM 5945 N N . CYS B 1 175 ? 1.443 29.25 -6.395 1 95.5 175 CYS B N 1
ATOM 5946 C CA . CYS B 1 175 ? 0.438 28.25 -6.078 1 95.5 175 CYS B CA 1
ATOM 5947 C C . CYS B 1 175 ? -0.456 28.703 -4.934 1 95.5 175 CYS B C 1
ATOM 5949 O O . CYS B 1 175 ? -1.679 28.562 -5 1 95.5 175 CYS B O 1
ATOM 5951 N N . LEU B 1 176 ? 0.142 29.25 -3.883 1 96.25 176 LEU B N 1
ATOM 5952 C CA . LEU B 1 176 ? -0.591 29.781 -2.734 1 96.25 176 LEU B CA 1
ATOM 5953 C C . LEU B 1 176 ? -1.538 30.891 -3.16 1 96.25 176 LEU B C 1
ATOM 5955 O O . LEU B 1 176 ? -2.721 30.875 -2.809 1 96.25 176 LEU B O 1
ATOM 5959 N N . ASP B 1 177 ? -0.977 31.781 -3.895 1 97 177 ASP B N 1
ATOM 5960 C CA . ASP B 1 177 ? -1.733 32.969 -4.32 1 97 177 ASP B CA 1
ATOM 5961 C C . ASP B 1 177 ? -2.916 32.562 -5.203 1 97 177 ASP B C 1
ATOM 5963 O O . ASP B 1 177 ? -4 33.125 -5.09 1 97 177 ASP B O 1
ATOM 5967 N N . GLU B 1 178 ? -2.629 31.594 -6.035 1 96.38 178 GLU B N 1
ATOM 5968 C CA . GLU B 1 178 ? -3.688 31.109 -6.91 1 96.38 178 GLU B CA 1
ATOM 5969 C C . GLU B 1 178 ? -4.816 30.469 -6.102 1 96.38 178 GLU B C 1
ATOM 5971 O O . GLU B 1 178 ? -5.996 30.703 -6.379 1 96.38 178 GLU B O 1
ATOM 5976 N N . SER B 1 179 ? -4.473 29.703 -5.16 1 97 179 SER B N 1
ATOM 5977 C CA . SER B 1 179 ? -5.469 29.047 -4.32 1 97 179 SER B CA 1
ATOM 5978 C C . SER B 1 179 ? -6.324 30.062 -3.574 1 97 179 SER B C 1
ATOM 5980 O O . SER B 1 179 ? -7.543 29.906 -3.471 1 97 179 SER B O 1
ATOM 5982 N N . PHE B 1 180 ? -5.723 31.156 -3.051 1 97.94 180 PHE B N 1
ATOM 5983 C CA . PHE B 1 180 ? -6.434 32.219 -2.344 1 97.94 180 PHE B CA 1
ATOM 5984 C C . PHE B 1 180 ? -7.355 32.969 -3.289 1 97.94 180 PHE B C 1
ATOM 5986 O O . PHE B 1 180 ? -8.531 33.188 -2.975 1 97.94 180 PHE B O 1
ATOM 5993 N N . ARG B 1 181 ? -6.84 33.25 -4.465 1 97.12 181 ARG B N 1
ATOM 5994 C CA . ARG B 1 181 ? -7.609 34 -5.445 1 97.12 181 ARG B CA 1
ATOM 5995 C C . ARG B 1 181 ? -8.852 33.219 -5.879 1 97.12 181 ARG B C 1
ATOM 5997 O O . ARG B 1 181 ? -9.953 33.781 -5.926 1 97.12 181 ARG B O 1
ATOM 6004 N N . LYS B 1 182 ? -8.688 32.031 -6.125 1 95.88 182 LYS B N 1
ATOM 6005 C CA . LYS B 1 182 ? -9.781 31.156 -6.57 1 95.88 182 LYS B CA 1
ATOM 6006 C C . LYS B 1 182 ? -10.891 31.094 -5.52 1 95.88 182 LYS B C 1
ATOM 6008 O O . LYS B 1 182 ? -12.062 30.922 -5.855 1 95.88 182 LYS B O 1
ATOM 6013 N N . ARG B 1 183 ? -10.547 31.312 -4.27 1 96.94 183 ARG B N 1
ATOM 6014 C CA . ARG B 1 183 ? -11.484 31.109 -3.174 1 96.94 183 ARG B CA 1
ATOM 6015 C C . ARG B 1 183 ? -11.891 32.438 -2.547 1 96.94 183 ARG B C 1
ATOM 6017 O O . ARG B 1 183 ? -12.664 32.469 -1.59 1 96.94 183 ARG B O 1
ATOM 6024 N N . GLY B 1 184 ? -11.305 33.469 -3.006 1 97.06 184 GLY B N 1
ATOM 6025 C CA . GLY B 1 184 ? -11.625 34.812 -2.51 1 97.06 184 GLY B CA 1
ATOM 6026 C C . GLY B 1 184 ? -11.086 35.062 -1.117 1 97.06 184 GLY B C 1
ATOM 6027 O O . GLY B 1 184 ? -11.719 35.781 -0.319 1 97.06 184 GLY B O 1
ATOM 6028 N N . ILE B 1 185 ? -10.016 34.5 -0.796 1 98.19 185 ILE B N 1
ATOM 6029 C CA . ILE B 1 185 ? -9.43 34.656 0.528 1 98.19 185 ILE B CA 1
ATOM 6030 C C . ILE B 1 185 ? -8.406 35.781 0.507 1 98.19 185 ILE B C 1
ATOM 6032 O O . ILE B 1 185 ? -7.543 35.844 -0.37 1 98.19 185 ILE B O 1
ATOM 6036 N N . SER B 1 186 ? -8.547 36.625 1.439 1 97.19 186 SER B N 1
ATOM 6037 C CA . SER B 1 186 ? -7.637 37.781 1.527 1 97.19 186 SER B CA 1
ATOM 6038 C C . SER B 1 186 ? -6.379 37.438 2.312 1 97.19 186 SER B C 1
ATOM 6040 O O . SER B 1 186 ? -6.449 36.75 3.336 1 97.19 186 SER B O 1
ATOM 6042 N N . TRP B 1 187 ? -5.258 37.906 1.872 1 97.38 187 TRP B N 1
ATOM 6043 C CA . TRP B 1 187 ? -4 37.75 2.588 1 97.38 187 TRP B CA 1
ATOM 6044 C C . TRP B 1 187 ? -4.043 38.438 3.947 1 97.38 187 TRP B C 1
ATOM 6046 O O . TRP B 1 187 ? -3.299 38.062 4.859 1 97.38 187 TRP B O 1
ATOM 6056 N N . ASN B 1 188 ? -4.887 39.375 4.133 1 95.75 188 ASN B N 1
ATOM 6057 C CA . ASN B 1 188 ? -4.996 40.125 5.379 1 95.75 188 ASN B CA 1
ATOM 6058 C C . ASN B 1 188 ? -5.426 39.25 6.539 1 95.75 188 ASN B C 1
ATOM 6060 O O . ASN B 1 188 ? -5.176 39.562 7.703 1 95.75 188 ASN B O 1
ATOM 6064 N N . ASN B 1 189 ? -6.02 38.125 6.203 1 97.19 189 ASN B N 1
ATOM 6065 C CA . ASN B 1 189 ? -6.527 37.25 7.246 1 97.19 189 ASN B CA 1
ATOM 6066 C C . ASN B 1 189 ? -5.473 36.219 7.688 1 97.19 189 ASN B C 1
ATOM 6068 O O . ASN B 1 189 ? -5.684 35.5 8.648 1 97.19 189 ASN B O 1
ATOM 6072 N N . VAL B 1 190 ? -4.312 36.219 7.004 1 97.94 190 VAL B N 1
ATOM 6073 C CA . VAL B 1 190 ? -3.221 35.312 7.391 1 97.94 190 VAL B CA 1
ATOM 6074 C C . VAL B 1 190 ? -2.41 35.969 8.516 1 97.94 190 VAL B C 1
ATOM 6076 O O . VAL B 1 190 ? -1.777 37 8.328 1 97.94 190 VAL B O 1
ATOM 6079 N N . VAL B 1 191 ? -2.402 35.312 9.633 1 97 191 VAL B N 1
ATOM 6080 C CA . VAL B 1 191 ? -1.723 35.938 10.766 1 97 191 VAL B CA 1
ATOM 6081 C C . VAL B 1 191 ? -0.405 35.219 11.031 1 97 191 VAL B C 1
ATOM 6083 O O . VAL B 1 191 ? 0.49 35.75 11.688 1 97 191 VAL B O 1
ATOM 6086 N N . ALA B 1 192 ? -0.361 33.969 10.547 1 95.44 192 ALA B N 1
ATOM 6087 C CA . ALA B 1 192 ? 0.843 33.188 10.773 1 95.44 192 ALA B CA 1
ATOM 6088 C C . ALA B 1 192 ? 1.111 32.25 9.602 1 95.44 192 ALA B C 1
ATOM 6090 O O . ALA B 1 192 ? 0.193 31.891 8.859 1 95.44 192 ALA B O 1
ATOM 6091 N N . TYR B 1 193 ? 2.357 31.938 9.438 1 94.19 193 TYR B N 1
ATOM 6092 C CA . TYR B 1 193 ? 2.83 31.031 8.398 1 94.19 193 TYR B CA 1
ATOM 6093 C C . TYR B 1 193 ? 3.795 30 8.969 1 94.19 193 TYR B C 1
ATOM 6095 O O . TYR B 1 193 ? 4.621 30.328 9.82 1 94.19 193 TYR B O 1
ATOM 6103 N N . ASN B 1 194 ? 3.555 28.766 8.547 1 91.75 194 ASN B N 1
ATOM 6104 C CA . ASN B 1 194 ? 4.438 27.703 9.016 1 91.75 194 ASN B CA 1
ATOM 6105 C C . ASN B 1 194 ? 4.785 26.734 7.887 1 91.75 194 ASN B C 1
ATOM 6107 O O . ASN B 1 194 ? 3.924 26.375 7.078 1 91.75 194 ASN B O 1
ATOM 6111 N N . SER B 1 195 ? 6 26.375 7.738 1 90.12 195 SER B N 1
ATOM 6112 C CA . SER B 1 195 ? 6.535 25.375 6.82 1 90.12 195 SER B CA 1
ATOM 6113 C C . SER B 1 195 ? 7.82 24.766 7.367 1 90.12 195 SER B C 1
ATOM 6115 O O . SER B 1 195 ? 8.219 25.047 8.5 1 90.12 195 SER B O 1
ATOM 6117 N N . ASP B 1 196 ? 8.32 23.891 6.621 1 83.06 196 ASP B N 1
ATOM 6118 C CA . ASP B 1 196 ? 9.609 23.359 7.066 1 83.06 196 ASP B CA 1
ATOM 6119 C C . ASP B 1 196 ? 10.688 24.438 7.055 1 83.06 196 ASP B C 1
ATOM 6121 O O . ASP B 1 196 ? 10.414 25.594 6.719 1 83.06 196 ASP B O 1
ATOM 6125 N N . ASN B 1 197 ? 11.836 24.234 7.465 1 76.06 197 ASN B N 1
ATOM 6126 C CA . ASN B 1 197 ? 12.836 25.281 7.688 1 76.06 197 ASN B CA 1
ATOM 6127 C C . ASN B 1 197 ? 13.781 25.406 6.496 1 76.06 197 ASN B C 1
ATOM 6129 O O . ASN B 1 197 ? 14.836 26.031 6.602 1 76.06 197 ASN B O 1
ATOM 6133 N N . ALA B 1 198 ? 13.383 24.922 5.34 1 80.06 198 ALA B N 1
ATOM 6134 C CA . ALA B 1 198 ? 14.234 25.016 4.156 1 80.06 198 ALA B CA 1
ATOM 6135 C C . ALA B 1 198 ? 14.359 26.469 3.678 1 80.06 198 ALA B C 1
ATOM 6137 O O . ALA B 1 198 ? 13.445 27.266 3.875 1 80.06 198 ALA B O 1
ATOM 6138 N N . SER B 1 199 ? 15.406 26.797 3.102 1 82.62 199 SER B N 1
ATOM 6139 C CA . SER B 1 199 ? 15.703 28.156 2.676 1 82.62 199 SER B CA 1
ATOM 6140 C C . SER B 1 199 ? 14.695 28.641 1.639 1 82.62 199 SER B C 1
ATOM 6142 O O . SER B 1 199 ? 14.336 29.812 1.612 1 82.62 199 SER B O 1
ATOM 6144 N N . VAL B 1 200 ? 14.219 27.75 0.876 1 88 200 VAL B N 1
ATOM 6145 C CA . VAL B 1 200 ? 13.289 28.094 -0.197 1 88 200 VAL B CA 1
ATOM 6146 C C . VAL B 1 200 ? 11.977 28.594 0.396 1 88 200 VAL B C 1
ATOM 6148 O O . VAL B 1 200 ? 11.336 29.484 -0.17 1 88 200 VAL B O 1
ATOM 6151 N N . VAL B 1 201 ? 11.625 28.094 1.531 1 88.56 201 VAL B N 1
ATOM 6152 C CA . VAL B 1 201 ? 10.312 28.406 2.076 1 88.56 201 VAL B CA 1
ATOM 6153 C C . VAL B 1 201 ? 10.445 29.453 3.176 1 88.56 201 VAL B C 1
ATOM 6155 O O . VAL B 1 201 ? 9.5 30.203 3.443 1 88.56 201 VAL B O 1
ATOM 6158 N N . LYS B 1 202 ? 11.641 29.531 3.863 1 84.81 202 LYS B N 1
ATOM 6159 C CA . LYS B 1 202 ? 11.734 30.406 5.02 1 84.81 202 LYS B CA 1
ATOM 6160 C C . LYS B 1 202 ? 12.906 31.375 4.887 1 84.81 202 LYS B C 1
ATOM 6162 O O . LYS B 1 202 ? 13.133 32.219 5.762 1 84.81 202 LYS B O 1
ATOM 6167 N N . GLY B 1 203 ? 13.531 31.312 3.867 1 79.19 203 GLY B N 1
ATOM 6168 C CA . GLY B 1 203 ? 14.68 32.188 3.707 1 79.19 203 GLY B CA 1
ATOM 6169 C C . GLY B 1 203 ? 14.312 33.656 3.77 1 79.19 203 GLY B C 1
ATOM 6170 O O . GLY B 1 203 ? 13.172 34.031 3.49 1 79.19 203 GLY B O 1
ATOM 6171 N N . ARG B 1 204 ? 15.211 34.5 4.113 1 77.06 204 ARG B N 1
ATOM 6172 C CA . ARG B 1 204 ? 14.953 35.906 4.348 1 77.06 204 ARG B CA 1
ATOM 6173 C C . ARG B 1 204 ? 14.867 36.688 3.031 1 77.06 204 ARG B C 1
ATOM 6175 O O . ARG B 1 204 ? 14.102 37.656 2.91 1 77.06 204 ARG B O 1
ATOM 6182 N N . LYS B 1 205 ? 15.547 36.25 2.057 1 82.06 205 LYS B N 1
ATOM 6183 C CA . LYS B 1 205 ? 15.68 37.062 0.859 1 82.06 205 LYS B CA 1
ATOM 6184 C C . LYS B 1 205 ? 14.734 36.594 -0.24 1 82.06 205 LYS B C 1
ATOM 6186 O O . LYS B 1 205 ? 13.953 37.406 -0.775 1 82.06 205 LYS B O 1
ATOM 6191 N N . ASN B 1 206 ? 14.82 35.438 -0.613 1 88.31 206 ASN B N 1
ATOM 6192 C CA . ASN B 1 206 ? 14.023 34.875 -1.705 1 88.31 206 ASN B CA 1
ATOM 6193 C C . ASN B 1 206 ? 13.359 33.562 -1.312 1 88.31 206 ASN B C 1
ATOM 6195 O O . ASN B 1 206 ? 13.789 32.5 -1.749 1 88.31 206 ASN B O 1
ATOM 6199 N N . SER B 1 207 ? 12.289 33.75 -0.531 1 92.81 207 SER B N 1
ATOM 6200 C CA . SER B 1 207 ? 11.578 32.594 -0.046 1 92.81 207 SER B CA 1
ATOM 6201 C C . SER B 1 207 ? 10.062 32.781 -0.156 1 92.81 207 SER B C 1
ATOM 6203 O O . SER B 1 207 ? 9.594 33.844 -0.526 1 92.81 207 SER B O 1
ATOM 6205 N N . VAL B 1 208 ? 9.367 31.75 0.054 1 94.44 208 VAL B N 1
ATOM 6206 C CA . VAL B 1 208 ? 7.914 31.844 0.094 1 94.44 208 VAL B CA 1
ATOM 6207 C C . VAL B 1 208 ? 7.488 32.844 1.173 1 94.44 208 VAL B C 1
ATOM 6209 O O . VAL B 1 208 ? 6.602 33.656 0.947 1 94.44 208 VAL B O 1
ATOM 6212 N N . TYR B 1 209 ? 8.133 32.781 2.301 1 93.38 209 TYR B N 1
ATOM 6213 C CA . TYR B 1 209 ? 7.836 33.688 3.42 1 93.38 209 TYR B CA 1
ATOM 6214 C C . TYR B 1 209 ? 8.055 35.156 3.031 1 93.38 209 TYR B C 1
ATOM 6216 O O . TYR B 1 209 ? 7.219 36 3.326 1 93.38 209 TYR B O 1
ATOM 6224 N N . SER B 1 210 ? 9.211 35.406 2.396 1 94.38 210 SER B N 1
ATOM 6225 C CA . SER B 1 210 ? 9.492 36.781 2.008 1 94.38 210 SER B CA 1
ATOM 6226 C C . SER B 1 210 ? 8.422 37.344 1.069 1 94.38 210 SER B C 1
ATOM 6228 O O . SER B 1 210 ? 8.078 38.531 1.124 1 94.38 210 SER B O 1
ATOM 6230 N N . ARG B 1 211 ? 7.898 36.531 0.294 1 95.69 211 ARG B N 1
ATOM 6231 C CA . ARG B 1 211 ? 6.848 36.938 -0.631 1 95.69 211 ARG B CA 1
ATOM 6232 C C . ARG B 1 211 ? 5.516 37.125 0.096 1 95.69 211 ARG B C 1
ATOM 6234 O O . ARG B 1 211 ? 4.727 38 -0.251 1 95.69 211 ARG B O 1
ATOM 6241 N N . ILE B 1 212 ? 5.254 36.281 1.053 1 95.75 212 ILE B N 1
ATOM 6242 C CA . ILE B 1 212 ? 4.059 36.438 1.874 1 95.75 212 ILE B CA 1
ATOM 6243 C C . ILE B 1 212 ? 4.105 37.781 2.623 1 95.75 212 ILE B C 1
ATOM 6245 O O . ILE B 1 212 ? 3.096 38.469 2.711 1 95.75 212 ILE B O 1
ATOM 6249 N N . VAL B 1 213 ? 5.262 38.125 3.117 1 94.75 213 VAL B N 1
ATOM 6250 C CA . VAL B 1 213 ? 5.445 39.344 3.887 1 94.75 213 VAL B CA 1
ATOM 6251 C C . VAL B 1 213 ? 5.164 40.562 3.004 1 94.75 213 VAL B C 1
ATOM 6253 O O . VAL B 1 213 ? 4.684 41.594 3.486 1 94.75 213 VAL B O 1
ATOM 6256 N N . GLN B 1 214 ? 5.41 40.438 1.74 1 94.56 214 GLN B N 1
ATOM 6257 C CA . GLN B 1 214 ? 5.094 41.5 0.811 1 94.56 214 GLN B CA 1
ATOM 6258 C C . GLN B 1 214 ? 3.586 41.719 0.707 1 94.56 214 GLN B C 1
ATOM 6260 O O . GLN B 1 214 ? 3.125 42.844 0.503 1 94.56 214 GLN B O 1
ATOM 6265 N N . ARG B 1 215 ? 2.828 40.656 0.898 1 94.62 215 ARG B N 1
ATOM 6266 C CA . ARG B 1 215 ? 1.372 40.75 0.828 1 94.62 215 ARG B CA 1
ATOM 6267 C C . ARG B 1 215 ? 0.773 41.062 2.191 1 94.62 215 ARG B C 1
ATOM 6269 O O . ARG B 1 215 ? -0.249 41.75 2.281 1 94.62 215 ARG B O 1
ATOM 6276 N N . GLN B 1 216 ? 1.382 40.5 3.184 1 95.19 216 GLN B N 1
ATOM 6277 C CA . GLN B 1 216 ? 0.968 40.688 4.574 1 95.19 216 GLN B CA 1
ATOM 6278 C C . GLN B 1 216 ? 2.176 40.844 5.492 1 95.19 216 GLN B C 1
ATOM 6280 O O . GLN B 1 216 ? 2.646 39.875 6.082 1 95.19 216 GLN B O 1
ATOM 6285 N N . PRO B 1 217 ? 2.527 42 5.785 1 93.56 217 PRO B N 1
ATOM 6286 C CA . PRO B 1 217 ? 3.791 42.281 6.469 1 93.56 217 PRO B CA 1
ATOM 6287 C C . PRO B 1 217 ? 3.793 41.812 7.926 1 93.56 217 PRO B C 1
ATOM 6289 O O . PRO B 1 217 ? 4.859 41.625 8.516 1 93.56 217 PRO B O 1
ATOM 6292 N N . ASN B 1 218 ? 2.676 41.594 8.508 1 92.75 218 ASN B N 1
ATOM 6293 C CA . ASN B 1 218 ? 2.625 41.281 9.938 1 92.75 218 ASN B CA 1
ATOM 6294 C C . ASN B 1 218 ? 2.473 39.781 10.195 1 92.75 218 ASN B C 1
ATOM 6296 O O . ASN B 1 218 ? 2.172 39.375 11.32 1 92.75 218 ASN B O 1
ATOM 6300 N N . VAL B 1 219 ? 2.717 39 9.172 1 94.56 219 VAL B N 1
ATOM 6301 C CA . VAL B 1 219 ? 2.59 37.531 9.328 1 94.56 219 VAL B CA 1
ATOM 6302 C C . VAL B 1 219 ? 3.707 37 10.219 1 94.56 219 VAL B C 1
ATOM 6304 O O . VAL B 1 219 ? 4.859 37.438 10.102 1 94.56 219 VAL B O 1
ATOM 6307 N N . VAL B 1 220 ? 3.363 36.156 11.141 1 91.06 220 VAL B N 1
ATOM 6308 C CA . VAL B 1 220 ? 4.332 35.594 12.078 1 91.06 220 VAL B CA 1
ATOM 6309 C C . VAL B 1 220 ? 4.809 34.25 11.586 1 91.06 220 VAL B C 1
ATOM 6311 O O . VAL B 1 220 ? 4.012 33.438 11.094 1 91.06 220 VAL B O 1
ATOM 6314 N N . ASP B 1 221 ? 6.074 34 11.625 1 88.69 221 ASP B N 1
ATOM 6315 C CA . ASP B 1 221 ? 6.672 32.719 11.305 1 88.69 221 ASP B CA 1
ATOM 6316 C C . ASP B 1 221 ? 7.465 32.156 12.484 1 88.69 221 ASP B C 1
ATOM 6318 O O . ASP B 1 221 ? 8.492 32.719 12.875 1 88.69 221 ASP B O 1
ATOM 6322 N N . MET B 1 222 ? 7.055 31.078 13.008 1 78.88 222 MET B N 1
ATOM 6323 C CA . MET B 1 222 ? 7.746 30.5 14.156 1 78.88 222 MET B CA 1
ATOM 6324 C C . MET B 1 222 ? 8.641 29.344 13.727 1 78.88 222 MET B C 1
ATOM 6326 O O . MET B 1 222 ? 9.406 28.812 14.531 1 78.88 222 MET B O 1
ATOM 6330 N N . GLY B 1 223 ? 8.531 29.031 12.406 1 79.44 223 GLY B N 1
ATOM 6331 C CA . GLY B 1 223 ? 9.289 27.875 11.953 1 79.44 223 GLY B CA 1
ATOM 6332 C C . GLY B 1 223 ? 8.789 26.562 12.531 1 79.44 223 GLY B C 1
ATOM 6333 O O . GLY B 1 223 ? 7.781 26.547 13.242 1 79.44 223 GLY B O 1
ATOM 6334 N N . CYS B 1 224 ? 9.492 25.469 12.164 1 84.88 224 CYS B N 1
ATOM 6335 C CA . CYS B 1 224 ? 9.109 24.156 12.688 1 84.88 224 CYS B CA 1
ATOM 6336 C C . CYS B 1 224 ? 10.102 23.672 13.734 1 84.88 224 CYS B C 1
ATOM 6338 O O . CYS B 1 224 ? 11.18 23.172 13.391 1 84.88 224 CYS B O 1
ATOM 6340 N N . ILE B 1 225 ? 9.672 23.672 14.914 1 78.38 225 ILE B N 1
ATOM 6341 C CA . ILE B 1 225 ? 10.516 23.328 16.047 1 78.38 225 ILE B CA 1
ATOM 6342 C C . ILE B 1 225 ? 10.883 21.859 16 1 78.38 225 ILE B C 1
ATOM 6344 O O . ILE B 1 225 ? 11.977 21.469 16.406 1 78.38 225 ILE B O 1
ATOM 6348 N N . CYS B 1 226 ? 9.969 21.078 15.523 1 81.19 226 CYS B N 1
ATOM 6349 C CA . CYS B 1 226 ? 10.219 19.641 15.438 1 81.19 226 CYS B CA 1
ATOM 6350 C C . CYS B 1 226 ? 11.383 19.344 14.5 1 81.19 226 CYS B C 1
ATOM 6352 O O . CYS B 1 226 ? 12.25 18.531 14.82 1 81.19 226 CYS B O 1
ATOM 6354 N N . HIS B 1 227 ? 11.453 19.984 13.398 1 81.94 227 HIS B N 1
ATOM 6355 C CA . HIS B 1 227 ? 12.555 19.797 12.453 1 81.94 227 HIS B CA 1
ATOM 6356 C C . HIS B 1 227 ? 13.859 20.328 13.023 1 81.94 227 HIS B C 1
ATOM 6358 O O . HIS B 1 227 ? 14.922 19.734 12.82 1 81.94 227 HIS B O 1
ATOM 6364 N N . LEU B 1 228 ? 13.789 21.469 13.68 1 81.88 228 LEU B N 1
ATOM 6365 C CA . LEU B 1 228 ? 14.984 22.062 14.273 1 81.88 228 LEU B CA 1
ATOM 6366 C C . LEU B 1 228 ? 15.594 21.125 15.32 1 81.88 228 LEU B C 1
ATOM 6368 O O . LEU B 1 228 ? 16.812 20.953 15.375 1 81.88 228 LEU B O 1
ATOM 6372 N N . ALA B 1 229 ? 14.695 20.578 16.109 1 80.44 229 ALA B N 1
ATOM 6373 C CA . ALA B 1 229 ? 15.164 19.641 17.141 1 80.44 229 ALA B CA 1
ATOM 6374 C C . ALA B 1 229 ? 15.867 18.438 16.516 1 80.44 229 ALA B C 1
ATOM 6376 O O . ALA B 1 229 ? 16.938 18.031 16.969 1 80.44 229 ALA B O 1
ATOM 6377 N N . ASN B 1 230 ? 15.305 17.922 15.5 1 82.19 230 ASN B N 1
ATOM 6378 C CA . ASN B 1 230 ? 15.883 16.766 14.82 1 82.19 230 ASN B CA 1
ATOM 6379 C C . ASN B 1 230 ? 17.219 17.109 14.172 1 82.19 230 ASN B C 1
ATOM 6381 O O . ASN B 1 230 ? 18.156 16.297 14.227 1 82.19 230 ASN B O 1
ATOM 6385 N N . LEU B 1 231 ? 17.281 18.203 13.586 1 83.06 231 LEU B N 1
ATOM 6386 C CA . LEU B 1 231 ? 18.516 18.641 12.938 1 83.06 231 LEU B CA 1
ATOM 6387 C C . LEU B 1 231 ? 19.625 18.844 13.961 1 83.06 231 LEU B C 1
ATOM 6389 O O . LEU B 1 231 ? 20.797 18.578 13.68 1 83.06 231 LEU B O 1
ATOM 6393 N N . THR B 1 232 ? 19.266 19.344 15.031 1 84.62 232 THR B N 1
ATOM 6394 C CA . THR B 1 232 ? 20.219 19.594 16.109 1 84.62 232 THR B CA 1
ATOM 6395 C C . THR B 1 232 ? 20.828 18.281 16.594 1 84.62 232 THR B C 1
ATOM 6397 O O . THR B 1 232 ? 22.047 18.172 16.734 1 84.62 232 THR B O 1
ATOM 6400 N N . VAL B 1 233 ? 19.984 17.328 16.766 1 84.25 233 VAL B N 1
ATOM 6401 C CA . VAL B 1 233 ? 20.453 16.016 17.219 1 84.25 233 VAL B CA 1
ATOM 6402 C C . VAL B 1 233 ? 21.328 15.398 16.141 1 84.25 233 VAL B C 1
ATOM 6404 O O . VAL B 1 233 ? 22.375 14.812 16.438 1 84.25 233 VAL B O 1
ATOM 6407 N N . GLY B 1 234 ? 20.891 15.5 14.922 1 86.56 234 GLY B N 1
ATOM 6408 C CA . GLY B 1 234 ? 21.672 14.969 13.812 1 86.56 234 GLY B CA 1
ATOM 6409 C C . GLY B 1 234 ? 23.047 15.57 13.719 1 86.56 234 GLY B C 1
ATOM 6410 O O . GLY B 1 234 ? 24.031 14.859 13.484 1 86.56 234 GLY B O 1
ATOM 6411 N N . ALA B 1 235 ? 23.141 16.828 13.938 1 89.25 235 ALA B N 1
ATOM 6412 C CA . ALA B 1 235 ? 24.438 17.531 13.898 1 89.25 235 ALA B CA 1
ATOM 6413 C C . ALA B 1 235 ? 25.328 17.094 15.055 1 89.25 235 ALA B C 1
ATOM 6415 O O . ALA B 1 235 ? 26.531 16.938 14.891 1 89.25 235 ALA B O 1
ATOM 6416 N N . ALA B 1 236 ? 24.766 16.938 16.172 1 89.88 236 ALA B N 1
ATOM 6417 C CA . ALA B 1 236 ? 25.516 16.547 17.359 1 89.88 236 ALA B CA 1
ATOM 6418 C C . ALA B 1 236 ? 26.062 15.125 17.234 1 89.88 236 ALA B C 1
ATOM 6420 O O . ALA B 1 236 ? 27.188 14.844 17.641 1 89.88 236 ALA B O 1
ATOM 6421 N N . LEU B 1 237 ? 25.297 14.25 16.656 1 89.44 237 LEU B N 1
ATOM 6422 C CA . LEU B 1 237 ? 25.688 12.852 16.484 1 89.44 237 LEU B CA 1
ATOM 6423 C C . LEU B 1 237 ? 26.922 12.742 15.602 1 89.44 237 LEU B C 1
ATOM 6425 O O . LEU B 1 237 ? 27.75 11.852 15.797 1 89.44 237 LEU B O 1
ATOM 6429 N N . LYS B 1 238 ? 27.047 13.633 14.664 1 90.44 238 LYS B N 1
ATOM 6430 C CA . LYS B 1 238 ? 28.156 13.602 13.719 1 90.44 238 LYS B CA 1
ATOM 6431 C C . LYS B 1 238 ? 29.469 13.922 14.406 1 90.44 238 LYS B C 1
ATOM 6433 O O . LYS B 1 238 ? 30.547 13.648 13.867 1 90.44 238 LYS B O 1
ATOM 6438 N N . THR B 1 239 ? 29.422 14.453 15.586 1 91.88 239 THR B N 1
ATOM 6439 C CA . THR B 1 239 ? 30.641 14.844 16.297 1 91.88 239 THR B CA 1
ATOM 6440 C C . THR B 1 239 ? 31.234 13.648 17.047 1 91.88 239 THR B C 1
ATOM 6442 O O . THR B 1 239 ? 32.344 13.719 17.547 1 91.88 239 THR B O 1
ATOM 6445 N N . PHE B 1 240 ? 30.531 12.531 17.141 1 92.62 240 PHE B N 1
ATOM 6446 C CA . PHE B 1 240 ? 31 11.352 17.859 1 92.62 240 PHE B CA 1
ATOM 6447 C C . PHE B 1 240 ? 32.25 10.766 17.188 1 92.62 240 PHE B C 1
ATOM 6449 O O . PHE B 1 240 ? 32.344 10.758 15.961 1 92.62 240 PHE B O 1
ATOM 6456 N N . LEU B 1 241 ? 33.125 10.328 18 1 92 241 LEU B N 1
ATOM 6457 C CA . LEU B 1 241 ? 34.344 9.727 17.484 1 92 241 LEU B CA 1
ATOM 6458 C C . LEU B 1 241 ? 34.094 8.305 17.016 1 92 241 LEU B C 1
ATOM 6460 O O . LEU B 1 241 ? 34.812 7.801 16.141 1 92 241 LEU B O 1
ATOM 6464 N N . LEU B 1 242 ? 33.094 7.605 17.594 1 92.69 242 LEU B N 1
ATOM 6465 C CA . LEU B 1 242 ? 32.719 6.27 17.141 1 92.69 242 LEU B CA 1
ATOM 6466 C C . LEU B 1 242 ? 31.484 6.328 16.234 1 92.69 242 LEU B C 1
ATOM 6468 O O . LEU B 1 242 ? 30.625 7.195 16.406 1 92.69 242 LEU B O 1
ATOM 6472 N N . PRO B 1 243 ? 31.375 5.41 15.258 1 93.12 243 PRO B N 1
ATOM 6473 C CA . PRO B 1 243 ? 30.297 5.461 14.258 1 93.12 243 PRO B CA 1
ATOM 6474 C C . PRO B 1 243 ? 29 4.848 14.758 1 93.12 243 PRO B C 1
ATOM 6476 O O . PRO B 1 243 ? 28.531 3.844 14.211 1 93.12 243 PRO B O 1
ATOM 6479 N N . VAL B 1 244 ? 28.375 5.516 15.641 1 92.5 244 VAL B N 1
ATOM 6480 C CA . VAL B 1 244 ? 27.156 5.012 16.281 1 92.5 244 VAL B CA 1
ATOM 6481 C C . VAL B 1 244 ? 26.047 4.871 15.25 1 92.5 244 VAL B C 1
ATOM 6483 O O . VAL B 1 244 ? 25.391 3.83 15.172 1 92.5 244 VAL B O 1
ATOM 6486 N N . GLU B 1 245 ? 25.812 5.863 14.43 1 91.06 245 GLU B N 1
ATOM 6487 C CA . GLU B 1 245 ? 24.734 5.852 13.445 1 91.06 245 GLU B CA 1
ATOM 6488 C C . GLU B 1 245 ? 24.984 4.789 12.375 1 91.06 245 GLU B C 1
ATOM 6490 O O . GLU B 1 245 ? 24.047 4.098 11.961 1 91.06 245 GLU B O 1
ATOM 6495 N N . ASP B 1 246 ? 26.172 4.656 12 1 92.12 246 ASP B N 1
ATOM 6496 C CA . ASP B 1 246 ? 26.516 3.658 10.992 1 92.12 246 ASP B CA 1
ATOM 6497 C C . ASP B 1 246 ? 26.25 2.244 11.5 1 92.12 246 ASP B C 1
ATOM 6499 O O . ASP B 1 246 ? 25.766 1.392 10.75 1 92.12 246 ASP B O 1
ATOM 6503 N N . LEU B 1 247 ? 26.609 2.084 12.734 1 94.88 247 LEU B N 1
ATOM 6504 C CA . LEU B 1 247 ? 26.375 0.768 13.32 1 94.88 247 LEU B CA 1
ATOM 6505 C C . LEU B 1 247 ? 24.875 0.438 13.328 1 94.88 247 LEU B C 1
ATOM 6507 O O . LEU B 1 247 ? 24.484 -0.686 13.016 1 94.88 247 LEU B O 1
ATOM 6511 N N . LEU B 1 248 ? 24.062 1.445 13.688 1 94.62 248 LEU B N 1
ATOM 6512 C CA . LEU B 1 248 ? 22.625 1.255 13.695 1 94.62 248 LEU B CA 1
ATOM 6513 C C . LEU B 1 248 ? 22.125 0.87 12.305 1 94.62 248 LEU B C 1
ATOM 6515 O O . LEU B 1 248 ? 21.328 -0.062 12.164 1 94.62 248 LEU B O 1
ATOM 6519 N N . VAL B 1 249 ? 22.578 1.54 11.32 1 93.12 249 VAL B N 1
ATOM 6520 C CA . VAL B 1 249 ? 22.141 1.326 9.938 1 93.12 249 VAL B CA 1
ATOM 6521 C C . VAL B 1 249 ? 22.625 -0.044 9.461 1 93.12 249 VAL B C 1
ATOM 6523 O O . VAL B 1 249 ? 21.859 -0.787 8.836 1 93.12 249 VAL B O 1
ATOM 6526 N N . ASP B 1 250 ? 23.844 -0.387 9.789 1 94.31 250 ASP B N 1
ATOM 6527 C CA . ASP B 1 250 ? 24.438 -1.651 9.359 1 94.31 250 ASP B CA 1
ATOM 6528 C C . ASP B 1 250 ? 23.703 -2.838 9.977 1 94.31 250 ASP B C 1
ATOM 6530 O O . ASP B 1 250 ? 23.469 -3.844 9.305 1 94.31 250 ASP B O 1
ATOM 6534 N N . ILE B 1 251 ? 23.391 -2.684 11.227 1 95 251 ILE B N 1
ATOM 6535 C CA . ILE B 1 251 ? 22.672 -3.752 11.906 1 95 251 ILE B CA 1
ATOM 6536 C C . ILE B 1 251 ? 21.328 -3.988 11.227 1 95 251 ILE B C 1
ATOM 6538 O O . ILE B 1 251 ? 20.953 -5.133 10.953 1 95 251 ILE B O 1
ATOM 6542 N N . TYR B 1 252 ? 20.609 -2.957 10.969 1 94 252 TYR B N 1
ATOM 6543 C CA . TYR B 1 252 ? 19.297 -3.09 10.336 1 94 252 TYR B CA 1
ATOM 6544 C C . TYR B 1 252 ? 19.422 -3.756 8.969 1 94 252 TYR B C 1
ATOM 6546 O O . TYR B 1 252 ? 18.672 -4.684 8.656 1 94 252 TYR B O 1
ATOM 6554 N N . HIS B 1 253 ? 20.375 -3.375 8.266 1 93.06 253 HIS B N 1
ATOM 6555 C CA . HIS B 1 253 ? 20.484 -3.84 6.887 1 93.06 253 HIS B CA 1
ATOM 6556 C C . HIS B 1 253 ? 20.984 -5.281 6.828 1 93.06 253 HIS B C 1
ATOM 6558 O O . HIS B 1 253 ? 20.766 -5.977 5.832 1 93.06 253 HIS B O 1
ATOM 6564 N N . ASN B 1 254 ? 21.719 -5.656 7.875 1 93.5 254 ASN B N 1
ATOM 6565 C CA . ASN B 1 254 ? 22.125 -7.059 7.934 1 93.5 254 ASN B CA 1
ATOM 6566 C C . ASN B 1 254 ? 20.922 -7.992 7.949 1 93.5 254 ASN B C 1
ATOM 6568 O O . ASN B 1 254 ? 20.969 -9.102 7.41 1 93.5 254 ASN B O 1
ATOM 6572 N N . PHE B 1 255 ? 19.922 -7.551 8.539 1 92 255 PHE B N 1
ATOM 6573 C CA . PHE B 1 255 ? 18.766 -8.422 8.719 1 92 255 PHE B CA 1
ATOM 6574 C C . PHE B 1 255 ? 17.656 -8.086 7.719 1 92 255 PHE B C 1
ATOM 6576 O O . PHE B 1 255 ? 16.812 -8.922 7.41 1 92 255 PHE B O 1
ATOM 6583 N N . HIS B 1 256 ? 17.766 -6.828 7.23 1 88.56 256 HIS B N 1
ATOM 6584 C CA . HIS B 1 256 ? 16.703 -6.348 6.355 1 88.56 256 HIS B CA 1
ATOM 6585 C C . HIS B 1 256 ? 16.656 -7.156 5.066 1 88.56 256 HIS B C 1
ATOM 6587 O O . HIS B 1 256 ? 17.672 -7.348 4.402 1 88.56 256 HIS B O 1
ATOM 6593 N N . HIS B 1 257 ? 15.57 -7.773 4.699 1 81.5 257 HIS B N 1
ATOM 6594 C CA . HIS B 1 257 ? 15.234 -8.508 3.484 1 81.5 257 HIS B CA 1
ATOM 6595 C C . HIS B 1 257 ? 15.828 -9.906 3.504 1 81.5 257 HIS B C 1
ATOM 6597 O O . HIS B 1 257 ? 15.891 -10.578 2.469 1 81.5 257 HIS B O 1
ATOM 6603 N N . SER B 1 258 ? 16.484 -10.32 4.637 1 87.38 258 SER B N 1
ATOM 6604 C CA . SER B 1 258 ? 16.984 -11.68 4.754 1 87.38 258 SER B CA 1
ATOM 6605 C C . SER B 1 258 ? 16.172 -12.484 5.77 1 87.38 258 SER B C 1
ATOM 6607 O O . SER B 1 258 ? 16.484 -12.484 6.961 1 87.38 258 SER B O 1
ATOM 6609 N N . ALA B 1 259 ? 15.281 -13.195 5.195 1 87.06 259 ALA B N 1
ATOM 6610 C CA . ALA B 1 259 ? 14.445 -14.031 6.051 1 87.06 259 ALA B CA 1
ATOM 6611 C C . ALA B 1 259 ? 15.281 -15.062 6.801 1 87.06 259 ALA B C 1
ATOM 6613 O O . ALA B 1 259 ? 15.016 -15.367 7.965 1 87.06 259 ALA B O 1
ATOM 6614 N N . LYS B 1 260 ? 16.297 -15.555 6.188 1 87.75 260 LYS B N 1
ATOM 6615 C CA . LYS B 1 260 ? 17.188 -16.562 6.789 1 87.75 260 LYS B CA 1
ATOM 6616 C C . LYS B 1 260 ? 17.922 -15.984 7.996 1 87.75 260 LYS B C 1
ATOM 6618 O O . LYS B 1 260 ? 17.922 -16.594 9.07 1 87.75 260 LYS B O 1
ATOM 6623 N N . ARG B 1 261 ? 18.5 -14.805 7.855 1 91.06 261 ARG B N 1
ATOM 6624 C CA . ARG B 1 261 ? 19.266 -14.18 8.938 1 91.06 261 ARG B CA 1
ATOM 6625 C C . ARG B 1 261 ? 18.359 -13.828 10.109 1 91.06 261 ARG B C 1
ATOM 6627 O O . ARG B 1 261 ? 18.75 -13.945 11.266 1 91.06 261 ARG B O 1
ATOM 6634 N N . LYS B 1 262 ? 17.172 -13.438 9.773 1 90.94 262 LYS B N 1
ATOM 6635 C CA . LYS B 1 262 ? 16.203 -13.133 10.828 1 90.94 262 LYS B CA 1
ATOM 6636 C C . LYS B 1 262 ? 15.867 -14.375 11.641 1 90.94 262 LYS B C 1
ATOM 6638 O O . LYS B 1 262 ? 15.758 -14.32 12.867 1 90.94 262 LYS B O 1
ATOM 6643 N N . GLU B 1 263 ? 15.656 -15.422 10.875 1 89.88 263 GLU B N 1
ATOM 6644 C CA . GLU B 1 263 ? 15.32 -16.672 11.539 1 89.88 263 GLU B CA 1
ATOM 6645 C C . GLU B 1 263 ? 16.469 -17.156 12.414 1 89.88 263 GLU B C 1
ATOM 6647 O O . GLU B 1 263 ? 16.25 -17.609 13.539 1 89.88 263 GLU B O 1
ATOM 6652 N N . GLU B 1 264 ? 17.641 -17.062 11.93 1 92.12 264 GLU B N 1
ATOM 6653 C CA . GLU B 1 264 ? 18.812 -17.406 12.711 1 92.12 264 GLU B CA 1
ATOM 6654 C C . GLU B 1 264 ? 18.938 -16.531 13.945 1 92.12 264 GLU B C 1
ATOM 6656 O O . GLU B 1 264 ? 19.297 -17.016 15.023 1 92.12 264 GLU B O 1
ATOM 6661 N N . TYR B 1 265 ? 18.688 -15.273 13.758 1 93.62 265 TYR B N 1
ATOM 6662 C CA . TYR B 1 265 ? 18.812 -14.32 14.852 1 93.62 265 TYR B CA 1
ATOM 6663 C C . TYR B 1 265 ? 17.844 -14.664 15.977 1 93.62 265 TYR B C 1
ATOM 6665 O O . TYR B 1 265 ? 18.156 -14.477 17.156 1 93.62 265 TYR B O 1
ATOM 6673 N N . LYS B 1 266 ? 16.688 -15.172 15.648 1 92.5 266 LYS B N 1
ATOM 6674 C CA . LYS B 1 266 ? 15.703 -15.562 16.672 1 92.5 266 LYS B CA 1
ATOM 6675 C C . LYS B 1 266 ? 16.281 -16.609 17.609 1 92.5 266 LYS B C 1
ATOM 6677 O O . LYS B 1 266 ? 15.977 -16.609 18.812 1 92.5 266 LYS B O 1
ATOM 6682 N N . GLU B 1 267 ? 17.078 -17.469 17.109 1 93.19 267 GLU B N 1
ATOM 6683 C CA . GLU B 1 267 ? 17.719 -18.484 17.938 1 93.19 267 GLU B CA 1
ATOM 6684 C C . GLU B 1 267 ? 18.656 -17.859 18.953 1 93.19 267 GLU B C 1
ATOM 6686 O O . GLU B 1 267 ? 18.766 -18.328 20.094 1 93.19 267 GLU B O 1
ATOM 6691 N N . PHE B 1 268 ? 19.297 -16.844 18.531 1 95.19 268 PHE B N 1
ATOM 6692 C CA . PHE B 1 268 ? 20.188 -16.156 19.438 1 95.19 268 PHE B CA 1
ATOM 6693 C C . PHE B 1 268 ? 19.406 -15.367 20.484 1 95.19 268 PHE B C 1
ATOM 6695 O O . PHE B 1 268 ? 19.859 -15.242 21.625 1 95.19 268 PHE B O 1
ATOM 6702 N N . GLN B 1 269 ? 18.297 -14.82 20.062 1 95.12 269 GLN B N 1
ATOM 6703 C CA . GLN B 1 269 ? 17.422 -14.164 21.031 1 95.12 269 GLN B CA 1
ATOM 6704 C C . GLN B 1 269 ? 16.938 -15.141 22.094 1 95.12 269 GLN B C 1
ATOM 6706 O O . GLN B 1 269 ? 16.953 -14.828 23.281 1 95.12 269 GLN B O 1
ATOM 6711 N N . LYS B 1 270 ? 16.578 -16.312 21.688 1 93.62 270 LYS B N 1
ATOM 6712 C CA . LYS B 1 270 ? 16.172 -17.359 22.625 1 93.62 270 LYS B CA 1
ATOM 6713 C C . LYS B 1 270 ? 17.312 -17.781 23.531 1 93.62 270 LYS B C 1
ATOM 6715 O O . LYS B 1 270 ? 17.141 -17.938 24.734 1 93.62 270 LYS B O 1
ATOM 6720 N N . PHE B 1 271 ? 18.422 -17.969 22.922 1 93.31 271 PHE B N 1
ATOM 6721 C CA . PHE B 1 271 ? 19.625 -18.406 23.641 1 93.31 271 PHE B CA 1
ATOM 6722 C C . PHE B 1 271 ? 20 -17.422 24.734 1 93.31 271 PHE B C 1
ATOM 6724 O O . PHE B 1 271 ? 20.406 -17.828 25.812 1 93.31 271 PHE B O 1
ATOM 6731 N N . THR B 1 272 ? 19.844 -16.141 24.453 1 95.56 272 THR B N 1
ATOM 6732 C CA . THR B 1 272 ? 20.234 -15.109 25.406 1 95.56 272 THR B CA 1
ATOM 6733 C C . THR B 1 272 ? 19.031 -14.672 26.25 1 95.56 272 THR B C 1
ATOM 6735 O O . THR B 1 272 ? 19.125 -13.719 27.031 1 95.56 272 THR B O 1
ATOM 6738 N N . ASN B 1 273 ? 17.906 -15.273 26.062 1 94.12 273 ASN B N 1
ATOM 6739 C CA . ASN B 1 273 ? 16.688 -15 26.812 1 94.12 273 ASN B CA 1
ATOM 6740 C C . ASN B 1 273 ? 16.219 -13.562 26.625 1 94.12 273 ASN B C 1
ATOM 6742 O O . ASN B 1 273 ? 15.961 -12.852 27.609 1 94.12 273 ASN B O 1
ATOM 6746 N N . ILE B 1 274 ? 16.281 -13.141 25.391 1 93.38 274 ILE B N 1
ATOM 6747 C CA . ILE B 1 274 ? 15.828 -11.805 25.016 1 93.38 274 ILE B CA 1
ATOM 6748 C C . ILE B 1 274 ? 14.523 -11.906 24.234 1 93.38 274 ILE B C 1
ATOM 6750 O O . ILE B 1 274 ? 14.328 -12.836 23.453 1 93.38 274 ILE B O 1
ATOM 6754 N N . ASP B 1 275 ? 13.609 -11 24.484 1 92 275 ASP B N 1
ATOM 6755 C CA . ASP B 1 275 ? 12.336 -10.977 23.781 1 92 275 ASP B CA 1
ATOM 6756 C C . ASP B 1 275 ? 12.547 -10.867 22.266 1 92 275 ASP B C 1
ATOM 6758 O O . ASP B 1 275 ? 13.422 -10.125 21.812 1 92 275 ASP B O 1
ATOM 6762 N N . PRO B 1 276 ? 11.82 -11.609 21.531 1 90.12 276 PRO B N 1
ATOM 6763 C CA . PRO B 1 276 ? 11.977 -11.602 20.078 1 90.12 276 PRO B CA 1
ATOM 6764 C C . PRO B 1 276 ? 11.406 -10.344 19.438 1 90.12 276 PRO B C 1
ATOM 6766 O O . PRO B 1 276 ? 10.336 -10.383 18.828 1 90.12 276 PRO B O 1
ATOM 6769 N N . LEU B 1 277 ? 12.172 -9.305 19.453 1 90.5 277 LEU B N 1
ATOM 6770 C CA . LEU B 1 277 ? 11.758 -8.039 18.875 1 90.5 277 LEU B CA 1
ATOM 6771 C C . LEU B 1 277 ? 12.477 -7.785 17.547 1 90.5 277 LEU B C 1
ATOM 6773 O O . LEU B 1 277 ? 13.625 -8.195 17.375 1 90.5 277 LEU B O 1
ATOM 6777 N N . LYS B 1 278 ? 11.852 -7.117 16.703 1 87.88 278 LYS B N 1
ATOM 6778 C CA . LYS B 1 278 ? 12.438 -6.766 15.406 1 87.88 278 LYS B CA 1
ATOM 6779 C C . LYS B 1 278 ? 13.391 -5.582 15.539 1 87.88 278 LYS B C 1
ATOM 6781 O O . LYS B 1 278 ? 13.164 -4.688 16.359 1 87.88 278 LYS B O 1
ATOM 6786 N N . ILE B 1 279 ? 14.398 -5.586 14.719 1 92.06 279 ILE B N 1
ATOM 6787 C CA . ILE B 1 279 ? 15.328 -4.465 14.656 1 92.06 279 ILE B CA 1
ATOM 6788 C C . ILE B 1 279 ? 14.703 -3.314 13.867 1 92.06 279 ILE B C 1
ATOM 6790 O O . ILE B 1 279 ? 14.062 -3.535 12.836 1 92.06 279 ILE B O 1
ATOM 6794 N N . LEU B 1 280 ? 14.883 -2.129 14.336 1 90.94 280 LEU B N 1
ATOM 6795 C CA . LEU B 1 280 ? 14.227 -0.97 13.742 1 90.94 280 LEU B CA 1
ATOM 6796 C C . LEU B 1 280 ? 15.172 -0.236 12.797 1 90.94 280 LEU B C 1
ATOM 6798 O O . LEU B 1 280 ? 16.375 -0.186 13.039 1 90.94 280 LEU B O 1
ATOM 6802 N N . LYS B 1 281 ? 14.594 0.298 11.742 1 89.56 281 LYS B N 1
ATOM 6803 C CA . LYS B 1 281 ? 15.352 1.09 10.781 1 89.56 281 LYS B CA 1
ATOM 6804 C C . LYS B 1 281 ? 15.508 2.533 11.258 1 89.56 281 LYS B C 1
ATOM 6806 O O . LYS B 1 281 ? 14.516 3.199 11.555 1 89.56 281 LYS B O 1
ATOM 6811 N N . HIS B 1 282 ? 16.688 2.953 11.352 1 88.25 282 HIS B N 1
ATOM 6812 C CA . HIS B 1 282 ? 16.953 4.355 11.664 1 88.25 282 HIS B CA 1
ATOM 6813 C C . HIS B 1 282 ? 16.781 5.234 10.43 1 88.25 282 HIS B C 1
ATOM 6815 O O . HIS B 1 282 ? 17.375 4.949 9.383 1 88.25 282 HIS B O 1
ATOM 6821 N N . CYS B 1 283 ? 15.867 6.168 10.461 1 79.06 283 CYS B N 1
ATOM 6822 C CA . CYS B 1 283 ? 15.672 7.168 9.414 1 79.06 283 CYS B CA 1
ATOM 6823 C C . CYS B 1 283 ? 15.938 8.57 9.945 1 79.06 283 CYS B C 1
ATOM 6825 O O . CYS B 1 283 ? 15.227 9.055 10.828 1 79.06 283 CYS B O 1
ATOM 6827 N N . LEU B 1 284 ? 16.906 9.156 9.383 1 70.06 284 LEU B N 1
ATOM 6828 C CA . LEU B 1 284 ? 17.375 10.453 9.867 1 70.06 284 LEU B CA 1
ATOM 6829 C C . LEU B 1 284 ? 16.281 11.508 9.758 1 70.06 284 LEU B C 1
ATOM 6831 O O . LEU B 1 284 ? 16.172 12.398 10.602 1 70.06 284 LEU B O 1
ATOM 6835 N N . THR B 1 285 ? 15.492 11.32 8.773 1 64.75 285 THR B N 1
ATOM 6836 C CA . THR B 1 285 ? 14.508 12.367 8.508 1 64.75 285 THR B CA 1
ATOM 6837 C C . THR B 1 285 ? 13.266 12.172 9.375 1 64.75 285 THR B C 1
ATOM 6839 O O . THR B 1 285 ? 12.438 13.078 9.492 1 64.75 285 THR B O 1
ATOM 6842 N N . ARG B 1 286 ? 13.195 10.969 9.961 1 65.62 286 ARG B N 1
ATOM 6843 C CA . ARG B 1 286 ? 12.023 10.695 10.789 1 65.62 286 ARG B CA 1
ATOM 6844 C C . ARG B 1 286 ? 12.297 11.023 12.25 1 65.62 286 ARG B C 1
ATOM 6846 O O . ARG B 1 286 ? 13.18 10.43 12.867 1 65.62 286 ARG B O 1
ATOM 6853 N N . TRP B 1 287 ? 11.406 11.781 12.68 1 65.38 287 TRP B N 1
ATOM 6854 C CA . TRP B 1 287 ? 11.5 12.219 14.07 1 65.38 287 TRP B CA 1
ATOM 6855 C C . TRP B 1 287 ? 11.453 11.023 15.023 1 65.38 287 TRP B C 1
ATOM 6857 O O . TRP B 1 287 ? 10.773 10.031 14.75 1 65.38 287 TRP B O 1
ATOM 6867 N N . LEU B 1 288 ? 12.188 10.938 16.031 1 70.12 288 LEU B N 1
ATOM 6868 C CA . LEU B 1 288 ? 12.109 10.008 17.141 1 70.12 288 LEU B CA 1
ATOM 6869 C C . LEU B 1 288 ? 12.664 8.641 16.75 1 70.12 288 LEU B C 1
ATOM 6871 O O . LEU B 1 288 ? 12.727 7.734 17.594 1 70.12 288 LEU B O 1
ATOM 6875 N N . SER B 1 289 ? 12.969 8.469 15.469 1 81.56 289 SER B N 1
ATOM 6876 C CA . SER B 1 289 ? 13.492 7.195 15 1 81.56 289 SER B CA 1
ATOM 6877 C C . SER B 1 289 ? 14.758 6.805 15.766 1 81.56 289 SER B C 1
ATOM 6879 O O . SER B 1 289 ? 14.914 5.645 16.156 1 81.56 289 SER B O 1
ATOM 6881 N N . LEU B 1 290 ? 15.523 7.746 16.078 1 86.5 290 LEU B N 1
ATOM 6882 C CA . LEU B 1 290 ? 16.828 7.469 16.688 1 86.5 290 LEU B CA 1
ATOM 6883 C C . LEU B 1 290 ? 16.656 6.902 18.094 1 86.5 290 LEU B C 1
ATOM 6885 O O . LEU B 1 290 ? 17.266 5.895 18.438 1 86.5 290 LEU B O 1
ATOM 6889 N N . GLN B 1 291 ? 15.844 7.531 18.844 1 85.88 291 GLN B N 1
ATOM 6890 C CA . GLN B 1 291 ? 15.641 7.09 20.219 1 85.88 291 GLN B CA 1
ATOM 6891 C C . GLN B 1 291 ? 15.102 5.664 20.266 1 85.88 291 GLN B C 1
ATOM 6893 O O . GLN B 1 291 ? 15.57 4.844 21.062 1 85.88 291 GLN B O 1
ATOM 6898 N N . LYS B 1 292 ? 14.172 5.406 19.453 1 88.69 292 LYS B N 1
ATOM 6899 C CA . LYS B 1 292 ? 13.586 4.07 19.406 1 88.69 292 LYS B CA 1
ATOM 6900 C C . LYS B 1 292 ? 14.609 3.033 18.969 1 88.69 292 LYS B C 1
ATOM 6902 O O . LYS B 1 292 ? 14.672 1.938 19.547 1 88.69 292 LYS B O 1
ATOM 6907 N N . CYS B 1 293 ? 15.367 3.414 18.047 1 93 293 CYS B N 1
ATOM 6908 C CA . CYS B 1 293 ? 16.375 2.498 17.516 1 93 293 CYS B CA 1
ATOM 6909 C C . CYS B 1 293 ? 17.453 2.217 18.562 1 93 293 CYS B C 1
ATOM 6911 O O . CYS B 1 293 ? 17.891 1.075 18.719 1 93 293 CYS B O 1
ATOM 6913 N N . ILE B 1 294 ? 17.859 3.229 19.266 1 93.25 294 ILE B N 1
ATOM 6914 C CA . ILE B 1 294 ? 18.875 3.09 20.312 1 93.25 294 ILE B CA 1
ATOM 6915 C C . ILE B 1 294 ? 18.344 2.178 21.422 1 93.25 294 ILE B C 1
ATOM 6917 O O . ILE B 1 294 ? 19.031 1.239 21.828 1 93.25 294 ILE B O 1
ATOM 6921 N N . GLY B 1 295 ? 17.156 2.49 21.812 1 92.69 295 GLY B N 1
ATOM 6922 C CA . GLY B 1 295 ? 16.547 1.674 22.859 1 92.69 295 GLY B CA 1
ATOM 6923 C C . GLY B 1 295 ? 16.406 0.216 22.469 1 92.69 295 GLY B C 1
ATOM 6924 O O . GLY B 1 295 ? 16.734 -0.678 23.25 1 92.69 295 GLY B O 1
ATOM 6925 N N . ARG B 1 296 ? 15.953 -0.025 21.281 1 95.06 296 ARG B N 1
ATOM 6926 C CA . ARG B 1 296 ? 15.781 -1.383 20.766 1 95.06 296 ARG B CA 1
ATOM 6927 C C . ARG B 1 296 ? 17.125 -2.107 20.688 1 95.06 296 ARG B C 1
ATOM 6929 O O . ARG B 1 296 ? 17.219 -3.281 21.047 1 95.06 296 ARG B O 1
ATOM 6936 N N . THR B 1 297 ? 18.125 -1.447 20.203 1 96.19 297 THR B N 1
ATOM 6937 C CA . THR B 1 297 ? 19.438 -2.049 20.047 1 96.19 297 THR B CA 1
ATOM 6938 C C . THR B 1 297 ? 20.031 -2.42 21.406 1 96.19 297 THR B C 1
ATOM 6940 O O . THR B 1 297 ? 20.609 -3.496 21.562 1 96.19 297 THR B O 1
ATOM 6943 N N . LEU B 1 298 ? 19.859 -1.558 22.359 1 95.31 298 LEU B N 1
ATOM 6944 C CA . LEU B 1 298 ? 20.359 -1.83 23.703 1 95.31 298 LEU B CA 1
ATOM 6945 C C . LEU B 1 298 ? 19.656 -3.039 24.312 1 95.31 298 LEU B C 1
ATOM 6947 O O . LEU B 1 298 ? 20.297 -3.871 24.953 1 95.31 298 LEU B O 1
ATOM 6951 N N . GLN B 1 299 ? 18.375 -3.1 24.094 1 95.69 299 GLN B N 1
ATOM 6952 C CA . GLN B 1 299 ? 17.609 -4.238 24.578 1 95.69 299 GLN B CA 1
ATOM 6953 C C . GLN B 1 299 ? 18.062 -5.539 23.922 1 95.69 299 GLN B C 1
ATOM 6955 O O . GLN B 1 299 ? 18.078 -6.59 24.562 1 95.69 299 GLN B O 1
ATOM 6960 N N . GLN B 1 300 ? 18.469 -5.441 22.719 1 97.25 300 GLN B N 1
ATOM 6961 C CA . GLN B 1 300 ? 18.828 -6.617 21.938 1 97.25 300 GLN B CA 1
ATOM 6962 C C . GLN B 1 300 ? 20.344 -6.852 21.953 1 97.25 300 GLN B C 1
ATOM 6964 O O . GLN B 1 300 ? 20.844 -7.758 21.281 1 97.25 300 GLN B O 1
ATOM 6969 N N . TRP B 1 301 ? 21.078 -6.086 22.734 1 96.38 301 TRP B N 1
ATOM 6970 C CA . TRP B 1 301 ? 22.547 -6.016 22.672 1 96.38 301 TRP B CA 1
ATOM 6971 C C . TRP B 1 301 ? 23.156 -7.395 22.891 1 96.38 301 TRP B C 1
ATOM 6973 O O . TRP B 1 301 ? 24.016 -7.828 22.109 1 96.38 301 TRP B O 1
ATOM 6983 N N . PRO B 1 302 ? 22.672 -8.211 23.875 1 95.38 302 PRO B N 1
ATOM 6984 C CA . PRO B 1 302 ? 23.297 -9.523 24.078 1 95.38 302 PRO B CA 1
ATOM 6985 C C . PRO B 1 302 ? 23.109 -10.461 22.891 1 95.38 302 PRO B C 1
ATOM 6987 O O . PRO B 1 302 ? 24.047 -11.148 22.484 1 95.38 302 PRO B O 1
ATOM 6990 N N . ALA B 1 303 ? 21.969 -10.438 22.344 1 96.56 303 ALA B N 1
ATOM 6991 C CA . ALA B 1 303 ? 21.672 -11.305 21.203 1 96.56 303 ALA B CA 1
ATOM 6992 C C . ALA B 1 303 ? 22.453 -10.859 19.969 1 96.56 303 ALA B C 1
ATOM 6994 O O . ALA B 1 303 ? 22.969 -11.695 19.219 1 96.56 303 ALA B O 1
ATOM 6995 N N . LEU B 1 304 ? 22.531 -9.578 19.766 1 97.19 304 LEU B N 1
ATOM 6996 C CA . LEU B 1 304 ? 23.266 -9.031 18.625 1 97.19 304 LEU B CA 1
ATOM 6997 C C . LEU B 1 304 ? 24.75 -9.367 18.734 1 97.19 304 LEU B C 1
ATOM 6999 O O . LEU B 1 304 ? 25.359 -9.773 17.734 1 97.19 304 LEU B O 1
ATOM 7003 N N . GLN B 1 305 ? 25.281 -9.188 19.891 1 95.31 305 GLN B N 1
ATOM 7004 C CA . GLN B 1 305 ? 26.688 -9.484 20.109 1 95.31 305 GLN B CA 1
ATOM 7005 C C . GLN B 1 305 ? 26.984 -10.961 19.859 1 95.31 305 GLN B C 1
ATOM 7007 O O . GLN B 1 305 ? 27.969 -11.305 19.188 1 95.31 305 GLN B O 1
ATOM 7012 N N . ALA B 1 306 ? 26.141 -11.836 20.375 1 95.19 306 ALA B N 1
ATOM 7013 C CA . ALA B 1 306 ? 26.312 -13.273 20.188 1 95.19 306 ALA B CA 1
ATOM 7014 C C . ALA B 1 306 ? 26.203 -13.633 18.703 1 95.19 306 ALA B C 1
ATOM 7016 O O . ALA B 1 306 ? 27 -14.438 18.203 1 95.19 306 ALA B O 1
ATOM 7017 N N . TYR B 1 307 ? 25.25 -13.062 18 1 96.06 307 TYR B N 1
ATOM 7018 C CA . TYR B 1 307 ? 25.016 -13.344 16.594 1 96.06 307 TYR B CA 1
ATOM 7019 C C . TYR B 1 307 ? 26.219 -12.922 15.75 1 96.06 307 TYR B C 1
ATOM 7021 O O . TYR B 1 307 ? 26.75 -13.727 14.977 1 96.06 307 TYR B O 1
ATOM 7029 N N . PHE B 1 308 ? 26.656 -11.734 15.898 1 95.75 308 PHE B N 1
ATOM 7030 C CA . PHE B 1 308 ? 27.703 -11.195 15.039 1 95.75 308 PHE B CA 1
ATOM 7031 C C . PHE B 1 308 ? 29.047 -11.797 15.391 1 95.75 308 PHE B C 1
ATOM 7033 O O . PHE B 1 308 ? 29.922 -11.922 14.531 1 95.75 308 PHE B O 1
ATOM 7040 N N . ASN B 1 309 ? 29.234 -12.188 16.625 1 92.56 309 ASN B N 1
ATOM 7041 C CA . ASN B 1 309 ? 30.469 -12.875 17.016 1 92.56 309 ASN B CA 1
ATOM 7042 C C . ASN B 1 309 ? 30.562 -14.258 16.391 1 92.56 309 ASN B C 1
ATOM 7044 O O . ASN B 1 309 ? 31.656 -14.773 16.188 1 92.56 309 ASN B O 1
ATOM 7048 N N . SER B 1 310 ? 29.438 -14.82 16.109 1 91.81 310 SER B N 1
ATOM 7049 C CA . SER B 1 310 ? 29.391 -16.172 15.57 1 91.81 310 SER B CA 1
ATOM 7050 C C . SER B 1 310 ? 29.531 -16.172 14.055 1 91.81 310 SER B C 1
ATOM 7052 O O . SER B 1 310 ? 29.703 -17.234 13.438 1 91.81 310 SER B O 1
ATOM 7054 N N . HIS B 1 311 ? 29.422 -15.047 13.445 1 90.69 311 HIS B N 1
ATOM 7055 C CA . HIS B 1 311 ? 29.5 -14.953 11.984 1 90.69 311 HIS B CA 1
ATOM 7056 C C . HIS B 1 311 ? 30.781 -14.258 11.547 1 90.69 311 HIS B C 1
ATOM 7058 O O . HIS B 1 311 ? 30.891 -13.031 11.641 1 90.69 311 HIS B O 1
ATOM 7064 N N . GLU B 1 312 ? 31.625 -14.945 10.922 1 85.12 312 GLU B N 1
ATOM 7065 C CA . GLU B 1 312 ? 32.969 -14.477 10.602 1 85.12 312 GLU B CA 1
ATOM 7066 C C . GLU B 1 312 ? 32.938 -13.359 9.57 1 85.12 312 GLU B C 1
ATOM 7068 O O . GLU B 1 312 ? 33.75 -12.438 9.602 1 85.12 312 GLU B O 1
ATOM 7073 N N . ASP B 1 313 ? 31.969 -13.406 8.688 1 84.88 313 ASP B N 1
ATOM 7074 C CA . ASP B 1 313 ? 31.875 -12.438 7.602 1 84.88 313 ASP B CA 1
ATOM 7075 C C . ASP B 1 313 ? 31.422 -11.07 8.117 1 84.88 313 ASP B C 1
ATOM 7077 O O . ASP B 1 313 ? 31.453 -10.086 7.383 1 84.88 313 ASP B O 1
ATOM 7081 N N . MET B 1 314 ? 31.141 -11.039 9.383 1 89 314 MET B N 1
ATOM 7082 C CA . MET B 1 314 ? 30.609 -9.812 9.969 1 89 314 MET B CA 1
ATOM 7083 C C . MET B 1 314 ? 31.453 -9.383 11.172 1 89 314 MET B C 1
ATOM 7085 O O . MET B 1 314 ? 30.906 -8.883 12.164 1 89 314 MET B O 1
ATOM 7089 N N . GLU B 1 315 ? 32.656 -9.492 11.102 1 87.75 315 GLU B N 1
ATOM 7090 C CA . GLU B 1 315 ? 33.594 -9.305 12.211 1 87.75 315 GLU B CA 1
ATOM 7091 C C . GLU B 1 315 ? 33.594 -7.855 12.68 1 87.75 315 GLU B C 1
ATOM 7093 O O . GLU B 1 315 ? 33.719 -7.586 13.875 1 87.75 315 GLU B O 1
ATOM 7098 N N . LYS B 1 316 ? 33.438 -6.988 11.727 1 91.44 316 LYS B N 1
ATOM 7099 C CA . LYS B 1 316 ? 33.5 -5.574 12.086 1 91.44 316 LYS B CA 1
ATOM 7100 C C . LYS B 1 316 ? 32.344 -5.219 13.047 1 91.44 316 LYS B C 1
ATOM 7102 O O . LYS B 1 316 ? 32.594 -4.535 14.047 1 91.44 316 LYS B O 1
ATOM 7107 N N . MET B 1 317 ? 31.172 -5.688 12.805 1 93.5 317 MET B N 1
ATOM 7108 C CA . MET B 1 317 ? 30.031 -5.426 13.664 1 93.5 317 MET B CA 1
ATOM 7109 C C . MET B 1 317 ? 30.203 -6.102 15.023 1 93.5 317 MET B C 1
ATOM 7111 O O . MET B 1 317 ? 29.875 -5.52 16.062 1 93.5 317 MET B O 1
ATOM 7115 N N . GLY B 1 318 ? 30.766 -7.277 14.961 1 94 318 GLY B N 1
ATOM 7116 C CA . GLY B 1 318 ? 31.047 -7.977 16.203 1 94 318 GLY B CA 1
ATOM 7117 C C . GLY B 1 318 ? 32.031 -7.242 17.094 1 94 318 GLY B C 1
ATOM 7118 O O . GLY B 1 318 ? 31.828 -7.152 18.312 1 94 318 GLY B O 1
ATOM 7119 N N . GLN B 1 319 ? 32.969 -6.664 16.516 1 94.31 319 GLN B N 1
ATOM 7120 C CA . GLN B 1 319 ? 33.969 -5.926 17.25 1 94.31 319 GLN B CA 1
ATOM 7121 C C . GLN B 1 319 ? 33.406 -4.656 17.875 1 94.31 319 GLN B C 1
ATOM 7123 O O . GLN B 1 319 ? 33.688 -4.324 19.016 1 94.31 319 GLN B O 1
ATOM 7128 N N . LEU B 1 320 ? 32.625 -3.984 17.125 1 95.06 320 LEU B N 1
ATOM 7129 C CA . LEU B 1 320 ? 32 -2.75 17.625 1 95.06 320 LEU B CA 1
ATOM 7130 C C . LEU B 1 320 ? 31.078 -3.033 18.797 1 95.06 320 LEU B C 1
ATOM 7132 O O . LEU B 1 320 ? 31.047 -2.279 19.766 1 95.06 320 LEU B O 1
ATOM 7136 N N . LEU B 1 321 ? 30.375 -4.086 18.703 1 95.44 321 LEU B N 1
ATOM 7137 C CA . LEU B 1 321 ? 29.422 -4.438 19.75 1 95.44 321 LEU B CA 1
ATOM 7138 C C . LEU B 1 321 ? 30.141 -4.945 20.984 1 95.44 321 LEU B C 1
ATOM 7140 O O . LEU B 1 321 ? 29.594 -4.875 22.094 1 95.44 321 LEU B O 1
ATOM 7144 N N . ALA B 1 322 ? 31.297 -5.445 20.766 1 92.75 322 ALA B N 1
ATOM 7145 C CA . ALA B 1 322 ? 32.094 -5.957 21.891 1 92.75 322 ALA B CA 1
ATOM 7146 C C . ALA B 1 322 ? 32.844 -4.832 22.594 1 92.75 322 ALA B C 1
ATOM 7148 O O . ALA B 1 322 ? 33.281 -4.996 23.719 1 92.75 322 ALA B O 1
ATOM 7149 N N . ASP B 1 323 ? 32.938 -3.691 21.953 1 90.56 323 ASP B N 1
ATOM 7150 C CA . ASP B 1 323 ? 33.656 -2.537 22.5 1 90.56 323 ASP B CA 1
ATOM 7151 C C . ASP B 1 323 ? 32.812 -1.87 23.594 1 90.56 323 ASP B C 1
ATOM 7153 O O . ASP B 1 323 ? 31.75 -1.318 23.328 1 90.56 323 ASP B O 1
ATOM 7157 N N . PRO B 1 324 ? 33.312 -1.821 24.797 1 88.56 324 PRO B N 1
ATOM 7158 C CA . PRO B 1 324 ? 32.562 -1.207 25.891 1 88.56 324 PRO B CA 1
ATOM 7159 C C . PRO B 1 324 ? 32.312 0.283 25.672 1 88.56 324 PRO B C 1
ATOM 7161 O O . PRO B 1 324 ? 31.297 0.816 26.141 1 88.56 324 PRO B O 1
ATOM 7164 N N . GLU B 1 325 ? 33.188 0.854 25 1 88.81 325 GLU B N 1
ATOM 7165 C CA . GLU B 1 325 ? 33 2.275 24.734 1 88.81 325 GLU B CA 1
ATOM 7166 C C . GLU B 1 325 ? 31.797 2.502 23.828 1 88.81 325 GLU B C 1
ATOM 7168 O O . GLU B 1 325 ? 31.062 3.482 23.984 1 88.81 325 GLU B O 1
ATOM 7173 N N . MET B 1 326 ? 31.625 1.665 22.859 1 92.5 326 MET B N 1
ATOM 7174 C CA . MET B 1 326 ? 30.453 1.767 22 1 92.5 326 MET B CA 1
ATOM 7175 C C . MET B 1 326 ? 29.156 1.657 22.797 1 92.5 326 MET B C 1
ATOM 7177 O O . MET B 1 326 ? 28.219 2.42 22.578 1 92.5 326 MET B O 1
ATOM 7181 N N . ARG B 1 327 ? 29.188 0.781 23.688 1 91.31 327 ARG B N 1
ATOM 7182 C CA . ARG B 1 327 ? 28.016 0.594 24.531 1 91.31 327 ARG B CA 1
ATOM 7183 C C . ARG B 1 327 ? 27.75 1.834 25.375 1 91.31 327 ARG B C 1
ATOM 7185 O O . ARG B 1 327 ? 26.594 2.174 25.641 1 91.31 327 ARG B O 1
ATOM 7192 N N . LEU B 1 328 ? 28.812 2.494 25.766 1 89.56 328 LEU B N 1
ATOM 7193 C CA . LEU B 1 328 ? 28.703 3.732 26.531 1 89.56 328 LEU B CA 1
ATOM 7194 C C . LEU B 1 328 ? 27.984 4.805 25.703 1 89.56 328 LEU B C 1
ATOM 7196 O O . LEU B 1 328 ? 27.141 5.535 26.25 1 89.56 328 LEU B O 1
ATOM 7200 N N . TYR B 1 329 ? 28.344 4.879 24.469 1 91.31 329 TYR B N 1
ATOM 7201 C CA . TYR B 1 329 ? 27.688 5.848 23.594 1 91.31 329 TYR B CA 1
ATOM 7202 C C . TYR B 1 329 ? 26.188 5.582 23.516 1 91.31 329 TYR B C 1
ATOM 7204 O O . TYR B 1 329 ? 25.391 6.516 23.578 1 91.31 329 TYR B O 1
ATOM 7212 N N . PHE B 1 330 ? 25.844 4.344 23.406 1 93.06 330 PHE B N 1
ATOM 7213 C CA . PHE B 1 330 ? 24.438 3.98 23.297 1 93.06 330 PHE B CA 1
ATOM 7214 C C . PHE B 1 330 ? 23.703 4.301 24.594 1 93.06 330 PHE B C 1
ATOM 7216 O O . PHE B 1 330 ? 22.578 4.805 24.578 1 93.06 330 PHE B O 1
ATOM 7223 N N . LYS B 1 331 ? 24.266 4.078 25.656 1 89.5 331 LYS B N 1
ATOM 7224 C CA . LYS B 1 331 ? 23.641 4.367 26.938 1 89.5 331 LYS B CA 1
ATOM 7225 C C . LYS B 1 331 ? 23.5 5.871 27.156 1 89.5 331 LYS B C 1
ATOM 7227 O O . LYS B 1 331 ? 22.5 6.332 27.703 1 89.5 331 LYS B O 1
ATOM 7232 N N . PHE B 1 332 ? 24.5 6.555 26.688 1 88.38 332 PHE B N 1
ATOM 7233 C CA . PHE B 1 332 ? 24.422 8.008 26.766 1 88.38 332 PHE B CA 1
ATOM 7234 C C . PHE B 1 332 ? 23.266 8.539 25.938 1 88.38 332 PHE B C 1
ATOM 7236 O O . PHE B 1 332 ? 22.469 9.352 26.422 1 88.38 332 PHE B O 1
ATOM 7243 N N . LEU B 1 333 ? 23.203 8.016 24.75 1 89.38 333 LEU B N 1
ATOM 7244 C CA . LEU B 1 333 ? 22.156 8.469 23.844 1 89.38 333 LEU B CA 1
ATOM 7245 C C . LEU B 1 333 ? 20.766 8.078 24.359 1 89.38 333 LEU B C 1
ATOM 7247 O O . LEU B 1 333 ? 19.812 8.828 24.188 1 89.38 333 LEU B O 1
ATOM 7251 N N . GLN B 1 334 ? 20.641 6.949 24.938 1 88.38 334 GLN B N 1
ATOM 7252 C CA . GLN B 1 334 ? 19.375 6.523 25.531 1 88.38 334 GLN B CA 1
ATOM 7253 C C . GLN B 1 334 ? 18.891 7.523 26.578 1 88.38 334 GLN B C 1
ATOM 7255 O O . GLN B 1 334 ? 17.688 7.773 26.703 1 88.38 334 GLN B O 1
ATOM 7260 N N . PHE B 1 335 ? 19.844 8.039 27.234 1 83.31 335 PHE B N 1
ATOM 7261 C CA . PHE B 1 335 ? 19.531 8.969 28.312 1 83.31 335 PHE B CA 1
ATOM 7262 C C . PHE B 1 335 ? 19.234 10.359 27.766 1 83.31 335 PHE B C 1
ATOM 7264 O O . PHE B 1 335 ? 18.203 10.953 28.094 1 83.31 335 PHE B O 1
ATOM 7271 N N . ILE B 1 336 ? 20.109 10.875 26.938 1 80.12 336 ILE B N 1
ATOM 7272 C CA . ILE B 1 336 ? 20.078 12.281 26.547 1 80.12 336 ILE B CA 1
ATOM 7273 C C . ILE B 1 336 ? 18.938 12.508 25.562 1 80.12 336 ILE B C 1
ATOM 7275 O O . ILE B 1 336 ? 18.422 13.633 25.438 1 80.12 336 ILE B O 1
ATOM 7279 N N . LEU B 1 337 ? 18.516 11.516 24.812 1 81.5 337 LEU B N 1
ATOM 7280 C CA . LEU B 1 337 ? 17.453 11.656 23.812 1 81.5 337 LEU B CA 1
ATOM 7281 C C . LEU B 1 337 ? 16.094 11.695 24.469 1 81.5 337 LEU B C 1
ATOM 7283 O O . LEU B 1 337 ? 15.109 12.117 23.859 1 81.5 337 LEU B O 1
ATOM 7287 N N . VAL B 1 338 ? 15.992 11.336 25.703 1 71.62 338 VAL B N 1
ATOM 7288 C CA . VAL B 1 338 ? 14.727 11.305 26.438 1 71.62 338 VAL B CA 1
ATOM 7289 C C . VAL B 1 338 ? 14.195 12.727 26.609 1 71.62 338 VAL B C 1
ATOM 7291 O O . VAL B 1 338 ? 13.023 13 26.344 1 71.62 338 VAL B O 1
ATOM 7294 N N . PRO B 1 339 ? 15.039 13.633 27 1 65.88 339 PRO B N 1
ATOM 7295 C CA . PRO B 1 339 ? 14.516 14.992 27.125 1 65.88 339 PRO B CA 1
ATOM 7296 C C . PRO B 1 339 ? 14.211 15.633 25.766 1 65.88 339 PRO B C 1
ATOM 7298 O O . PRO B 1 339 ? 13.289 16.438 25.656 1 65.88 339 PRO B O 1
ATOM 7301 N N . LEU B 1 340 ? 14.852 15.234 24.781 1 70.69 340 LEU B N 1
ATOM 7302 C CA . LEU B 1 340 ? 14.672 15.859 23.469 1 70.69 340 LEU B CA 1
ATOM 7303 C C . LEU B 1 340 ? 13.477 15.258 22.734 1 70.69 340 LEU B C 1
ATOM 7305 O O . LEU B 1 340 ? 12.773 15.961 22.016 1 70.69 340 LEU B O 1
ATOM 7309 N N . ALA B 1 341 ? 13.148 14.008 23.016 1 72.38 341 ALA B N 1
ATOM 7310 C CA . ALA B 1 341 ? 12.062 13.305 22.328 1 72.38 341 ALA B CA 1
ATOM 7311 C C . ALA B 1 341 ? 10.703 13.781 22.828 1 72.38 341 ALA B C 1
ATOM 7313 O O . ALA B 1 341 ? 9.812 14.102 22.047 1 72.38 341 ALA B O 1
ATOM 7314 N N . PRO B 1 342 ? 10.57 13.938 24.109 1 67.56 342 PRO B N 1
ATOM 7315 C CA . PRO B 1 342 ? 9.297 14.477 24.594 1 67.56 342 PRO B CA 1
ATOM 7316 C C . PRO B 1 342 ? 9.039 15.898 24.109 1 67.56 342 PRO B C 1
ATOM 7318 O O . PRO B 1 342 ? 7.887 16.266 23.859 1 67.56 342 PRO B O 1
ATOM 7321 N N . PHE B 1 343 ? 10.133 16.609 24.016 1 72.06 343 PHE B N 1
ATOM 7322 C CA . PHE B 1 343 ? 10.023 17.953 23.469 1 72.06 343 PHE B CA 1
ATOM 7323 C C . PHE B 1 343 ? 9.461 17.922 22.047 1 72.06 343 PHE B C 1
ATOM 7325 O O . PHE B 1 343 ? 8.516 18.656 21.734 1 72.06 343 PHE B O 1
ATOM 7332 N N . ASN B 1 344 ? 9.961 17.094 21.281 1 75.38 344 ASN B N 1
ATOM 7333 C CA . ASN B 1 344 ? 9.492 16.938 19.906 1 75.38 344 ASN B CA 1
ATOM 7334 C C . ASN B 1 344 ? 8.062 16.438 19.844 1 75.38 344 ASN B C 1
ATOM 7336 O O . ASN B 1 344 ? 7.242 16.953 19.078 1 75.38 344 ASN B O 1
ATOM 7340 N N . THR B 1 345 ? 7.715 15.508 20.656 1 76.69 345 THR B N 1
ATOM 7341 C CA . THR B 1 345 ? 6.379 14.93 20.688 1 76.69 345 THR B CA 1
ATOM 7342 C C . THR B 1 345 ? 5.352 15.969 21.141 1 76.69 345 THR B C 1
ATOM 7344 O O . THR B 1 345 ? 4.238 16.016 20.625 1 76.69 345 THR B O 1
ATOM 7347 N N . ALA B 1 346 ? 5.766 16.734 22.078 1 74.19 346 ALA B N 1
ATOM 7348 C CA . ALA B 1 346 ? 4.875 17.781 22.578 1 74.19 346 ALA B CA 1
ATOM 7349 C C . ALA B 1 346 ? 4.504 18.766 21.484 1 74.19 346 ALA B C 1
ATOM 7351 O O . ALA B 1 346 ? 3.354 19.203 21.391 1 74.19 346 ALA B O 1
ATOM 7352 N N . PHE B 1 347 ? 5.434 18.969 20.672 1 76.44 347 PHE B N 1
ATOM 7353 C CA . PHE B 1 347 ? 5.211 20 19.672 1 76.44 347 PHE B CA 1
ATOM 7354 C C . PHE B 1 347 ? 4.559 19.422 18.422 1 76.44 347 PHE B C 1
ATOM 7356 O O . PHE B 1 347 ? 4.145 20.156 17.531 1 76.44 347 PHE B O 1
ATOM 7363 N N . GLN B 1 348 ? 4.457 18.141 18.375 1 78.12 348 GLN B N 1
ATOM 7364 C CA . GLN B 1 348 ? 3.713 17.516 17.297 1 78.12 348 GLN B CA 1
ATOM 7365 C C . GLN B 1 348 ? 2.215 17.5 17.578 1 78.12 348 GLN B C 1
ATOM 7367 O O . GLN B 1 348 ? 1.404 17.266 16.688 1 78.12 348 GLN B O 1
ATOM 7372 N N . SER B 1 349 ? 1.939 17.797 18.812 1 77.88 349 SER B N 1
ATOM 7373 C CA . SER B 1 349 ? 0.535 17.797 19.203 1 77.88 349 SER B CA 1
ATOM 7374 C C . SER B 1 349 ? -0.215 18.969 18.562 1 77.88 349 SER B C 1
ATOM 7376 O O . SER B 1 349 ? 0.388 19.984 18.219 1 77.88 349 SER B O 1
ATOM 7378 N N . GLU B 1 350 ? -1.442 18.797 18.438 1 74.94 350 GLU B N 1
ATOM 7379 C CA . GLU B 1 350 ? -2.295 19.844 17.906 1 74.94 350 GLU B CA 1
ATOM 7380 C C . GLU B 1 350 ? -2.645 20.875 18.969 1 74.94 350 GLU B C 1
ATOM 7382 O O . GLU B 1 350 ? -3.117 21.969 18.656 1 74.94 350 GLU B O 1
ATOM 7387 N N . ASP B 1 351 ? -2.227 20.469 20.125 1 75.44 351 ASP B N 1
ATOM 7388 C CA . ASP B 1 351 ? -2.506 21.406 21.203 1 75.44 351 ASP B CA 1
ATOM 7389 C C . ASP B 1 351 ? -1.61 22.641 21.125 1 75.44 351 ASP B C 1
ATOM 7391 O O . ASP B 1 351 ? -0.492 22.562 20.609 1 75.44 351 ASP B O 1
ATOM 7395 N N . ILE B 1 352 ? -2.15 23.656 21.641 1 73.25 352 ILE B N 1
ATOM 7396 C CA . ILE B 1 352 ? -1.441 24.922 21.578 1 73.25 352 ILE B CA 1
ATOM 7397 C C . ILE B 1 352 ? -0.305 24.938 22.594 1 73.25 352 ILE B C 1
ATOM 7399 O O . ILE B 1 352 ? -0.544 24.828 23.797 1 73.25 352 ILE B O 1
ATOM 7403 N N . LYS B 1 353 ? 0.866 24.906 22.094 1 73.06 353 LYS B N 1
ATOM 7404 C CA . LYS B 1 353 ? 2.01 24.859 23 1 73.06 353 LYS B CA 1
ATOM 7405 C C . LYS B 1 353 ? 2.797 26.172 22.953 1 73.06 353 LYS B C 1
ATOM 7407 O O . LYS B 1 353 ? 3.891 26.266 23.516 1 73.06 353 LYS B O 1
ATOM 7412 N N . LEU B 1 354 ? 2.242 27.078 22.344 1 70.88 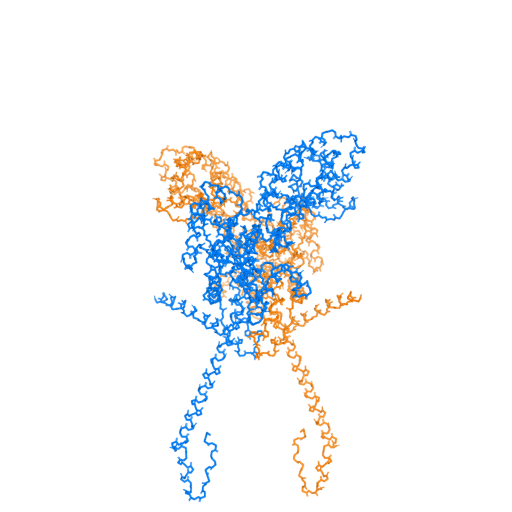354 LEU B N 1
ATOM 7413 C CA . LEU B 1 354 ? 2.932 28.344 22.156 1 70.88 354 LEU B CA 1
ATOM 7414 C C . LEU B 1 354 ? 3.277 28.984 23.5 1 70.88 354 LEU B C 1
ATOM 7416 O O . LEU B 1 354 ? 4.359 29.547 23.672 1 70.88 354 LEU B O 1
ATOM 7420 N N . ALA B 1 355 ? 2.342 28.734 24.422 1 67.25 355 ALA B N 1
ATOM 7421 C CA . ALA B 1 355 ? 2.482 29.406 25.719 1 67.25 355 ALA B CA 1
ATOM 7422 C C . ALA B 1 355 ? 3.609 28.781 26.531 1 67.25 355 ALA B C 1
ATOM 7424 O O . ALA B 1 355 ? 4.121 29.406 27.469 1 67.25 355 ALA B O 1
ATOM 7425 N N . THR B 1 356 ? 3.971 27.625 26.125 1 69.44 356 THR B N 1
ATOM 7426 C CA . THR B 1 356 ? 4.984 26.953 26.922 1 69.44 356 THR B CA 1
ATOM 7427 C C . THR B 1 356 ? 6.266 26.75 26.109 1 69.44 356 THR B C 1
ATOM 7429 O O . THR B 1 356 ? 7.207 26.109 26.578 1 69.44 356 THR B O 1
ATOM 7432 N N . MET B 1 357 ? 6.254 27.281 25 1 70.25 357 MET B N 1
ATOM 7433 C CA . MET B 1 357 ? 7.375 27.031 24.109 1 70.25 357 MET B CA 1
ATOM 7434 C C . MET B 1 357 ? 8.664 27.641 24.656 1 70.25 357 MET B C 1
ATOM 7436 O O . MET B 1 357 ? 9.719 27.016 24.641 1 70.25 357 MET B O 1
ATOM 7440 N N . HIS B 1 358 ? 8.484 28.797 25.109 1 67.12 358 HIS B N 1
ATOM 7441 C CA . HIS B 1 358 ? 9.656 29.484 25.625 1 67.12 358 HIS B CA 1
ATOM 7442 C C . HIS B 1 358 ? 10.234 28.766 26.844 1 67.12 358 HIS B C 1
ATOM 7444 O O . HIS B 1 358 ? 11.43 28.469 26.891 1 67.12 358 HIS B O 1
ATOM 7450 N N . SER B 1 359 ? 9.359 28.453 27.734 1 69.31 359 SER B N 1
ATOM 7451 C CA . SER B 1 359 ? 9.805 27.797 28.953 1 69.31 359 SER B CA 1
ATOM 7452 C C . SER B 1 359 ? 10.375 26.406 28.641 1 69.31 359 SER B C 1
ATOM 7454 O O . SER B 1 359 ? 11.398 26.016 29.219 1 69.31 359 SER B O 1
ATOM 7456 N N . ASN B 1 360 ? 9.812 25.781 27.75 1 69.38 360 ASN B N 1
ATOM 7457 C CA . ASN B 1 360 ? 10.266 24.438 27.391 1 69.38 360 ASN B CA 1
ATOM 7458 C C . ASN B 1 360 ? 11.633 24.469 26.719 1 69.38 360 ASN B C 1
ATOM 7460 O O . ASN B 1 360 ? 12.469 23.594 26.953 1 69.38 360 ASN B O 1
ATOM 7464 N N . THR B 1 361 ? 11.844 25.484 25.953 1 67.5 361 THR B N 1
ATOM 7465 C CA . THR B 1 361 ? 13.117 25.609 25.234 1 67.5 361 THR B CA 1
ATOM 7466 C C . THR B 1 361 ? 14.25 25.953 26.203 1 67.5 361 THR B C 1
ATOM 7468 O O . THR B 1 361 ? 15.359 25.438 26.062 1 67.5 361 THR B O 1
ATOM 7471 N N . VAL B 1 362 ? 13.867 26.641 27.203 1 65.69 362 VAL B N 1
ATOM 7472 C CA . VAL B 1 362 ? 14.859 27.031 28.188 1 65.69 362 VAL B CA 1
ATOM 7473 C C . VAL B 1 362 ? 15.18 25.844 29.094 1 65.69 362 VAL B C 1
ATOM 7475 O O . VAL B 1 362 ? 16.328 25.641 29.484 1 65.69 362 VAL B O 1
ATOM 7478 N N . ASP B 1 363 ? 14.258 25.031 29.328 1 67.88 363 ASP B N 1
ATOM 7479 C CA . ASP B 1 363 ? 14.414 23.891 30.219 1 67.88 363 ASP B CA 1
ATOM 7480 C C . ASP B 1 363 ? 15.312 22.828 29.594 1 67.88 363 ASP B C 1
ATOM 7482 O O . ASP B 1 363 ? 16.109 22.188 30.297 1 67.88 363 ASP B O 1
ATOM 7486 N N . ILE B 1 364 ? 15.289 22.719 28.375 1 65.31 364 ILE B N 1
ATOM 7487 C CA . ILE B 1 364 ? 16.078 21.688 27.703 1 65.31 364 ILE B CA 1
ATOM 7488 C C . ILE B 1 364 ? 17.562 21.969 27.906 1 65.31 364 ILE B C 1
ATOM 7490 O O . ILE B 1 364 ? 18.375 21.047 28.031 1 65.31 364 ILE B O 1
ATOM 7494 N N . GLN B 1 365 ? 17.906 23.141 28.078 1 63.03 365 GLN B N 1
ATOM 7495 C CA . GLN B 1 365 ? 19.297 23.516 28.266 1 63.03 365 GLN B CA 1
ATOM 7496 C C . GLN B 1 365 ? 19.812 23.062 29.625 1 63.03 365 GLN B C 1
ATOM 7498 O O . GLN B 1 365 ? 20.984 22.672 29.766 1 63.03 365 GLN B O 1
ATOM 7503 N N . GLY B 1 366 ? 18.906 22.984 30.5 1 61.72 366 GLY B N 1
ATOM 7504 C CA . GLY B 1 366 ? 19.312 22.609 31.844 1 61.72 366 GLY B CA 1
ATOM 7505 C C . GLY B 1 366 ? 19.453 21.109 32.031 1 61.72 366 GLY B C 1
ATOM 7506 O O . GLY B 1 366 ? 20.156 20.641 32.906 1 61.72 366 GLY B O 1
ATOM 7507 N N . ASP B 1 367 ? 18.906 20.312 31.25 1 63.91 367 ASP B N 1
ATOM 7508 C CA . ASP B 1 367 ? 18.859 18.875 31.453 1 63.91 367 ASP B CA 1
ATOM 7509 C C . ASP B 1 367 ? 19.984 18.172 30.703 1 63.91 367 ASP B C 1
ATOM 7511 O O . ASP B 1 367 ? 20.031 16.938 30.641 1 63.91 367 ASP B O 1
ATOM 7515 N N . LEU B 1 368 ? 20.938 18.875 30.25 1 61.53 368 LEU B N 1
ATOM 7516 C CA . LEU B 1 368 ? 22.016 18.266 29.469 1 61.53 368 LEU B CA 1
ATOM 7517 C C . LEU B 1 368 ? 23.078 17.656 30.391 1 61.53 368 LEU B C 1
ATOM 7519 O O . LEU B 1 368 ? 23.875 18.375 30.984 1 61.53 368 LEU B O 1
ATOM 7523 N N . ASN B 1 369 ? 22.891 16.375 30.703 1 66.25 369 ASN B N 1
ATOM 7524 C CA . ASN B 1 369 ? 23.859 15.586 31.469 1 66.25 369 ASN B CA 1
ATOM 7525 C C . ASN B 1 369 ? 24.109 14.219 30.828 1 66.25 369 ASN B C 1
ATOM 7527 O O . ASN B 1 369 ? 23.547 13.914 29.781 1 66.25 369 ASN B O 1
ATOM 7531 N N . ILE B 1 370 ? 25.047 13.453 31.312 1 65.62 370 ILE B N 1
ATOM 7532 C CA . ILE B 1 370 ? 25.469 12.227 30.656 1 65.62 370 ILE B CA 1
ATOM 7533 C C . ILE B 1 370 ? 24.594 11.062 31.125 1 65.62 370 ILE B C 1
ATOM 7535 O O . ILE B 1 370 ? 24.609 9.984 30.531 1 65.62 370 ILE B O 1
ATOM 7539 N N . GLY B 1 371 ? 23.672 11.109 32.062 1 63.41 371 GLY B N 1
ATOM 7540 C CA . GLY B 1 371 ? 22.781 10.062 32.531 1 63.41 371 GLY B CA 1
ATOM 7541 C C . GLY B 1 371 ? 23.469 9.086 33.469 1 63.41 371 GLY B C 1
ATOM 7542 O O . GLY B 1 371 ? 24.688 8.914 33.406 1 63.41 371 GLY B O 1
ATOM 7543 N N . ASN B 1 372 ? 22.75 8.406 34.281 1 65.81 372 ASN B N 1
ATOM 7544 C CA . ASN B 1 372 ? 23.281 7.523 35.312 1 65.81 372 ASN B CA 1
ATOM 7545 C C . ASN B 1 372 ? 23.891 6.262 34.688 1 65.81 372 ASN B C 1
ATOM 7547 O O . ASN B 1 372 ? 24.969 5.832 35.125 1 65.81 372 ASN B O 1
ATOM 7551 N N . ASP B 1 373 ? 23.266 5.68 33.781 1 67.31 373 ASP B N 1
ATOM 7552 C CA . ASP B 1 373 ? 23.719 4.418 33.219 1 67.31 373 ASP B CA 1
ATOM 7553 C C . ASP B 1 373 ? 25.078 4.586 32.531 1 67.31 373 ASP B C 1
ATOM 7555 O O . ASP B 1 373 ? 25.953 3.73 32.688 1 67.31 373 ASP B O 1
ATOM 7559 N N . ALA B 1 374 ? 25.219 5.645 31.812 1 69.44 374 ALA B N 1
ATOM 7560 C CA . ALA B 1 374 ? 26.5 5.926 31.172 1 69.44 374 ALA B CA 1
ATOM 7561 C C . ALA B 1 374 ? 27.594 6.152 32.219 1 69.44 374 ALA B C 1
ATOM 7563 O O . ALA B 1 374 ? 28.734 5.711 32.031 1 69.44 374 ALA B O 1
ATOM 7564 N N . ARG B 1 375 ? 27.281 6.762 33.25 1 68.06 375 ARG B N 1
ATOM 7565 C CA . ARG B 1 375 ? 28.234 7.023 34.344 1 68.06 375 ARG B CA 1
ATOM 7566 C C . ARG B 1 375 ? 28.75 5.723 34.938 1 68.06 375 ARG B C 1
ATOM 7568 O O . ARG B 1 375 ? 29.953 5.586 35.188 1 68.06 375 ARG B O 1
ATOM 7575 N N . VAL B 1 376 ? 27.797 4.844 35.156 1 66.31 376 VAL B N 1
ATOM 7576 C CA . VAL B 1 376 ? 28.156 3.549 35.719 1 66.31 376 VAL B CA 1
ATOM 7577 C C . VAL B 1 376 ? 29.141 2.826 34.781 1 66.31 376 VAL B C 1
ATOM 7579 O O . VAL B 1 376 ? 30.141 2.27 35.25 1 66.31 376 VAL B O 1
ATOM 7582 N N . LEU B 1 377 ? 28.828 2.873 33.625 1 69.38 377 LEU B N 1
ATOM 7583 C CA . LEU B 1 377 ? 29.688 2.191 32.656 1 69.38 377 LEU B CA 1
ATOM 7584 C C . LEU B 1 377 ? 31.062 2.852 32.562 1 69.38 377 LEU B C 1
ATOM 7586 O O . LEU B 1 377 ? 32.062 2.17 32.406 1 69.38 377 LEU B O 1
ATOM 7590 N N . LEU B 1 378 ? 31.156 4.098 32.719 1 68.5 378 LEU B N 1
ATOM 7591 C CA . LEU B 1 378 ? 32.406 4.859 32.688 1 68.5 378 LEU B CA 1
ATOM 7592 C C . LEU B 1 378 ? 33.312 4.453 33.844 1 68.5 378 LEU B C 1
ATOM 7594 O O . LEU B 1 378 ? 34.531 4.336 33.688 1 68.5 378 LEU B O 1
ATOM 7598 N N . ILE B 1 379 ? 32.75 4.234 34.906 1 66.56 379 ILE B N 1
ATOM 7599 C CA . ILE B 1 379 ? 33.5 3.867 36.094 1 66.56 379 ILE B CA 1
ATOM 7600 C C . ILE B 1 379 ? 34.031 2.451 35.969 1 66.56 379 ILE B C 1
ATOM 7602 O O . ILE B 1 379 ? 35.188 2.18 36.312 1 66.56 379 ILE B O 1
ATOM 7606 N N . THR B 1 380 ? 33.25 1.674 35.375 1 65.5 380 THR B N 1
ATOM 7607 C CA . THR B 1 380 ? 33.594 0.258 35.281 1 65.5 380 THR B CA 1
ATOM 7608 C C . THR B 1 380 ? 34.719 0.027 34.25 1 65.5 380 THR B C 1
ATOM 7610 O O . THR B 1 380 ? 35.562 -0.841 34.438 1 65.5 380 THR B O 1
ATOM 7613 N N . HIS B 1 381 ? 34.75 0.661 33.125 1 64.5 381 HIS B N 1
ATOM 7614 C CA . HIS B 1 381 ? 35.656 0.294 32.062 1 64.5 381 HIS B CA 1
ATOM 7615 C C . HIS B 1 381 ? 36.781 1.328 31.906 1 64.5 381 HIS B C 1
ATOM 7617 O O . HIS B 1 381 ? 37.656 1.175 31.062 1 64.5 381 HIS B O 1
ATOM 7623 N N . GLU B 1 382 ? 37.125 2.084 32.844 1 56.38 382 GLU B N 1
ATOM 7624 C CA . GLU B 1 382 ? 38.188 3.084 32.844 1 56.38 382 GLU B CA 1
ATOM 7625 C C . GLU B 1 382 ? 38.344 3.75 31.484 1 56.38 382 GLU B C 1
ATOM 7627 O O . GLU B 1 382 ? 39.469 4.125 31.094 1 56.38 382 GLU B O 1
ATOM 7632 N N . THR B 1 383 ? 37.531 3.512 30.5 1 61.81 383 THR B N 1
ATOM 7633 C CA . THR B 1 383 ? 37.656 4 29.125 1 61.81 383 THR B CA 1
ATOM 7634 C C . THR B 1 383 ? 36.812 5.246 28.922 1 61.81 383 THR B C 1
ATOM 7636 O O . THR B 1 383 ? 35.625 5.234 29.219 1 61.81 383 THR B O 1
ATOM 7639 N N . GLY B 1 384 ? 37.469 6.477 29.266 1 66.75 384 GLY B N 1
ATOM 7640 C CA . GLY B 1 384 ? 36.438 7.504 29.297 1 66.75 384 GLY B CA 1
ATOM 7641 C C . GLY B 1 384 ? 36.844 8.797 28.625 1 66.75 384 GLY B C 1
ATOM 7642 O O . GLY B 1 384 ? 36.031 9.664 28.359 1 66.75 384 GLY B O 1
ATOM 7643 N N . ARG B 1 385 ? 38.125 8.758 28.266 1 74.5 385 ARG B N 1
ATOM 7644 C CA . ARG B 1 385 ? 38.562 10.07 27.797 1 74.5 385 ARG B CA 1
ATOM 7645 C C . ARG B 1 385 ? 37.906 10.398 26.453 1 74.5 385 ARG B C 1
ATOM 7647 O O . ARG B 1 385 ? 37.438 11.516 26.25 1 74.5 385 ARG B O 1
ATOM 7654 N N . HIS B 1 386 ? 38 9.422 25.516 1 83.44 386 HIS B N 1
ATOM 7655 C CA . HIS B 1 386 ? 37.406 9.633 24.203 1 83.44 386 HIS B CA 1
ATOM 7656 C C . HIS B 1 386 ? 35.906 9.844 24.312 1 83.44 386 HIS B C 1
ATOM 7658 O O . HIS B 1 386 ? 35.344 10.695 23.609 1 83.44 386 HIS B O 1
ATOM 7664 N N . PHE B 1 387 ? 35.344 9.219 25.156 1 87.44 387 PHE B N 1
ATOM 7665 C CA . PHE B 1 387 ? 33.906 9.32 25.359 1 87.44 387 PHE B CA 1
ATOM 7666 C C . PHE B 1 387 ? 33.531 10.703 25.891 1 87.44 387 PHE B C 1
ATOM 7668 O O . PHE B 1 387 ? 32.594 11.344 25.375 1 87.44 387 PHE B O 1
ATOM 7675 N N . PHE B 1 388 ? 34.344 11.156 26.859 1 84.94 388 PHE B N 1
ATOM 7676 C CA . PHE B 1 388 ? 34.062 12.453 27.453 1 84.94 388 PHE B CA 1
ATOM 7677 C C . PHE B 1 388 ? 34.25 13.57 26.438 1 84.94 388 PHE B C 1
ATOM 7679 O O . PHE B 1 388 ? 33.5 14.555 26.422 1 84.94 388 PHE B O 1
ATOM 7686 N N . LYS B 1 389 ? 35.219 13.367 25.656 1 86.5 389 LYS B N 1
ATOM 7687 C CA . LYS B 1 389 ? 35.469 14.344 24.578 1 86.5 389 LYS B CA 1
ATOM 7688 C C . LYS B 1 389 ? 34.281 14.383 23.625 1 86.5 389 LYS B C 1
ATOM 7690 O O . LYS B 1 389 ? 33.844 15.461 23.219 1 86.5 389 LYS B O 1
ATOM 7695 N N . SER B 1 390 ? 33.75 13.32 23.281 1 90 390 SER B N 1
ATOM 7696 C CA . SER B 1 390 ? 32.594 13.219 22.391 1 90 390 SER B CA 1
ATOM 7697 C C . SER B 1 390 ? 31.359 13.844 23.031 1 90 390 SER B C 1
ATOM 7699 O O . SER B 1 390 ? 30.625 14.57 22.375 1 90 390 SER B O 1
ATOM 7701 N N . VAL B 1 391 ? 31.172 13.586 24.266 1 87 391 VAL B N 1
ATOM 7702 C CA . VAL B 1 391 ? 30 14.078 24.984 1 87 391 VAL B CA 1
ATOM 7703 C C . VAL B 1 391 ? 30.047 15.602 25.078 1 87 391 VAL B C 1
ATOM 7705 O O . VAL B 1 391 ? 29.047 16.281 24.906 1 87 391 VAL B O 1
ATOM 7708 N N . ARG B 1 392 ? 31.203 16.062 25.344 1 85.94 392 ARG B N 1
ATOM 7709 C CA . ARG B 1 392 ? 31.375 17.5 25.422 1 85.94 392 ARG B CA 1
ATOM 7710 C C . ARG B 1 392 ? 31.062 18.156 24.078 1 85.94 392 ARG B C 1
ATOM 7712 O O . ARG B 1 392 ? 30.344 19.156 24.031 1 85.94 392 ARG B O 1
ATOM 7719 N N . ARG B 1 393 ? 31.594 17.625 23.109 1 90.56 393 ARG B N 1
ATOM 7720 C CA . ARG B 1 393 ? 31.344 18.156 21.781 1 90.56 393 ARG B CA 1
ATOM 7721 C C . ARG B 1 393 ? 29.875 18.062 21.422 1 90.56 393 ARG B C 1
ATOM 7723 O O . ARG B 1 393 ? 29.328 18.953 20.766 1 90.56 393 ARG B O 1
ATOM 7730 N N . PHE B 1 394 ? 29.297 16.984 21.828 1 90.69 394 PHE B N 1
ATOM 7731 C CA . PHE B 1 394 ? 27.859 16.797 21.625 1 90.69 394 PHE B CA 1
ATOM 7732 C C . PHE B 1 394 ? 27.062 17.922 22.266 1 90.69 394 PHE B C 1
ATOM 7734 O O . PHE B 1 394 ? 26.25 18.578 21.609 1 90.69 394 PHE B O 1
ATOM 7741 N N . PHE B 1 395 ? 27.359 18.281 23.469 1 84.75 395 PHE B N 1
ATOM 7742 C CA . PHE B 1 395 ? 26.641 19.312 24.203 1 84.75 395 PHE B CA 1
ATOM 7743 C C . PHE B 1 395 ? 26.922 20.688 23.625 1 84.75 395 PHE B C 1
ATOM 7745 O O . PHE B 1 395 ? 26.016 21.516 23.516 1 84.75 395 PHE B O 1
ATOM 7752 N N . GLU B 1 396 ? 28.078 20.891 23.281 1 87.38 396 GLU B N 1
ATOM 7753 C CA . GLU B 1 396 ? 28.438 22.156 22.688 1 87.38 396 GLU B CA 1
ATOM 7754 C C . GLU B 1 396 ? 27.688 22.391 21.375 1 87.38 396 GLU B C 1
ATOM 7756 O O . GLU B 1 396 ? 27.172 23.484 21.141 1 87.38 396 GLU B O 1
ATOM 7761 N N . THR B 1 397 ? 27.609 21.406 20.656 1 91.06 397 THR B N 1
ATOM 7762 C CA . THR B 1 397 ? 26.938 21.5 19.359 1 91.06 397 THR B CA 1
ATOM 7763 C C . THR B 1 397 ? 25.438 21.703 19.547 1 91.06 397 THR B C 1
ATOM 7765 O O . THR B 1 397 ? 24.828 22.547 18.875 1 91.06 397 THR B O 1
ATOM 7768 N N . VAL B 1 398 ? 24.859 20.984 20.438 1 85.44 398 VAL B N 1
ATOM 7769 C CA . VAL B 1 398 ? 23.422 21.109 20.703 1 85.44 398 VAL B CA 1
ATOM 7770 C C . VAL B 1 398 ? 23.094 22.516 21.188 1 85.44 398 VAL B C 1
ATOM 7772 O O . VAL B 1 398 ? 22.188 23.156 20.672 1 85.44 398 VAL B O 1
ATOM 7775 N N . THR B 1 399 ? 23.859 22.953 22.078 1 82.69 399 THR B N 1
ATOM 7776 C CA . THR B 1 399 ? 23.609 24.266 22.672 1 82.69 399 THR B CA 1
ATOM 7777 C C . THR B 1 399 ? 23.812 25.359 21.641 1 82.69 399 THR B C 1
ATOM 7779 O O . THR B 1 399 ? 22.969 26.25 21.516 1 82.69 399 THR B O 1
ATOM 7782 N N . LYS B 1 400 ? 24.859 25.266 20.938 1 86.25 400 LYS B N 1
ATOM 7783 C CA . LYS B 1 400 ? 25.141 26.266 19.922 1 86.25 400 LYS B CA 1
ATOM 7784 C C . LYS B 1 400 ? 24.047 26.312 18.859 1 86.25 400 LYS B C 1
ATOM 7786 O O . LYS B 1 400 ? 23.594 27.391 18.469 1 86.25 400 LYS B O 1
ATOM 7791 N N . LYS B 1 401 ? 23.641 25.188 18.422 1 87.06 401 LYS B N 1
ATOM 7792 C CA . LYS B 1 401 ? 22.625 25.125 17.375 1 87.06 401 LYS B CA 1
ATOM 7793 C C . LYS B 1 401 ? 21.281 25.594 17.906 1 87.06 401 LYS B C 1
ATOM 7795 O O . LYS B 1 401 ? 20.531 26.281 17.188 1 87.06 401 LYS B O 1
ATOM 7800 N N . MET B 1 402 ? 20.922 25.281 19.078 1 81.31 402 MET B N 1
ATOM 7801 C CA . MET B 1 402 ? 19.656 25.703 19.672 1 81.31 402 MET B CA 1
ATOM 7802 C C . MET B 1 402 ? 19.625 27.219 19.828 1 81.31 402 MET B C 1
ATOM 7804 O O . MET B 1 402 ? 18.641 27.859 19.469 1 81.31 402 MET B O 1
ATOM 7808 N N . LEU B 1 403 ? 20.672 27.734 20.312 1 79.44 403 LEU B N 1
ATOM 7809 C CA . LEU B 1 403 ? 20.75 29.172 20.531 1 79.44 403 LEU B CA 1
ATOM 7810 C C . LEU B 1 403 ? 20.672 29.922 19.203 1 79.44 403 LEU B C 1
ATOM 7812 O O . LEU B 1 403 ? 20.109 31.031 19.141 1 79.44 403 LEU B O 1
ATOM 7816 N N . ARG B 1 404 ? 21.094 29.281 18.266 1 82.56 404 ARG B N 1
ATOM 7817 C CA . ARG B 1 404 ? 21.172 29.938 16.969 1 82.56 404 ARG B CA 1
ATOM 7818 C C . ARG B 1 404 ? 19.844 29.828 16.219 1 82.56 404 ARG B C 1
ATOM 7820 O O . ARG B 1 404 ? 19.422 30.75 15.516 1 82.56 404 ARG B O 1
ATOM 7827 N N . THR B 1 405 ? 19.219 28.719 16.391 1 81.88 405 THR B N 1
ATOM 7828 C CA . THR B 1 405 ? 18.141 28.453 15.438 1 81.88 405 THR B CA 1
ATOM 7829 C C . THR B 1 405 ? 16.781 28.453 16.141 1 81.88 405 THR B C 1
ATOM 7831 O O . THR B 1 405 ? 15.758 28.719 15.508 1 81.88 405 THR B O 1
ATOM 7834 N N . PHE B 1 406 ? 16.719 28.188 17.453 1 78.5 406 PHE B N 1
ATOM 7835 C CA . PHE B 1 406 ? 15.438 28.141 18.156 1 78.5 406 PHE B CA 1
ATOM 7836 C C . PHE B 1 406 ? 14.945 29.531 18.5 1 78.5 406 PHE B C 1
ATOM 7838 O O . PHE B 1 406 ? 15.75 30.453 18.672 1 78.5 406 PHE B O 1
ATOM 7845 N N . PRO B 1 407 ? 13.641 29.703 18.516 1 77.44 407 PRO B N 1
ATOM 7846 C CA . PRO B 1 407 ? 13.102 31.031 18.828 1 77.44 407 PRO B CA 1
ATOM 7847 C C . PRO B 1 407 ? 13.125 31.328 20.328 1 77.44 407 PRO B C 1
ATOM 7849 O O . PRO B 1 407 ? 12.109 31.719 20.906 1 77.44 407 PRO B O 1
ATOM 7852 N N . ILE B 1 408 ? 14.258 31.25 20.922 1 72 408 ILE B N 1
ATOM 7853 C CA . ILE B 1 408 ? 14.422 31.422 22.359 1 72 408 ILE B CA 1
ATOM 7854 C C . ILE B 1 408 ? 14.281 32.906 22.719 1 72 408 ILE B C 1
ATOM 7856 O O . ILE B 1 408 ? 13.68 33.25 23.75 1 72 408 ILE B O 1
ATOM 7860 N N . GLU B 1 409 ? 14.719 33.688 21.891 1 72.38 409 GLU B N 1
ATOM 7861 C CA . GLU B 1 409 ? 14.703 35.125 22.188 1 72.38 409 GLU B CA 1
ATOM 7862 C C . GLU B 1 409 ? 13.594 35.844 21.422 1 72.38 409 GLU B C 1
ATOM 7864 O O . GLU B 1 409 ? 13.609 37.062 21.281 1 72.38 409 GLU B O 1
ATOM 7869 N N . ASP B 1 410 ? 12.664 35.031 21.062 1 78.31 410 ASP B N 1
ATOM 7870 C CA . ASP B 1 410 ? 11.57 35.656 20.312 1 78.31 410 ASP B CA 1
ATOM 7871 C C . ASP B 1 410 ? 10.656 36.469 21.234 1 78.31 410 ASP B C 1
ATOM 7873 O O . ASP B 1 410 ? 10.102 35.938 22.188 1 78.31 410 ASP B O 1
ATOM 7877 N N . GLN B 1 411 ? 10.461 37.625 20.969 1 80.88 411 GLN B N 1
ATOM 7878 C CA . GLN B 1 411 ? 9.727 38.562 21.828 1 80.88 411 GLN B CA 1
ATOM 7879 C C . GLN B 1 411 ? 8.242 38.188 21.859 1 80.88 411 GLN B C 1
ATOM 7881 O O . GLN B 1 411 ? 7.59 38.312 22.906 1 80.88 411 GLN B O 1
ATOM 7886 N N . LEU B 1 412 ? 7.773 37.844 20.797 1 83.5 412 LEU B N 1
ATOM 7887 C CA . LEU B 1 412 ? 6.355 37.469 20.734 1 83.5 412 LEU B CA 1
ATOM 7888 C C . LEU B 1 412 ? 6.055 36.312 21.656 1 83.5 412 LEU B C 1
ATOM 7890 O O . LEU B 1 412 ? 5.082 36.344 22.422 1 83.5 412 LEU B O 1
ATOM 7894 N N . LEU B 1 413 ? 6.879 35.344 21.609 1 81 413 LEU B N 1
ATOM 7895 C CA . LEU B 1 413 ? 6.68 34.156 22.438 1 81 413 LEU B CA 1
ATOM 7896 C C . LEU B 1 413 ? 6.793 34.531 23.922 1 81 413 LEU B C 1
ATOM 7898 O O . LEU B 1 413 ? 6.023 34.031 24.734 1 81 413 LEU B O 1
ATOM 7902 N N . ASN B 1 414 ? 7.68 35.312 24.156 1 79.38 414 ASN B N 1
ATOM 7903 C CA . ASN B 1 414 ? 7.852 35.781 25.531 1 79.38 414 ASN B CA 1
ATOM 7904 C C . ASN B 1 414 ? 6.629 36.531 26.016 1 79.38 414 ASN B C 1
ATOM 7906 O O . ASN B 1 414 ? 6.188 36.375 27.156 1 79.38 414 ASN B O 1
ATOM 7910 N N . ASP B 1 415 ? 6.172 37.344 25.188 1 82.81 415 ASP B N 1
ATOM 7911 C CA . ASP B 1 415 ? 5.012 38.156 25.547 1 82.81 415 ASP B CA 1
ATOM 7912 C C . ASP B 1 415 ? 3.77 37.281 25.719 1 82.81 415 ASP B C 1
ATOM 7914 O O . ASP B 1 415 ? 2.953 37.531 26.609 1 82.81 415 ASP B O 1
ATOM 7918 N N . ILE B 1 416 ? 3.65 36.344 24.922 1 81.44 416 ILE B N 1
ATOM 7919 C CA . ILE B 1 416 ? 2.508 35.438 25.016 1 81.44 416 ILE B CA 1
ATOM 7920 C C . ILE B 1 416 ? 2.537 34.688 26.344 1 81.44 416 ILE B C 1
ATOM 7922 O O . ILE B 1 416 ? 1.504 34.562 27 1 81.44 416 ILE B O 1
ATOM 7926 N N . ASP B 1 417 ? 3.674 34.281 26.703 1 77.12 417 ASP B N 1
ATOM 7927 C CA . ASP B 1 417 ? 3.836 33.594 28 1 77.12 417 ASP B CA 1
ATOM 7928 C C . ASP B 1 417 ? 3.404 34.531 29.141 1 77.12 417 ASP B C 1
ATOM 7930 O O . ASP B 1 417 ? 2.764 34.062 30.094 1 77.12 417 ASP B O 1
ATOM 7934 N N . HIS B 1 418 ? 3.66 35.719 29.016 1 77.25 418 HIS B N 1
ATOM 7935 C CA . HIS B 1 418 ? 3.324 36.688 30.047 1 77.25 418 HIS B CA 1
ATOM 7936 C C . HIS B 1 418 ? 1.822 36.969 30.078 1 77.25 418 HIS B C 1
ATOM 7938 O O . HIS B 1 418 ? 1.256 37.188 31.156 1 77.25 418 HIS B O 1
ATOM 7944 N N . ILE B 1 419 ? 1.241 36.969 28.984 1 79.44 419 ILE B N 1
ATOM 7945 C CA . ILE B 1 419 ? -0.198 37.188 28.922 1 79.44 419 ILE B CA 1
ATOM 7946 C C . ILE B 1 419 ? -0.935 36.031 29.594 1 79.44 419 ILE B C 1
ATOM 7948 O O . ILE B 1 419 ? -1.86 36.25 30.391 1 79.44 419 ILE B O 1
ATOM 7952 N N . VAL B 1 420 ? -0.484 34.906 29.344 1 75.56 420 VAL B N 1
ATOM 7953 C CA . VAL B 1 420 ? -1.139 33.719 29.875 1 75.56 420 VAL B CA 1
ATOM 7954 C C . VAL B 1 420 ? -0.917 33.656 31.391 1 75.56 420 VAL B C 1
ATOM 7956 O O . VAL B 1 420 ? -1.795 33.219 32.125 1 75.56 420 VAL B O 1
ATOM 7959 N N . SER B 1 421 ? 0.2 34.25 31.781 1 74.25 421 SER B N 1
ATOM 7960 C CA . SER B 1 421 ? 0.526 34.25 33.219 1 74.25 421 SER B CA 1
ATOM 7961 C C . SER B 1 421 ? 0.01 35.5 33.875 1 74.25 421 SER B C 1
ATOM 7963 O O . SER B 1 421 ? 0.329 35.75 35.062 1 74.25 421 SER B O 1
ATOM 7965 N N . LYS B 1 422 ? -0.798 36.312 33.219 1 73.56 422 LYS B N 1
ATOM 7966 C CA . LYS B 1 422 ? -1.389 37.531 33.719 1 73.56 422 LYS B CA 1
ATOM 7967 C C . LYS B 1 422 ? -0.309 38.531 34.125 1 73.56 422 LYS B C 1
ATOM 7969 O O . LYS B 1 422 ? -0.391 39.125 35.219 1 73.56 422 LYS B O 1
ATOM 7974 N N . GLY B 1 423 ? 0.627 38.656 33.25 1 74.44 423 GLY B N 1
ATOM 7975 C CA . GLY B 1 423 ? 1.724 39.562 33.531 1 74.44 423 GLY B CA 1
ATOM 7976 C C . GLY B 1 423 ? 1.365 41.031 33.312 1 74.44 423 GLY B C 1
ATOM 7977 O O . GLY B 1 423 ? 0.228 41.438 33.562 1 74.44 423 GLY B O 1
ATOM 7978 N N . LYS B 1 424 ? 2.281 41.844 32.875 1 78.75 424 LYS B N 1
ATOM 7979 C CA . LYS B 1 424 ? 2.127 43.281 32.75 1 78.75 424 LYS B CA 1
ATOM 7980 C C . LYS B 1 424 ? 1.167 43.625 31.609 1 78.75 424 LYS B C 1
ATOM 7982 O O . LYS B 1 424 ? 1.212 43 30.547 1 78.75 424 LYS B O 1
ATOM 7987 N N . ALA B 1 425 ? 0.387 44.562 31.891 1 80.19 425 ALA B N 1
ATOM 7988 C CA . ALA B 1 425 ? -0.645 45 30.938 1 80.19 425 ALA B CA 1
ATOM 7989 C C . ALA B 1 425 ? -0.026 45.469 29.641 1 80.19 425 ALA B C 1
ATOM 7991 O O . ALA B 1 425 ? -0.609 45.312 28.562 1 80.19 425 ALA B O 1
ATOM 7992 N N . GLN B 1 426 ? 1.152 45.938 29.781 1 83.06 426 GLN B N 1
ATOM 7993 C CA . GLN B 1 426 ? 1.812 46.5 28.609 1 83.06 426 GLN B CA 1
ATOM 7994 C C . GLN B 1 426 ? 2.145 45.406 27.594 1 83.06 426 GLN B C 1
ATOM 7996 O O . GLN B 1 426 ? 2.207 45.656 26.391 1 83.06 426 GLN B O 1
ATOM 8001 N N . THR B 1 427 ? 2.287 44.219 28.031 1 87.19 427 THR B N 1
ATOM 8002 C CA . THR B 1 427 ? 2.648 43.094 27.188 1 87.19 427 THR B CA 1
ATOM 8003 C C . THR B 1 427 ? 1.545 42.781 26.188 1 87.19 427 THR B C 1
ATOM 8005 O O . THR B 1 427 ? 1.825 42.406 25.047 1 87.19 427 THR B O 1
ATOM 8008 N N . VAL B 1 428 ? 0.34 43.062 26.547 1 91.12 428 VAL B N 1
ATOM 8009 C CA . VAL B 1 428 ? -0.789 42.781 25.672 1 91.12 428 VAL B CA 1
ATOM 8010 C C . VAL B 1 428 ? -0.806 43.75 24.5 1 91.12 428 VAL B C 1
ATOM 8012 O O . VAL B 1 428 ? -1.154 43.375 23.375 1 91.12 428 VAL B O 1
ATOM 8015 N N . ILE B 1 429 ? -0.384 44.938 24.781 1 90.81 429 ILE B N 1
ATOM 8016 C CA . ILE B 1 429 ? -0.332 45.969 23.75 1 90.81 429 ILE B CA 1
ATOM 8017 C C . ILE B 1 429 ? 0.756 45.594 22.734 1 90.81 429 ILE B C 1
ATOM 8019 O O . ILE B 1 429 ? 0.551 45.719 21.516 1 90.81 429 ILE B O 1
ATOM 8023 N N . ASN B 1 430 ? 1.864 45.188 23.266 1 90.31 430 ASN B N 1
ATOM 8024 C CA . ASN B 1 430 ? 2.971 44.812 22.406 1 90.31 430 ASN B CA 1
ATOM 8025 C C . ASN B 1 430 ? 2.566 43.688 21.438 1 90.31 430 ASN B C 1
ATOM 8027 O O . ASN B 1 430 ? 2.914 43.719 20.266 1 90.31 430 ASN B O 1
ATOM 8031 N N . VAL B 1 431 ? 1.842 42.781 21.938 1 92.06 431 VAL B N 1
ATOM 8032 C CA . VAL B 1 431 ? 1.4 41.625 21.125 1 92.06 431 VAL B CA 1
ATOM 8033 C C . VAL B 1 431 ? 0.363 42.094 20.109 1 92.06 431 VAL B C 1
ATOM 8035 O O . VAL B 1 431 ? 0.414 41.719 18.938 1 92.06 431 VAL B O 1
ATOM 8038 N N . ALA B 1 432 ? -0.55 42.938 20.531 1 94.56 432 ALA B N 1
ATOM 8039 C CA . ALA B 1 432 ? -1.611 43.438 19.656 1 94.56 432 ALA B CA 1
ATOM 8040 C C . ALA B 1 432 ? -1.033 44.219 18.484 1 94.56 432 ALA B C 1
ATOM 8042 O O . ALA B 1 432 ? -1.559 44.125 17.359 1 94.56 432 ALA B O 1
ATOM 8043 N N . LYS B 1 433 ? 0.019 44.875 18.734 1 92.31 433 LYS B N 1
ATOM 8044 C CA . LYS B 1 433 ? 0.646 45.688 17.703 1 92.31 433 LYS B CA 1
ATOM 8045 C C . LYS B 1 433 ? 1.235 44.844 16.594 1 92.31 433 LYS B C 1
ATOM 8047 O O . LYS B 1 433 ? 1.455 45.312 15.469 1 92.31 433 LYS B O 1
ATOM 8052 N N . ARG B 1 434 ? 1.444 43.625 16.875 1 92.56 434 ARG B N 1
ATOM 8053 C CA . ARG B 1 434 ? 1.962 42.688 15.883 1 92.56 434 ARG B CA 1
ATOM 8054 C C . ARG B 1 434 ? 0.856 42.219 14.938 1 92.56 434 ARG B C 1
ATOM 8056 O O . ARG B 1 434 ? 1.134 41.688 13.859 1 92.56 434 ARG B O 1
ATOM 8063 N N . PHE B 1 435 ? -0.362 42.5 15.336 1 95.62 435 PHE B N 1
ATOM 8064 C CA . PHE B 1 435 ? -1.504 42.062 14.547 1 95.62 435 PHE B CA 1
ATOM 8065 C C . PHE B 1 435 ? -2.475 43.219 14.312 1 95.62 435 PHE B C 1
ATOM 8067 O O . PHE B 1 435 ? -3.645 43.125 14.688 1 95.62 435 PHE B O 1
ATOM 8074 N N . PRO B 1 436 ? -2.074 44.156 13.617 1 94.38 436 PRO B N 1
ATOM 8075 C CA . PRO B 1 436 ? -2.934 45.344 13.406 1 94.38 436 PRO B CA 1
ATOM 8076 C C . PRO B 1 436 ? -4.184 45 12.594 1 94.38 436 PRO B C 1
ATOM 8078 O O . PRO B 1 436 ? -5.172 45.75 12.656 1 94.38 436 PRO B O 1
ATOM 8081 N N . GLN B 1 437 ? -4.133 44 11.867 1 92 437 GLN B N 1
ATOM 8082 C CA . GLN B 1 437 ? -5.281 43.594 11.062 1 92 437 GLN B CA 1
ATOM 8083 C C . GLN B 1 437 ? -6.391 43 11.93 1 92 437 GLN B C 1
ATOM 8085 O O . GLN B 1 437 ? -7.543 42.938 11.508 1 92 437 GLN B O 1
ATOM 8090 N N . VAL B 1 438 ? -6.051 42.594 13.141 1 94.88 438 VAL B N 1
ATOM 8091 C CA . VAL B 1 438 ? -7.012 42 14.055 1 94.88 438 VAL B CA 1
ATOM 8092 C C . VAL B 1 438 ? -7.461 43.031 15.094 1 94.88 438 VAL B C 1
ATOM 8094 O O . VAL B 1 438 ? -8.656 43.156 15.359 1 94.88 438 VAL B O 1
ATOM 8097 N N . ILE B 1 439 ? -6.445 43.688 15.648 1 95.38 439 ILE B N 1
ATOM 8098 C CA . ILE B 1 439 ? -6.703 44.75 16.641 1 95.38 439 ILE B CA 1
ATOM 8099 C C . ILE B 1 439 ? -6.223 46.094 16.094 1 95.38 439 ILE B C 1
ATOM 8101 O O . ILE B 1 439 ? -5.02 46.344 16.047 1 95.38 439 ILE B O 1
ATOM 8105 N N . GLN B 1 440 ? -7.152 46.906 15.922 1 93.56 440 GLN B N 1
ATOM 8106 C CA . GLN B 1 440 ? -6.812 48.219 15.398 1 93.56 440 GLN B CA 1
ATOM 8107 C C . GLN B 1 440 ? -6.27 49.125 16.5 1 93.56 440 GLN B C 1
ATOM 8109 O O . GLN B 1 440 ? -6.496 48.906 17.688 1 93.56 440 GLN B O 1
ATOM 8114 N N . GLU B 1 441 ? -5.641 50.125 16.062 1 92.94 441 GLU B N 1
ATOM 8115 C CA . GLU B 1 441 ? -5.008 51.062 17 1 92.94 441 GLU B CA 1
ATOM 8116 C C . GLU B 1 441 ? -6.035 51.688 17.922 1 92.94 441 GLU B C 1
ATOM 8118 O O . GLU B 1 441 ? -5.766 51.906 19.109 1 92.94 441 GLU B O 1
ATOM 8123 N N . LYS B 1 442 ? -7.203 51.938 17.453 1 93.12 442 LYS B N 1
ATOM 8124 C CA . LYS B 1 442 ? -8.25 52.594 18.234 1 93.12 442 LYS B CA 1
ATOM 8125 C C . LYS B 1 442 ? -8.789 51.688 19.328 1 93.12 442 LYS B C 1
ATOM 8127 O O . LYS B 1 442 ? -9.391 52.156 20.297 1 93.12 442 LYS B O 1
ATOM 8132 N N . GLU B 1 443 ? -8.453 50.438 19.156 1 94.62 443 GLU B N 1
ATOM 8133 C CA . GLU B 1 443 ? -9.008 49.438 20.094 1 94.62 443 GLU B CA 1
ATOM 8134 C C . GLU B 1 443 ? -8.016 49.125 21.203 1 94.62 443 GLU B C 1
ATOM 8136 O O . GLU B 1 443 ? -8.328 48.344 22.109 1 94.62 443 GLU B O 1
ATOM 8141 N N . LEU B 1 444 ? -6.883 49.688 21.219 1 94.81 444 LEU B N 1
ATOM 8142 C CA . LEU B 1 444 ? -5.816 49.312 22.141 1 94.81 444 LEU B CA 1
ATOM 8143 C C . LEU B 1 444 ? -6.18 49.719 23.562 1 94.81 444 LEU B C 1
ATOM 8145 O O . LEU B 1 444 ? -5.875 49 24.516 1 94.81 444 LEU B O 1
ATOM 8149 N N . ASP B 1 445 ? -6.816 50.844 23.688 1 94.25 445 ASP B N 1
ATOM 8150 C CA . ASP B 1 445 ? -7.234 51.281 25.016 1 94.25 445 ASP B CA 1
ATOM 8151 C C . ASP B 1 445 ? -8.266 50.312 25.609 1 94.25 445 ASP B C 1
ATOM 8153 O O . ASP B 1 445 ? -8.18 49.969 26.781 1 94.25 445 ASP B O 1
ATOM 8157 N N . LYS B 1 446 ? -9.094 50.062 24.766 1 94.62 446 LYS B N 1
ATOM 8158 C CA . LYS B 1 446 ? -10.109 49.094 25.188 1 94.62 446 LYS B CA 1
ATOM 8159 C C . LYS B 1 446 ? -9.484 47.75 25.578 1 94.62 446 LYS B C 1
ATOM 8161 O O . LYS B 1 44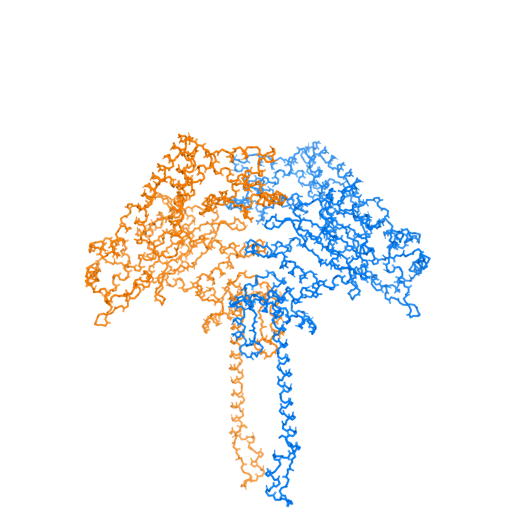6 ? -9.922 47.125 26.531 1 94.62 446 LYS B O 1
ATOM 8166 N N . LEU B 1 447 ? -8.516 47.344 24.844 1 95.88 447 LEU B N 1
ATOM 8167 C CA . LEU B 1 447 ? -7.812 46.094 25.109 1 95.88 447 LEU B CA 1
ATOM 8168 C C . LEU B 1 447 ? -7.156 46.125 26.484 1 95.88 447 LEU B C 1
ATOM 8170 O O . LEU B 1 447 ? -7.238 45.156 27.234 1 95.88 447 LEU B O 1
ATOM 8174 N N . ILE B 1 448 ? -6.578 47.219 26.844 1 93.56 448 ILE B N 1
ATOM 8175 C CA . ILE B 1 448 ? -5.91 47.344 28.141 1 93.56 448 ILE B CA 1
ATOM 8176 C C . ILE B 1 448 ? -6.941 47.281 29.266 1 93.56 448 ILE B C 1
ATOM 8178 O O . ILE B 1 448 ? -6.699 46.688 30.312 1 93.56 448 ILE B O 1
ATOM 8182 N N . GLU B 1 449 ? -8 47.969 29.031 1 94.12 449 GLU B N 1
ATOM 8183 C CA . GLU B 1 449 ? -9.07 47.969 30.031 1 94.12 449 GLU B CA 1
ATOM 8184 C C . GLU B 1 449 ? -9.602 46.531 30.266 1 94.12 449 GLU B C 1
ATOM 8186 O O . GLU B 1 449 ? -9.781 46.125 31.406 1 94.12 449 GLU B O 1
ATOM 8191 N N . GLU B 1 450 ? -9.781 45.938 29.141 1 94.62 450 GLU B N 1
ATOM 8192 C CA . GLU B 1 450 ? -10.289 44.562 29.25 1 94.62 450 GLU B CA 1
ATOM 8193 C C . GLU B 1 450 ? -9.281 43.656 29.922 1 94.62 450 GLU B C 1
ATOM 8195 O O . GLU B 1 450 ? -9.656 42.781 30.734 1 94.62 450 GLU B O 1
ATOM 8200 N N . PHE B 1 451 ? -8.062 43.812 29.594 1 94.62 451 PHE B N 1
ATOM 8201 C CA . PHE B 1 451 ? -7.027 42.969 30.188 1 94.62 451 PHE B CA 1
ATOM 8202 C C . PHE B 1 451 ? -6.898 43.219 31.672 1 94.62 451 PHE B C 1
ATOM 8204 O O . PHE B 1 451 ? -6.719 42.281 32.469 1 94.62 451 PHE B O 1
ATOM 8211 N N . THR B 1 452 ? -6.969 44.406 32.062 1 92.75 452 THR B N 1
ATOM 8212 C CA . THR B 1 452 ? -6.926 44.75 33.469 1 92.75 452 THR B CA 1
ATOM 8213 C C . THR B 1 452 ? -8.109 44.156 34.219 1 92.75 452 THR B C 1
ATOM 8215 O O . THR B 1 452 ? -7.953 43.594 35.312 1 92.75 452 THR B O 1
ATOM 8218 N N . ASP B 1 453 ? -9.195 44.312 33.594 1 92.62 453 ASP B N 1
ATOM 8219 C CA . ASP B 1 453 ? -10.383 43.688 34.188 1 92.62 453 ASP B CA 1
ATOM 8220 C C . ASP B 1 453 ? -10.211 42.188 34.312 1 92.62 453 ASP B C 1
ATOM 8222 O O . ASP B 1 453 ? -10.602 41.594 35.312 1 92.62 453 ASP B O 1
ATOM 8226 N N . TYR B 1 454 ? -9.695 41.594 33.312 1 93 454 TYR B N 1
ATOM 8227 C CA . TYR B 1 454 ? -9.43 40.156 33.281 1 93 454 TYR B CA 1
ATOM 8228 C C . TYR B 1 454 ? -8.492 39.781 34.438 1 93 454 TYR B C 1
ATOM 8230 O O . TYR B 1 454 ? -8.719 38.781 35.125 1 93 454 TYR B O 1
ATOM 8238 N N . GLN B 1 455 ? -7.473 40.531 34.688 1 90.44 455 GLN B N 1
ATOM 8239 C CA . GLN B 1 455 ? -6.5 40.281 35.75 1 90.44 455 GLN B CA 1
ATOM 8240 C C . GLN B 1 455 ? -7.145 40.375 37.125 1 90.44 455 GLN B C 1
ATOM 8242 O O . GLN B 1 455 ? -6.766 39.656 38.031 1 90.44 455 GLN B O 1
ATOM 8247 N N . LEU B 1 456 ? -8.086 41.219 37.156 1 89.62 456 LEU B N 1
ATOM 8248 C CA . LEU B 1 456 ? -8.703 41.5 38.469 1 89.62 456 LEU B CA 1
ATOM 8249 C C . LEU B 1 456 ? -9.867 40.562 38.719 1 89.62 456 LEU B C 1
ATOM 8251 O O . LEU B 1 456 ? -10.352 40.438 39.844 1 89.62 456 LEU B O 1
ATOM 8255 N N . THR B 1 457 ? -10.266 39.906 37.688 1 90.56 457 THR B N 1
ATOM 8256 C CA . THR B 1 457 ? -11.391 39 37.844 1 90.56 457 THR B CA 1
ATOM 8257 C C . THR B 1 457 ? -11.023 37.844 38.781 1 90.56 457 THR B C 1
ATOM 8259 O O . THR B 1 457 ? -9.961 37.219 38.625 1 90.56 457 THR B O 1
ATOM 8262 N N . GLU B 1 458 ? -11.883 37.469 39.688 1 88.88 458 GLU B N 1
ATOM 8263 C CA . GLU B 1 458 ? -11.648 36.375 40.625 1 88.88 458 GLU B CA 1
ATOM 8264 C C . GLU B 1 458 ? -11.555 35.031 39.906 1 88.88 458 GLU B C 1
ATOM 8266 O O . GLU B 1 458 ? -12.297 34.781 38.938 1 88.88 458 GLU B O 1
ATOM 8271 N N . PRO B 1 459 ? -10.648 34.25 40.312 1 85.19 459 PRO B N 1
ATOM 8272 C CA . PRO B 1 459 ? -10.445 32.969 39.656 1 85.19 459 PRO B CA 1
ATOM 8273 C C . PRO B 1 459 ? -11.711 32.125 39.656 1 85.19 459 PRO B C 1
ATOM 8275 O O . PRO B 1 459 ? -11.922 31.344 38.719 1 85.19 459 PRO B O 1
ATOM 8278 N N . GLY B 1 460 ? -12.484 32.281 40.562 1 86.75 460 GLY B N 1
ATOM 8279 C CA . GLY B 1 460 ? -13.719 31.5 40.656 1 86.75 460 GLY B CA 1
ATOM 8280 C C . GLY B 1 460 ? -14.727 31.906 39.594 1 86.75 460 GLY B C 1
ATOM 8281 O O . GLY B 1 460 ? -15.617 31.125 39.219 1 86.75 460 GLY B O 1
ATOM 8282 N N . GLU B 1 461 ? -14.539 33.125 39 1 89.62 461 GLU B N 1
ATOM 8283 C CA . GLU B 1 461 ? -15.453 33.625 38 1 89.62 461 GLU B CA 1
ATOM 8284 C C . GLU B 1 461 ? -15 33.188 36.594 1 89.62 461 GLU B C 1
ATOM 8286 O O . GLU B 1 461 ? -15.797 33.219 35.656 1 89.62 461 GLU B O 1
ATOM 8291 N N . LEU B 1 462 ? -13.836 32.812 36.531 1 90.56 462 LEU B N 1
ATOM 8292 C CA . LEU B 1 462 ? -13.289 32.406 35.219 1 90.56 462 LEU B CA 1
ATOM 8293 C C . LEU B 1 462 ? -13.531 30.938 34.969 1 90.56 462 LEU B C 1
ATOM 8295 O O . LEU B 1 462 ? -13.664 30.156 35.938 1 90.56 462 LEU B O 1
ATOM 8299 N N . PRO B 1 463 ? -13.625 30.594 33.688 1 90.62 463 PRO B N 1
ATOM 8300 C CA . PRO B 1 463 ? -13.82 29.172 33.375 1 90.62 463 PRO B CA 1
ATOM 8301 C C . PRO B 1 463 ? -12.633 28.312 33.781 1 90.62 463 PRO B C 1
ATOM 8303 O O . PRO B 1 463 ? -11.547 28.828 34.062 1 90.62 463 PRO B O 1
ATOM 8306 N N . SER B 1 464 ? -12.828 26.938 33.875 1 84.69 464 SER B N 1
ATOM 8307 C CA . SER B 1 464 ? -11.766 26 34.188 1 84.69 464 SER B CA 1
ATOM 8308 C C . SER B 1 464 ? -10.742 25.906 33.062 1 84.69 464 SER B C 1
ATOM 8310 O O . SER B 1 464 ? -11.102 25.938 31.891 1 84.69 464 SER B O 1
ATOM 8312 N N . LYS B 1 465 ? -9.461 25.844 33.531 1 74.5 465 LYS B N 1
ATOM 8313 C CA . LYS B 1 465 ? -8.375 25.828 32.562 1 74.5 465 LYS B CA 1
ATOM 8314 C C . LYS B 1 465 ? -8.078 24.422 32.062 1 74.5 465 LYS B C 1
ATOM 8316 O O . LYS B 1 465 ? -7.145 23.781 32.531 1 74.5 465 LYS B O 1
ATOM 8321 N N . GLU B 1 466 ? -8.906 23.812 31.375 1 76.88 466 GLU B N 1
ATOM 8322 C CA . GLU B 1 466 ? -8.664 22.469 30.828 1 76.88 466 GLU B CA 1
ATOM 8323 C C . GLU B 1 466 ? -7.844 22.531 29.547 1 76.88 466 GLU B C 1
ATOM 8325 O O . GLU B 1 466 ? -6.684 22.125 29.531 1 76.88 466 GLU B O 1
ATOM 8330 N N . LYS B 1 467 ? -8.359 23.109 28.547 1 84.81 467 LYS B N 1
ATOM 8331 C CA . LYS B 1 467 ? -7.723 23.359 27.25 1 84.81 467 LYS B CA 1
ATOM 8332 C C . LYS B 1 467 ? -7.762 24.844 26.906 1 84.81 467 LYS B C 1
ATOM 8334 O O . LYS B 1 467 ? -8.789 25.5 27.078 1 84.81 467 LYS B O 1
ATOM 8339 N N . LEU B 1 468 ? -6.613 25.344 26.5 1 86.19 468 LEU B N 1
ATOM 8340 C CA . LEU B 1 468 ? -6.469 26.781 26.297 1 86.19 468 LEU B CA 1
ATOM 8341 C C . LEU B 1 468 ? -7.504 27.297 25.312 1 86.19 468 LEU B C 1
ATOM 8343 O O . LEU B 1 468 ? -8.023 28.406 25.469 1 86.19 468 LEU B O 1
ATOM 8347 N N . ASP B 1 469 ? -7.754 26.516 24.234 1 90.38 469 ASP B N 1
ATOM 8348 C CA . ASP B 1 469 ? -8.719 26.969 23.234 1 90.38 469 ASP B CA 1
ATOM 8349 C C . ASP B 1 469 ? -10.133 26.969 23.812 1 90.38 469 ASP B C 1
ATOM 8351 O O . ASP B 1 469 ? -10.867 27.953 23.656 1 90.38 469 ASP B O 1
ATOM 8355 N N . LEU B 1 470 ? -10.469 25.969 24.516 1 91.69 470 LEU B N 1
ATOM 8356 C CA . LEU B 1 470 ? -11.766 25.922 25.172 1 91.69 470 LEU B CA 1
ATOM 8357 C C . LEU B 1 470 ? -11.906 27.031 26.188 1 91.69 470 LEU B C 1
ATOM 8359 O O . LEU B 1 470 ? -12.969 27.656 26.312 1 91.69 470 LEU B O 1
ATOM 8363 N N . TYR B 1 471 ? -10.852 27.281 26.922 1 91.31 471 TYR B N 1
ATOM 8364 C CA . TYR B 1 471 ? -10.828 28.328 27.938 1 91.31 471 TYR B CA 1
ATOM 8365 C C . TYR B 1 471 ? -11.156 29.688 27.344 1 91.31 471 TYR B C 1
ATOM 8367 O O . TYR B 1 471 ? -12.055 30.391 27.812 1 91.31 471 TYR B O 1
ATOM 8375 N N . TRP B 1 472 ? -10.555 29.984 26.328 1 92.06 472 TRP B N 1
ATOM 8376 C CA . TRP B 1 472 ? -10.742 31.312 25.75 1 92.06 472 TRP B CA 1
ATOM 8377 C C . TRP B 1 472 ? -12.062 31.391 25 1 92.06 472 TRP B C 1
ATOM 8379 O O . TRP B 1 472 ? -12.617 32.469 24.828 1 92.06 472 TRP B O 1
ATOM 8389 N N . GLY B 1 473 ? -12.523 30.219 24.531 1 93.38 473 GLY B N 1
ATOM 8390 C CA . GLY B 1 473 ? -13.883 30.188 24.016 1 93.38 473 GLY B CA 1
ATOM 8391 C C . GLY B 1 473 ? -14.922 30.547 25.062 1 93.38 473 GLY B C 1
ATOM 8392 O O . GLY B 1 473 ? -15.836 31.328 24.781 1 93.38 473 GLY B O 1
ATOM 8393 N N . LYS B 1 474 ? -14.789 30.062 26.219 1 94.25 474 LYS B N 1
ATOM 8394 C CA . LYS B 1 474 ? -15.711 30.328 27.312 1 94.25 474 LYS B CA 1
ATOM 8395 C C . LYS B 1 474 ? -15.586 31.781 27.797 1 94.25 474 LYS B C 1
ATOM 8397 O O . LYS B 1 474 ? -16.594 32.406 28.109 1 94.25 474 LYS B O 1
ATOM 8402 N N . VAL B 1 475 ? -14.367 32.25 27.844 1 93.81 475 VAL B N 1
ATOM 8403 C CA . VAL B 1 475 ? -14.133 33.625 28.25 1 93.81 475 VAL B CA 1
ATOM 8404 C C . VAL B 1 475 ? -14.805 34.594 27.266 1 93.81 475 VAL B C 1
ATOM 8406 O O . VAL B 1 475 ? -15.375 35.594 27.672 1 93.81 475 VAL B O 1
ATOM 8409 N N . SER B 1 476 ? -14.758 34.219 26.047 1 94.75 476 SER B N 1
ATOM 8410 C CA . SER B 1 476 ? -15.336 35.062 25 1 94.75 476 SER B CA 1
ATOM 8411 C C . SER B 1 476 ? -16.859 35.156 25.141 1 94.75 476 SER B C 1
ATOM 8413 O O . SER B 1 476 ? -17.484 36.094 24.641 1 94.75 476 SER B O 1
ATOM 8415 N N . GLN B 1 477 ? -17.422 34.219 25.812 1 93.75 477 GLN B N 1
ATOM 8416 C CA . GLN B 1 477 ? -18.875 34.188 25.953 1 93.75 477 GLN B CA 1
ATOM 8417 C C . GLN B 1 477 ? -19.312 34.875 27.234 1 93.75 477 GLN B C 1
ATOM 8419 O O . GLN B 1 477 ? -20.516 35.094 27.469 1 93.75 477 GLN B O 1
ATOM 8424 N N . MET B 1 478 ? -18.391 35.25 28.047 1 94.44 478 MET B N 1
ATOM 8425 C CA . MET B 1 478 ? -18.734 35.938 29.281 1 94.44 478 MET B CA 1
ATOM 8426 C C . MET B 1 478 ? -19.375 37.281 28.984 1 94.44 478 MET B C 1
ATOM 8428 O O . MET B 1 478 ? -18.969 38 28.062 1 94.44 478 MET B O 1
ATOM 8432 N N . LYS B 1 479 ? -20.359 37.594 29.781 1 93.25 479 LYS B N 1
ATOM 8433 C CA . LYS B 1 479 ? -21.094 38.844 29.578 1 93.25 479 LYS B CA 1
ATOM 8434 C C . LYS B 1 479 ? -21.141 39.656 30.859 1 93.25 479 LYS B C 1
ATOM 8436 O O . LYS B 1 479 ? -21.109 39.125 31.969 1 93.25 479 LYS B O 1
ATOM 8441 N N . ALA B 1 480 ? -20.984 40.906 30.688 1 89.5 480 ALA B N 1
ATOM 8442 C CA . ALA B 1 480 ? -21.234 41.906 31.75 1 89.5 480 ALA B CA 1
ATOM 8443 C C . ALA B 1 480 ? -22.328 42.875 31.328 1 89.5 480 ALA B C 1
ATOM 8445 O O . ALA B 1 480 ? -22.188 43.594 30.359 1 89.5 480 ALA B O 1
ATOM 8446 N N . ALA B 1 481 ? -23.453 42.906 32.062 1 90.56 481 ALA B N 1
ATOM 8447 C CA . ALA B 1 481 ? -24.609 43.75 31.766 1 90.56 481 ALA B CA 1
ATOM 8448 C C . ALA B 1 481 ? -25.141 43.5 30.359 1 90.56 481 ALA B C 1
ATOM 8450 O O . ALA B 1 481 ? -25.406 44.438 29.609 1 90.56 481 ALA B O 1
ATOM 8451 N N . GLY B 1 482 ? -25.062 42.219 29.828 1 89.88 482 GLY B N 1
ATOM 8452 C CA . GLY B 1 482 ? -25.672 41.812 28.562 1 89.88 482 GLY B CA 1
ATOM 8453 C C . GLY B 1 482 ? -24.719 41.906 27.391 1 89.88 482 GLY B C 1
ATOM 8454 O O . GLY B 1 482 ? -25.047 41.469 26.281 1 89.88 482 GLY B O 1
ATOM 8455 N N . GLU B 1 483 ? -23.625 42.531 27.609 1 92.19 483 GLU B N 1
ATOM 8456 C CA . GLU B 1 483 ? -22.641 42.688 26.531 1 92.19 483 GLU B CA 1
ATOM 8457 C C . GLU B 1 483 ? -21.406 41.844 26.797 1 92.19 483 GLU B C 1
ATOM 8459 O O . GLU B 1 483 ? -21.094 41.5 27.938 1 92.19 483 GLU B O 1
ATOM 8464 N N . PRO B 1 484 ? -20.75 41.562 25.688 1 93.81 484 PRO B N 1
ATOM 8465 C CA . PRO B 1 484 ? -19.516 40.812 25.891 1 93.81 484 PRO B CA 1
ATOM 8466 C C . PRO B 1 484 ? -18.531 41.531 26.797 1 93.81 484 PRO B C 1
ATOM 8468 O O . PRO B 1 484 ? -18.25 42.719 26.578 1 93.81 484 PRO B O 1
ATOM 8471 N N . ARG B 1 485 ? -18 40.844 27.703 1 95.81 485 ARG B N 1
ATOM 8472 C CA . ARG B 1 485 ? -17.141 41.438 28.719 1 95.81 485 ARG B CA 1
ATOM 8473 C C . ARG B 1 485 ? -15.727 41.656 28.203 1 95.81 485 ARG B C 1
ATOM 8475 O O . ARG B 1 485 ? -15.094 42.656 28.5 1 95.81 485 ARG B O 1
ATOM 8482 N N . PHE B 1 486 ? -15.234 40.625 27.406 1 95.62 486 PHE B N 1
ATOM 8483 C CA . PHE B 1 486 ? -13.852 40.688 26.953 1 95.62 486 PHE B CA 1
ATOM 8484 C C . PHE B 1 486 ? -13.766 40.469 25.438 1 95.62 486 PHE B C 1
ATOM 8486 O O . PHE B 1 486 ? -13 39.625 24.969 1 95.62 486 PHE B O 1
ATOM 8493 N N . PRO B 1 487 ? -14.406 41.219 24.562 1 95.5 487 PRO B N 1
ATOM 8494 C CA . PRO B 1 487 ? -14.445 40.938 23.125 1 95.5 487 PRO B CA 1
ATOM 8495 C C . PRO B 1 487 ? -13.094 41.156 22.453 1 95.5 487 PRO B C 1
ATOM 8497 O O . PRO B 1 487 ? -12.664 40.344 21.641 1 95.5 487 PRO B O 1
ATOM 8500 N N . THR B 1 488 ? -12.422 42.219 22.781 1 96.12 488 THR B N 1
ATOM 8501 C CA . THR B 1 488 ? -11.156 42.562 22.141 1 96.12 488 THR B CA 1
ATOM 8502 C C . THR B 1 488 ? -10.047 41.625 22.609 1 96.12 488 THR B C 1
ATOM 8504 O O . THR B 1 488 ? -9.25 41.125 21.812 1 96.12 488 THR B O 1
ATOM 8507 N N . LEU B 1 489 ? -10.047 41.344 23.906 1 94.88 489 LEU B N 1
ATOM 8508 C CA . LEU B 1 489 ? -9.062 40.438 24.484 1 94.88 489 LEU B CA 1
ATOM 8509 C C . LEU B 1 489 ? -9.227 39.031 23.906 1 94.88 489 LEU B C 1
ATOM 8511 O O . LEU B 1 489 ? -8.242 38.375 23.562 1 94.88 489 LEU B O 1
ATOM 8515 N N . SER B 1 490 ? -10.445 38.594 23.797 1 95 490 SER B N 1
ATOM 8516 C CA . SER B 1 490 ? -10.719 37.281 23.266 1 95 490 SER B CA 1
ATOM 8517 C C . SER B 1 490 ? -10.305 37.156 21.797 1 95 490 SER B C 1
ATOM 8519 O O . SER B 1 490 ? -9.805 36.125 21.375 1 95 490 SER B O 1
ATOM 8521 N N . SER B 1 491 ? -10.531 38.188 21.078 1 95.62 491 SER B N 1
ATOM 8522 C CA . SER B 1 491 ? -10.133 38.219 19.672 1 95.62 491 SER B CA 1
ATOM 8523 C C . SER B 1 491 ? -8.625 38.062 19.531 1 95.62 491 SER B C 1
ATOM 8525 O O . SER B 1 491 ? -8.148 37.312 18.672 1 95.62 491 SER B O 1
ATOM 8527 N N . LEU B 1 492 ? -7.918 38.75 20.359 1 95 492 LEU B N 1
ATOM 8528 C CA . LEU B 1 492 ? -6.461 38.688 20.328 1 95 492 LEU B CA 1
ATOM 8529 C C . LEU B 1 492 ? -5.988 37.281 20.703 1 95 492 LEU B C 1
ATOM 8531 O O . LEU B 1 492 ? -5.145 36.688 20.016 1 95 492 LEU B O 1
ATOM 8535 N N . MET B 1 493 ? -6.578 36.75 21.75 1 92.75 493 MET B N 1
ATOM 8536 C CA . MET B 1 493 ? -6.145 35.469 22.234 1 92.75 493 MET B CA 1
ATOM 8537 C C . MET B 1 493 ? -6.453 34.375 21.203 1 92.75 493 MET B C 1
ATOM 8539 O O . MET B 1 493 ? -5.637 33.469 20.984 1 92.75 493 MET B O 1
ATOM 8543 N N . LYS B 1 494 ? -7.598 34.406 20.609 1 94.12 494 LYS B N 1
ATOM 8544 C CA . LYS B 1 494 ? -7.961 33.438 19.578 1 94.12 494 LYS B CA 1
ATOM 8545 C C . LYS B 1 494 ? -7.004 33.531 18.391 1 94.12 494 LYS B C 1
ATOM 8547 O O . LYS B 1 494 ? -6.691 32.5 17.766 1 94.12 494 LYS B O 1
ATOM 8552 N N . THR B 1 495 ? -6.562 34.688 18.109 1 94.94 495 THR B N 1
ATOM 8553 C CA . THR B 1 495 ? -5.586 34.875 17.031 1 94.94 495 THR B CA 1
ATOM 8554 C C . THR B 1 495 ? -4.27 34.188 17.375 1 94.94 495 THR B C 1
ATOM 8556 O O . THR B 1 495 ? -3.656 33.562 16.516 1 94.94 495 THR B O 1
ATOM 8559 N N . LEU B 1 496 ? -3.895 34.281 18.578 1 91.94 496 LEU B N 1
ATOM 8560 C CA . LEU B 1 496 ? -2.648 33.688 19.016 1 91.94 496 LEU B CA 1
ATOM 8561 C C . LEU B 1 496 ? -2.758 32.156 18.984 1 91.94 496 LEU B C 1
ATOM 8563 O O . LEU B 1 496 ? -1.777 31.469 18.703 1 91.94 496 LEU B O 1
ATOM 8567 N N . LEU B 1 497 ? -3.941 31.672 19.219 1 91.94 497 LEU B N 1
ATOM 8568 C CA . LEU B 1 497 ? -4.168 30.234 19.312 1 91.94 497 LEU B CA 1
ATOM 8569 C C . LEU B 1 497 ? -4.027 29.562 17.938 1 91.94 497 LEU B C 1
ATOM 8571 O O . LEU B 1 497 ? -3.75 28.375 17.844 1 91.94 497 LEU B O 1
ATOM 8575 N N . VAL B 1 498 ? -4.188 30.266 16.859 1 94.5 498 VAL B N 1
ATOM 8576 C CA . VAL B 1 498 ? -4.211 29.656 15.531 1 94.5 498 VAL B CA 1
ATOM 8577 C C . VAL B 1 498 ? -2.814 29.703 14.906 1 94.5 498 VAL B C 1
ATOM 8579 O O . VAL B 1 498 ? -2.613 29.266 13.773 1 94.5 498 VAL B O 1
ATOM 8582 N N . ILE B 1 499 ? -1.817 30.203 15.648 1 92 499 ILE B N 1
ATOM 8583 C CA . ILE B 1 499 ? -0.435 30.203 15.18 1 92 499 ILE B CA 1
ATOM 8584 C C . ILE B 1 499 ? 0.145 28.797 15.266 1 92 499 ILE B C 1
ATOM 8586 O O . ILE B 1 499 ? 0.243 28.234 16.359 1 92 499 ILE B O 1
ATOM 8590 N N . PRO B 1 500 ? 0.548 28.25 14.117 1 90.19 500 PRO B N 1
ATOM 8591 C CA . PRO B 1 500 ? 1.126 26.906 14.156 1 90.19 500 PRO B CA 1
ATOM 8592 C C . PRO B 1 500 ? 2.551 26.891 14.703 1 90.19 500 PRO B C 1
ATOM 8594 O O . PRO B 1 500 ? 3.324 27.812 14.445 1 90.19 500 PRO B O 1
ATOM 8597 N N . HIS B 1 501 ? 2.871 25.844 15.445 1 81.19 501 HIS B N 1
ATOM 8598 C CA . HIS B 1 501 ? 4.207 25.781 16.016 1 81.19 501 HIS B CA 1
ATOM 8599 C C . HIS B 1 501 ? 5.008 24.625 15.445 1 81.19 501 HIS B C 1
ATOM 8601 O O . HIS B 1 501 ? 6.156 24.406 15.828 1 81.19 501 HIS B O 1
ATOM 8607 N N . SER B 1 502 ? 4.348 23.875 14.586 1 84.75 502 SER B N 1
ATOM 8608 C CA . SER B 1 502 ? 5.062 22.781 13.945 1 84.75 502 SER B CA 1
ATOM 8609 C C . SER B 1 502 ? 4.434 22.422 12.602 1 84.75 502 SER B C 1
ATOM 8611 O O . SER B 1 502 ? 3.32 22.859 12.297 1 84.75 502 SER B O 1
ATOM 8613 N N . ASN B 1 503 ? 5.199 21.641 11.891 1 86.81 503 ASN B N 1
ATOM 8614 C CA . ASN B 1 503 ? 4.746 21.172 10.586 1 86.81 503 ASN B CA 1
ATOM 8615 C C . ASN B 1 503 ? 4.152 19.781 10.672 1 86.81 503 ASN B C 1
ATOM 8617 O O . ASN B 1 503 ? 4.031 19.094 9.656 1 86.81 503 ASN B O 1
ATOM 8621 N N . ALA B 1 504 ? 3.73 19.344 11.805 1 88.12 504 ALA B N 1
ATOM 8622 C CA . ALA B 1 504 ? 3.252 17.984 12.047 1 88.12 504 ALA B CA 1
ATOM 8623 C C . ALA B 1 504 ? 1.968 17.703 11.266 1 88.12 504 ALA B C 1
ATOM 8625 O O . ALA B 1 504 ? 1.749 16.594 10.797 1 88.12 504 ALA B O 1
ATOM 8626 N N . SER B 1 505 ? 1.114 18.719 11.156 1 92.38 505 SER B N 1
ATOM 8627 C CA . SER B 1 505 ? -0.149 18.547 10.445 1 92.38 505 SER B CA 1
ATOM 8628 C C . SER B 1 505 ? 0.085 18.25 8.969 1 92.38 505 SER B C 1
ATOM 8630 O O . SER B 1 505 ? -0.619 17.422 8.375 1 92.38 505 SER B O 1
ATOM 8632 N N . SER B 1 506 ? 1.05 18.922 8.406 1 92.75 506 SER B N 1
ATOM 8633 C CA . SER B 1 506 ? 1.391 18.656 7.012 1 92.75 506 SER B CA 1
ATOM 8634 C C . SER B 1 506 ? 1.911 17.234 6.836 1 92.75 506 SER B C 1
ATOM 8636 O O . SER B 1 506 ? 1.536 16.531 5.887 1 92.75 506 SER B O 1
ATOM 8638 N N . GLU B 1 507 ? 2.75 16.797 7.734 1 89.94 507 GLU B N 1
ATOM 8639 C CA . GLU B 1 507 ? 3.289 15.445 7.68 1 89.94 507 GLU B CA 1
ATOM 8640 C C . GLU B 1 507 ? 2.182 14.406 7.809 1 89.94 507 GLU B C 1
ATOM 8642 O O . GLU B 1 507 ? 2.211 13.375 7.137 1 89.94 507 GLU B O 1
ATOM 8647 N N . ARG B 1 508 ? 1.28 14.711 8.695 1 91.81 508 ARG B N 1
ATOM 8648 C CA . ARG B 1 508 ? 0.138 13.82 8.844 1 91.81 508 ARG B CA 1
ATOM 8649 C C . ARG B 1 508 ? -0.674 13.75 7.555 1 91.81 508 ARG B C 1
ATOM 8651 O O . ARG B 1 508 ? -1.172 12.68 7.188 1 91.81 508 ARG B O 1
ATOM 8658 N N . THR B 1 509 ? -0.842 14.852 6.961 1 95.69 509 THR B N 1
ATOM 8659 C CA . THR B 1 509 ? -1.58 14.891 5.703 1 95.69 509 THR B CA 1
ATOM 8660 C C . THR B 1 509 ? -0.866 14.07 4.633 1 95.69 509 THR B C 1
ATOM 8662 O O . THR B 1 509 ? -1.507 13.344 3.867 1 95.69 509 THR B O 1
ATOM 8665 N N . PHE B 1 510 ? 0.468 14.188 4.59 1 93.44 510 PHE B N 1
ATOM 8666 C CA . PHE B 1 510 ? 1.224 13.383 3.631 1 93.44 510 PHE B CA 1
ATOM 8667 C C . PHE B 1 510 ? 1.062 11.898 3.92 1 93.44 510 PHE B C 1
ATOM 8669 O O . PHE B 1 510 ? 1.022 11.086 2.998 1 93.44 510 PHE B O 1
ATOM 8676 N N . SER B 1 511 ? 0.985 11.586 5.164 1 91.5 511 SER B N 1
ATOM 8677 C CA . SER B 1 511 ? 0.701 10.203 5.523 1 91.5 511 SER B CA 1
ATOM 8678 C C . SER B 1 511 ? -0.655 9.758 4.984 1 91.5 511 SER B C 1
ATOM 8680 O O . SER B 1 511 ? -0.798 8.633 4.5 1 91.5 511 SER B O 1
ATOM 8682 N N . MET B 1 512 ? -1.602 10.633 5.055 1 94.88 512 MET B N 1
ATOM 8683 C CA . MET B 1 512 ? -2.926 10.336 4.52 1 94.88 512 MET B CA 1
ATOM 8684 C C . MET B 1 512 ? -2.867 10.141 3.008 1 94.88 512 MET B C 1
ATOM 8686 O O . MET B 1 512 ? -3.521 9.25 2.467 1 94.88 512 MET B O 1
ATOM 8690 N N . ILE B 1 513 ? -2.133 10.984 2.4 1 94.94 513 ILE B N 1
ATOM 8691 C CA . ILE B 1 513 ? -2.002 10.891 0.951 1 94.94 513 ILE B CA 1
ATOM 8692 C C . ILE B 1 513 ? -1.393 9.539 0.577 1 94.94 513 ILE B C 1
ATOM 8694 O O . ILE B 1 513 ? -1.851 8.883 -0.361 1 94.94 513 ILE B O 1
ATOM 8698 N N . ARG B 1 514 ? -0.443 9.109 1.332 1 91.56 514 ARG B N 1
ATOM 8699 C CA . ARG B 1 514 ? 0.199 7.824 1.077 1 91.56 514 ARG B CA 1
ATOM 8700 C C . ARG B 1 514 ? -0.792 6.68 1.236 1 91.56 514 ARG B C 1
ATOM 8702 O O . ARG B 1 514 ? -0.692 5.664 0.542 1 91.56 514 ARG B O 1
ATOM 8709 N N . GLN B 1 515 ? -1.675 6.859 2.086 1 92.38 515 GLN B N 1
ATOM 8710 C CA . GLN B 1 515 ? -2.688 5.832 2.316 1 92.38 515 GLN B CA 1
ATOM 8711 C C . GLN B 1 515 ? -3.723 5.82 1.195 1 92.38 515 GLN B C 1
ATOM 8713 O O . GLN B 1 515 ? -4.309 4.777 0.898 1 92.38 515 GLN B O 1
ATOM 8718 N N . ILE B 1 516 ? -3.943 6.957 0.662 1 93.81 516 ILE B N 1
ATOM 8719 C CA . ILE B 1 516 ? -4.926 7.102 -0.408 1 93.81 516 ILE B CA 1
ATOM 8720 C C . ILE B 1 516 ? -4.312 6.656 -1.734 1 93.81 516 ILE B C 1
ATOM 8722 O O . ILE B 1 516 ? -4.895 5.844 -2.455 1 93.81 516 ILE B O 1
ATOM 8726 N N . ASP B 1 517 ? -3.164 7.215 -1.963 1 91.06 517 ASP B N 1
ATOM 8727 C CA . ASP B 1 517 ? -2.457 6.984 -3.221 1 91.06 517 ASP B CA 1
ATOM 8728 C C . ASP B 1 517 ? -1.459 5.84 -3.088 1 91.06 517 ASP B C 1
ATOM 8730 O O . ASP B 1 517 ? -0.251 6.07 -2.994 1 91.06 517 ASP B O 1
ATOM 8734 N N . THR B 1 518 ? -1.986 4.695 -3.178 1 86.56 518 THR B N 1
ATOM 8735 C CA . THR B 1 518 ? -1.156 3.504 -3.035 1 86.56 518 THR B CA 1
ATOM 8736 C C . THR B 1 518 ? -0.671 3.016 -4.398 1 86.56 518 THR B C 1
ATOM 8738 O O . THR B 1 518 ? -1.118 3.51 -5.434 1 86.56 518 THR B O 1
ATOM 8741 N N . ASP B 1 519 ? 0.159 2.014 -4.426 1 79.81 519 ASP B N 1
ATOM 8742 C CA . ASP B 1 519 ? 0.696 1.428 -5.652 1 79.81 519 ASP B CA 1
ATOM 8743 C C . ASP B 1 519 ? -0.412 0.795 -6.492 1 79.81 519 ASP B C 1
ATOM 8745 O O . ASP B 1 519 ? -0.273 0.652 -7.707 1 79.81 519 ASP B O 1
ATOM 8749 N N . PHE B 1 520 ? -1.442 0.538 -5.848 1 80.5 520 PHE B N 1
ATOM 8750 C CA . PHE B 1 520 ? -2.506 -0.186 -6.531 1 80.5 520 PHE B CA 1
ATOM 8751 C C . PHE B 1 520 ? -3.568 0.777 -7.051 1 80.5 520 PHE B C 1
ATOM 8753 O O . PHE B 1 520 ? -4.512 0.363 -7.727 1 80.5 520 PHE B O 1
ATOM 8760 N N . ARG B 1 521 ? -3.348 2.055 -6.711 1 81.94 521 ARG B N 1
ATOM 8761 C CA . ARG B 1 521 ? -4.27 3.088 -7.172 1 81.94 521 ARG B CA 1
ATOM 8762 C C . ARG B 1 521 ? -3.539 4.16 -7.973 1 81.94 521 ARG B C 1
ATOM 8764 O O . ARG B 1 521 ? -3.752 5.355 -7.758 1 81.94 521 ARG B O 1
ATOM 8771 N N . GLY B 1 522 ? -2.686 3.77 -8.781 1 71.25 522 GLY B N 1
ATOM 8772 C CA . GLY B 1 522 ? -1.81 4.68 -9.5 1 71.25 522 GLY B CA 1
ATOM 8773 C C . GLY B 1 522 ? -2.555 5.594 -10.453 1 71.25 522 GLY B C 1
ATOM 8774 O O . GLY B 1 522 ? -2.039 6.645 -10.844 1 71.25 522 GLY B O 1
ATOM 8775 N N . ASP B 1 523 ? -3.777 5.285 -10.703 1 75.25 523 ASP B N 1
ATOM 8776 C CA . ASP B 1 523 ? -4.512 6.051 -11.711 1 75.25 523 ASP B CA 1
ATOM 8777 C C . ASP B 1 523 ? -5.414 7.094 -11.047 1 75.25 523 ASP B C 1
ATOM 8779 O O . ASP B 1 523 ? -6.203 7.758 -11.727 1 75.25 523 ASP B O 1
ATOM 8783 N N . LEU B 1 524 ? -5.281 7.227 -9.805 1 86.69 524 LEU B N 1
ATOM 8784 C CA . LEU B 1 524 ? -6.113 8.195 -9.102 1 86.69 524 LEU B CA 1
ATOM 8785 C C . LEU B 1 524 ? -5.703 9.617 -9.445 1 86.69 524 LEU B C 1
ATOM 8787 O O . LEU B 1 524 ? -4.539 9.992 -9.297 1 86.69 524 LEU B O 1
ATOM 8791 N N . GLY B 1 525 ? -6.633 10.359 -9.898 1 89.12 525 GLY B N 1
ATOM 8792 C CA . GLY B 1 525 ? -6.355 11.742 -10.242 1 89.12 525 GLY B CA 1
ATOM 8793 C C . GLY B 1 525 ? -6.16 12.633 -9.023 1 89.12 525 GLY B C 1
ATOM 8794 O O . GLY B 1 525 ? -6.688 12.344 -7.945 1 89.12 525 GLY B O 1
ATOM 8795 N N . LYS B 1 526 ? -5.457 13.734 -9.188 1 91.69 526 LYS B N 1
ATOM 8796 C CA . LYS B 1 526 ? -5.168 14.672 -8.102 1 91.69 526 LYS B CA 1
ATOM 8797 C C . LYS B 1 526 ? -6.453 15.281 -7.547 1 91.69 526 LYS B C 1
ATOM 8799 O O . LYS B 1 526 ? -6.547 15.555 -6.348 1 91.69 526 LYS B O 1
ATOM 8804 N N . ASP B 1 527 ? -7.414 15.453 -8.406 1 93.31 527 ASP B N 1
ATOM 8805 C CA . ASP B 1 527 ? -8.688 16 -7.965 1 93.31 527 ASP B CA 1
ATOM 8806 C C . ASP B 1 527 ? -9.414 15.039 -7.031 1 93.31 527 ASP B C 1
ATOM 8808 O O . ASP B 1 527 ? -10.094 15.469 -6.09 1 93.31 527 ASP B O 1
ATOM 8812 N N . THR B 1 528 ? -9.305 13.805 -7.371 1 94.69 528 THR B N 1
ATOM 8813 C CA . THR B 1 528 ? -9.922 12.789 -6.516 1 94.69 528 THR B CA 1
ATOM 8814 C C . THR B 1 528 ? -9.219 12.734 -5.16 1 94.69 528 THR B C 1
ATOM 8816 O O . THR B 1 528 ? -9.867 12.633 -4.121 1 94.69 528 THR B O 1
ATOM 8819 N N . ILE B 1 529 ? -7.91 12.82 -5.164 1 95.75 529 ILE B N 1
ATOM 8820 C CA . ILE B 1 529 ? -7.145 12.812 -3.922 1 95.75 529 ILE B CA 1
ATOM 8821 C C . ILE B 1 529 ? -7.531 14.023 -3.072 1 95.75 529 ILE B C 1
ATOM 8823 O O . ILE B 1 529 ? -7.734 13.898 -1.862 1 95.75 529 ILE B O 1
ATOM 8827 N N . HIS B 1 530 ? -7.637 15.156 -3.719 1 96.81 530 HIS B N 1
ATOM 8828 C CA . HIS B 1 530 ? -8.102 16.359 -3.035 1 96.81 530 HIS B CA 1
ATOM 8829 C C . HIS B 1 530 ? -9.43 16.125 -2.338 1 96.81 530 HIS B C 1
ATOM 8831 O O . HIS B 1 530 ? -9.602 16.484 -1.17 1 96.81 530 HIS B O 1
ATOM 8837 N N . SER B 1 531 ? -10.344 15.539 -3.084 1 96.81 531 SER B N 1
ATOM 8838 C CA . SER B 1 531 ? -11.68 15.305 -2.557 1 96.81 531 SER B CA 1
ATOM 8839 C C . SER B 1 531 ? -11.648 14.367 -1.357 1 96.81 531 SER B C 1
ATOM 8841 O O . SER B 1 531 ? -12.352 14.586 -0.369 1 96.81 531 SER B O 1
ATOM 8843 N N . LEU B 1 532 ? -10.906 13.344 -1.492 1 97.12 532 LEU B N 1
ATOM 8844 C CA . LEU B 1 532 ? -10.805 12.383 -0.405 1 97.12 532 LEU B CA 1
ATOM 8845 C C . LEU B 1 532 ? -10.195 13.023 0.838 1 97.12 532 LEU B C 1
ATOM 8847 O O . LEU B 1 532 ? -10.656 12.773 1.956 1 97.12 532 LEU B O 1
ATOM 8851 N N . LEU B 1 533 ? -9.188 13.852 0.718 1 97.44 533 LEU B N 1
ATOM 8852 C CA . LEU B 1 533 ? -8.578 14.57 1.833 1 97.44 533 LEU B CA 1
ATOM 8853 C C . LEU B 1 533 ? -9.586 15.516 2.486 1 97.44 533 LEU B C 1
ATOM 8855 O O . LEU B 1 533 ? -9.641 15.617 3.713 1 97.44 533 LEU B O 1
ATOM 8859 N N . SER B 1 534 ? -10.328 16.219 1.628 1 97.06 534 SER B N 1
ATOM 8860 C CA . SER B 1 534 ? -11.352 17.125 2.141 1 97.06 534 SER B CA 1
ATOM 8861 C C . SER B 1 534 ? -12.352 16.375 3.02 1 97.06 534 SER B C 1
ATOM 8863 O O . SER B 1 534 ? -12.695 16.844 4.109 1 97.06 534 SER B O 1
ATOM 8865 N N . CYS B 1 535 ? -12.781 15.234 2.533 1 94.75 535 CYS B N 1
ATOM 8866 C CA . CYS B 1 535 ? -13.75 14.445 3.279 1 94.75 535 CYS B CA 1
ATOM 8867 C C . CYS B 1 535 ? -13.156 13.953 4.594 1 94.75 535 CYS B C 1
ATOM 8869 O O . CYS B 1 535 ? -13.867 13.828 5.59 1 94.75 535 CYS B O 1
ATOM 8871 N N . LYS B 1 536 ? -11.922 13.758 4.656 1 95.19 536 LYS B N 1
ATOM 8872 C CA . LYS B 1 536 ? -11.266 13.188 5.828 1 95.19 536 LYS B CA 1
ATOM 8873 C C . LYS B 1 536 ? -10.906 14.266 6.844 1 95.19 536 LYS B C 1
ATOM 8875 O O . LYS B 1 536 ? -11.047 14.07 8.047 1 95.19 536 LYS B O 1
ATOM 8880 N N . ILE B 1 537 ? -10.414 15.375 6.359 1 96.19 537 ILE B N 1
ATOM 8881 C CA . ILE B 1 537 ? -9.844 16.375 7.254 1 96.19 537 ILE B CA 1
ATOM 8882 C C . ILE B 1 537 ? -10.898 17.422 7.594 1 96.19 537 ILE B C 1
ATOM 8884 O O . ILE B 1 537 ? -10.945 17.922 8.727 1 96.19 537 ILE B O 1
ATOM 8888 N N . ASN B 1 538 ? -11.742 17.766 6.641 1 95.62 538 ASN B N 1
ATOM 8889 C CA . ASN B 1 538 ? -12.664 18.875 6.816 1 95.62 538 ASN B CA 1
ATOM 8890 C C . ASN B 1 538 ? -13.992 18.406 7.41 1 95.62 538 ASN B C 1
ATOM 8892 O O . ASN B 1 538 ? -14.859 19.234 7.719 1 95.62 538 ASN B O 1
ATOM 8896 N N . ASN B 1 539 ? -14.102 17.078 7.461 1 88.38 539 ASN B N 1
ATOM 8897 C CA . ASN B 1 539 ? -15.297 16.531 8.086 1 88.38 539 ASN B CA 1
ATOM 8898 C C . ASN B 1 539 ? -15 16.016 9.492 1 88.38 539 ASN B C 1
ATOM 8900 O O . ASN B 1 539 ? -14.328 14.984 9.656 1 88.38 539 ASN B O 1
ATOM 8904 N N . ASP B 1 540 ? -15.523 16.656 10.461 1 85.12 540 ASP B N 1
ATOM 8905 C CA . ASP B 1 540 ? -15.25 16.281 11.844 1 85.12 540 ASP B CA 1
ATOM 8906 C C . ASP B 1 540 ? -16.094 15.086 12.266 1 85.12 540 ASP B C 1
ATOM 8908 O O . ASP B 1 540 ? -15.836 14.484 13.312 1 85.12 540 ASP B O 1
ATOM 8912 N N . ARG B 1 541 ? -17.031 14.781 11.43 1 84.25 541 ARG B N 1
ATOM 8913 C CA . ARG B 1 541 ? -17.922 13.68 11.789 1 84.25 541 ARG B CA 1
ATOM 8914 C C . ARG B 1 541 ? -17.484 12.383 11.117 1 84.25 541 ARG B C 1
ATOM 8916 O O . ARG B 1 541 ? -16.969 12.398 10 1 84.25 541 ARG B O 1
ATOM 8923 N N . CYS B 1 542 ? -17.844 11.336 11.828 1 87.12 542 CYS B N 1
ATOM 8924 C CA . CYS B 1 542 ? -17.562 10.008 11.289 1 87.12 542 CYS B CA 1
ATOM 8925 C C . CYS B 1 542 ? -18.562 9.648 10.195 1 87.12 542 CYS B C 1
ATOM 8927 O O . CYS B 1 542 ? -19.641 10.234 10.117 1 87.12 542 CYS B O 1
ATOM 8929 N N . CYS B 1 543 ? -18.234 8.742 9.383 1 85.69 543 CYS B N 1
ATOM 8930 C CA . CYS B 1 543 ? -19.047 8.375 8.234 1 85.69 543 CYS B CA 1
ATOM 8931 C C . CYS B 1 543 ? -20.438 7.898 8.664 1 85.69 543 CYS B C 1
ATOM 8933 O O . CYS B 1 543 ? -21.406 8.062 7.93 1 85.69 543 CYS B O 1
ATOM 8935 N N . HIS B 1 544 ? -20.578 7.34 9.867 1 85.44 544 HIS B N 1
ATOM 8936 C CA . HIS B 1 544 ? -21.875 6.828 10.297 1 85.44 544 HIS B CA 1
ATOM 8937 C C . HIS B 1 544 ? -22.672 7.891 11.055 1 85.44 544 HIS B C 1
ATOM 8939 O O . HIS B 1 544 ? -23.844 7.707 11.344 1 85.44 544 HIS B O 1
ATOM 8945 N N . ASP B 1 545 ? -22.031 9 11.32 1 77.94 545 ASP B N 1
ATOM 8946 C CA . ASP B 1 545 ? -22.688 10.078 12.055 1 77.94 545 ASP B CA 1
ATOM 8947 C C . ASP B 1 545 ? -22.984 11.266 11.141 1 77.94 545 ASP B C 1
ATOM 8949 O O . ASP B 1 545 ? -23.359 12.344 11.609 1 77.94 545 ASP B O 1
ATOM 8953 N N . THR B 1 546 ? -22.797 11.086 9.961 1 67.44 546 THR B N 1
ATOM 8954 C CA . THR B 1 546 ? -22.906 12.227 9.07 1 67.44 546 THR B CA 1
ATOM 8955 C C . THR B 1 546 ? -24.359 12.648 8.891 1 67.44 546 THR B C 1
ATOM 8957 O O . THR B 1 546 ? -25.203 11.828 8.516 1 67.44 546 THR B O 1
ATOM 8960 N N . MET B 1 547 ? -24.625 13.711 9.562 1 65.19 547 MET B N 1
ATOM 8961 C CA . MET B 1 547 ? -25.938 14.328 9.328 1 65.19 547 MET B CA 1
ATOM 8962 C C . MET B 1 547 ? -25.922 15.156 8.047 1 65.19 547 MET B C 1
ATOM 8964 O O . MET B 1 547 ? -25.234 16.188 7.973 1 65.19 547 MET B O 1
ATOM 8968 N N . LEU B 1 548 ? -26.375 14.508 7.047 1 73.31 548 LEU B N 1
ATOM 8969 C CA . LEU B 1 548 ? -26.391 15.242 5.785 1 73.31 548 LEU B CA 1
ATOM 8970 C C . LEU B 1 548 ? -27.609 16.156 5.719 1 73.31 548 LEU B C 1
ATOM 8972 O O . LEU B 1 548 ? -28.75 15.703 5.848 1 73.31 548 LEU B O 1
ATOM 8976 N N . SER B 1 549 ? -27.281 17.359 5.688 1 70.12 549 SER B N 1
ATOM 8977 C CA . SER B 1 549 ? -28.375 18.328 5.543 1 70.12 549 SER B CA 1
ATOM 8978 C C . SER B 1 549 ? -29.141 18.109 4.238 1 70.12 549 SER B C 1
ATOM 8980 O O . SER B 1 549 ? -28.625 17.469 3.318 1 70.12 549 SER B O 1
ATOM 8982 N N . THR B 1 550 ? -30.344 18.484 4.23 1 70.44 550 THR B N 1
ATOM 8983 C CA . THR B 1 550 ? -31.156 18.406 3.025 1 70.44 550 THR B CA 1
ATOM 8984 C C . THR B 1 550 ? -30.469 19.094 1.852 1 70.44 550 THR B C 1
ATOM 8986 O O . THR B 1 550 ? -30.516 18.609 0.722 1 70.44 550 THR B O 1
ATOM 8989 N N . LYS B 1 551 ? -29.828 20.109 2.217 1 71.5 551 LYS B N 1
ATOM 8990 C CA . LYS B 1 551 ? -29.109 20.844 1.177 1 71.5 551 LYS B CA 1
ATOM 8991 C C . LYS B 1 551 ? -27.969 20 0.614 1 71.5 551 LYS B C 1
ATOM 8993 O O . LYS B 1 551 ? -27.797 19.922 -0.604 1 71.5 551 LYS B O 1
ATOM 8998 N N . ALA B 1 552 ? -27.328 19.406 1.526 1 74.81 552 ALA B N 1
ATOM 8999 C CA . ALA B 1 552 ? -26.188 18.594 1.11 1 74.81 552 ALA B CA 1
ATOM 9000 C C . ALA B 1 552 ? -26.641 17.422 0.233 1 74.81 552 ALA B C 1
ATOM 9002 O O . ALA B 1 552 ? -25.969 17.094 -0.751 1 74.81 552 ALA B O 1
ATOM 9003 N N . LEU B 1 553 ? -27.781 16.938 0.5 1 78.62 553 LEU B N 1
ATOM 9004 C CA . LEU B 1 553 ? -28.312 15.805 -0.251 1 78.62 553 LEU B CA 1
ATOM 9005 C C . LEU B 1 553 ? -28.75 16.234 -1.646 1 78.62 553 LEU B C 1
ATOM 9007 O O . LEU B 1 553 ? -28.562 15.5 -2.617 1 78.62 553 LEU B O 1
ATOM 9011 N N . ARG B 1 554 ? -29.297 17.406 -1.632 1 76.88 554 ARG B N 1
ATOM 9012 C CA . ARG B 1 554 ? -29.688 17.938 -2.928 1 76.88 554 ARG B CA 1
ATOM 9013 C C . ARG B 1 554 ? -28.484 18.188 -3.814 1 76.88 554 ARG B C 1
ATOM 9015 O O . ARG B 1 554 ? -28.516 17.938 -5.02 1 76.88 554 ARG B O 1
ATOM 9022 N N . ASP B 1 555 ? -27.469 18.609 -3.197 1 78.12 555 ASP B N 1
ATOM 9023 C CA . ASP B 1 555 ? -26.234 18.891 -3.924 1 78.12 555 ASP B CA 1
ATOM 9024 C C . ASP B 1 555 ? -25.594 17.594 -4.434 1 78.12 555 ASP B C 1
ATOM 9026 O O . ASP B 1 555 ? -24.859 17.609 -5.426 1 78.12 555 ASP B O 1
ATOM 9030 N N . CYS B 1 556 ? -25.891 16.578 -3.756 1 78.44 556 CYS B N 1
ATOM 9031 C CA . CYS B 1 556 ? -25.328 15.297 -4.148 1 78.44 556 CYS B CA 1
ATOM 9032 C C . CYS B 1 556 ? -26.109 14.688 -5.309 1 78.44 556 CYS B C 1
ATOM 9034 O O . CYS B 1 556 ? -25.578 13.852 -6.047 1 78.44 556 CYS B O 1
ATOM 9036 N N . LYS B 1 557 ? -27.266 15.039 -5.434 1 74.75 557 LYS B N 1
ATOM 9037 C CA . LYS B 1 557 ? -28.062 14.523 -6.531 1 74.75 557 LYS B CA 1
ATOM 9038 C C . LYS B 1 557 ? -27.688 15.188 -7.852 1 74.75 557 LYS B C 1
ATOM 9040 O O . LYS B 1 557 ? -27.719 14.555 -8.906 1 74.75 557 LYS B O 1
ATOM 9045 N N . SER B 1 558 ? -27.203 16.422 -7.793 1 69.25 558 SER B N 1
ATOM 9046 C CA . SER B 1 558 ? -27 17.25 -8.969 1 69.25 558 SER B CA 1
ATOM 9047 C C . SER B 1 558 ? -25.781 16.781 -9.773 1 69.25 558 SER B C 1
ATOM 9049 O O . SER B 1 558 ? -25.859 16.625 -10.992 1 69.25 558 SER B O 1
ATOM 9051 N N . PRO B 1 559 ? -24.688 16.562 -9.172 1 61.72 559 PRO B N 1
ATOM 9052 C CA . PRO B 1 559 ? -23.5 16.234 -9.969 1 61.72 559 PRO B CA 1
ATOM 9053 C C . PRO B 1 559 ? -23.688 14.977 -10.805 1 61.72 559 PRO B C 1
ATOM 9055 O O . PRO B 1 559 ? -23.094 14.859 -11.883 1 61.72 559 PRO B O 1
ATOM 9058 N N . ILE B 1 560 ? -24.438 14.148 -10.359 1 65.19 560 ILE B N 1
ATOM 9059 C CA . ILE B 1 560 ? -24.719 12.914 -11.086 1 65.19 560 ILE B CA 1
ATOM 9060 C C . ILE B 1 560 ? -25.406 13.242 -12.414 1 65.19 560 ILE B C 1
ATOM 9062 O O . ILE B 1 560 ? -25.062 12.672 -13.453 1 65.19 560 ILE B O 1
ATOM 9066 N N . TRP B 1 561 ? -26.219 14.211 -12.156 1 56.09 561 TRP B N 1
ATOM 9067 C CA . TRP B 1 561 ? -26.969 14.625 -13.344 1 56.09 561 TRP B CA 1
ATOM 9068 C C . TRP B 1 561 ? -26.047 15.289 -14.359 1 56.09 561 TRP B C 1
ATOM 9070 O 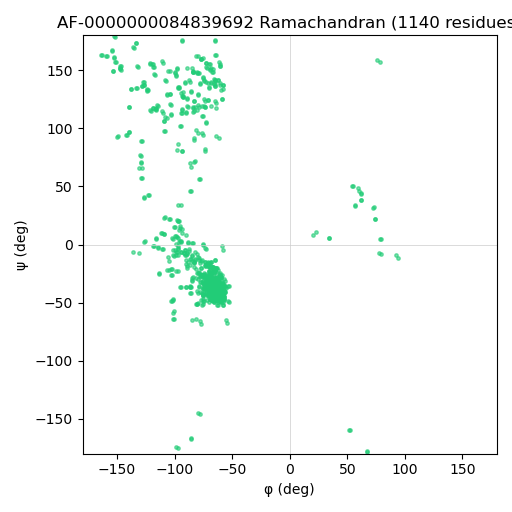O . TRP B 1 561 ? -26.094 14.969 -15.555 1 56.09 561 TRP B O 1
ATOM 9080 N N . SER B 1 562 ? -25.203 16.125 -13.828 1 58.78 562 SER B N 1
ATOM 9081 C CA . SER B 1 562 ? -24.281 16.828 -14.711 1 58.78 562 SER B CA 1
ATOM 9082 C C . SER B 1 562 ? -23.297 15.867 -15.383 1 58.78 562 SER B C 1
ATOM 9084 O O . SER B 1 562 ? -23 16 -16.562 1 58.78 562 SER B O 1
ATOM 9086 N N . TYR B 1 563 ? -22.859 14.992 -14.664 1 61.75 563 TYR B N 1
ATOM 9087 C CA . TYR B 1 563 ? -21.953 13.992 -15.219 1 61.75 563 TYR B CA 1
ATOM 9088 C C . TYR B 1 563 ? -22.641 13.195 -16.312 1 61.75 563 TYR B C 1
ATOM 9090 O O . TYR B 1 563 ? -22.078 12.977 -17.391 1 61.75 563 TYR B O 1
ATOM 9098 N N . ASN B 1 564 ? -23.844 12.75 -16.109 1 59.03 564 ASN B N 1
ATOM 9099 C CA . ASN B 1 564 ? -24.609 11.961 -17.078 1 59.03 564 ASN B CA 1
ATOM 9100 C C . ASN B 1 564 ? -24.891 12.766 -18.344 1 59.03 564 ASN B C 1
ATOM 9102 O O . ASN B 1 564 ? -24.859 12.219 -19.438 1 59.03 564 ASN B O 1
ATOM 9106 N N . GLN B 1 565 ? -25.156 14.023 -18.141 1 54.09 565 GLN B N 1
ATOM 9107 C CA . GLN B 1 565 ? -25.422 14.883 -19.281 1 54.09 565 GLN B CA 1
ATOM 9108 C C . GLN B 1 565 ? -24.188 15.031 -20.156 1 54.09 565 GLN B C 1
ATOM 9110 O O . GLN B 1 565 ? -24.281 15.023 -21.391 1 54.09 565 GLN B O 1
ATOM 9115 N N . ASN B 1 566 ? -23.109 15.148 -19.484 1 55.62 566 ASN B N 1
ATOM 9116 C CA . ASN B 1 566 ? -21.875 15.367 -20.219 1 55.62 566 ASN B CA 1
ATOM 9117 C C . ASN B 1 566 ? -21.391 14.086 -20.891 1 55.62 566 ASN B C 1
ATOM 9119 O O . ASN B 1 566 ? -20.672 14.133 -21.891 1 55.62 566 ASN B O 1
ATOM 9123 N N . HIS B 1 567 ? -21.672 12.977 -20.438 1 59.53 567 HIS B N 1
ATOM 9124 C CA . HIS B 1 567 ? -21.188 11.734 -21.016 1 59.53 567 HIS B CA 1
ATOM 9125 C C . HIS B 1 567 ? -22.281 11 -21.766 1 59.53 567 HIS B C 1
ATOM 9127 O O . HIS B 1 567 ? -22.047 9.93 -22.328 1 59.53 567 HIS B O 1
ATOM 9133 N N . SER B 1 568 ? -23.5 11.297 -21.719 1 50.34 568 SER B N 1
ATOM 9134 C CA . SER B 1 568 ? -24.547 10.727 -22.562 1 50.34 568 SER B CA 1
ATOM 9135 C C . SER B 1 568 ? -24.281 11.031 -24.047 1 50.34 568 SER B C 1
ATOM 9137 O O . SER B 1 568 ? -24.719 10.289 -24.922 1 50.34 568 SER B O 1
ATOM 9139 N N . SER B 1 569 ? -23.766 12.156 -24.422 1 42.09 569 SER B N 1
ATOM 9140 C CA . SER B 1 569 ? -23.719 12.414 -25.859 1 42.09 569 SER B CA 1
ATOM 9141 C C . SER B 1 569 ? -22.781 11.445 -26.562 1 42.09 569 SER B C 1
ATOM 9143 O O . SER B 1 569 ? -22.719 11.414 -27.797 1 42.09 569 SER B O 1
ATOM 9145 N N . LYS B 1 570 ? -21.703 11.047 -26 1 35 570 LYS B N 1
ATOM 9146 C CA . LYS B 1 570 ? -20.75 10.391 -26.891 1 35 570 LYS B CA 1
ATOM 9147 C C . LYS B 1 570 ? -21.219 8.984 -27.266 1 35 570 LYS B C 1
ATOM 9149 O O . LYS B 1 570 ? -20.5 8.242 -27.938 1 35 570 LYS B O 1
ATOM 9154 N N . ALA B 1 571 ? -22.125 8.531 -26.547 1 33.28 571 ALA B N 1
ATOM 9155 C CA . ALA B 1 571 ? -22.547 7.215 -27.016 1 33.28 571 ALA B CA 1
ATOM 9156 C C . ALA B 1 571 ? -23.406 7.34 -28.266 1 33.28 571 ALA B C 1
ATOM 9158 O O . ALA B 1 571 ? -23.953 6.348 -28.75 1 33.28 571 ALA B O 1
ATOM 9159 N N . CYS B 1 572 ? -23.609 8.562 -28.719 1 25.31 572 CYS B N 1
ATOM 9160 C CA . CYS B 1 572 ? -24.156 8.477 -30.078 1 25.31 572 CYS B CA 1
ATOM 9161 C C . CYS B 1 572 ? -23.047 8.367 -31.109 1 25.31 572 CYS B C 1
ATOM 9163 O O . CYS B 1 572 ? -22.062 9.094 -31.047 1 25.31 572 CYS B O 1
#

Nearest PDB structures (foldseek):
  8sjd-assembly1_B  TM=7.110E-01  e=5.022E-12  Musca domestica
  6dwz-assembly1_E  TM=7.365E-01  e=1.762E-11  Musca domestica
  8sjd-assembly1_A  TM=6.320E-01  e=3.676E-11  Musca domestica
  2bw3-assembly1_A  TM=5.623E-01  e=5.615E-10  Musca domestica
  3q0k-assembly1_A  TM=1.216E-01  e=1.979E+00  Homo sapiens

InterPro domains:
  IPR008906 HAT, C-terminal dimerisation domain [PF05699] (483-534)
  IPR012337 Ribonuclease H-like superfamily [SSF53098] (116-539)

Radius of gyration: 38.34 Å; Cα contacts (8 Å, |Δi|>4): 1610; chains: 2; bounding box: 124×106×85 Å

Foldseek 3Di:
DLPDPPDCPPVHPVSVVCCCVDPSNVVVVCVVVVVVVVCCVVVVVVLVLVLLVVLLLVLLVCLQQLHQLQVQQVVLVCQCVVCVVDPSSVPRDAHSVLSLCLLQQFVQVVLLLVVLVQLQPAAWEWEWEWDADPVRWIKIWIKIWAQDLVVLDIAIAGHDIDTDRPLAQVSNLVVVVVSCVVSVGALLRHAEYEYAPDCQDDNCPHHVVVVSCVRPVLYYYQYAPLQLLLVLLVVLQVLAPDDLVVLLQVLLVVPPPDPPLLVVLVVLCVVVVAPSDHQAHQDSRDGPSVLVNLVVCLSCLRSQLVSQVVDPVNVVSNVLSVDLLNVLVSLQCNQLVVLSRVVSVVQLDLAQCLLCQLVSLVVNLVRLDRDDVSVVSCVVPVPPDSVVVSSVSSSVSSVVSSVVPHCNVPLLSVLSNQLVVLHDLVSLLVNVVSSCSQPPPVCSVVQSVLSVVVSPDDPVVADDPDGQSNRLSVLQVDDDPRHGSRPSNSSSSSSSRNHRRHNSVVVVLVVVLPSNCDPVPVPDDPSSSRSSSSSNRSDPDDSVPDDQDPVSSVSSVVSVVVVCVVPVVVVD/DLPDPPDCPPVHPVSVVCVCVDPSVVVVVVVVVVVVVVCCVVVVVVLVLVLLVVLLLVLLVCLQQLHQLQVQQVVLVCQCVVCVVDPSSVPRDAHSVLSLCLLQQFVQVVLLLVVLVQLQPAAWAWEWEWDADPVRWIKIWIKIWAQDLVVLDIAIAGHDIDTDRPLAQVSNLVVVVVSCVVSVGALLRHQEYEYAPDCQDDNCPHHVVVVSCVRPVLYYYQYAPLQLLLVLLVVLQVLAPDDLVVLLQVLLVVPPPDPPLLVVLVVLCVVVVAPSDHQAHQDSRDGPSVLVNLVVCLSCLRSQLVSQVVDPVNVVSNVLSVDLLNVLVSLQCNQLCVLSRVVSVVQLDLAQCLLCQLVSLVVNLVRLDRDDVSVVSCVVPVPPPSVVVSSVSSSVSSVVSCVPPHCNVPLLSVLSNQLVVLHDLVSLLVNVVSSCSQPPPVCSVVQSVLSVVVSPDDPVPADDPDGQSNRLSVLQPDDDPRHGSRPSNSSSSSSSRNHRHHNSVVVVLVVVLPSNCDPVNVPDDPSSSRSSSSSNRSDPDDSVPDDQDPVSSVSSVVSVVVVCVVPVPVVD

Organism: Latimeria chalumnae (NCBI:txid7897)

Solvent-accessible surface area (backbone atoms only — not comparable to full-atom values): 60402 Å² total; per-residue (Å²): 114,59,87,65,83,79,73,52,76,83,70,34,73,58,50,64,64,43,41,70,72,30,67,65,33,44,48,31,39,47,45,46,49,44,45,47,46,45,45,48,48,45,50,48,47,53,46,48,47,44,30,51,48,29,50,46,39,51,26,43,40,33,40,62,68,51,48,70,54,65,55,27,53,48,47,36,60,29,40,32,70,43,31,70,74,17,72,46,32,64,64,42,79,39,36,33,68,54,32,49,31,31,37,53,49,16,53,23,52,56,46,48,48,52,52,40,50,48,44,54,73,37,64,26,10,38,36,40,45,74,46,70,47,86,88,30,44,20,37,35,40,35,33,35,23,31,69,38,77,90,75,25,34,72,44,70,34,57,74,50,69,42,82,46,37,59,74,43,24,65,51,51,39,49,52,53,51,48,56,28,59,78,56,63,37,55,58,73,26,43,48,18,42,27,26,61,78,47,55,43,49,54,24,80,77,70,9,29,45,38,54,46,36,75,70,26,73,56,47,41,69,72,37,20,51,50,59,51,53,49,50,34,52,55,57,20,58,70,56,39,87,61,67,61,68,57,50,49,46,50,56,30,55,66,38,56,82,30,24,44,52,45,54,56,46,49,54,32,18,56,73,62,72,38,80,90,69,82,79,52,73,64,40,89,88,42,80,64,27,57,55,53,31,45,48,50,47,63,69,40,38,69,25,50,35,53,48,28,63,71,34,77,94,37,45,69,62,19,51,49,62,68,32,66,63,52,53,36,52,48,40,27,47,55,44,50,40,50,67,53,44,53,52,37,55,55,49,50,41,88,60,80,48,61,62,46,43,48,60,52,59,56,50,57,68,71,67,74,59,60,48,66,70,22,50,55,50,36,67,72,60,74,62,41,64,71,55,50,53,24,51,50,49,26,50,51,44,38,51,54,46,44,70,69,69,47,74,73,82,37,61,66,45,52,34,46,33,32,57,76,67,62,50,64,68,64,42,56,52,60,55,38,65,49,37,50,82,80,43,44,78,85,45,49,64,56,31,47,52,35,48,51,51,57,66,66,47,54,72,86,77,47,74,70,87,80,43,73,49,43,30,48,42,53,48,43,65,35,62,54,97,88,34,66,56,30,58,63,50,33,52,52,50,53,55,60,60,22,48,52,59,36,46,43,67,53,53,51,48,52,52,50,46,51,62,54,49,34,89,88,38,74,80,64,48,69,68,56,52,47,26,34,48,34,51,50,50,54,36,89,57,51,56,62,62,61,78,71,47,70,64,51,52,52,40,31,56,46,35,49,50,54,52,48,61,67,57,55,61,70,77,104,115,61,87,64,84,77,72,54,77,78,72,37,74,58,50,63,66,44,42,71,72,31,66,65,32,44,47,30,39,47,45,48,49,46,47,48,45,46,46,48,48,47,50,46,47,52,46,49,47,44,31,51,47,29,50,46,39,51,27,42,41,33,40,62,67,52,48,69,53,66,56,26,55,48,47,37,60,27,40,30,72,44,31,68,73,16,70,46,32,65,65,42,77,39,36,32,68,52,33,49,31,31,34,54,47,16,50,24,54,56,48,48,48,53,51,39,51,49,44,53,72,39,65,27,10,40,35,41,46,72,45,69,47,86,87,29,43,20,38,35,40,35,33,37,23,30,69,38,76,91,74,25,34,71,42,70,32,56,73,48,69,43,82,44,39,58,75,43,25,65,52,50,39,50,51,51,50,49,56,28,60,77,56,64,39,54,56,72,27,43,49,18,42,29,28,61,78,48,54,43,49,55,23,80,78,70,9,28,45,40,55,45,34,74,70,25,71,55,46,42,68,71,36,22,52,50,59,53,52,49,49,35,52,55,58,21,58,69,56,39,85,61,66,61,68,58,50,48,48,49,56,31,54,65,39,56,84,29,25,42,52,45,54,55,47,47,53,32,17,58,73,63,72,39,81,91,69,82,79,52,74,63,41,90,87,43,79,64,26,57,55,54,31,45,47,52,46,62,70,40,38,68,27,51,37,54,49,27,62,71,33,77,95,37,46,70,62,19,50,50,62,67,32,66,64,51,52,36,52,48,41,26,47,55,42,53,41,50,67,54,43,54,53,39,54,56,49,51,43,88,59,81,48,61,62,46,43,48,61,52,60,57,49,56,67,70,67,74,59,61,46,69,68,22,49,54,50,36,66,72,60,75,61,42,66,71,55,49,53,24,50,49,48,24,51,51,43,35,52,53,46,44,70,68,68,47,75,72,82,36,62,65,48,53,34,46,33,31,57,77,67,61,49,64,69,66,42,56,52,59,55,37,65,50,36,52,83,79,44,43,81,87,46,49,63,57,32,47,53,34,48,51,49,58,67,67,47,56,72,86,77,46,74,69,85,81,44,73,49,44,30,47,41,53,50,43,66,35,62,52,97,88,34,66,56,32,58,62,49,33,52,51,50,52,55,59,58,22,48,54,58,37,49,42,66,54,52,50,48,51,52,49,46,50,61,57,48,34,90,88,39,73,80,65,48,70,67,55,52,47,27,34,47,33,52,50,49,52,35,90,60,52,54,63,63,58,78,71,47,70,64,50,51,52,39,32,56,45,35,48,50,54,51,47,62,69,58,55,60,71,78,103

pLDDT: mean 84.74, std 13.51, range [24.47, 98.38]

Secondary structure (DSSP, 8-state):
-------STTTHHHHHHHGGGSHHHHHHHHHHHHHHHHHHHHHHHHHHHHHHHHHHHHHHHHHHTT--GGGHHHHHHHHHHH-TT-HHHHH----HHHHHHIIIIIIHHHHHHHHHHHHHHS-EEEEEEEEE-TTS-EEEEEEEEEEETTTTEEEEEEEEEEE-SS--HHHHHHHHHHHHHHHT--GGGEEEEE--S-HHHH-SSSSHHHHHHHH-TT-EE---HHHHHHHHHHHHHTT-SS-HHHHHHHHHHHHTT-HHHHHHHHHHHHHTT---PPPPPP-TTSTTHHHHHHHHHHHTHHHHHHHHHH-GGGHHHHHHHH-HHHHHHHHHHHHHHHHHHHHHHHHHSSS--HHHHHHHHHHHHHT----HHHHHHHHHH---HHHHHHHHHHHHHHHHHHHHHS-TT-HHHHHHHHHHTT--HHHHHHHHTT-TTTS-GGGHHHHHHHHHHHHHS-GGGSPP-S-HHHHHHHHHH-EETTEESSHHHHHHHHHHHT----SHHHHHHHHHHHHHS-GGGTT--HHHHHHHHHHHHS--S-TTS----HHHHHHHHHHHHHHHHHHHGGG-/-------STTT-HHHHHHGGGSHHHHHHHHHHHHHHHHHHHHHHHHHHHHHHHHHHHHHHHHHHTT--TTHHHHHHHHHHHH-TT-HHHHH----HHHHHHIIIIIIHHHHHHHHHHHHHHS-EEEEEEEEE-TTS-EEEEEEEEEEETTTTEEEEEEEEEEE-SS--HHHHHHHHHHHHHHHT--GGGEEEEE--S-HHHH-SSSSHHHHHHHH-TT-EE---HHHHHHHHHHHHHTT-SS-HHHHHHHHHHHHTT-HHHHHHHHHHHHHTT----PPPPP-TTSTTHHHHHHHHHHHTHHHHHHHHHH-GGGHHHHHHHH-HHHHHHHHHHHHHHHHHHHHHHHHHSSS--HHHHHHHHHHHHHT----HHHHHHHHHH---HHHHHHHHHHHHHHHHHHHHHSGGG-HHHHHHHHHHTT--HHHHHHHHTT-TTTS-GGGHHHHHHHHHHHHHS-GGGSPP-S-HHHHHHHHHT-EETTEESSHHHHHHHHHHHT----SHHHHHHHHHHHHHS-GGGTT--HHHHHHHHHHHHS--S-TTS----HHHHHHHHHHHHHHHHHHHGGG-